Protein AF-0000000086941688 (afdb_homodimer)

InterPro domains:
  IPR002656 Acyltransferase 3 domain [PF01757] (211-601)
  IPR052728 Oxygen and lipid transport regulator [PTHR11161] (36-627)

pLDDT: mean 87.02, std 14.08, range [29.78, 98.44]

Solvent-accessible surface area (backbone atoms only — not comparable to full-atom values): 67234 Å² total; per-residue (Å²): 121,67,66,62,53,50,50,50,48,48,50,53,60,68,56,49,85,74,69,61,73,40,86,77,72,55,70,72,64,54,65,69,45,75,73,50,48,47,67,46,66,52,68,64,29,50,69,36,84,73,15,34,41,32,31,34,33,30,34,63,42,85,86,55,97,45,70,67,57,54,48,37,54,17,35,24,63,38,47,63,43,26,50,52,61,49,52,30,44,38,33,46,61,46,55,82,66,73,81,59,92,78,72,48,69,66,56,50,50,52,52,51,45,51,51,49,29,51,52,34,34,74,74,70,64,35,40,63,44,77,76,45,76,49,72,49,53,80,78,70,77,89,76,85,51,70,66,36,50,52,52,51,49,50,52,48,48,49,52,49,48,26,51,51,14,32,52,45,39,69,73,67,50,48,95,79,58,79,72,83,47,79,39,56,44,30,9,49,67,54,37,48,49,58,50,67,46,63,73,65,69,83,44,74,86,56,39,43,56,45,35,52,28,23,50,53,30,53,50,48,54,52,53,52,50,52,58,57,62,41,61,54,57,64,42,32,69,45,62,67,63,58,36,50,41,59,76,36,70,72,47,36,44,50,55,39,50,69,59,57,57,36,52,54,37,19,50,51,23,19,51,51,41,35,53,48,53,58,46,36,73,80,52,73,83,53,84,84,44,48,65,57,53,51,48,50,53,50,58,60,58,38,55,51,48,49,51,54,51,49,38,41,37,36,54,55,70,72,71,66,71,46,75,38,23,61,68,54,37,37,45,28,29,56,31,24,52,74,49,46,68,37,58,80,68,41,52,47,34,81,52,68,91,58,57,37,66,64,78,51,22,55,59,22,24,49,53,52,47,49,52,53,50,50,51,48,52,68,71,36,76,47,73,69,49,40,67,48,50,48,56,49,48,30,51,48,16,31,48,48,38,28,46,52,22,50,78,65,66,39,58,36,56,68,75,74,18,46,49,39,50,52,53,70,45,61,79,38,62,36,44,54,66,45,65,35,24,44,70,49,46,34,28,23,27,41,53,11,30,50,50,13,53,48,50,51,49,40,57,72,70,60,67,69,60,70,79,49,53,81,44,30,64,55,27,59,66,47,57,56,40,41,58,53,51,43,49,47,56,32,49,57,55,44,64,77,56,48,97,60,78,82,74,56,60,65,58,23,20,52,43,41,32,42,50,59,45,50,43,24,47,35,50,50,50,49,51,49,38,41,46,61,59,49,33,69,65,66,33,54,63,19,46,41,59,72,26,44,42,45,34,68,32,39,64,47,21,64,68,44,37,62,59,51,51,36,45,58,57,14,62,37,68,63,65,39,69,84,45,72,65,53,48,51,36,51,35,50,28,50,54,51,51,26,54,58,57,11,46,59,44,37,41,62,38,37,54,21,49,43,48,53,48,47,61,71,65,54,63,94,67,84,77,63,69,72,64,62,74,65,79,80,128,121,67,66,62,52,50,51,50,50,49,48,53,61,68,56,48,85,73,69,58,73,42,86,76,71,55,69,72,64,54,63,69,47,75,72,50,48,48,66,46,65,52,70,65,28,48,68,36,83,72,15,34,40,30,30,34,36,30,35,62,42,83,88,57,98,46,71,67,59,54,48,37,54,17,35,25,63,39,46,63,46,26,51,52,63,47,53,30,43,36,35,46,60,46,56,82,65,73,80,59,93,78,71,49,71,66,54,50,49,52,52,51,46,50,52,49,28,51,53,34,36,74,73,68,64,35,40,63,45,77,77,45,75,50,72,48,52,79,77,69,75,88,76,82,53,70,67,36,51,53,53,51,49,52,52,47,49,48,52,47,49,26,51,51,13,32,52,45,39,70,72,67,50,49,95,78,57,78,72,85,49,78,41,57,43,31,10,48,66,54,37,48,51,57,51,68,46,63,73,67,68,83,44,74,84,54,39,45,55,44,33,54,29,21,50,52,29,54,49,47,53,50,52,50,51,51,58,59,62,42,60,53,57,63,42,33,69,45,64,66,65,58,37,52,40,60,77,36,69,72,49,36,43,50,56,40,48,68,61,57,58,37,52,54,37,20,52,50,23,19,51,50,41,34,52,48,52,59,47,35,74,81,51,73,82,52,82,83,45,49,66,55,53,52,48,51,53,50,59,61,58,38,56,51,48,49,52,53,49,49,38,41,37,36,55,55,70,73,71,66,68,47,76,37,22,61,69,55,37,37,45,29,28,55,32,24,52,74,47,46,68,38,57,78,67,41,51,46,35,80,49,69,90,56,54,37,66,65,78,50,22,56,59,23,24,49,56,51,46,48,52,52,50,51,51,49,54,68,72,36,78,46,73,70,48,41,68,49,51,49,57,49,48,29,52,48,17,31,48,48,37,27,45,52,22,52,77,64,68,39,58,37,54,68,76,74,17,47,50,39,50,51,53,69,45,60,80,38,61,36,44,52,66,45,64,35,25,46,70,49,47,36,28,23,27,40,53,11,31,52,50,14,51,49,50,53,49,40,57,75,68,59,68,69,61,69,77,50,52,79,44,30,64,57,27,58,66,47,56,57,38,40,58,52,51,41,48,44,56,32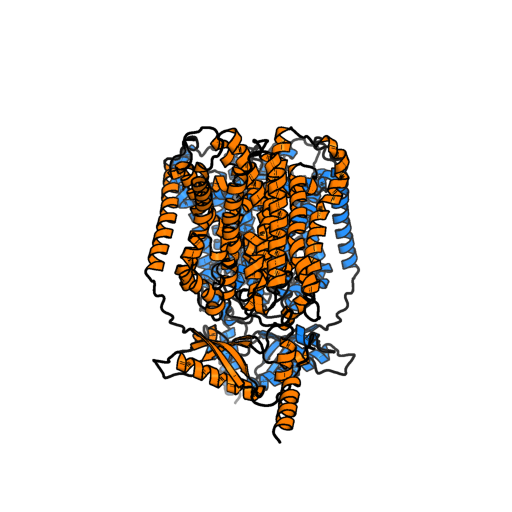,48,58,54,46,64,78,57,48,95,60,77,84,74,57,60,65,60,24,20,52,44,41,31,42,49,60,44,53,42,25,47,36,49,48,52,50,51,50,37,41,45,60,61,48,32,66,64,66,33,54,62,18,47,39,58,72,25,43,42,46,33,69,32,37,64,46,21,64,67,42,37,62,58,51,51,36,45,58,56,14,62,39,68,61,65,37,67,85,45,74,65,51,50,52,34,52,35,49,27,50,53,51,50,25,52,57,58,12,46,60,44,36,41,63,37,38,53,21,47,43,48,53,48,46,63,71,65,53,62,94,66,84,78,63,68,71,64,60,73,65,77,77,125

Organism: Bombyx mandarina (NCBI:txid7092)

Foldseek 3Di:
DPVVVVVVVVVVVVPPVPQAADADDDPVLVVLADDQEEEDFDVVQQVADPKKKKKFKKFWDDPDDFPNVSVLVRHCVLQLQAHNSRIHIYIDIDRPPPDDPDQDPVNVLVVVQVVVQVVCCVRRNIHMGTDDMDMDHPCPDDDADPLQVVLVVVVVVLVVLLVVLQVCCVVVNDVPDPPDDLSCLSHLVNLVCLLQDFFDCPDVLCNLVLLVLLVLLVLLLLVLLLLLVQLQLQFFDCSVVRSCLLVDLVVLLSQLSLLSLLQVLLLLLQCLQQVLVVVCVPPNDAPVCLVVVLVLLLLQQVWLLVSLLSCLQGVVVPVDDANCCCQQSVQQNVQSVVCVVCVSVLNCLQPQQHLHLLLCLSVSLSSVLSSVSVVQCNVQPDPVSLVPVLVVLLVVLLVVQLCCLQVVVAFLADRDGSVCSNNVVSPHCCCSPQSSHNSNSSNLSSLSNVLNVVSSVCVVVVPQCVVVVVCQVVCVVCLCVLVVVLSVLSSVCSVCSDPDPGDDSVVSSVSNSVNSNVNSNSVSVNSSCSSSPSYDPSNVVSSDRVSSSSSLLSSSLSSCLSVVSSVVSRNDHHRHYDDPVVSVVSSVVSSVVSSVVSSCSSSSINSSSSVVSCVVSPDPDDPCPVVPSPPSD/DPVVVVVVVVVVVVPPVPQAADADDDPVLVVLADDQEEEDFPVVQQPADPKKKKKFKKFKDDPDDFPNVSVLVRHCVLQLQAHNSRIHIYIDIDRPPPDDPDQDPVNVQVVVQVVVQVVCCVRGNIHMGTDDMDMDHPCPDDDADPLQVVLVVVVVVLVVLLVVLQVCCVVVNDVPDPPDDLSCLSHLVNLVCLLQDFFDCPDVLCNLVLLVLLVLLVLLLLVLLLLLVQLQLQFFDCSVVRSCLLVDLVVLLSQLSLLSLLQVLLLLLQCLQQVLVVVCVVPNDAPVCLVVVLVLLLLQQVWLLVSLLSCLQGVVVPVDDANCCCQQSVQQNVQSVVCVVCVSVLNCLQPQQHLHLLLCLSVSLSSVVSSVSVVQCNVQPDPVSLVPVLVVLLVVLLVVQLCCLQVVVAFLADRDGSVCSNNVVSPHCCCSPQSSHNSNSSNLSSLSNVLNVVSSVCVVVVPQCVVVVVCQVVCVVCLCVLVVVLSVLSSVCSVCSDPDPGDDSVVSSVSNSVSSNVNSNSVSVNSSCSSSVSYDPSNVVSSDRVSSSSSLLSSSLSSCLSVVSSVVSRNDHHRHYDDPVVSVVSSVVSSVVSSVVSSCSCSSINSSSSVVVCVVSDDPDPPCPVVPSPPSD

Sequence (1266 aa):
MSSKMLNIFLLLFIFGESYGVIYKLNETDYQRMPALFKFDNYEECLSKPEGIYCTTKFEIIKTTPNPVYDMIVEFSKHTVKHYNHSKLFYGVCLSDNRNQTNISTWDLKQSVEARLNESFWSEHRLRTKITDISCSNEKEDFKLDIGDAIVGIACLILILLNVVASFCDLYFGDENNKNTEWYHYFSIRCNWRRLMEPFDETNPRLRPLKCLNGLRSVLMCLVILMHTSFPVFVCNDNPRYLEQWFDNIYYHLLFNATFIMQIFIVISGFLFIYNQQISDESNEITWKNLPKRTLERWLRLTPPYAVILALTSTWFRHVASGPFWPEVAGSEIRDCRKYWWQHLLYIHNYINNSDCLIQSWYIAADIQLFIFGLIIYLACRTPRSRKIVLPTFFFIGIAIVAAHTYLENLDGTVIVTPEHIRNQFMGDPTFLKVYRRSHTNIPSYILGMGAGYLFYYWQKINLNLDKSKKYKMLCWMLGPLPVVLGSGIMVMASYFYMDAPRSSVMLRTMYAATAKPVFGLLFTVLICAMIMKLEN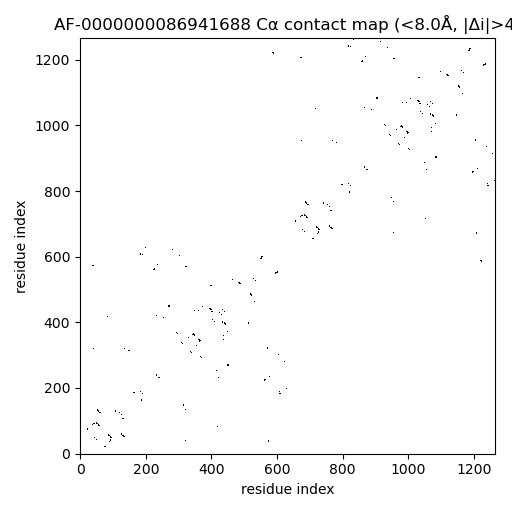VFRTIFEWDCWSIVARLSYCAYNIHVTIIRYTASLSTVPFQQSIMAMVQYYIFILVVSLLLSIPLWLLVEEPMNRVWKLYLRSSSKTTQVQEKIKLKMSSKMLNIFLLLFIFGESYGVIYKLNETDYQRMPALFKFDNYEECLSKPEGIYCTTKFEIIKTTPNPVYDMIVEFSKHTVKHYNHSKLFYGVCLSDNRNQTNISTWDLKQSVEARLNESFWSEHRLRTKITDISCSNEKEDFKLDIGDAIVGIACLILILLNVVASFCDLYFGDENNKNTEWYHYFSIRCNWRRLMEPFDETNPRLRPLKCLNGLRSVLMCLVILMHTSFPVFVCNDNPRYLEQWFDNIYYHLLFNATFIMQIFIVISGFLFIYNQQISDESNEITWKNLPKRTLERWLRLTPPYAVILALTSTWFRHVASGPFWPEVAGSEIRDCRKYWWQHLLYIHNYINNSDCLIQSWYIAADIQLFIFGLIIYLACRTPRSRKIVLPTFFFIGIAIVAAHTYLENLDGTVIVTPEHIRNQFMGDPTFLKVYRRSHTNIPSYILGMGAGYLFYYWQKINLNLDKSKKYKMLCWMLGPLPVVLGSGIMVMASYFYMDAPRSSVMLRTMYAATAKPVFGLLFTVLICAMIMKLENVFRTIFEWDCWSIVARLSYCAYNIHVTIIRYTASLSTVPFQQSIMAMVQYYIFILVVSLLLSIPLWLLVEEPMNRVWKLYLRSSSKTTQVQEKIKLK

Structure (mmCIF, N/CA/C/O backbone):
data_AF-0000000086941688-model_v1
#
loop_
_entity.id
_entity.type
_entity.pdbx_description
1 polymer 'Nose resistant to fluoxetine protein 6-like'
#
loop_
_atom_site.group_PDB
_atom_site.id
_atom_site.type_symbol
_atom_site.label_atom_id
_atom_site.label_alt_id
_atom_site.label_comp_id
_atom_site.label_asym_id
_atom_site.label_entity_id
_atom_site.label_seq_id
_atom_site.pdbx_PDB_ins_code
_atom_site.Cartn_x
_atom_site.Cartn_y
_atom_site.Cartn_z
_atom_site.occupancy
_atom_site.B_iso_or_equiv
_atom_site.auth_seq_id
_atom_site.auth_comp_id
_atom_site.auth_asym_id
_atom_site.auth_atom_id
_atom_site.pdbx_PDB_model_num
ATOM 1 N N . MET A 1 1 ? -61.969 -45.375 8.18 1 30.95 1 MET A N 1
ATOM 2 C CA . MET A 1 1 ? -60.719 -45.344 7.418 1 30.95 1 MET A CA 1
ATOM 3 C C . MET A 1 1 ? -60.125 -43.938 7.398 1 30.95 1 MET A C 1
ATOM 5 O O . MET A 1 1 ? -58.969 -43.75 7.051 1 30.95 1 MET A O 1
ATOM 9 N N . SER A 1 2 ? -61.031 -42.875 7.535 1 38.69 2 SER A N 1
ATOM 10 C CA . SER A 1 2 ? -60.656 -41.5 7.266 1 38.69 2 SER A CA 1
ATOM 11 C C . SER A 1 2 ? -59.844 -40.906 8.406 1 38.69 2 SER A C 1
ATOM 13 O O . SER A 1 2 ? -58.969 -40.062 8.18 1 38.69 2 SER A O 1
ATOM 15 N N . SER A 1 3 ? -60.062 -41.219 9.672 1 45.38 3 SER A N 1
ATOM 16 C CA . SER A 1 3 ? -59.375 -40.562 10.773 1 45.38 3 SER A CA 1
ATOM 17 C C . SER A 1 3 ? -57.906 -41.062 10.867 1 45.38 3 SER A C 1
ATOM 19 O O . SER A 1 3 ? -57.031 -40.312 11.344 1 45.38 3 SER A O 1
ATOM 21 N N . LYS A 1 4 ? -57.594 -42.375 10.57 1 48.59 4 LYS A N 1
ATOM 22 C CA . LYS A 1 4 ? -56.219 -42.844 10.641 1 48.59 4 LYS A CA 1
ATOM 23 C C . LYS A 1 4 ? -55.344 -42.219 9.562 1 48.59 4 LYS A C 1
ATOM 25 O O . LYS A 1 4 ? -54.156 -42.031 9.758 1 48.59 4 LYS A O 1
ATOM 30 N N . MET A 1 5 ? -55.938 -41.906 8.375 1 46.06 5 MET A N 1
ATOM 31 C CA . MET A 1 5 ? -55.125 -41.25 7.371 1 46.06 5 MET A CA 1
ATOM 32 C C . MET A 1 5 ? -54.812 -39.812 7.797 1 46.06 5 MET A C 1
ATOM 34 O O . MET A 1 5 ? -53.719 -39.312 7.492 1 46.06 5 MET A O 1
ATOM 38 N N . LEU A 1 6 ? -55.781 -39.219 8.609 1 45.88 6 LEU A N 1
ATOM 39 C CA . LEU A 1 6 ? -55.469 -37.844 9.062 1 45.88 6 LEU A CA 1
ATOM 40 C C . LEU A 1 6 ? -54.344 -37.875 10.109 1 45.88 6 LEU A C 1
ATOM 42 O O . LEU A 1 6 ? -53.469 -37.031 10.078 1 45.88 6 LEU A O 1
ATOM 46 N N . ASN A 1 7 ? -54.375 -38.938 11.023 1 45.97 7 ASN A N 1
ATOM 47 C CA . ASN A 1 7 ? -53.281 -39 12.008 1 45.97 7 ASN A CA 1
ATOM 48 C C . ASN A 1 7 ? -51.969 -39.344 11.352 1 45.97 7 ASN A C 1
ATOM 50 O O . ASN A 1 7 ? -50.906 -38.844 11.797 1 45.97 7 ASN A O 1
ATOM 54 N N . ILE A 1 8 ? -51.969 -40.25 10.289 1 44.31 8 ILE A N 1
ATOM 55 C CA . ILE A 1 8 ? -50.688 -40.5 9.617 1 44.31 8 ILE A CA 1
ATOM 56 C C . ILE A 1 8 ? -50.25 -39.25 8.852 1 44.31 8 ILE A C 1
ATOM 58 O O . ILE A 1 8 ? -49.062 -38.938 8.844 1 44.31 8 ILE A O 1
ATOM 62 N N . PHE A 1 9 ? -51.219 -38.469 8.25 1 42.62 9 PHE A N 1
ATOM 63 C CA . PHE A 1 9 ? -50.812 -37.219 7.59 1 42.62 9 PHE A CA 1
ATOM 64 C C . PHE A 1 9 ? -50.312 -36.219 8.609 1 42.62 9 PHE A C 1
ATOM 66 O O . PHE A 1 9 ? -49.344 -35.5 8.344 1 42.62 9 PHE A O 1
ATOM 73 N N . LEU A 1 10 ? -50.969 -36.125 9.805 1 40.28 10 LEU A N 1
ATOM 74 C CA . LEU A 1 10 ? -50.469 -35.219 10.812 1 40.28 10 LEU A CA 1
ATOM 75 C C . LEU A 1 10 ? -49.125 -35.688 11.352 1 40.28 10 LEU A C 1
ATOM 77 O O . LEU A 1 10 ? -48.219 -34.906 11.602 1 40.28 10 LEU A O 1
ATOM 81 N N . LEU A 1 11 ? -48.938 -37.062 11.57 1 41.12 11 LEU A N 1
ATOM 82 C CA . LEU A 1 11 ? -47.625 -37.531 12 1 41.12 11 LEU A CA 1
ATOM 83 C C . LEU A 1 11 ? -46.594 -37.312 10.891 1 41.12 11 LEU A C 1
ATOM 85 O O . LEU A 1 11 ? -45.438 -36.969 11.164 1 41.12 11 LEU A O 1
ATOM 89 N N . LEU A 1 12 ? -46.875 -37.594 9.625 1 40.09 12 LEU A N 1
ATOM 90 C CA . LEU A 1 12 ? -45.906 -37.281 8.562 1 40.09 12 LEU A CA 1
ATOM 91 C C . LEU A 1 12 ? -45.656 -35.781 8.477 1 40.09 12 LEU A C 1
ATOM 93 O O . LEU A 1 12 ? -44.562 -35.344 8.109 1 40.09 12 LEU A O 1
ATOM 97 N N . PHE A 1 13 ? -46.688 -34.875 8.617 1 39.88 13 PHE A N 1
ATOM 98 C CA . PHE A 1 13 ? -46.406 -33.438 8.648 1 39.88 13 PHE A CA 1
ATOM 99 C C . PHE A 1 13 ? -45.594 -33.062 9.867 1 39.88 13 PHE A C 1
ATOM 101 O O . PHE A 1 13 ? -44.938 -32.031 9.883 1 39.88 13 PHE A O 1
ATOM 108 N N . ILE A 1 14 ? -45.812 -33.656 11.031 1 40.22 14 ILE A N 1
ATOM 109 C CA . ILE A 1 14 ? -45 -33.344 12.188 1 40.22 14 ILE A CA 1
ATOM 110 C C . ILE A 1 14 ? -43.562 -33.812 11.945 1 40.22 14 ILE A C 1
ATOM 112 O O . ILE A 1 14 ? -42.594 -33.219 12.461 1 40.22 14 ILE A O 1
ATOM 116 N N . PHE A 1 15 ? -43.344 -34.969 11.312 1 38.62 15 PHE A N 1
ATOM 117 C CA . PHE A 1 15 ? -41.938 -35.344 11.07 1 38.62 15 PHE A CA 1
ATOM 118 C C . PHE A 1 15 ? -41.406 -34.594 9.859 1 38.62 15 PHE A C 1
ATOM 120 O O . PHE A 1 15 ? -41.375 -35.125 8.75 1 38.62 15 PHE A O 1
ATOM 127 N N . GLY A 1 16 ? -41.812 -33.406 9.523 1 38.22 16 GLY A N 1
ATOM 128 C CA . GLY A 1 16 ? -40.938 -32.688 8.633 1 38.22 16 GLY A CA 1
ATOM 129 C C . GLY A 1 16 ? -39.438 -32.938 8.898 1 38.22 16 GLY A C 1
ATOM 130 O O . GLY A 1 16 ? -39.062 -33.344 10.008 1 38.22 16 GLY A O 1
ATOM 131 N N . GLU A 1 17 ? -38.688 -33.438 7.938 1 44.06 17 GLU A N 1
ATOM 132 C CA . GLU A 1 17 ? -37.25 -33.656 8.055 1 44.06 17 GLU A CA 1
ATOM 133 C C . GLU A 1 17 ? -36.625 -32.656 8.977 1 44.06 17 GLU A C 1
ATOM 135 O O . GLU A 1 17 ? -36.594 -31.453 8.672 1 44.06 17 GLU A O 1
ATOM 140 N N . SER A 1 18 ? -36.781 -32.688 10.211 1 51.25 18 SER A N 1
ATOM 141 C CA . SER A 1 18 ? -36.062 -31.859 11.172 1 51.25 18 SER A CA 1
ATOM 142 C C . SER A 1 18 ? -34.562 -31.875 10.906 1 51.25 18 SER A C 1
ATOM 144 O O . SER A 1 18 ? -33.906 -32.875 11.148 1 51.25 18 SER A O 1
ATOM 146 N N . TYR A 1 19 ? -34.188 -31.281 9.93 1 61.12 19 TYR A N 1
ATOM 147 C CA . TYR A 1 19 ? -32.75 -31.156 9.703 1 61.12 19 TYR A CA 1
ATOM 148 C C . TYR A 1 19 ? -32.031 -30.594 10.93 1 61.12 19 TYR A C 1
ATOM 150 O O . TYR A 1 19 ? -32.531 -29.641 11.547 1 61.12 19 TYR A O 1
ATOM 158 N N . GLY A 1 20 ? -31.156 -31.406 11.531 1 77.94 20 GLY A N 1
ATOM 159 C CA . GLY A 1 20 ? -30.266 -30.875 12.555 1 77.94 20 GLY A CA 1
ATOM 160 C C . GLY A 1 20 ? -29.297 -29.828 12.031 1 77.94 20 GLY A C 1
ATOM 161 O O . GLY A 1 20 ? -29.25 -29.562 10.828 1 77.94 20 GLY A O 1
ATOM 162 N N . VAL A 1 21 ? -28.859 -29.016 12.883 1 87.38 21 VAL A N 1
ATOM 163 C CA . VAL A 1 21 ? -27.875 -28 12.508 1 87.38 21 VAL A CA 1
ATOM 164 C C . VAL A 1 21 ? -26.469 -28.531 12.758 1 87.38 21 VAL A C 1
ATOM 166 O O . VAL A 1 21 ? -26.172 -29.031 13.852 1 87.38 21 VAL A O 1
ATOM 169 N N . ILE A 1 22 ? -25.672 -28.625 11.734 1 91.06 22 ILE A N 1
ATOM 170 C CA . ILE A 1 22 ? -24.266 -28.984 11.859 1 91.06 22 ILE A CA 1
ATOM 171 C C . ILE A 1 22 ? -23.422 -27.719 12.023 1 91.06 22 ILE A C 1
ATOM 173 O O . ILE A 1 22 ? -23.375 -26.875 11.125 1 91.06 22 ILE A O 1
ATOM 177 N N . TYR A 1 23 ? -22.75 -27.594 13.062 1 92.19 23 TYR A N 1
ATOM 178 C CA . TYR A 1 23 ? -21.984 -26.391 13.352 1 92.19 23 TYR A CA 1
ATOM 179 C C . TYR A 1 23 ? -20.562 -26.5 12.797 1 92.19 23 TYR A C 1
ATOM 181 O O . TYR A 1 23 ? -19.953 -25.484 12.453 1 92.19 23 TYR A O 1
ATOM 189 N N . LYS A 1 24 ? -20.047 -27.734 12.75 1 91.12 24 LYS A N 1
ATOM 190 C CA . LYS A 1 24 ? -18.672 -27.922 12.273 1 91.12 24 LYS A CA 1
ATOM 191 C C . LYS A 1 24 ? -18.547 -29.219 11.477 1 91.12 24 LYS A C 1
ATOM 193 O O . LYS A 1 24 ? -19.188 -30.234 11.812 1 91.12 24 LYS A O 1
ATOM 198 N N . LEU A 1 25 ? -17.859 -29.078 10.438 1 91.69 25 LEU A N 1
ATOM 199 C CA . LEU A 1 25 ? -17.531 -30.25 9.625 1 91.69 25 LEU A CA 1
ATOM 200 C C . LEU A 1 25 ? -16.016 -30.484 9.594 1 91.69 25 LEU A C 1
ATOM 202 O O . LEU A 1 25 ? -15.242 -29.531 9.57 1 91.69 25 LEU A O 1
ATOM 206 N N . ASN A 1 26 ? -15.688 -31.719 9.633 1 86.75 26 ASN A N 1
ATOM 207 C CA . ASN A 1 26 ? -14.281 -32.031 9.414 1 86.75 26 ASN A CA 1
ATOM 208 C C . ASN A 1 26 ? -13.867 -31.797 7.965 1 86.75 26 ASN A C 1
ATOM 210 O O . ASN A 1 26 ? -14.719 -31.562 7.102 1 86.75 26 ASN A O 1
ATOM 214 N N . GLU A 1 27 ? -12.672 -31.781 7.734 1 85.06 27 GLU A N 1
ATOM 215 C CA . GLU A 1 27 ? -12.148 -31.422 6.418 1 85.06 27 GLU A CA 1
ATOM 216 C C . GLU A 1 27 ? -12.602 -32.406 5.355 1 85.06 27 GLU A C 1
ATOM 218 O O . GLU A 1 27 ? -12.953 -32.031 4.238 1 85.06 27 GLU A O 1
ATOM 223 N N . THR A 1 28 ? -12.602 -33.688 5.664 1 83.06 28 THR A N 1
ATOM 224 C CA . THR A 1 28 ? -12.984 -34.719 4.699 1 83.06 28 THR A CA 1
ATOM 225 C C . THR A 1 28 ? -14.453 -34.562 4.305 1 83.06 28 THR A C 1
ATOM 227 O O . THR A 1 28 ? -14.789 -34.625 3.121 1 83.06 28 THR A O 1
ATOM 230 N N . ASP A 1 29 ? -15.266 -34.312 5.285 1 89.44 29 ASP A N 1
ATOM 231 C CA . ASP A 1 29 ? -16.688 -34.156 5.004 1 89.44 29 ASP A CA 1
ATOM 232 C C . ASP A 1 29 ? -16.938 -32.844 4.238 1 89.44 29 ASP A C 1
ATOM 234 O O . ASP A 1 29 ? -17.812 -32.781 3.373 1 89.44 29 ASP A O 1
ATOM 238 N N . TYR A 1 30 ? -16.188 -31.859 4.559 1 92.56 30 TYR A N 1
ATOM 239 C CA . TYR A 1 30 ? -16.328 -30.594 3.869 1 92.56 30 TYR A CA 1
ATOM 240 C C . TYR A 1 30 ? -16 -30.734 2.387 1 92.56 30 TYR A C 1
ATOM 242 O O . TYR A 1 30 ? -16.672 -30.141 1.539 1 92.56 30 TYR A O 1
ATOM 250 N N . GLN A 1 31 ? -15.055 -31.578 2.057 1 87.69 31 GLN A N 1
ATOM 251 C CA . GLN A 1 31 ? -14.594 -31.719 0.677 1 87.69 31 GLN A CA 1
ATOM 252 C C . GLN A 1 31 ? -15.562 -32.594 -0.134 1 87.69 31 GLN A C 1
ATOM 254 O O . GLN A 1 31 ? -15.508 -32.594 -1.365 1 87.69 31 GLN A O 1
ATOM 259 N N . ARG A 1 32 ? -16.438 -33.25 0.584 1 90.38 32 ARG A N 1
ATOM 260 C CA . ARG A 1 32 ? -17.438 -34.031 -0.116 1 90.38 32 ARG A CA 1
ATOM 261 C C . ARG A 1 32 ? -18.5 -33.156 -0.75 1 90.38 32 ARG A C 1
ATOM 263 O O . ARG A 1 32 ? -19.203 -33.562 -1.667 1 90.38 32 ARG A O 1
ATOM 270 N N . MET A 1 33 ? -18.641 -32 -0.221 1 94.38 33 MET A N 1
ATOM 271 C CA . MET A 1 33 ? -19.578 -31.062 -0.803 1 94.38 33 MET A CA 1
ATOM 272 C C . MET A 1 33 ? -19.031 -30.453 -2.096 1 94.38 33 MET A C 1
ATOM 274 O O . MET A 1 33 ? -17.828 -30.312 -2.252 1 94.38 33 MET A O 1
ATOM 278 N N . PRO A 1 34 ? -19.953 -30.156 -2.982 1 94.19 34 PRO A N 1
ATOM 279 C CA . PRO A 1 34 ? -19.469 -29.469 -4.18 1 94.19 34 PRO A CA 1
ATOM 280 C C . PRO A 1 34 ? -18.812 -28.125 -3.855 1 94.19 34 PRO A C 1
ATOM 282 O O . PRO A 1 34 ? -19.172 -27.469 -2.875 1 94.19 34 PRO A O 1
ATOM 285 N N . ALA A 1 35 ? -17.922 -27.766 -4.742 1 92.75 35 ALA A N 1
ATOM 286 C CA . ALA A 1 35 ? -17.234 -26.5 -4.527 1 92.75 35 ALA A CA 1
ATOM 287 C C . ALA A 1 35 ? -18.188 -25.312 -4.648 1 92.75 35 ALA A C 1
ATOM 289 O O . ALA A 1 35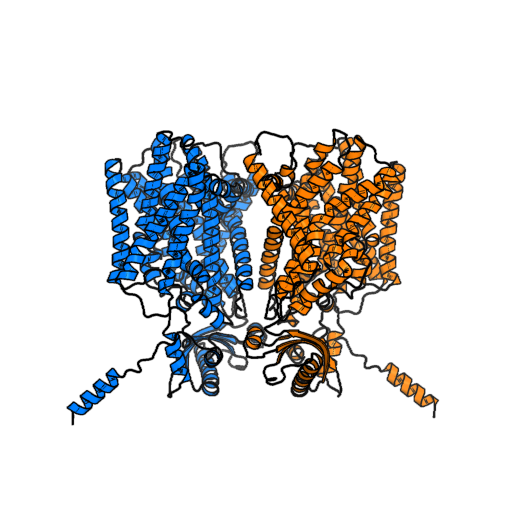 ? -19 -25.25 -5.582 1 92.75 35 ALA A O 1
ATOM 290 N N . LEU A 1 36 ? -18.109 -24.422 -3.725 1 94 36 LEU A N 1
ATOM 291 C CA . LEU A 1 36 ? -18.969 -23.25 -3.717 1 94 36 LEU A CA 1
ATOM 292 C C . LEU A 1 36 ? -18.672 -22.359 -4.914 1 94 36 LEU A C 1
ATOM 294 O O . LEU A 1 36 ? -19.594 -21.781 -5.508 1 94 36 LEU A O 1
ATOM 298 N N . PHE A 1 37 ? -17.359 -22.234 -5.18 1 92.31 37 PHE A N 1
ATOM 299 C CA . PHE A 1 37 ? -16.875 -21.391 -6.262 1 92.31 37 PHE A CA 1
ATOM 300 C C . PHE A 1 37 ? -15.953 -22.188 -7.188 1 92.31 37 PHE A C 1
ATOM 302 O O . PHE A 1 37 ? -15.039 -22.875 -6.723 1 92.31 37 PHE A O 1
ATOM 309 N N . LYS A 1 38 ? -16.219 -22.156 -8.414 1 92.06 38 LYS A N 1
ATOM 310 C CA . LYS A 1 38 ? -15.391 -22.812 -9.422 1 92.06 38 LYS A CA 1
ATOM 311 C C . LYS A 1 38 ? -15.406 -22.031 -10.734 1 92.06 38 LYS A C 1
ATOM 313 O O . LYS A 1 38 ? -16.469 -21.734 -11.281 1 92.06 38 LYS A O 1
ATOM 318 N N . PHE A 1 39 ? -14.273 -21.688 -11.141 1 90.75 39 PHE A N 1
ATOM 319 C CA . PHE A 1 39 ? -14.195 -20.859 -12.344 1 90.75 39 PHE A CA 1
ATOM 320 C C . PHE A 1 39 ? -13.195 -21.438 -13.336 1 90.75 39 PHE A C 1
ATOM 322 O O . PHE A 1 39 ? -12.062 -21.75 -12.969 1 90.75 39 PHE A O 1
ATOM 329 N N . ASP A 1 40 ? -13.688 -21.562 -14.547 1 89.88 40 ASP A N 1
ATOM 330 C CA . ASP A 1 40 ? -12.773 -21.938 -15.625 1 89.88 40 ASP A CA 1
ATOM 331 C C . ASP A 1 40 ? -11.836 -20.766 -15.969 1 89.88 40 ASP A C 1
ATOM 333 O O . ASP A 1 40 ? -12.055 -19.641 -15.531 1 89.88 40 ASP A O 1
ATOM 337 N N . ASN A 1 41 ? -10.789 -21.156 -16.672 1 83.69 41 ASN A N 1
ATOM 338 C CA . ASN A 1 41 ? -9.836 -20.125 -17.031 1 83.69 41 ASN A CA 1
ATOM 339 C C . ASN A 1 41 ? -10.445 -19.109 -18 1 83.69 41 ASN A C 1
ATOM 341 O O . ASN A 1 41 ? -10.727 -19.438 -19.156 1 83.69 41 ASN A O 1
ATOM 345 N N . TYR A 1 42 ? -10.531 -17.922 -17.562 1 86.62 42 TYR A N 1
ATOM 346 C CA . TYR A 1 42 ? -11.211 -16.875 -18.297 1 86.62 42 TYR A CA 1
ATOM 347 C C . TYR A 1 42 ? -10.414 -16.469 -19.531 1 86.62 42 TYR A C 1
ATOM 349 O O . TYR A 1 42 ? -10.961 -16.391 -20.641 1 86.62 42 TYR A O 1
ATOM 357 N N . GLU A 1 43 ? -9.148 -16.219 -19.391 1 78.19 43 GLU A N 1
ATOM 358 C CA . GLU A 1 43 ? -8.305 -15.75 -20.484 1 78.19 43 GLU A CA 1
ATOM 359 C C . GLU A 1 43 ? -8.164 -16.812 -21.578 1 78.19 43 GLU A C 1
ATOM 361 O O . GLU A 1 43 ? -8.18 -16.5 -22.766 1 78.19 43 GLU A O 1
ATOM 366 N N . GLU A 1 44 ? -8.055 -18.031 -21.172 1 78.75 44 GLU A N 1
ATOM 367 C CA . GLU A 1 44 ? -7.965 -19.125 -22.125 1 78.75 44 GLU A CA 1
ATOM 368 C C . GLU A 1 44 ? -9.266 -19.281 -22.922 1 78.75 44 GLU A C 1
ATOM 370 O O . GLU A 1 44 ? -9.242 -19.578 -24.109 1 78.75 44 GLU A O 1
ATOM 375 N N . CYS A 1 45 ? -10.297 -19.031 -22.219 1 84.88 45 CYS A N 1
ATOM 376 C CA . CYS A 1 45 ? -11.602 -19.172 -22.859 1 84.88 45 CYS A CA 1
ATOM 377 C C . CYS A 1 45 ? -11.797 -18.109 -23.938 1 84.88 45 CYS A C 1
ATOM 379 O O . CYS A 1 45 ? -12.25 -18.422 -25.031 1 84.88 45 CYS A O 1
ATOM 381 N N . LEU A 1 46 ? -11.383 -16.953 -23.625 1 82.94 46 LEU A N 1
ATOM 382 C CA . LEU A 1 46 ? -11.633 -15.859 -24.547 1 82.94 46 LEU A CA 1
ATOM 383 C C . LEU A 1 46 ? -10.625 -15.875 -25.688 1 82.94 46 LEU A C 1
ATOM 385 O O . LEU A 1 46 ? -10.859 -15.266 -26.734 1 82.94 46 LEU A O 1
ATOM 389 N N . SER A 1 47 ? -9.484 -16.516 -25.469 1 76.69 47 SER A N 1
ATOM 390 C CA . SER A 1 47 ? -8.484 -16.609 -26.531 1 76.69 47 SER A CA 1
ATOM 391 C C . SER A 1 47 ? -8.914 -17.594 -27.609 1 76.69 47 SER A C 1
ATOM 393 O O . SER A 1 47 ? -8.43 -17.547 -28.734 1 76.69 47 SER A O 1
ATOM 395 N N . LYS A 1 48 ? -9.812 -18.484 -27.297 1 76.06 48 LYS A N 1
ATOM 396 C CA . LYS A 1 48 ? -10.344 -19.422 -28.281 1 76.06 48 LYS A CA 1
ATOM 397 C C . LYS A 1 48 ? -11.328 -18.734 -29.219 1 76.06 48 LYS A C 1
ATOM 399 O O . LYS A 1 48 ? -12.086 -17.859 -28.797 1 76.06 48 LYS A O 1
ATOM 404 N N . PRO A 1 49 ? -11.078 -19.156 -30.484 1 75.94 49 PRO A N 1
ATOM 405 C CA . PRO A 1 49 ? -12.039 -18.562 -31.406 1 75.94 49 PRO A CA 1
ATOM 406 C C . PRO A 1 49 ? -13.484 -18.844 -31.031 1 75.94 49 PRO A C 1
ATOM 408 O O . PRO A 1 49 ? -13.836 -20 -30.734 1 75.94 49 PRO A O 1
ATOM 411 N N . GLU A 1 50 ? -14.344 -17.969 -30.766 1 76.19 50 GLU A N 1
ATOM 412 C CA . GLU A 1 50 ? -15.773 -18.016 -30.484 1 76.19 50 GLU A CA 1
ATOM 413 C C . GLU A 1 50 ? -16.031 -18.453 -29.047 1 76.19 50 GLU A C 1
ATOM 415 O O . GLU A 1 50 ? -17.062 -19.062 -28.75 1 76.19 50 GLU A O 1
ATOM 420 N N . GLY A 1 51 ? -15.031 -18.406 -28.25 1 83.19 51 GLY A N 1
ATOM 421 C CA . GLY A 1 51 ? -15.219 -18.734 -26.844 1 83.19 51 GLY A CA 1
ATOM 422 C C . GLY A 1 51 ? -16.125 -17.766 -26.125 1 83.19 51 GLY A C 1
ATOM 423 O O . GLY A 1 51 ? -16.031 -16.547 -26.312 1 83.19 51 GLY A O 1
ATOM 424 N N . ILE A 1 52 ? -17.188 -18.359 -25.406 1 87.69 52 ILE A N 1
ATOM 425 C CA . ILE A 1 52 ? -18.094 -17.562 -24.578 1 87.69 52 ILE A CA 1
ATOM 426 C C . ILE A 1 52 ? -17.922 -17.953 -23.109 1 87.69 52 ILE A C 1
ATOM 428 O O . ILE A 1 52 ? -17.953 -19.141 -22.766 1 87.69 52 ILE A O 1
ATOM 432 N N . TYR A 1 53 ? -17.625 -17 -22.375 1 90.38 53 TYR A N 1
ATOM 433 C CA . TYR A 1 53 ? -17.484 -17.234 -20.953 1 90.38 53 TYR A CA 1
ATOM 434 C C . TYR A 1 53 ? -18.75 -16.797 -20.203 1 90.38 53 TYR A C 1
ATOM 436 O O . TYR A 1 53 ? -19.172 -15.648 -20.297 1 90.38 53 TYR A O 1
ATOM 444 N N . CYS A 1 54 ? -19.344 -17.719 -19.469 1 91.88 54 CYS A N 1
ATOM 445 C CA . CYS A 1 54 ? -20.578 -17.422 -18.75 1 91.88 54 CYS A CA 1
ATOM 446 C C . CYS A 1 54 ? -20.391 -17.609 -17.25 1 91.88 54 CYS A C 1
ATOM 448 O O . CYS A 1 54 ? -19.875 -18.641 -16.812 1 91.88 54 CYS A O 1
ATOM 450 N N . THR A 1 55 ? -20.719 -16.641 -16.5 1 91.94 55 THR A N 1
ATOM 451 C CA . THR A 1 55 ? -20.812 -16.766 -15.047 1 91.94 55 THR A CA 1
ATOM 452 C C . THR A 1 55 ? -22.25 -17.016 -14.609 1 91.94 55 THR A C 1
ATOM 454 O O . THR A 1 55 ? -23.172 -16.375 -15.109 1 91.94 55 THR A O 1
ATOM 457 N N . THR A 1 56 ? -22.422 -18.016 -13.711 1 92.88 56 THR A N 1
ATOM 458 C CA . THR A 1 56 ? -23.797 -18.406 -13.375 1 92.88 56 THR A CA 1
ATOM 459 C C . THR A 1 56 ? -23.922 -18.672 -11.883 1 92.88 56 THR A C 1
ATOM 461 O O . THR A 1 56 ? -23 -19.203 -11.258 1 92.88 56 THR A O 1
ATOM 464 N N . LYS A 1 57 ? -24.969 -18.234 -11.336 1 93.19 57 LYS A N 1
ATOM 465 C CA . LYS A 1 57 ? -25.438 -18.641 -10.016 1 93.19 57 LYS A CA 1
ATOM 466 C C . LYS A 1 57 ? -26.531 -19.688 -10.117 1 93.19 57 LYS A C 1
ATOM 468 O O . LYS A 1 57 ? -27.453 -19.562 -10.938 1 93.19 57 LYS A O 1
ATOM 473 N N . PHE A 1 58 ? -26.344 -20.734 -9.375 1 94.75 58 PHE A N 1
ATOM 474 C CA . PHE A 1 58 ? -27.344 -21.797 -9.469 1 94.75 58 PHE A CA 1
ATOM 475 C C . PHE A 1 58 ? -27.516 -22.5 -8.125 1 94.75 58 PHE A C 1
ATOM 477 O O . PHE A 1 58 ? -26.703 -22.297 -7.207 1 94.75 58 PHE A O 1
ATOM 484 N N . GLU A 1 59 ? -28.578 -23.188 -7.973 1 96.06 59 GLU A N 1
ATOM 485 C CA . GLU A 1 59 ? -28.922 -23.938 -6.766 1 96.06 59 GLU A CA 1
ATOM 486 C C . GLU A 1 59 ? -28.953 -25.438 -7.035 1 96.06 59 GLU A C 1
ATOM 488 O O . GLU A 1 59 ? -29.266 -25.859 -8.148 1 96.06 59 GLU A O 1
ATOM 493 N N . ILE A 1 60 ? -28.531 -26.109 -5.969 1 95.38 60 ILE A N 1
ATOM 494 C CA . ILE A 1 60 ? -28.594 -27.562 -6.059 1 95.38 60 ILE A CA 1
ATOM 495 C C . ILE A 1 60 ? -29.953 -28.062 -5.578 1 95.38 60 ILE A C 1
ATOM 497 O O . ILE A 1 60 ? -30.484 -27.578 -4.578 1 95.38 60 ILE A O 1
ATOM 501 N N . ILE A 1 61 ? -30.5 -28.984 -6.348 1 91.19 61 ILE A N 1
ATOM 502 C CA . ILE A 1 61 ? -31.812 -29.531 -6.023 1 91.19 61 ILE A CA 1
ATOM 503 C C . ILE A 1 61 ? -31.688 -31.031 -5.793 1 91.19 61 ILE A C 1
ATOM 505 O O . ILE A 1 61 ? -30.906 -31.719 -6.469 1 91.19 61 ILE A O 1
ATOM 509 N N . LYS A 1 62 ? -32.469 -31.406 -4.762 1 85.94 62 LYS A N 1
ATOM 510 C CA . LYS A 1 62 ? -32.5 -32.844 -4.434 1 85.94 62 LYS A CA 1
ATOM 511 C C . LYS A 1 62 ? -33.656 -33.531 -5.168 1 85.94 62 LYS A C 1
ATOM 513 O O . LYS A 1 62 ? -34.812 -33.125 -5.086 1 85.94 62 LYS A O 1
ATOM 518 N N . THR A 1 63 ? -33.312 -34.594 -6.023 1 84.12 63 THR A N 1
ATOM 519 C CA . THR A 1 63 ? -34.344 -35.406 -6.688 1 84.12 63 THR A CA 1
ATOM 520 C C . THR A 1 63 ? -34.438 -36.781 -6.059 1 84.12 63 THR A C 1
ATOM 522 O O . THR A 1 63 ? -35.5 -37.406 -6.086 1 84.12 63 THR A O 1
ATOM 525 N N . THR A 1 64 ? -33.344 -37.344 -5.531 1 86.5 64 THR A N 1
ATOM 526 C CA . THR A 1 64 ? -33.25 -38.625 -4.836 1 86.5 64 THR A CA 1
ATOM 527 C C . THR A 1 64 ? -32.625 -38.469 -3.455 1 86.5 64 THR A C 1
ATOM 529 O O . THR A 1 64 ? -31.953 -37.469 -3.193 1 86.5 64 THR A O 1
ATOM 532 N N . PRO A 1 65 ? -33.062 -39.375 -2.604 1 88.31 65 PRO A N 1
ATOM 533 C CA . PRO A 1 65 ? -32.406 -39.281 -1.304 1 88.31 65 PRO A CA 1
ATOM 534 C C . PRO A 1 65 ? -30.875 -39.312 -1.424 1 88.31 65 PRO A C 1
ATOM 536 O O . PRO A 1 65 ? -30.312 -40.156 -2.102 1 88.31 65 PRO A O 1
ATOM 539 N N . ASN A 1 66 ? -30.266 -38.281 -0.932 1 91.88 66 ASN A N 1
ATOM 540 C CA . ASN A 1 66 ? -28.828 -38.094 -1.029 1 91.88 66 ASN A CA 1
ATOM 541 C C . ASN A 1 66 ? -28.25 -37.562 0.286 1 91.88 66 ASN A C 1
ATOM 543 O O . ASN A 1 66 ? -28.531 -36.469 0.71 1 91.88 66 ASN A O 1
ATOM 547 N N . PRO A 1 67 ? -27.422 -38.312 0.868 1 91.94 67 PRO A N 1
ATOM 548 C CA . PRO A 1 67 ? -26.844 -37.906 2.156 1 91.94 67 PRO A CA 1
ATOM 549 C C . PRO A 1 67 ? -26 -36.656 2.057 1 91.94 67 PRO A C 1
ATOM 551 O O . PRO A 1 67 ? -25.922 -35.875 3.018 1 91.94 67 PRO A O 1
ATOM 554 N N . VAL A 1 68 ? -25.391 -36.5 0.966 1 92.81 68 VAL A N 1
ATOM 555 C CA . VAL A 1 68 ? -24.562 -35.312 0.791 1 92.81 68 VAL A CA 1
ATOM 556 C C . VAL A 1 68 ? -25.438 -34.062 0.776 1 92.81 68 VAL A C 1
ATOM 558 O O . VAL A 1 68 ? -25.078 -33.031 1.368 1 92.81 68 VAL A O 1
ATOM 561 N N . TYR A 1 69 ? -26.531 -34.156 0.12 1 94.38 69 TYR A N 1
ATOM 562 C CA . TYR A 1 69 ? -27.438 -33 0.08 1 94.38 69 TYR A CA 1
ATOM 563 C C . TYR A 1 69 ? -27.969 -32.688 1.474 1 94.38 69 TYR A C 1
ATOM 565 O O . TYR A 1 69 ? -28.078 -31.516 1.84 1 94.38 69 TYR A O 1
ATOM 573 N N . ASP A 1 70 ? -28.297 -33.656 2.242 1 93.69 70 ASP A N 1
ATOM 574 C CA . ASP A 1 70 ? -28.781 -33.438 3.605 1 93.69 70 ASP A CA 1
ATOM 575 C C . ASP A 1 70 ? -27.703 -32.781 4.461 1 93.69 70 ASP A C 1
ATOM 577 O O . ASP A 1 70 ? -28.016 -31.891 5.266 1 93.69 70 ASP A O 1
ATOM 581 N N . MET A 1 71 ? -26.531 -33.219 4.246 1 94.19 71 MET A N 1
ATOM 582 C CA . MET A 1 71 ? -25.422 -32.594 4.961 1 94.19 71 MET A CA 1
ATOM 583 C C . MET A 1 71 ? -25.281 -31.125 4.566 1 94.19 71 MET A C 1
ATOM 585 O O . MET A 1 71 ? -25.047 -30.266 5.422 1 94.19 71 MET A O 1
ATOM 589 N N . ILE A 1 72 ? -25.422 -30.891 3.301 1 95.38 72 ILE A N 1
ATOM 590 C CA . ILE A 1 72 ? -25.312 -29.531 2.785 1 95.38 72 ILE A CA 1
ATOM 591 C C . ILE A 1 72 ? -26.375 -28.641 3.434 1 95.38 72 ILE A C 1
ATOM 593 O O . ILE A 1 72 ? -26.078 -27.547 3.906 1 95.38 72 ILE A O 1
ATOM 597 N N . VAL A 1 73 ? -27.547 -29.109 3.51 1 94.25 73 VAL A N 1
ATOM 598 C CA . VAL A 1 73 ? -28.672 -28.344 4.047 1 94.25 73 VAL A CA 1
ATOM 599 C C . VAL A 1 73 ? -28.469 -28.109 5.547 1 94.25 73 VAL A C 1
ATOM 601 O O . VAL A 1 73 ? -28.656 -27 6.047 1 94.25 73 VAL A O 1
ATOM 604 N N . GLU A 1 74 ? -28.047 -29.109 6.23 1 94.88 74 GLU A N 1
ATOM 605 C CA . GLU A 1 74 ? -27.844 -29.016 7.676 1 94.88 74 GLU A CA 1
ATOM 606 C C . GLU A 1 74 ? -26.672 -28.109 8.016 1 94.88 74 GLU A C 1
ATOM 608 O O . GLU A 1 74 ? -26.719 -27.359 9 1 94.88 74 GLU A O 1
ATOM 613 N N . PHE A 1 75 ? -25.688 -28.219 7.242 1 95.5 75 PHE A N 1
ATOM 614 C CA . PHE A 1 75 ? -24.516 -27.359 7.457 1 95.5 75 PHE A CA 1
ATOM 615 C C . PHE A 1 75 ? -24.828 -25.906 7.121 1 95.5 75 PHE A C 1
ATOM 617 O O . PHE A 1 75 ? -24.422 -25 7.844 1 95.5 75 PHE A O 1
ATOM 624 N N . SER A 1 76 ? -25.641 -25.672 6.07 1 95.25 76 SER A N 1
ATOM 625 C CA . SER A 1 76 ? -25.969 -24.344 5.594 1 95.25 76 SER A CA 1
ATOM 626 C C . SER A 1 76 ? -27 -23.672 6.492 1 95.25 76 SER A C 1
ATOM 628 O O . SER A 1 76 ? -27.219 -22.453 6.402 1 95.25 76 SER A O 1
ATOM 630 N N . LYS A 1 77 ? -27.609 -24.422 7.332 1 93.06 77 LYS A N 1
ATOM 631 C CA . LYS A 1 77 ? -28.609 -23.875 8.234 1 93.06 77 LYS A CA 1
ATOM 632 C C . LYS A 1 77 ? -27.984 -22.938 9.266 1 93.06 77 LYS A C 1
ATOM 634 O O . LYS A 1 77 ? -28.656 -22.062 9.805 1 93.06 77 LYS A O 1
ATOM 639 N N . HIS A 1 78 ? -26.75 -23.188 9.531 1 93.75 78 HIS A N 1
ATOM 640 C CA . HIS A 1 78 ? -26.016 -22.234 10.375 1 93.75 78 HIS A CA 1
ATOM 641 C C . HIS A 1 78 ? -25.562 -21.016 9.586 1 93.75 78 HIS A C 1
ATOM 643 O O . HIS A 1 78 ? -24.375 -20.875 9.305 1 93.75 78 HIS A O 1
ATOM 649 N N . THR A 1 79 ? -26.422 -20.109 9.406 1 92 79 THR A N 1
ATOM 650 C CA . THR A 1 79 ? -26.25 -19 8.469 1 92 79 THR A CA 1
ATOM 651 C C . THR A 1 79 ? -25.266 -17.969 9.023 1 92 79 THR A C 1
ATOM 653 O O . THR A 1 79 ? -24.734 -17.156 8.281 1 92 79 THR A O 1
ATOM 656 N N . VAL A 1 80 ? -25.031 -18.016 10.266 1 92.81 80 VAL A N 1
ATOM 657 C CA . VAL A 1 80 ? -24.219 -16.984 10.898 1 92.81 80 VAL A CA 1
ATOM 658 C C . VAL A 1 80 ? -22.75 -17.172 10.492 1 92.81 80 VAL A C 1
ATOM 660 O O . VAL A 1 80 ? -22.016 -16.203 10.297 1 92.81 80 VAL A O 1
ATOM 663 N N . LYS A 1 81 ? -22.344 -18.469 10.297 1 93.88 81 LYS A N 1
ATOM 664 C CA . LYS A 1 81 ? -20.922 -18.719 10.094 1 93.88 81 LYS A CA 1
ATOM 665 C C . LYS A 1 81 ? -20.656 -19.344 8.727 1 93.88 81 LYS A C 1
ATOM 667 O O . LYS A 1 81 ? -19.531 -19.297 8.219 1 93.88 81 LYS A O 1
ATOM 672 N N . HIS A 1 82 ? -21.703 -19.938 8.164 1 95.5 82 HIS A N 1
ATOM 673 C CA . HIS A 1 82 ? -21.469 -20.719 6.957 1 95.5 82 HIS A CA 1
ATOM 674 C C . HIS A 1 82 ? -22.125 -20.078 5.742 1 95.5 82 HIS A C 1
ATOM 676 O O . HIS A 1 82 ? -23.156 -19.406 5.867 1 95.5 82 HIS A O 1
ATOM 682 N N . TYR A 1 83 ? -21.469 -20.359 4.629 1 95.62 83 TYR A N 1
ATOM 683 C CA . TYR A 1 83 ? -22.125 -20.078 3.355 1 95.62 83 TYR A CA 1
ATOM 684 C C . TYR A 1 83 ? -23.328 -20.984 3.143 1 95.62 83 TYR A C 1
ATOM 686 O O . TYR A 1 83 ? -23.469 -22 3.816 1 95.62 83 TYR A O 1
ATOM 694 N N . ASN A 1 84 ? -24.172 -20.469 2.348 1 95.38 84 ASN A N 1
ATOM 695 C CA . ASN A 1 84 ? -25.156 -21.406 1.819 1 95.38 84 ASN A CA 1
ATOM 696 C C . ASN A 1 84 ? -24.562 -22.297 0.727 1 95.38 84 ASN A C 1
ATOM 698 O O . ASN A 1 84 ? -24.469 -21.875 -0.429 1 95.38 84 ASN A O 1
ATOM 702 N N . HIS A 1 85 ? -24.25 -23.516 1.074 1 96.06 85 HIS A N 1
ATOM 703 C CA . HIS A 1 85 ? -23.547 -24.422 0.176 1 96.06 85 HIS A CA 1
ATOM 704 C C . HIS A 1 85 ? -24.484 -25.031 -0.853 1 96.06 85 HIS A C 1
ATOM 706 O O . HIS A 1 85 ? -24.062 -25.781 -1.735 1 96.06 85 HIS A O 1
ATOM 712 N N . SER A 1 86 ? -25.766 -24.688 -0.764 1 95 86 SER A N 1
ATOM 713 C CA . SER A 1 86 ? -26.703 -25.109 -1.796 1 95 86 SER A CA 1
ATOM 714 C C . SER A 1 86 ? -26.75 -24.109 -2.945 1 95 86 SER A C 1
ATOM 716 O O . SER A 1 86 ? -27.266 -24.406 -4.02 1 95 86 SER A O 1
ATOM 718 N N . LYS A 1 87 ? -26.281 -22.938 -2.711 1 94.75 87 LYS A N 1
ATOM 719 C CA . LYS A 1 87 ? -26.203 -21.906 -3.734 1 94.75 87 LYS A CA 1
ATOM 720 C C . LYS A 1 87 ? -24.766 -21.719 -4.219 1 94.75 87 LYS A C 1
ATOM 722 O O . LYS A 1 87 ? -23.922 -21.188 -3.488 1 94.75 87 LYS A O 1
ATOM 727 N N . LEU A 1 88 ? -24.531 -22.016 -5.406 1 95.12 88 LEU A N 1
ATOM 728 C CA . LEU A 1 88 ? -23.172 -22.047 -5.93 1 95.12 88 LEU A CA 1
ATOM 729 C C . LEU A 1 88 ? -22.969 -20.969 -6.992 1 95.12 88 LEU A C 1
ATOM 731 O O . LEU A 1 88 ? -23.938 -20.422 -7.52 1 95.12 88 LEU A O 1
ATOM 735 N N . PHE A 1 89 ? -21.766 -20.562 -7.211 1 93.31 89 PHE A N 1
ATOM 736 C CA . PHE A 1 89 ? -21.359 -19.547 -8.188 1 93.31 89 PHE A CA 1
ATOM 737 C C . PHE A 1 89 ? -20.188 -20.062 -9.031 1 93.31 89 PHE A C 1
ATOM 739 O O . PHE A 1 89 ? -19.078 -20.219 -8.523 1 93.31 89 PHE A O 1
ATOM 746 N N . TYR A 1 90 ? -20.406 -20.328 -10.336 1 94.06 90 TYR A N 1
ATOM 747 C CA . TYR A 1 90 ? -19.406 -20.922 -11.211 1 94.06 90 TYR A CA 1
ATOM 748 C C . TYR A 1 90 ? -19.172 -20.062 -12.445 1 94.06 90 TYR A C 1
ATOM 750 O O . TYR A 1 90 ? -20 -19.219 -12.797 1 94.06 90 TYR A O 1
ATOM 758 N N . GLY A 1 91 ? -17.984 -20.078 -12.961 1 92.75 91 GLY A N 1
ATOM 759 C CA . GLY A 1 91 ? -17.641 -19.578 -14.281 1 92.75 91 GLY A CA 1
ATOM 760 C C . GLY A 1 91 ? -17.312 -20.672 -15.281 1 92.75 91 GLY A C 1
ATOM 761 O O . GLY A 1 91 ? -16.391 -21.469 -15.062 1 92.75 91 GLY A O 1
ATOM 762 N N . VAL A 1 92 ? -18.078 -20.703 -16.422 1 92.62 92 VAL A N 1
ATOM 763 C CA . VAL A 1 92 ? -17.969 -21.812 -17.375 1 92.62 92 VAL A CA 1
ATOM 764 C C . VAL A 1 92 ? -17.594 -21.281 -18.75 1 92.62 92 VAL A C 1
ATOM 766 O O . VAL A 1 92 ? -18.172 -20.297 -19.219 1 92.62 92 VAL A O 1
ATOM 769 N N . CYS A 1 93 ? -16.594 -21.938 -19.312 1 91.19 93 CYS A N 1
ATOM 770 C CA . CYS A 1 93 ? -16.203 -21.625 -20.688 1 91.19 93 CYS A CA 1
ATOM 771 C C . CYS A 1 93 ? -16.969 -22.5 -21.672 1 91.19 93 CYS A C 1
ATOM 773 O O . CYS A 1 93 ? -16.938 -23.719 -21.594 1 91.19 93 CYS A O 1
ATOM 775 N N . LEU A 1 94 ? -17.672 -21.875 -22.594 1 86.81 94 LEU A N 1
ATOM 776 C CA . LEU A 1 94 ? -18.406 -22.594 -23.641 1 86.81 94 LEU A CA 1
ATOM 777 C C . LEU A 1 94 ? -17.656 -22.531 -24.969 1 86.81 94 LEU A C 1
ATOM 779 O O . LEU A 1 94 ? -17.469 -21.453 -25.516 1 86.81 94 LEU A O 1
ATOM 783 N N . SER A 1 95 ? -16.625 -23.359 -25.297 1 73.31 95 SER A N 1
ATOM 784 C CA . SER A 1 95 ? -15.867 -23.328 -26.547 1 73.31 95 SER A CA 1
ATOM 785 C C . SER A 1 95 ? -16.609 -24.047 -27.672 1 73.31 95 SER A C 1
ATOM 787 O O . SER A 1 95 ? -16.359 -23.797 -28.844 1 73.31 95 SER A O 1
ATOM 789 N N . ASP A 1 96 ? -17.281 -25.078 -27.562 1 58.84 96 ASP A N 1
ATOM 790 C CA . ASP A 1 96 ? -17.672 -25.984 -28.625 1 58.84 96 ASP A CA 1
ATOM 791 C C . ASP A 1 96 ? -18.875 -25.422 -29.406 1 58.84 96 ASP A C 1
ATOM 793 O O . ASP A 1 96 ? -19.453 -26.125 -30.25 1 58.84 96 ASP A O 1
ATOM 797 N N . ASN A 1 97 ? -19.297 -24.281 -28.969 1 54.47 97 ASN A N 1
ATOM 798 C CA . ASN A 1 97 ? -20.531 -24.062 -29.719 1 54.47 97 ASN A CA 1
ATOM 799 C C . ASN A 1 97 ? -20.281 -23.297 -31.016 1 54.47 97 ASN A C 1
ATOM 801 O O . ASN A 1 97 ? -20.375 -22.078 -31.047 1 54.47 97 ASN A O 1
ATOM 805 N N . ARG A 1 98 ? -19.469 -23.875 -31.891 1 51.28 98 ARG A N 1
ATOM 806 C CA . ARG A 1 98 ? -19 -23.469 -33.219 1 51.28 98 ARG A CA 1
ATOM 807 C C . ARG A 1 98 ? -20.047 -22.625 -33.938 1 51.28 98 ARG A C 1
ATOM 809 O O . ARG A 1 98 ? -19.719 -21.656 -34.594 1 51.28 98 ARG A O 1
ATOM 816 N N . ASN A 1 99 ? -21.031 -23.234 -34.375 1 44.47 99 ASN A N 1
ATOM 817 C CA . ASN A 1 99 ? -21.688 -22.766 -35.594 1 44.47 99 ASN A CA 1
ATOM 818 C C . ASN A 1 99 ? -22.672 -21.656 -35.312 1 44.47 99 ASN A C 1
ATOM 820 O O . ASN A 1 99 ? -23.484 -21.297 -36.156 1 44.47 99 ASN A O 1
ATOM 824 N N . GLN A 1 100 ? -23.125 -21.266 -34 1 47.81 100 GLN A N 1
ATOM 825 C CA . GLN A 1 100 ? -24.391 -20.547 -34.219 1 47.81 100 GLN A CA 1
ATOM 826 C C . GLN A 1 100 ? -24.203 -19.047 -34 1 47.81 100 GLN A C 1
ATOM 828 O O . GLN A 1 100 ? -23.812 -18.609 -32.906 1 47.81 100 GLN A O 1
ATOM 833 N N . THR A 1 101 ? -23.891 -18.266 -34.906 1 51.16 101 THR A N 1
ATOM 834 C CA . THR A 1 101 ? -23.828 -16.828 -35.125 1 51.16 101 THR A CA 1
ATOM 835 C C . THR A 1 101 ? -24.766 -16.094 -34.156 1 51.16 101 THR A C 1
ATOM 837 O O . THR A 1 101 ? -24.531 -14.945 -33.812 1 51.16 101 THR A O 1
ATOM 840 N N . ASN A 1 102 ? -26.016 -16.75 -33.875 1 57.22 102 ASN A N 1
ATOM 841 C CA . ASN A 1 102 ? -27.078 -16.062 -33.156 1 57.22 102 ASN A CA 1
ATOM 842 C C . ASN A 1 102 ? -27.516 -16.828 -31.906 1 57.22 102 ASN A C 1
ATOM 844 O O . ASN A 1 102 ? -28.609 -17.391 -31.859 1 57.22 102 ASN A O 1
ATOM 848 N N . ILE A 1 103 ? -26.438 -17 -31.016 1 67.19 103 ILE A N 1
ATOM 849 C CA . ILE A 1 103 ? -26.859 -17.797 -29.875 1 67.19 103 ILE A CA 1
ATOM 850 C C . ILE A 1 103 ? -27.547 -16.906 -28.844 1 67.19 103 ILE A C 1
ATOM 852 O O . ILE A 1 103 ? -26.984 -15.898 -28.406 1 67.19 103 ILE A O 1
ATOM 856 N N . SER A 1 104 ? -28.875 -17.078 -28.641 1 75.81 104 SER A N 1
ATOM 857 C CA . SER A 1 104 ? -29.656 -16.375 -27.641 1 75.81 104 SER A CA 1
ATOM 858 C C . SER A 1 104 ? -29.188 -16.703 -26.234 1 75.81 104 SER A C 1
ATOM 860 O O . SER A 1 104 ? -28.531 -17.719 -26.016 1 75.81 104 SER A O 1
ATOM 862 N N . THR A 1 105 ? -29.375 -15.805 -25.312 1 78.06 105 THR A N 1
ATOM 863 C CA . THR A 1 105 ? -29.078 -16.016 -23.906 1 78.06 105 THR A CA 1
ATOM 864 C C . THR A 1 105 ? -29.766 -17.281 -23.375 1 78.06 105 THR A C 1
ATOM 866 O O . THR A 1 105 ? -29.234 -17.953 -22.5 1 78.06 105 THR A O 1
ATOM 869 N N . TRP A 1 106 ? -30.922 -17.516 -23.938 1 79.5 106 TRP A N 1
ATOM 870 C CA . TRP A 1 106 ? -31.672 -18.703 -23.516 1 79.5 106 TRP A CA 1
ATOM 871 C C . TRP A 1 106 ? -30.953 -19.984 -23.922 1 79.5 106 TRP A C 1
ATOM 873 O O . TRP A 1 106 ? -30.875 -20.922 -23.141 1 79.5 106 TRP A O 1
ATOM 883 N N . ASP A 1 107 ? -30.406 -19.938 -25.016 1 83.19 107 ASP A N 1
ATOM 884 C CA . ASP A 1 107 ? -29.656 -21.109 -25.484 1 83.19 107 ASP A CA 1
ATOM 885 C C . ASP A 1 107 ? -28.391 -21.328 -24.656 1 83.19 107 ASP A C 1
ATOM 887 O O . ASP A 1 107 ? -28.031 -22.469 -24.359 1 83.19 107 ASP A O 1
ATOM 891 N N . LEU A 1 108 ? -27.891 -20.234 -24.328 1 87.31 108 LEU A N 1
ATOM 892 C CA . LEU A 1 108 ? -26.688 -20.328 -23.516 1 87.31 108 LEU A CA 1
ATOM 893 C C . LEU A 1 108 ? -27 -20.859 -22.125 1 87.31 108 LEU A C 1
ATOM 895 O O . LEU A 1 108 ? -26.25 -21.672 -21.578 1 87.31 108 LEU A O 1
ATOM 899 N N . LYS A 1 109 ? -28.109 -20.422 -21.594 1 90.94 109 LYS A N 1
ATOM 900 C CA . LYS A 1 109 ? -28.547 -20.891 -20.281 1 90.94 109 LYS A CA 1
ATOM 901 C C . LYS A 1 109 ? -28.797 -22.406 -20.281 1 90.94 109 LYS A C 1
ATOM 903 O O . LYS A 1 109 ? -28.375 -23.109 -19.375 1 90.94 109 LYS A O 1
ATOM 908 N N . GLN A 1 110 ? -29.391 -22.844 -21.312 1 89.38 110 GLN A N 1
ATOM 909 C CA . GLN A 1 110 ? -29.719 -24.266 -21.422 1 89.38 110 GLN A CA 1
ATOM 910 C C . GLN A 1 110 ? -28.453 -25.109 -21.594 1 89.38 110 GLN A C 1
ATOM 912 O O . GLN A 1 110 ? -28.328 -26.188 -21.016 1 89.38 110 GLN A O 1
ATOM 917 N N . SER A 1 111 ? -27.609 -24.562 -22.344 1 90.06 111 SER A N 1
ATOM 918 C CA . SER A 1 111 ? -26.359 -25.281 -22.578 1 90.06 111 SER A CA 1
ATOM 919 C C . SER A 1 111 ? -25.531 -25.391 -21.297 1 90.06 111 SER A C 1
ATOM 921 O O . SER A 1 111 ? -24.984 -26.453 -21 1 90.06 111 SER A O 1
ATOM 923 N N . VAL A 1 112 ? -25.5 -24.281 -20.562 1 93.06 112 VAL A N 1
ATOM 924 C CA . VAL A 1 112 ? -24.719 -24.281 -19.328 1 93.06 112 VAL A CA 1
ATOM 925 C C . VAL A 1 112 ? -25.406 -25.172 -18.297 1 93.06 112 VAL A C 1
ATOM 927 O O . VAL A 1 112 ? -24.734 -25.922 -17.578 1 93.06 112 VAL A O 1
ATOM 930 N N . GLU A 1 113 ? -26.688 -25.078 -18.234 1 93.44 113 GLU A N 1
ATOM 931 C CA . GLU A 1 113 ? -27.438 -25.906 -17.297 1 93.44 113 GLU A CA 1
ATOM 932 C C . GLU A 1 113 ? -27.25 -27.391 -17.594 1 93.44 113 GLU A C 1
ATOM 934 O O . GLU A 1 113 ? -27.125 -28.203 -16.672 1 93.44 113 GLU A O 1
ATOM 939 N N . ALA A 1 114 ? -27.266 -27.734 -18.812 1 91.88 114 ALA A N 1
ATOM 940 C CA . ALA A 1 114 ? -27.078 -29.125 -19.219 1 91.88 114 ALA A CA 1
ATOM 941 C C . ALA A 1 114 ? -25.688 -29.625 -18.812 1 91.88 114 ALA A C 1
ATOM 943 O O . ALA A 1 114 ? -25.531 -30.734 -18.328 1 91.88 114 ALA A O 1
ATOM 944 N N . ARG A 1 115 ? -24.766 -28.844 -19.047 1 91.75 115 ARG A N 1
ATOM 945 C CA . ARG A 1 115 ? -23.391 -29.219 -18.719 1 91.75 115 ARG A CA 1
ATOM 946 C C . ARG A 1 115 ? -23.219 -29.375 -17.203 1 91.75 115 ARG A C 1
ATOM 948 O O . ARG A 1 115 ? -22.547 -30.312 -16.75 1 91.75 115 ARG A O 1
ATOM 955 N N . LEU A 1 116 ? -23.781 -28.453 -16.516 1 94.69 116 LEU A N 1
ATOM 956 C CA . LEU A 1 116 ? -23.672 -28.516 -15.055 1 94.69 116 LEU A CA 1
ATOM 957 C C . LEU A 1 116 ? -24.422 -29.719 -14.508 1 94.69 116 LEU A C 1
ATOM 959 O O . LEU A 1 116 ? -23.938 -30.406 -13.602 1 94.69 116 LEU A O 1
ATOM 963 N N . ASN A 1 117 ? -25.562 -29.953 -15.062 1 94 117 ASN A N 1
ATOM 964 C CA . ASN A 1 117 ? -26.344 -31.094 -14.617 1 94 117 ASN A CA 1
ATOM 965 C C . ASN A 1 117 ? -25.609 -32.406 -14.883 1 94 117 ASN A C 1
ATOM 967 O O . ASN A 1 117 ? -25.672 -33.344 -14.07 1 94 117 ASN A O 1
ATOM 971 N N . GLU A 1 118 ? -24.953 -32.5 -15.984 1 93.56 118 GLU A N 1
ATOM 972 C CA . GLU A 1 118 ? -24.172 -33.688 -16.297 1 93.56 118 GLU A CA 1
ATOM 973 C C . GLU A 1 118 ? -23.047 -33.875 -15.305 1 93.56 118 GLU A C 1
ATOM 975 O O . GLU A 1 118 ? -22.844 -35 -14.797 1 93.56 118 GLU A O 1
ATOM 980 N N . SER A 1 119 ? -22.359 -32.844 -15.078 1 92.94 119 SER A N 1
ATOM 981 C CA . SER A 1 119 ? -21.219 -32.938 -14.164 1 92.94 119 SER A CA 1
ATOM 982 C C . SER A 1 119 ? -21.688 -33.219 -12.742 1 92.94 119 SER A C 1
ATOM 984 O O . SER A 1 119 ? -21.094 -34.062 -12.062 1 92.94 119 SER A O 1
ATOM 986 N N . PHE A 1 120 ? -22.75 -32.625 -12.258 1 94.25 120 PHE A N 1
ATOM 987 C CA . PHE A 1 120 ? -23.219 -32.781 -10.883 1 94.25 120 PHE A CA 1
ATOM 988 C C . PHE A 1 120 ? -23.891 -34.125 -10.695 1 94.25 120 PHE A C 1
ATOM 990 O O . PHE A 1 120 ? -23.812 -34.719 -9.617 1 94.25 120 PHE A O 1
ATOM 997 N N . TRP A 1 121 ? -24.5 -34.562 -11.719 1 91.94 121 TRP A N 1
ATOM 998 C CA . TRP A 1 121 ? -25.109 -35.906 -11.625 1 91.94 121 TRP A CA 1
ATOM 999 C C . TRP A 1 121 ? -24.062 -37 -11.547 1 91.94 121 TRP A C 1
ATOM 1001 O O . TRP A 1 121 ? -24.172 -37.906 -10.75 1 91.94 121 TRP A O 1
ATOM 1011 N N . SER A 1 122 ? -23.047 -36.844 -12.375 1 92 122 SER A N 1
ATOM 1012 C CA . SER A 1 122 ? -21.984 -37.844 -12.43 1 92 122 SER A CA 1
ATOM 1013 C C . SER A 1 122 ? -21.172 -37.844 -11.133 1 92 122 SER A C 1
ATOM 1015 O O . SER A 1 122 ? -20.797 -38.906 -10.641 1 92 122 SER A O 1
ATOM 1017 N N . GLU A 1 123 ? -20.984 -36.719 -10.594 1 90.88 123 GLU A N 1
ATOM 1018 C CA . GLU A 1 123 ? -20.078 -36.625 -9.445 1 90.88 123 GLU A CA 1
ATOM 1019 C C . GLU A 1 123 ? -20.828 -36.75 -8.133 1 90.88 123 GLU A C 1
ATOM 1021 O O . GLU A 1 123 ? -20.344 -37.375 -7.188 1 90.88 123 GLU A O 1
ATOM 1026 N N . HIS A 1 124 ? -22.062 -36.188 -8.008 1 91.31 124 HIS A N 1
ATOM 1027 C CA . HIS A 1 124 ? -22.719 -36.094 -6.707 1 91.31 124 HIS A CA 1
ATOM 1028 C C . HIS A 1 124 ? -24.141 -36.656 -6.773 1 91.31 124 HIS A C 1
ATOM 1030 O O . HIS A 1 124 ? -24.828 -36.75 -5.75 1 91.31 124 HIS A O 1
ATOM 1036 N N . ARG A 1 125 ? -24.672 -36.969 -7.922 1 91.31 125 ARG A N 1
ATOM 1037 C CA . ARG A 1 125 ? -26.047 -37.438 -8.125 1 91.31 125 ARG A CA 1
ATOM 1038 C C . ARG A 1 125 ? -27.031 -36.375 -7.699 1 91.31 125 ARG A C 1
ATOM 1040 O O . ARG A 1 125 ? -28 -36.656 -6.98 1 91.31 125 ARG A O 1
ATOM 1047 N N . LEU A 1 126 ? -26.703 -35.188 -8.07 1 94.25 126 LEU A N 1
ATOM 1048 C CA . LEU A 1 126 ? -27.547 -34.031 -7.793 1 94.25 126 LEU A CA 1
ATOM 1049 C C . LEU A 1 126 ? -27.922 -33.312 -9.086 1 94.25 126 LEU A C 1
ATOM 1051 O O . LEU A 1 126 ? -27.297 -33.5 -10.125 1 94.25 126 LEU A O 1
ATOM 1055 N N . ARG A 1 127 ? -28.969 -32.5 -9.039 1 93.88 127 ARG A N 1
ATOM 1056 C CA . ARG A 1 127 ? -29.391 -31.656 -10.164 1 93.88 127 ARG A CA 1
ATOM 1057 C C . ARG A 1 127 ? -29.188 -30.188 -9.852 1 93.88 127 ARG A C 1
ATOM 1059 O O . ARG A 1 127 ? -29.031 -29.797 -8.695 1 93.88 127 ARG A O 1
ATOM 1066 N N . THR A 1 128 ? -29.125 -29.422 -10.93 1 94.88 128 THR A N 1
ATOM 1067 C CA . THR A 1 128 ? -28.859 -28 -10.758 1 94.88 128 THR A CA 1
ATOM 1068 C C . THR A 1 128 ? -29.938 -27.156 -11.438 1 94.88 128 THR A C 1
ATOM 1070 O O . THR A 1 128 ? -30.578 -27.609 -12.398 1 94.88 128 THR A O 1
ATOM 1073 N N . LYS A 1 129 ? -30.25 -26.047 -10.859 1 94.25 129 LYS A N 1
ATOM 1074 C CA . LYS A 1 129 ? -31.141 -25.062 -11.43 1 94.25 129 LYS A CA 1
ATOM 1075 C C . LYS A 1 129 ? -30.5 -23.672 -11.469 1 94.25 129 LYS A C 1
ATOM 1077 O O . LYS A 1 129 ? -30.141 -23.125 -10.422 1 94.25 129 LYS A O 1
ATOM 1082 N N . ILE A 1 130 ? -30.391 -23.172 -12.656 1 95.25 130 ILE A N 1
ATOM 1083 C CA . ILE A 1 130 ? -29.719 -21.891 -12.82 1 95.25 130 ILE A CA 1
ATOM 1084 C C . ILE A 1 130 ? -30.656 -20.766 -12.414 1 95.25 130 ILE A C 1
ATOM 1086 O O . ILE A 1 130 ? -31.812 -20.734 -12.836 1 95.25 130 ILE A O 1
ATOM 1090 N N . THR A 1 131 ? -30.203 -19.859 -11.578 1 91.94 131 THR A N 1
ATOM 1091 C CA . THR A 1 131 ? -30.984 -18.703 -11.125 1 91.94 131 THR A CA 1
ATOM 1092 C C . THR A 1 131 ? -30.594 -17.453 -11.898 1 91.94 131 THR A C 1
ATOM 1094 O O . THR A 1 131 ? -31.453 -16.609 -12.195 1 91.94 131 THR A O 1
ATOM 1097 N N . ASP A 1 132 ? -29.344 -17.297 -12.133 1 90.62 132 ASP A N 1
ATOM 1098 C CA . ASP A 1 132 ? -28.844 -16.125 -12.844 1 90.62 132 ASP A CA 1
ATOM 1099 C C . ASP A 1 132 ? -27.641 -16.484 -13.711 1 90.62 132 ASP A C 1
ATOM 1101 O O . ASP A 1 132 ? -26.828 -17.328 -13.336 1 90.62 132 ASP A O 1
ATOM 1105 N N . ILE A 1 133 ? -27.562 -15.875 -14.914 1 91.56 133 ILE A N 1
ATOM 1106 C CA . ILE A 1 133 ? -26.453 -16.156 -15.82 1 91.56 133 ILE A CA 1
ATOM 1107 C C . ILE A 1 133 ? -26.047 -14.883 -16.547 1 91.56 133 ILE A C 1
ATOM 1109 O O . ILE A 1 133 ? -26.891 -14.062 -16.891 1 91.56 133 ILE A O 1
ATOM 1113 N N . SER A 1 134 ? -24.812 -14.609 -16.562 1 89.31 134 SER A N 1
ATOM 1114 C CA . SER A 1 134 ? -24.234 -13.523 -17.328 1 89.31 134 SER A CA 1
ATOM 1115 C C . SER A 1 134 ? -23.094 -14.016 -18.219 1 89.31 134 SER A C 1
ATOM 1117 O O . SER A 1 134 ? -22.141 -14.625 -17.734 1 89.31 134 SER A O 1
ATOM 1119 N N . CYS A 1 135 ? -23.234 -13.781 -19.469 1 87.88 135 CYS A N 1
ATOM 1120 C CA . CYS A 1 135 ? -22.234 -14.281 -20.406 1 87.88 135 CYS A CA 1
ATOM 1121 C C . CYS A 1 135 ? -21.531 -13.133 -21.125 1 87.88 135 CYS A C 1
ATOM 1123 O O . CYS A 1 135 ? -22.141 -12.094 -21.375 1 87.88 135 CYS A O 1
ATOM 1125 N N . SER A 1 136 ? -20.281 -13.234 -21.203 1 80.75 136 SER A N 1
ATOM 1126 C CA . SER A 1 136 ? -19.453 -12.234 -21.875 1 80.75 136 SER A CA 1
ATOM 1127 C C . SER A 1 136 ? -18.703 -12.844 -23.047 1 80.75 136 SER A C 1
ATOM 1129 O O . SER A 1 136 ? -18.344 -14.023 -23.016 1 80.75 136 SER A O 1
ATOM 1131 N N . ASN A 1 137 ? -18.656 -12.164 -24.125 1 75.44 137 ASN A N 1
ATOM 1132 C CA . ASN A 1 137 ? -17.844 -12.523 -25.281 1 75.44 137 ASN A CA 1
ATOM 1133 C C . ASN A 1 137 ? -16.75 -11.492 -25.531 1 75.44 137 ASN A C 1
ATOM 1135 O O . ASN A 1 137 ? -16.734 -10.422 -24.922 1 75.44 137 ASN A O 1
ATOM 1139 N N . GLU A 1 138 ? -15.648 -11.945 -26.266 1 64.44 138 GLU A N 1
ATOM 1140 C CA . GLU A 1 138 ? -14.516 -11.07 -26.547 1 64.44 138 GLU A CA 1
ATOM 1141 C C . GLU A 1 138 ? -14.977 -9.734 -27.125 1 64.44 138 GLU A C 1
ATOM 1143 O O . GLU A 1 138 ? -14.375 -8.695 -26.844 1 64.44 138 GLU A O 1
ATOM 1148 N N . LYS A 1 139 ? -16.016 -9.633 -27.984 1 61.88 139 LYS A N 1
ATOM 1149 C CA . LYS A 1 139 ? -16.344 -8.461 -28.812 1 61.88 139 LYS A CA 1
ATOM 1150 C C . LYS A 1 139 ? -17.359 -7.566 -28.109 1 61.88 139 LYS A C 1
ATOM 1152 O O . LYS A 1 139 ? -18.406 -7.246 -28.688 1 61.88 139 LYS A O 1
ATOM 1157 N N . GLU A 1 140 ? -17.375 -7.574 -26.75 1 61.81 140 GLU A N 1
ATOM 1158 C CA . GLU A 1 140 ? -18.391 -6.688 -26.203 1 61.81 140 GLU A CA 1
ATOM 1159 C C . GLU A 1 140 ? -18.125 -5.238 -26.594 1 61.81 140 GLU A C 1
ATOM 1161 O O . GLU A 1 140 ? -17.031 -4.723 -26.422 1 61.81 140 GLU A O 1
ATOM 1166 N N . ASP A 1 141 ? -19.078 -4.707 -27.516 1 63.84 141 ASP A N 1
ATOM 1167 C CA . ASP A 1 141 ? -19 -3.387 -28.125 1 63.84 141 ASP A CA 1
ATOM 1168 C C . ASP A 1 141 ? -19.141 -2.285 -27.078 1 63.84 141 ASP A C 1
ATOM 1170 O O . ASP A 1 141 ? -20 -2.367 -26.188 1 63.84 141 ASP A O 1
ATOM 1174 N N . PHE A 1 142 ? -18.141 -1.506 -27 1 72.06 142 PHE A N 1
ATOM 1175 C CA . PHE A 1 142 ? -18.109 -0.244 -26.266 1 72.06 142 PHE A CA 1
ATOM 1176 C C . PHE A 1 142 ? -19.109 0.743 -26.844 1 72.06 142 PHE A C 1
ATOM 1178 O O . PHE A 1 142 ? -18.906 1.287 -27.938 1 72.06 142 PHE A O 1
ATOM 1185 N N . LYS A 1 143 ? -20.438 0.805 -26.391 1 84.06 143 LYS A N 1
ATOM 1186 C CA . LYS A 1 143 ? -21.375 1.794 -26.906 1 84.06 143 LYS A CA 1
ATOM 1187 C C . LYS A 1 143 ? -21.578 2.93 -25.906 1 84.06 143 LYS A C 1
ATOM 1189 O O . LYS A 1 143 ? -21.953 2.693 -24.75 1 84.06 143 LYS A O 1
ATOM 1194 N N . LEU A 1 144 ? -21.281 4.074 -26.266 1 89.56 144 LEU A N 1
ATOM 1195 C CA . LEU A 1 144 ? -21.453 5.266 -25.453 1 89.56 144 LEU A CA 1
ATOM 1196 C C . LEU A 1 144 ? -22.891 5.789 -25.547 1 89.56 144 LEU A C 1
ATOM 1198 O O . LEU A 1 144 ? -23.453 5.855 -26.656 1 89.56 144 LEU A O 1
ATOM 1202 N N . ASP A 1 145 ? -23.578 6 -24.453 1 91.94 145 ASP A N 1
ATOM 1203 C CA . ASP A 1 145 ? -24.922 6.57 -24.453 1 91.94 145 ASP A CA 1
ATOM 1204 C C . ASP A 1 145 ? -24.891 8.055 -24.078 1 91.94 145 ASP A C 1
ATOM 1206 O O . ASP A 1 145 ? -23.828 8.609 -23.812 1 91.94 145 ASP A O 1
ATOM 1210 N N . ILE A 1 146 ? -26.078 8.703 -24.062 1 93.88 146 ILE A N 1
ATOM 1211 C CA . ILE A 1 146 ? -26.203 10.133 -23.828 1 93.88 146 ILE A CA 1
ATOM 1212 C C . ILE A 1 146 ? -25.766 10.469 -22.406 1 93.88 146 ILE A C 1
ATOM 1214 O O . ILE A 1 146 ? -25.141 11.508 -22.172 1 93.88 146 ILE A O 1
ATOM 1218 N N . GLY A 1 147 ? -26.125 9.609 -21.5 1 94.25 147 GLY A N 1
ATOM 1219 C CA . GLY A 1 147 ? -25.703 9.82 -20.125 1 94.25 147 GLY A CA 1
ATOM 1220 C C . GLY A 1 147 ? -24.188 9.828 -19.969 1 94.25 147 GLY A C 1
ATOM 1221 O O . GLY A 1 147 ? -23.641 10.641 -19.219 1 94.25 147 GLY A O 1
ATOM 1222 N N . ASP A 1 148 ? -23.516 8.977 -20.656 1 95.44 148 ASP A N 1
ATOM 1223 C CA . ASP A 1 148 ? -22.047 8.922 -20.641 1 95.44 148 ASP A CA 1
ATOM 1224 C C . ASP A 1 148 ? -21.453 10.227 -21.188 1 95.44 148 ASP A C 1
ATOM 1226 O O . ASP A 1 148 ? -20.5 10.758 -20.609 1 95.44 148 ASP A O 1
ATOM 1230 N N . ALA A 1 149 ? -22.031 10.734 -22.25 1 96.19 149 ALA A N 1
ATOM 1231 C CA . ALA A 1 149 ? -21.531 11.945 -22.891 1 96.19 149 ALA A CA 1
ATOM 1232 C C . ALA A 1 149 ? -21.703 13.156 -21.969 1 96.19 149 ALA A C 1
ATOM 1234 O O . ALA A 1 149 ? -20.797 13.984 -21.844 1 96.19 149 ALA A O 1
ATOM 1235 N N . ILE A 1 150 ? -22.859 13.227 -21.359 1 96.75 150 ILE A N 1
ATOM 1236 C CA . ILE A 1 150 ? -23.141 14.359 -20.5 1 96.75 150 ILE A CA 1
ATOM 1237 C C . ILE A 1 150 ? -22.141 14.391 -19.344 1 96.75 150 ILE A C 1
ATOM 1239 O O . ILE A 1 150 ? -21.547 15.438 -19.062 1 96.75 150 ILE A O 1
ATOM 1243 N N . VAL A 1 151 ? -21.969 13.25 -18.719 1 96.75 151 VAL A N 1
ATOM 1244 C CA . VAL A 1 151 ? -21.062 13.18 -17.578 1 96.75 151 VAL A CA 1
ATOM 1245 C C . VAL A 1 151 ? -19.625 13.398 -18.047 1 96.75 151 VAL A C 1
ATOM 1247 O O . VAL A 1 151 ? -18.844 14.07 -17.391 1 96.75 151 VAL A O 1
ATOM 1250 N N . GLY A 1 152 ? -19.297 12.797 -19.203 1 96.56 152 GLY A N 1
ATOM 1251 C CA . GLY A 1 152 ? -17.969 13.016 -19.781 1 96.56 152 GLY A CA 1
ATOM 1252 C C . GLY A 1 152 ? -17.672 14.477 -20.047 1 96.56 152 GLY A C 1
ATOM 1253 O O . GLY A 1 152 ? -16.594 14.977 -19.703 1 96.56 152 GLY A O 1
ATOM 1254 N N . ILE A 1 153 ? -18.625 15.203 -20.594 1 96.88 153 ILE A N 1
ATOM 1255 C CA . ILE A 1 153 ? -18.469 16.625 -20.922 1 96.88 153 ILE A CA 1
ATOM 1256 C C . ILE A 1 153 ? -18.375 17.438 -19.625 1 96.88 153 ILE A C 1
ATOM 1258 O O . ILE A 1 153 ? -17.547 18.344 -19.516 1 96.88 153 ILE A O 1
ATOM 1262 N N . ALA A 1 154 ? -19.219 17.078 -18.703 1 96.62 154 ALA A N 1
ATOM 1263 C CA . ALA A 1 154 ? -19.172 17.781 -17.422 1 96.62 154 ALA A CA 1
ATOM 1264 C C . ALA A 1 154 ? -17.812 17.641 -16.75 1 96.62 154 ALA A C 1
ATOM 1266 O O . ALA A 1 154 ? -17.266 18.609 -16.219 1 96.62 154 ALA A O 1
ATOM 1267 N N . CYS A 1 155 ? -17.281 16.453 -16.734 1 96.38 155 CYS A N 1
ATOM 1268 C CA . CYS A 1 155 ? -15.977 16.203 -16.156 1 96.38 155 CYS A CA 1
ATOM 1269 C C . CYS A 1 155 ? -14.883 16.953 -16.922 1 96.38 155 CYS A C 1
ATOM 1271 O O . CYS A 1 155 ? -13.969 17.516 -16.312 1 96.38 155 CYS A O 1
ATOM 1273 N N . LEU A 1 156 ? -15.047 17.016 -18.219 1 96.44 156 LEU A N 1
ATOM 1274 C CA . LEU A 1 156 ? -14.07 17.719 -19.047 1 96.44 156 LEU A CA 1
ATOM 1275 C C . LEU A 1 156 ? -14.109 19.219 -18.766 1 96.44 156 LEU A C 1
ATOM 1277 O O . LEU A 1 156 ? -13.07 19.875 -18.75 1 96.44 156 LEU A O 1
ATOM 1281 N N . ILE A 1 157 ? -15.281 19.719 -18.578 1 96 157 ILE A N 1
ATOM 1282 C CA . ILE A 1 157 ? -15.438 21.141 -18.266 1 96 157 ILE A CA 1
ATOM 1283 C C . ILE A 1 157 ? -14.773 21.438 -16.922 1 96 157 ILE A C 1
ATOM 1285 O O . ILE A 1 157 ? -14.07 22.438 -16.781 1 96 157 ILE A O 1
ATOM 1289 N N . LEU A 1 158 ? -15 20.594 -15.961 1 95.38 158 LEU A N 1
ATOM 1290 C CA . LEU A 1 158 ? -14.398 20.766 -14.641 1 95.38 158 LEU A CA 1
ATOM 1291 C C . LEU A 1 158 ? -12.875 20.75 -14.734 1 95.38 158 LEU A C 1
ATOM 1293 O O . LEU A 1 158 ? -12.203 21.578 -14.125 1 95.38 158 LEU A O 1
ATOM 1297 N N . ILE A 1 159 ? -12.32 19.797 -15.492 1 96.25 159 ILE A N 1
ATOM 1298 C CA . ILE A 1 159 ? -10.875 19.688 -15.656 1 96.25 159 ILE A CA 1
ATOM 1299 C C . ILE A 1 159 ? -10.344 20.922 -16.375 1 96.25 159 ILE A C 1
ATOM 1301 O O . ILE A 1 159 ? -9.328 21.484 -15.977 1 96.25 159 ILE A O 1
ATOM 1305 N N . LEU A 1 160 ? -11.07 21.391 -17.406 1 95.81 160 LEU A N 1
ATOM 1306 C CA . LEU A 1 160 ? -10.648 22.547 -18.188 1 95.81 160 LEU A CA 1
ATOM 1307 C C . LEU A 1 160 ? -10.672 23.812 -17.328 1 95.81 160 LEU A C 1
ATOM 1309 O O . LEU A 1 160 ? -9.797 24.672 -17.453 1 95.81 160 LEU A O 1
ATOM 1313 N N . LEU A 1 161 ? -11.68 23.922 -16.5 1 95.25 161 LEU A N 1
ATOM 1314 C CA . LEU A 1 161 ? -11.766 25.062 -15.594 1 95.25 161 LEU A CA 1
ATOM 1315 C C . LEU A 1 161 ? -10.562 25.109 -14.664 1 95.25 161 LEU A C 1
ATOM 1317 O O . LEU A 1 161 ? -9.992 26.188 -14.43 1 95.25 161 LEU A O 1
ATOM 1321 N N . ASN A 1 162 ? -10.172 24 -14.125 1 96 162 ASN A N 1
ATOM 1322 C CA . ASN A 1 162 ? -9.023 23.938 -13.227 1 96 162 ASN A CA 1
ATOM 1323 C C . ASN A 1 162 ? -7.719 24.219 -13.961 1 96 162 ASN A C 1
ATOM 1325 O O . ASN A 1 162 ? -6.832 24.891 -13.422 1 96 162 ASN A O 1
ATOM 1329 N N . VAL A 1 163 ? -7.621 23.766 -15.211 1 94 163 VAL A N 1
ATOM 1330 C CA . VAL A 1 163 ? -6.41 23.969 -16 1 94 163 VAL A CA 1
ATOM 1331 C C . VAL A 1 163 ? -6.285 25.438 -16.391 1 94 163 VAL A C 1
ATOM 1333 O O . VAL A 1 163 ? -5.219 26.047 -16.25 1 94 163 VAL A O 1
ATOM 1336 N N . VAL A 1 164 ? -7.367 26.031 -16.875 1 93.69 164 VAL A N 1
ATOM 1337 C CA . VAL A 1 164 ? -7.371 27.438 -17.266 1 93.69 164 VAL A CA 1
ATOM 1338 C C . VAL A 1 164 ? -7.074 28.312 -16.047 1 93.69 164 VAL A C 1
ATOM 1340 O O . VAL A 1 164 ? -6.285 29.266 -16.141 1 93.69 164 VAL A O 1
ATOM 1343 N N . ALA A 1 165 ? -7.734 27.984 -14.945 1 93.69 165 ALA A N 1
ATOM 1344 C CA . ALA A 1 165 ? -7.492 28.75 -13.719 1 93.69 165 ALA A CA 1
ATOM 1345 C C . ALA A 1 165 ? -6.035 28.641 -13.281 1 93.69 165 ALA A C 1
ATOM 1347 O O . ALA A 1 165 ? -5.457 29.609 -12.781 1 93.69 165 ALA A O 1
ATOM 1348 N N . SER A 1 166 ? -5.449 27.516 -13.453 1 90.69 166 SER A N 1
ATOM 1349 C CA . SER A 1 166 ? -4.051 27.312 -13.094 1 90.69 166 SER A CA 1
ATOM 1350 C C . SER A 1 166 ? -3.125 28.141 -13.984 1 90.69 166 SER A C 1
ATOM 1352 O O . SER A 1 166 ? -2.135 28.703 -13.508 1 90.69 166 SER A O 1
ATOM 1354 N N . PHE A 1 167 ? -3.49 28.266 -15.25 1 86.81 167 PHE A N 1
ATOM 1355 C CA . PHE A 1 167 ? -2.699 29.078 -16.172 1 86.81 167 PHE A CA 1
ATOM 1356 C C . PHE A 1 167 ? -2.85 30.562 -15.844 1 86.81 167 PHE A C 1
ATOM 1358 O O . PHE A 1 167 ? -1.874 31.312 -15.891 1 86.81 167 PHE A O 1
ATOM 1365 N N . CYS A 1 168 ? -4.031 30.922 -15.508 1 86.75 168 CYS A N 1
ATOM 1366 C CA . CYS A 1 168 ? -4.27 32.312 -15.117 1 86.75 168 CYS A CA 1
ATOM 1367 C C . CYS A 1 168 ? -3.506 32.656 -13.844 1 86.75 168 CYS A C 1
ATOM 1369 O O . CYS A 1 168 ? -2.963 33.75 -13.719 1 86.75 168 CYS A O 1
ATOM 1371 N N . ASP A 1 169 ? -3.539 31.75 -12.922 1 86.38 169 ASP A N 1
ATOM 1372 C CA . ASP A 1 169 ? -2.814 31.953 -11.672 1 86.38 169 ASP A CA 1
ATOM 1373 C C . ASP A 1 169 ? -1.317 32.125 -11.922 1 86.38 169 ASP A C 1
ATOM 1375 O O . ASP A 1 169 ? -0.657 32.938 -11.281 1 86.38 169 ASP A O 1
ATOM 1379 N N . LEU A 1 170 ? -0.748 31.328 -12.797 1 76.5 170 LEU A N 1
ATOM 1380 C CA . LEU A 1 170 ? 0.676 31.391 -13.109 1 76.5 170 LEU A CA 1
ATOM 1381 C C . LEU A 1 170 ? 1.028 32.688 -13.82 1 76.5 170 LEU A C 1
ATOM 1383 O O . LEU A 1 170 ? 2.104 33.25 -13.602 1 76.5 170 LEU A O 1
ATOM 1387 N N . TYR A 1 171 ? 0.094 33.156 -14.656 1 78 171 TYR A N 1
ATOM 1388 C CA . TYR A 1 171 ? 0.389 34.312 -15.469 1 78 171 TYR A CA 1
ATOM 1389 C C . TYR A 1 171 ? 0.044 35.594 -14.727 1 78 171 TYR A C 1
ATOM 1391 O O . TYR A 1 171 ? 0.799 36.562 -14.773 1 78 171 TYR A O 1
ATOM 1399 N N . PHE A 1 172 ? -1.136 35.562 -14.086 1 75.31 172 PHE A N 1
ATOM 1400 C CA . PHE A 1 172 ? -1.61 36.781 -13.461 1 75.31 172 PHE A CA 1
ATOM 1401 C C . PHE A 1 172 ? -1.348 36.781 -11.961 1 75.31 172 PHE A C 1
ATOM 1403 O O . PHE A 1 172 ? -1.455 37.812 -11.297 1 75.31 172 PHE A O 1
ATOM 1410 N N . GLY A 1 173 ? -1.158 35.594 -11.406 1 66.44 173 GLY A N 1
ATOM 1411 C CA . GLY A 1 173 ? -1.118 35.406 -9.961 1 66.44 173 GLY A CA 1
ATOM 1412 C C . GLY A 1 173 ? 0.087 36.094 -9.32 1 66.44 173 GLY A C 1
ATOM 1413 O O . GLY A 1 173 ? 1.223 35.875 -9.742 1 66.44 173 GLY A O 1
ATOM 1414 N N . ASP A 1 174 ? -0.059 37.344 -8.828 1 59.91 174 ASP A N 1
ATOM 1415 C CA . ASP A 1 174 ? 0.959 37.969 -8.008 1 59.91 174 ASP A CA 1
ATOM 1416 C C . ASP A 1 174 ? 1.031 37.344 -6.621 1 59.91 174 ASP A C 1
ATOM 1418 O O . ASP A 1 174 ? 0.005 37.125 -5.973 1 59.91 174 ASP A O 1
ATOM 1422 N N . GLU A 1 175 ? 2.137 36.562 -6.434 1 55.69 175 GLU A N 1
ATOM 1423 C CA . GLU A 1 175 ? 2.338 35.906 -5.148 1 55.69 175 GLU A CA 1
ATOM 1424 C C . GLU A 1 175 ? 1.827 36.75 -3.998 1 55.69 175 GLU A C 1
ATOM 1426 O O . GLU A 1 175 ? 1.396 36.25 -2.967 1 55.69 175 GLU A O 1
ATOM 1431 N N . ASN A 1 176 ? 1.89 38.094 -4.219 1 50.81 176 ASN A N 1
ATOM 1432 C CA . ASN A 1 176 ? 1.599 39.062 -3.164 1 50.81 176 ASN A CA 1
ATOM 1433 C C . ASN A 1 176 ? 0.133 39.5 -3.184 1 50.81 176 ASN A C 1
ATOM 1435 O O . ASN A 1 176 ? -0.319 40.219 -2.295 1 50.81 176 ASN A O 1
ATOM 1439 N N . ASN A 1 177 ? -0.516 39.344 -4.215 1 55.09 177 ASN A N 1
ATOM 1440 C CA . ASN A 1 177 ? -1.865 39.875 -4.293 1 55.09 177 ASN A CA 1
ATOM 1441 C C . ASN A 1 177 ? -2.883 38.969 -3.615 1 55.09 177 ASN A C 1
ATOM 1443 O O . ASN A 1 177 ? -3.059 37.812 -4.02 1 55.09 177 ASN A O 1
ATOM 1447 N N . LYS A 1 178 ? -3.23 39.312 -2.512 1 52.5 178 LYS A N 1
ATOM 1448 C CA . LYS A 1 178 ? -4.176 38.719 -1.579 1 52.5 178 LYS A CA 1
ATOM 1449 C C . LYS A 1 178 ? -5.594 38.719 -2.148 1 52.5 178 LYS A C 1
ATOM 1451 O O . LYS A 1 178 ? -6.508 38.156 -1.555 1 52.5 178 LYS A O 1
ATOM 1456 N N . ASN A 1 179 ? -5.832 39.531 -3.26 1 55.94 179 ASN A N 1
ATOM 1457 C CA . ASN A 1 179 ? -7.223 39.656 -3.68 1 55.94 179 ASN A CA 1
ATOM 1458 C C . ASN A 1 179 ? -7.703 38.375 -4.367 1 55.94 179 ASN A C 1
ATOM 1460 O O . ASN A 1 179 ? -7.051 37.875 -5.293 1 55.94 179 ASN A O 1
ATOM 1464 N N . THR A 1 180 ? -8.625 37.688 -3.752 1 62.62 180 THR A N 1
ATOM 1465 C CA . THR A 1 180 ? -9.172 36.406 -4.133 1 62.62 180 THR A CA 1
ATOM 1466 C C . THR A 1 180 ? -9.867 36.469 -5.488 1 62.62 180 THR A C 1
ATOM 1468 O O . THR A 1 180 ? -10.938 37.094 -5.613 1 62.62 180 THR A O 1
ATOM 1471 N N . GLU A 1 181 ? -9.133 36.531 -6.586 1 79.06 181 GLU A N 1
ATOM 1472 C CA . GLU A 1 181 ? -9.703 36.375 -7.922 1 79.06 181 GLU A CA 1
ATOM 1473 C C . GLU A 1 181 ? -10.289 34.969 -8.117 1 79.06 181 GLU A C 1
ATOM 1475 O O . GLU A 1 181 ? -9.961 34.031 -7.375 1 79.06 181 GLU A O 1
ATOM 1480 N N . TRP A 1 182 ? -11.344 34.938 -9.062 1 80.88 182 TRP A N 1
ATOM 1481 C CA . TRP A 1 182 ? -12.102 33.719 -9.281 1 80.88 182 TRP A CA 1
ATOM 1482 C C . TRP A 1 182 ? -11.164 32.562 -9.586 1 80.88 182 TRP A C 1
ATOM 1484 O O . TRP A 1 182 ? -11.445 31.406 -9.211 1 80.88 182 TRP A O 1
ATOM 1494 N N . TYR A 1 183 ? -10.062 32.812 -10.305 1 87.19 183 TYR A N 1
ATOM 1495 C CA . TYR A 1 183 ? -9.203 31.734 -10.758 1 87.19 183 TYR A CA 1
ATOM 1496 C C . TYR A 1 183 ? -8.422 31.141 -9.594 1 87.19 183 TYR A C 1
ATOM 1498 O O . TYR A 1 183 ? -7.91 30.016 -9.695 1 87.19 183 TYR A O 1
ATOM 1506 N N . HIS A 1 184 ? -8.406 31.828 -8.398 1 88.38 184 HIS A N 1
ATOM 1507 C CA . HIS A 1 184 ? -7.723 31.266 -7.23 1 88.38 184 HIS A CA 1
ATOM 1508 C C . HIS A 1 184 ? -8.508 30.109 -6.633 1 88.38 184 HIS A C 1
ATOM 1510 O O . HIS A 1 184 ? -7.945 29.266 -5.938 1 88.38 184 HIS A O 1
ATOM 1516 N N . TYR A 1 185 ? -9.766 30.125 -6.992 1 90.75 185 TYR A N 1
ATOM 1517 C CA . TYR A 1 185 ? -10.609 29.078 -6.426 1 90.75 185 TYR A CA 1
ATOM 1518 C C . TYR A 1 185 ? -10.398 27.75 -7.148 1 90.75 185 TYR A C 1
ATOM 1520 O O . TYR A 1 185 ? -10.5 26.688 -6.539 1 90.75 185 TYR A O 1
ATOM 1528 N N . PHE A 1 186 ? -10.023 27.859 -8.438 1 94.12 186 PHE A N 1
ATOM 1529 C CA . PHE A 1 186 ? -9.922 26.641 -9.242 1 94.12 186 PHE A CA 1
ATOM 1530 C C . PHE A 1 186 ? -8.469 26.328 -9.562 1 94.12 186 PHE A C 1
ATOM 1532 O O . PHE A 1 186 ? -8.172 25.281 -10.141 1 94.12 186 PHE A O 1
ATOM 1539 N N . SER A 1 187 ? -7.57 27.188 -9.125 1 93.12 187 SER A N 1
ATOM 1540 C CA . SER A 1 187 ? -6.156 26.953 -9.406 1 93.12 187 SER A CA 1
ATOM 1541 C C . SER A 1 187 ? -5.633 25.75 -8.625 1 93.12 187 SER A C 1
ATOM 1543 O O . SER A 1 187 ? -5.727 25.719 -7.395 1 93.12 187 SER A O 1
ATOM 1545 N N . ILE A 1 188 ? -5.02 24.828 -9.297 1 92.56 188 ILE A N 1
ATOM 1546 C CA . ILE A 1 188 ? -4.504 23.594 -8.695 1 92.56 188 ILE A CA 1
ATOM 1547 C C . ILE A 1 188 ? -3.355 23.938 -7.746 1 92.56 188 ILE A C 1
ATOM 1549 O O . ILE A 1 188 ? -3.238 23.344 -6.668 1 92.56 188 ILE A O 1
ATOM 1553 N N . ARG A 1 189 ? -2.57 24.906 -8.055 1 86.44 189 ARG A N 1
ATOM 1554 C CA . ARG A 1 189 ? -1.452 25.328 -7.219 1 86.44 189 ARG A CA 1
ATOM 1555 C C . ARG A 1 189 ? -1.945 25.906 -5.898 1 86.44 189 ARG A C 1
ATOM 1557 O O . ARG A 1 189 ? -1.434 25.562 -4.832 1 86.44 189 ARG A O 1
ATOM 1564 N N . CYS A 1 190 ? -2.92 26.719 -6.008 1 89.5 190 CYS A N 1
ATOM 1565 C CA . CYS A 1 190 ? -3.475 27.328 -4.809 1 89.5 190 CYS A CA 1
ATOM 1566 C C . CYS A 1 190 ? -4.137 26.297 -3.912 1 89.5 190 CYS A C 1
ATOM 1568 O O . CYS A 1 190 ? -3.936 26.297 -2.697 1 89.5 190 CYS A O 1
ATOM 1570 N N . ASN A 1 191 ? -4.855 25.422 -4.566 1 93.44 191 ASN A N 1
ATOM 1571 C CA . ASN A 1 191 ? -5.547 24.391 -3.793 1 93.44 191 ASN A CA 1
ATOM 1572 C C . ASN A 1 191 ? -4.566 23.375 -3.199 1 93.44 191 ASN A C 1
ATOM 1574 O O . ASN A 1 191 ? -4.812 22.828 -2.123 1 93.44 191 ASN A O 1
ATOM 1578 N N . TRP A 1 192 ? -3.494 23.125 -3.875 1 90.19 192 TRP A N 1
ATOM 1579 C CA . TRP A 1 192 ? -2.457 22.266 -3.322 1 90.19 192 TRP A CA 1
ATOM 1580 C C . TRP A 1 192 ? -1.856 22.875 -2.059 1 90.19 192 TRP A C 1
ATOM 1582 O O . TRP A 1 192 ? -1.619 22.156 -1.076 1 90.19 192 TRP A O 1
ATOM 1592 N N . ARG A 1 193 ? -1.624 24.156 -2.072 1 87.06 193 ARG A N 1
ATOM 1593 C CA . ARG A 1 193 ? -1.1 24.844 -0.903 1 87.06 193 ARG A CA 1
ATOM 1594 C C . ARG A 1 193 ? -2.072 24.766 0.268 1 87.06 193 ARG A C 1
ATOM 1596 O O . ARG A 1 193 ? -1.659 24.578 1.414 1 87.06 193 ARG A O 1
ATOM 1603 N N . ARG A 1 194 ? -3.262 24.828 -0.129 1 90.94 194 ARG A N 1
ATOM 1604 C CA . ARG A 1 194 ? -4.285 24.734 0.907 1 90.94 194 ARG A CA 1
ATOM 1605 C C . ARG A 1 194 ? -4.348 23.344 1.499 1 90.94 194 ARG A C 1
ATOM 1607 O O . ARG A 1 194 ? -4.574 23.172 2.699 1 90.94 194 ARG A O 1
ATOM 1614 N N . LEU A 1 195 ? -4.223 22.375 0.651 1 92.81 195 LEU A N 1
ATOM 1615 C CA . LEU A 1 195 ? -4.234 21 1.103 1 92.81 195 LEU A CA 1
ATOM 1616 C C . LEU A 1 195 ? -3.074 20.719 2.055 1 92.81 195 LEU A C 1
ATOM 1618 O O . LEU A 1 195 ? -3.238 20.016 3.055 1 92.81 195 LEU A O 1
ATOM 1622 N N . MET A 1 196 ? -1.907 21.375 1.772 1 87.5 196 MET A N 1
ATOM 1623 C CA . MET A 1 196 ? -0.69 21.094 2.527 1 87.5 196 MET A CA 1
ATOM 1624 C C . MET A 1 196 ? -0.554 22.031 3.715 1 87.5 196 MET A C 1
ATOM 1626 O O . MET A 1 196 ? 0.362 21.891 4.527 1 87.5 196 MET A O 1
ATOM 1630 N N . GLU A 1 197 ? -1.417 22.922 3.822 1 85.88 197 GLU A N 1
ATOM 1631 C CA . GLU A 1 197 ? -1.34 23.922 4.895 1 85.88 197 GLU A CA 1
ATOM 1632 C C . GLU A 1 197 ? -1.5 23.266 6.262 1 85.88 197 GLU A C 1
ATOM 1634 O O . GLU A 1 197 ? -2.406 22.453 6.465 1 85.88 197 GLU A O 1
ATOM 1639 N N . PRO A 1 198 ? -0.571 23.516 7.137 1 82.94 198 PRO A N 1
ATOM 1640 C CA . PRO A 1 198 ? -0.728 22.984 8.492 1 82.94 198 PRO A CA 1
ATOM 1641 C C . PRO A 1 198 ? -1.919 23.594 9.227 1 82.94 198 PRO A C 1
ATOM 1643 O O . PRO A 1 198 ? -2.482 24.594 8.781 1 82.94 198 PRO A O 1
ATOM 1646 N N . PHE A 1 199 ? -2.318 22.922 10.242 1 85.88 199 PHE A N 1
ATOM 1647 C CA . PHE A 1 199 ? -3.414 23.406 11.078 1 85.88 199 PHE A CA 1
ATOM 1648 C C . PHE A 1 199 ? -3.102 24.781 11.641 1 85.88 199 PHE A C 1
ATOM 1650 O O . PHE A 1 199 ? -1.967 25.062 12.039 1 85.88 199 PHE A O 1
ATOM 1657 N N . ASP A 1 200 ? -4.059 25.688 11.508 1 79.62 200 ASP A N 1
ATOM 1658 C CA . ASP A 1 200 ? -3.879 27.047 12.016 1 79.62 200 ASP A CA 1
ATOM 1659 C C . ASP A 1 200 ? -3.871 27.062 13.547 1 79.62 200 ASP A C 1
ATOM 1661 O O . ASP A 1 200 ? -4.922 26.953 14.18 1 79.62 200 ASP A O 1
ATOM 1665 N N . GLU A 1 201 ? -2.791 27.266 14.094 1 79.88 201 GLU A N 1
ATOM 1666 C CA . GLU A 1 201 ? -2.66 27.25 15.547 1 79.88 201 GLU A CA 1
ATOM 1667 C C . GLU A 1 201 ? -2.826 28.641 16.141 1 79.88 201 GLU A C 1
ATOM 1669 O O . GLU A 1 201 ? -2.793 28.812 17.359 1 79.88 201 GLU A O 1
ATOM 1674 N N . THR A 1 202 ? -3.139 29.625 15.312 1 80.44 202 THR A N 1
ATOM 1675 C CA . THR A 1 202 ? -3.176 31 15.781 1 80.44 202 THR A CA 1
ATOM 1676 C C . THR A 1 202 ? -4.496 31.297 16.484 1 80.44 202 THR A C 1
ATOM 1678 O O . THR A 1 202 ? -4.555 32.156 17.359 1 80.44 202 THR A O 1
ATOM 1681 N N . ASN A 1 203 ? -5.535 30.5 16.156 1 83.56 203 ASN A N 1
ATOM 1682 C CA . ASN A 1 203 ? -6.824 30.703 16.812 1 83.56 203 ASN A CA 1
ATOM 1683 C C . ASN A 1 203 ? -6.941 29.859 18.078 1 83.56 203 ASN A C 1
ATOM 1685 O O . ASN A 1 203 ? -7.078 28.641 18 1 83.56 203 ASN A O 1
ATOM 1689 N N . PRO A 1 204 ? -6.879 30.516 19.109 1 84.5 204 PRO A N 1
ATOM 1690 C CA . PRO A 1 204 ? -6.891 29.781 20.375 1 84.5 204 PRO A CA 1
ATOM 1691 C C . PRO A 1 204 ? -8.188 29 20.594 1 84.5 204 PRO A C 1
ATOM 1693 O O . PRO A 1 204 ? -8.195 28 21.312 1 84.5 204 PRO A O 1
ATOM 1696 N N . ARG A 1 205 ? -9.25 29.469 20.094 1 85.31 205 ARG A N 1
ATOM 1697 C CA . ARG A 1 205 ? -10.531 28.781 20.266 1 85.31 205 ARG A CA 1
ATOM 1698 C C . ARG A 1 205 ? -10.578 27.484 19.469 1 85.31 205 ARG A C 1
ATOM 1700 O O . ARG A 1 205 ? -11.188 26.5 19.906 1 85.31 205 ARG A O 1
ATOM 1707 N N . LEU A 1 206 ? -9.891 27.406 18.359 1 87.94 206 LEU A N 1
ATOM 1708 C CA . LEU A 1 206 ? -9.984 26.266 17.469 1 87.94 206 LEU A CA 1
ATOM 1709 C C . LEU A 1 206 ? -8.805 25.328 17.656 1 87.94 206 LEU A C 1
ATOM 1711 O O . LEU A 1 206 ? -8.844 24.172 17.234 1 87.94 206 LEU A O 1
ATOM 1715 N N . ARG A 1 207 ? -7.816 25.719 18.297 1 87.5 207 ARG A N 1
ATOM 1716 C CA . ARG A 1 207 ? -6.59 24.953 18.484 1 87.5 207 ARG A CA 1
ATOM 1717 C C . ARG A 1 207 ? -6.883 23.609 19.156 1 87.5 207 ARG A C 1
ATOM 1719 O O . ARG A 1 207 ? -6.34 22.578 18.766 1 87.5 207 ARG A O 1
ATOM 1726 N N . PRO A 1 208 ? -7.797 23.641 20.109 1 88.12 208 PRO A N 1
ATOM 1727 C CA . PRO A 1 208 ? -8.07 22.359 20.781 1 88.12 208 PRO A CA 1
ATOM 1728 C C . PRO A 1 208 ? -8.734 21.344 19.859 1 88.12 208 PRO A C 1
ATOM 1730 O O . PRO A 1 208 ? -8.727 20.141 20.156 1 88.12 208 PRO A O 1
ATOM 1733 N N . LEU A 1 209 ? -9.305 21.781 18.844 1 91.88 209 LEU A N 1
ATOM 1734 C CA . LEU A 1 209 ? -10.031 20.891 17.953 1 91.88 209 LEU A CA 1
ATOM 1735 C C . LEU A 1 209 ? -9.086 20.203 16.984 1 91.88 209 LEU A C 1
ATOM 1737 O O . LEU A 1 209 ? -9.5 19.344 16.203 1 91.88 209 LEU A O 1
ATOM 1741 N N . LYS A 1 210 ? -7.812 20.484 17.047 1 92.31 210 LYS A N 1
ATOM 1742 C CA . LYS A 1 210 ? -6.812 19.906 16.156 1 92.31 210 LYS A CA 1
ATOM 1743 C C . LYS A 1 210 ? -6.77 18.391 16.297 1 92.31 210 LYS A C 1
ATOM 1745 O O . LYS A 1 210 ? -6.527 17.672 15.32 1 92.31 210 LYS A O 1
ATOM 1750 N N . CYS A 1 211 ? -7.043 17.891 17.484 1 91.88 211 CYS A N 1
ATOM 1751 C CA . CYS A 1 211 ? -6.984 16.453 17.75 1 91.88 211 CYS A CA 1
ATOM 1752 C C . CYS A 1 211 ? -8.055 15.711 16.953 1 91.88 211 CYS A C 1
ATOM 1754 O O . CYS A 1 211 ? -7.91 14.516 16.688 1 91.88 211 CYS A O 1
ATOM 1756 N N . LEU A 1 212 ? -9.086 16.375 16.547 1 94.06 212 LEU A N 1
ATOM 1757 C CA . LEU A 1 212 ? -10.156 15.734 15.789 1 94.06 212 LEU A CA 1
ATOM 1758 C C . LEU A 1 212 ? -9.68 15.336 14.398 1 94.06 212 LEU A C 1
ATOM 1760 O O . LEU A 1 212 ? -10.195 14.383 13.805 1 94.06 212 LEU A O 1
ATOM 1764 N N . ASN A 1 213 ? -8.68 16.047 13.898 1 94 213 ASN A N 1
ATOM 1765 C CA . ASN A 1 213 ? -8.109 15.672 12.602 1 94 213 ASN A CA 1
ATOM 1766 C C . ASN A 1 213 ? -7.445 14.297 12.656 1 94 213 ASN A C 1
ATOM 1768 O O . ASN A 1 213 ? -7.637 13.469 11.766 1 94 213 ASN A O 1
ATOM 1772 N N . GLY A 1 214 ? -6.723 14.156 13.727 1 94.31 214 GLY A N 1
ATOM 1773 C CA . GLY A 1 214 ? -6.102 12.852 13.898 1 94.31 214 GLY A CA 1
ATOM 1774 C C . GLY A 1 214 ? -7.109 11.734 14.109 1 94.31 214 GLY A C 1
ATOM 1775 O O . GLY A 1 214 ? -6.984 10.656 13.523 1 94.31 214 GLY A O 1
ATOM 1776 N N . LEU A 1 215 ? -8.094 11.984 14.883 1 93.62 215 LEU A N 1
ATOM 1777 C CA . LEU A 1 215 ? -9.117 10.992 15.18 1 93.62 215 LEU A CA 1
ATOM 1778 C C . LEU A 1 215 ? -9.891 10.609 13.914 1 93.62 215 LEU A C 1
ATOM 1780 O O . LEU A 1 215 ? -10.039 9.422 13.617 1 93.62 215 LEU A O 1
ATOM 1784 N N . ARG A 1 216 ? -10.312 11.547 13.18 1 95.06 216 ARG A N 1
ATOM 1785 C CA . ARG A 1 216 ? -11.055 11.305 11.945 1 95.06 216 ARG A CA 1
ATOM 1786 C C . ARG A 1 216 ? -10.219 10.523 10.945 1 95.06 216 ARG A C 1
ATOM 1788 O O . ARG A 1 216 ? -10.727 9.648 10.242 1 95.06 216 ARG A O 1
ATOM 1795 N N . SER A 1 217 ? -8.953 10.898 10.883 1 96.06 217 SER A N 1
ATOM 1796 C CA . SER A 1 217 ? -8.047 10.227 9.961 1 96.06 217 SER A CA 1
ATOM 1797 C C . SER A 1 217 ? -7.883 8.75 10.312 1 96.06 217 SER A C 1
ATOM 1799 O O . SER A 1 217 ? -8 7.883 9.453 1 96.06 217 SER A O 1
ATOM 1801 N N . VAL A 1 218 ? -7.672 8.461 11.57 1 94.88 218 VAL A N 1
ATOM 1802 C CA . VAL A 1 218 ? -7.477 7.09 12.023 1 94.88 218 VAL A CA 1
ATOM 1803 C C . VAL A 1 218 ? -8.766 6.293 11.828 1 94.88 218 VAL A C 1
ATOM 1805 O O . VAL A 1 218 ? -8.734 5.145 11.383 1 94.88 218 VAL A O 1
ATOM 1808 N N . LEU A 1 219 ? -9.836 6.926 12.117 1 95.38 219 LEU A N 1
ATOM 1809 C CA . LEU A 1 219 ? -11.125 6.262 11.961 1 95.38 219 LEU A CA 1
ATOM 1810 C C . LEU A 1 219 ? -11.398 5.941 10.492 1 95.38 219 LEU A C 1
ATOM 1812 O O . LEU A 1 219 ? -11.922 4.867 10.18 1 95.38 219 LEU A O 1
ATOM 1816 N N . MET A 1 220 ? -11.031 6.824 9.609 1 96.5 220 MET A N 1
ATOM 1817 C CA . MET A 1 220 ? -11.211 6.57 8.18 1 96.5 220 MET A CA 1
ATOM 1818 C C . MET A 1 220 ? -10.367 5.387 7.727 1 96.5 220 MET A C 1
ATOM 1820 O O . MET A 1 220 ? -10.82 4.566 6.922 1 96.5 220 MET A O 1
ATOM 1824 N N . CYS A 1 221 ? -9.18 5.281 8.219 1 95.81 221 CYS A N 1
ATOM 1825 C CA . CYS A 1 221 ? -8.328 4.137 7.91 1 95.81 221 CYS A CA 1
ATOM 1826 C C . CYS A 1 221 ? -8.969 2.838 8.383 1 95.81 221 CYS A C 1
ATOM 1828 O O . CYS A 1 221 ? -8.914 1.824 7.688 1 95.81 221 CYS A O 1
ATOM 1830 N N . LEU A 1 222 ? -9.594 2.926 9.531 1 95.38 222 LEU A N 1
ATOM 1831 C CA . LEU A 1 222 ? -10.234 1.737 10.078 1 95.38 222 LEU A CA 1
ATOM 1832 C C . LEU A 1 222 ? -11.477 1.373 9.281 1 95.38 222 LEU A C 1
ATOM 1834 O O . LEU A 1 222 ? -11.781 0.191 9.102 1 95.38 222 LEU A O 1
ATOM 1838 N N . VAL A 1 223 ? -12.188 2.363 8.805 1 96.12 223 VAL A N 1
ATOM 1839 C CA . VAL A 1 223 ? -13.359 2.119 7.961 1 96.12 223 VAL A CA 1
ATOM 1840 C C . VAL A 1 223 ? -12.93 1.404 6.68 1 96.12 223 VAL A C 1
ATOM 1842 O O . VAL A 1 223 ? -13.555 0.422 6.273 1 96.12 223 VAL A O 1
ATOM 1845 N N . ILE A 1 224 ? -11.867 1.834 6.102 1 96.56 224 ILE A N 1
ATOM 1846 C CA . ILE A 1 224 ? -11.359 1.206 4.887 1 96.56 224 ILE A CA 1
ATOM 1847 C C . ILE A 1 224 ? -10.93 -0.227 5.188 1 96.56 224 ILE A C 1
ATOM 1849 O O . ILE A 1 224 ? -11.188 -1.14 4.398 1 96.56 224 ILE A O 1
ATOM 1853 N N . LEU A 1 225 ? -10.352 -0.434 6.34 1 94.75 225 LEU A N 1
ATOM 1854 C CA . LEU A 1 225 ? -9.898 -1.76 6.742 1 94.75 225 LEU A CA 1
ATOM 1855 C C . LEU A 1 225 ? -11.07 -2.738 6.809 1 94.75 225 LEU A C 1
ATOM 1857 O O . LEU A 1 225 ? -10.984 -3.852 6.285 1 94.75 225 LEU A O 1
ATOM 1861 N N . MET A 1 226 ? -12.102 -2.303 7.359 1 91.56 226 MET A N 1
ATOM 1862 C CA . MET A 1 226 ? -13.258 -3.178 7.512 1 91.56 226 MET A CA 1
ATOM 1863 C C . MET A 1 226 ? -13.828 -3.566 6.152 1 91.56 226 MET A C 1
ATOM 1865 O O . MET A 1 226 ? -14.141 -4.734 5.914 1 91.56 226 MET A O 1
ATOM 1869 N N . HIS A 1 227 ? -13.867 -2.697 5.238 1 93.38 227 HIS A N 1
ATOM 1870 C CA . HIS A 1 227 ? -14.5 -2.938 3.947 1 93.38 227 HIS A CA 1
ATOM 1871 C C . HIS A 1 227 ? -13.594 -3.754 3.035 1 93.38 227 HIS A C 1
ATOM 1873 O O . HIS A 1 227 ? -14.07 -4.422 2.113 1 93.38 227 HIS A O 1
ATOM 1879 N N . THR A 1 228 ? -12.359 -3.766 3.234 1 91.12 228 THR A N 1
ATOM 1880 C CA . THR A 1 228 ? -11.422 -4.488 2.381 1 91.12 228 THR A CA 1
ATOM 1881 C C . THR A 1 228 ? -11.555 -5.996 2.586 1 91.12 228 THR A C 1
ATOM 1883 O O . THR A 1 228 ? -11.094 -6.781 1.755 1 91.12 228 THR A O 1
ATOM 1886 N N . SER A 1 229 ? -12.211 -6.422 3.57 1 82.12 229 SER A N 1
ATOM 1887 C CA . SER A 1 229 ? -12.336 -7.848 3.852 1 82.12 229 SER A CA 1
ATOM 1888 C C . SER A 1 229 ? -13.547 -8.445 3.137 1 82.12 229 SER A C 1
ATOM 1890 O O . SER A 1 229 ? -13.711 -9.664 3.09 1 82.12 229 SER A O 1
ATOM 1892 N N . PHE A 1 230 ? -14.312 -7.672 2.393 1 80.19 230 PHE A N 1
ATOM 1893 C CA . PHE A 1 230 ? -15.609 -8.148 1.936 1 80.19 230 PHE A CA 1
ATOM 1894 C C . PHE A 1 230 ? -15.492 -8.812 0.567 1 80.19 230 PHE A C 1
ATOM 1896 O O . PHE A 1 230 ? -16.078 -9.875 0.334 1 80.19 230 PHE A O 1
ATOM 1903 N N . PRO A 1 231 ? -14.68 -8.305 -0.318 1 75.19 231 PRO A N 1
ATOM 1904 C CA . PRO A 1 231 ? -14.688 -8.891 -1.662 1 75.19 231 PRO A CA 1
ATOM 1905 C C . PRO A 1 231 ? -14.219 -10.344 -1.677 1 75.19 231 PRO A C 1
ATOM 1907 O O . PRO A 1 231 ? -14.664 -11.125 -2.52 1 75.19 231 PRO A O 1
ATOM 1910 N N . VAL A 1 232 ? -13.531 -10.672 -0.718 1 75.38 232 VAL A N 1
ATOM 1911 C CA . VAL A 1 232 ? -12.977 -12.023 -0.677 1 75.38 232 VAL A CA 1
ATOM 1912 C C . VAL A 1 232 ? -14.094 -13.031 -0.406 1 75.38 232 VAL A C 1
ATOM 1914 O O . VAL A 1 232 ? -13.961 -14.219 -0.731 1 75.38 232 VAL A O 1
ATOM 1917 N N . PHE A 1 233 ? -15.219 -12.539 0.071 1 76.12 233 PHE A N 1
ATOM 1918 C CA . PHE A 1 233 ? -16.312 -13.445 0.393 1 76.12 233 PHE A CA 1
ATOM 1919 C C . PHE A 1 233 ? -17.172 -13.711 -0.835 1 76.12 233 PHE A C 1
ATOM 1921 O O . PHE A 1 233 ? -17.969 -14.656 -0.855 1 76.12 233 PHE A O 1
ATOM 1928 N N . VAL A 1 234 ? -17 -12.914 -1.87 1 78.62 234 VAL A N 1
ATOM 1929 C CA . VAL A 1 234 ? -17.828 -13.047 -3.055 1 78.62 234 VAL A CA 1
ATOM 1930 C C . VAL A 1 234 ? -17.234 -14.094 -3.996 1 78.62 234 VAL A C 1
ATOM 1932 O O . VAL A 1 234 ? -17.969 -14.859 -4.629 1 78.62 234 VAL A O 1
ATOM 1935 N N . CYS A 1 235 ? -15.953 -14.109 -4.031 1 81.56 235 CYS A N 1
ATOM 1936 C CA . CYS A 1 235 ? -15.273 -15.086 -4.875 1 81.56 235 CYS A CA 1
ATOM 1937 C C . CYS A 1 235 ? -13.938 -15.5 -4.262 1 81.56 235 CYS A C 1
ATOM 1939 O O . CYS A 1 235 ? -13.031 -14.672 -4.125 1 81.56 235 CYS A O 1
ATOM 1941 N N . ASN A 1 236 ? -13.977 -16.75 -3.857 1 87.06 236 ASN A N 1
ATOM 1942 C CA . ASN A 1 236 ? -12.758 -17.234 -3.223 1 87.06 236 ASN A CA 1
ATOM 1943 C C . ASN A 1 236 ? -12.516 -18.703 -3.535 1 87.06 236 ASN A C 1
ATOM 1945 O O . ASN A 1 236 ? -13.422 -19.406 -3.975 1 87.06 236 ASN A O 1
ATOM 1949 N N . ASP A 1 237 ? -11.312 -19.109 -3.287 1 85.06 237 ASP A N 1
ATOM 1950 C CA . ASP A 1 237 ? -10.898 -20.484 -3.559 1 85.06 237 ASP A CA 1
ATOM 1951 C C . ASP A 1 237 ? -10.844 -21.312 -2.273 1 85.06 237 ASP A C 1
ATOM 1953 O O . ASP A 1 237 ? -10.688 -22.531 -2.316 1 85.06 237 ASP A O 1
ATOM 1957 N N . ASN A 1 238 ? -10.992 -20.703 -1.149 1 88 238 ASN A N 1
ATOM 1958 C CA . ASN A 1 238 ? -10.922 -21.438 0.113 1 88 238 ASN A CA 1
ATOM 1959 C C . ASN A 1 238 ? -12 -20.969 1.088 1 88 238 ASN A C 1
ATOM 1961 O O . ASN A 1 238 ? -11.695 -20.5 2.186 1 88 238 ASN A O 1
ATOM 1965 N N . PRO A 1 239 ? -13.227 -21.266 0.729 1 92.06 239 PRO A N 1
ATOM 1966 C CA . PRO A 1 239 ? -14.344 -20.812 1.563 1 92.06 239 PRO A CA 1
ATOM 1967 C C . PRO A 1 239 ? -14.281 -21.375 2.982 1 92.06 239 PRO A C 1
ATOM 1969 O O . PRO A 1 239 ? -14.734 -20.719 3.928 1 92.06 239 PRO A O 1
ATOM 1972 N N . ARG A 1 240 ? -13.719 -22.531 3.158 1 91.12 240 ARG A N 1
ATOM 1973 C CA . ARG A 1 240 ? -13.609 -23.109 4.492 1 91.12 240 ARG A CA 1
ATOM 1974 C C . ARG A 1 240 ? -12.781 -22.234 5.41 1 91.12 240 ARG A C 1
ATOM 1976 O O . ARG A 1 240 ? -13.125 -22.031 6.574 1 91.12 240 ARG A O 1
ATOM 1983 N N . TYR A 1 241 ? -11.727 -21.766 4.863 1 88.75 241 TYR A N 1
ATOM 1984 C CA . TYR A 1 241 ? -10.859 -20.859 5.613 1 88.75 241 TYR A CA 1
ATOM 1985 C C . TYR A 1 241 ? -11.625 -19.625 6.074 1 88.75 241 TYR A C 1
ATOM 1987 O O . TYR A 1 241 ? -11.469 -19.188 7.215 1 88.75 241 TYR A O 1
ATOM 1995 N N . LEU A 1 242 ? -12.453 -19.109 5.254 1 91.56 242 LEU A N 1
ATOM 1996 C CA . LEU A 1 242 ? -13.227 -17.922 5.578 1 91.56 242 LEU A CA 1
ATOM 1997 C C . LEU A 1 242 ? -14.297 -18.234 6.621 1 91.56 242 LEU A C 1
ATOM 1999 O O . LEU A 1 242 ? -14.547 -17.438 7.52 1 91.56 242 LEU A O 1
ATOM 2003 N N . GLU A 1 243 ? -14.883 -19.375 6.48 1 93.94 243 GLU A N 1
ATOM 2004 C CA . GLU A 1 243 ? -15.891 -19.781 7.461 1 93.94 243 GLU A CA 1
ATOM 2005 C C . GLU A 1 243 ? -15.273 -19.938 8.852 1 93.94 243 GLU A C 1
ATOM 2007 O O . GLU A 1 243 ? -15.93 -19.672 9.859 1 93.94 243 GLU A O 1
ATOM 2012 N N . GLN A 1 244 ? -14.047 -20.25 8.906 1 91.56 244 GLN A N 1
ATOM 2013 C CA . GLN A 1 244 ? -13.352 -20.422 10.18 1 91.56 244 GLN A CA 1
ATOM 2014 C C . GLN A 1 244 ? -13.031 -19.062 10.82 1 91.56 244 GLN A C 1
ATOM 2016 O O . GLN A 1 244 ? -12.711 -19 12.008 1 91.56 244 GLN A O 1
ATOM 2021 N N . TRP A 1 245 ? -13.094 -18.031 10.039 1 90 245 TRP A N 1
ATOM 2022 C CA . TRP A 1 245 ? -12.914 -16.688 10.594 1 90 245 TRP A CA 1
ATOM 2023 C C . TRP A 1 245 ? -13.93 -16.406 11.688 1 90 245 TRP A C 1
ATOM 2025 O O . TRP A 1 245 ? -13.617 -15.727 12.672 1 90 245 TRP A O 1
ATOM 2035 N N . PHE A 1 246 ? -15.039 -16.969 11.547 1 93 246 PHE A N 1
ATOM 2036 C CA . PHE A 1 246 ? -16.156 -16.656 12.422 1 93 246 PHE A CA 1
ATOM 2037 C C . PHE A 1 246 ? -16.031 -17.359 13.758 1 93 246 PHE A C 1
ATOM 2039 O O . PHE A 1 246 ? -16.797 -17.094 14.688 1 93 246 PHE A O 1
ATOM 2046 N N . ASP A 1 247 ? -14.992 -18.203 13.891 1 91.31 247 ASP A N 1
ATOM 2047 C CA . ASP A 1 247 ? -14.703 -18.859 15.156 1 91.31 247 ASP A CA 1
ATOM 2048 C C . ASP A 1 247 ? -13.656 -18.078 15.953 1 91.31 247 ASP A C 1
ATOM 2050 O O . ASP A 1 247 ? -13.406 -18.391 17.125 1 91.31 247 ASP A O 1
ATOM 2054 N N . ASN A 1 248 ? -13.117 -17.109 15.352 1 90.56 248 ASN A N 1
ATOM 2055 C CA . ASN A 1 248 ? -12.016 -16.375 15.953 1 90.56 248 ASN A CA 1
ATOM 2056 C C . ASN A 1 248 ? -12.461 -15 16.438 1 90.56 248 ASN A C 1
ATOM 2058 O O . ASN A 1 248 ? -13.016 -14.211 15.672 1 90.56 248 ASN A O 1
ATOM 2062 N N . ILE A 1 249 ? -12.141 -14.664 17.672 1 89.25 249 ILE A N 1
ATOM 2063 C CA . ILE A 1 249 ? -12.586 -13.453 18.344 1 89.25 249 ILE A CA 1
ATOM 2064 C C . ILE A 1 249 ? -11.969 -12.227 17.672 1 89.25 249 ILE A C 1
ATOM 2066 O O . ILE A 1 249 ? -12.57 -11.156 17.641 1 89.25 249 ILE A O 1
ATOM 2070 N N . TYR A 1 250 ? -10.805 -12.352 17.141 1 87.12 250 TYR A N 1
ATOM 2071 C CA . TYR A 1 250 ? -10.133 -11.234 16.484 1 87.12 250 TYR A CA 1
ATOM 2072 C C . TYR A 1 250 ? -10.914 -10.773 15.258 1 87.12 250 TYR A C 1
ATOM 2074 O O . TYR A 1 250 ? -11.023 -9.578 15 1 87.12 250 TYR A O 1
ATOM 2082 N N . TYR A 1 251 ? -11.477 -11.727 14.594 1 89.69 251 TYR A N 1
ATOM 2083 C CA . TYR A 1 251 ? -12.25 -11.367 13.406 1 89.69 251 TYR A CA 1
ATOM 2084 C C . TYR A 1 251 ? -13.617 -10.828 13.789 1 89.69 251 TYR A C 1
ATOM 2086 O O . TYR A 1 251 ? -14.227 -10.062 13.039 1 89.69 251 TYR A O 1
ATOM 2094 N N . HIS A 1 252 ? -14.031 -11.203 14.969 1 91.69 252 HIS A N 1
ATOM 2095 C CA . HIS A 1 252 ? -15.273 -10.609 15.453 1 91.69 252 HIS A CA 1
ATOM 2096 C C . HIS A 1 252 ? -15.117 -9.102 15.672 1 91.69 252 HIS A C 1
ATOM 2098 O O . HIS A 1 252 ? -16.062 -8.336 15.438 1 91.69 252 HIS A O 1
ATOM 2104 N N . LEU A 1 253 ? -13.969 -8.727 16.125 1 91.06 253 LEU A N 1
ATOM 2105 C CA . LEU A 1 253 ? -13.688 -7.309 16.281 1 91.06 253 LEU A CA 1
ATOM 2106 C C . LEU A 1 253 ? -13.781 -6.582 14.945 1 91.06 253 LEU A C 1
ATOM 2108 O O . LEU A 1 253 ? -14.32 -5.477 14.867 1 91.06 253 LEU A O 1
ATOM 2112 N N . LEU A 1 254 ? -13.336 -7.25 13.969 1 89.94 254 LEU A N 1
ATOM 2113 C CA . LEU A 1 254 ? -13.398 -6.68 12.625 1 89.94 254 LEU A CA 1
ATOM 2114 C C . LEU A 1 254 ? -14.836 -6.598 12.133 1 89.94 254 LEU A C 1
ATOM 2116 O O . LEU A 1 254 ? -15.25 -5.574 11.586 1 89.94 254 LEU A O 1
ATOM 2120 N N . PHE A 1 255 ? -15.594 -7.609 12.391 1 90.62 255 PHE A N 1
ATOM 2121 C CA . PHE A 1 255 ? -16.969 -7.688 11.906 1 90.62 255 PHE A CA 1
ATOM 2122 C C . PHE A 1 255 ? -17.859 -6.699 12.641 1 90.62 255 PHE A C 1
ATOM 2124 O O . PHE A 1 255 ? -18.844 -6.211 12.086 1 90.62 255 PHE A O 1
ATOM 2131 N N . ASN A 1 256 ? -17.453 -6.395 13.812 1 90.94 256 ASN A N 1
ATOM 2132 C CA . ASN A 1 256 ? -18.266 -5.496 14.625 1 90.94 256 ASN A CA 1
ATOM 2133 C C . ASN A 1 256 ? -17.719 -4.07 14.602 1 90.94 256 ASN A C 1
ATOM 2135 O O . ASN A 1 256 ? -18.078 -3.25 15.445 1 90.94 256 ASN A O 1
ATOM 2139 N N . ALA A 1 257 ? -16.922 -3.787 13.656 1 89.38 257 ALA A N 1
ATOM 2140 C CA . ALA A 1 257 ? -16.312 -2.459 13.555 1 89.38 257 ALA A CA 1
ATOM 2141 C C . ALA A 1 257 ? -17.312 -1.443 13.008 1 89.38 257 ALA A C 1
ATOM 2143 O O . ALA A 1 257 ? -16.969 -0.281 12.789 1 89.38 257 ALA A O 1
ATOM 2144 N N . THR A 1 258 ? -18.547 -1.793 12.859 1 90.38 258 THR A N 1
ATOM 2145 C CA . THR A 1 258 ? -19.609 -0.889 12.422 1 90.38 258 THR A CA 1
ATOM 2146 C C . THR A 1 258 ? -19.828 0.219 13.445 1 90.38 258 THR A C 1
ATOM 2148 O O . THR A 1 258 ? -20.328 1.293 13.109 1 90.38 258 THR A O 1
ATOM 2151 N N . PHE A 1 259 ? -19.375 0.019 14.641 1 93.81 259 PHE A N 1
ATOM 2152 C CA . PHE A 1 259 ? -19.547 0.977 15.727 1 93.81 259 PHE A CA 1
ATOM 2153 C C . PHE A 1 259 ? -18.719 2.234 15.477 1 93.81 259 PHE A C 1
ATOM 2155 O O . PHE A 1 259 ? -19.016 3.295 16.031 1 93.81 259 PHE A O 1
ATOM 2162 N N . ILE A 1 260 ? -17.766 2.121 14.617 1 93.81 260 ILE A N 1
ATOM 2163 C CA . ILE A 1 260 ? -16.859 3.234 14.352 1 93.81 260 ILE A CA 1
ATOM 2164 C C . ILE A 1 260 ? -17.641 4.414 13.789 1 93.81 260 ILE A C 1
ATOM 2166 O O . ILE A 1 260 ? -17.328 5.574 14.07 1 93.81 260 ILE A O 1
ATOM 2170 N N . MET A 1 261 ? -18.703 4.152 13.07 1 95.38 261 MET A N 1
ATOM 2171 C CA . MET A 1 261 ? -19.516 5.207 12.453 1 95.38 261 MET A CA 1
ATOM 2172 C C . MET A 1 261 ? -20.188 6.07 13.516 1 95.38 261 MET A C 1
ATOM 2174 O O . MET A 1 261 ? -20.469 7.242 13.273 1 95.38 261 MET A O 1
ATOM 2178 N N . GLN A 1 262 ? -20.375 5.492 14.711 1 96.5 262 GLN A N 1
ATOM 2179 C CA . GLN A 1 262 ? -20.984 6.25 15.797 1 96.5 262 GLN A CA 1
ATOM 2180 C C . GLN A 1 262 ? -20.078 7.383 16.25 1 96.5 262 GLN A C 1
ATOM 2182 O O . GLN A 1 262 ? -20.562 8.438 16.688 1 96.5 262 GLN A O 1
ATOM 2187 N N . ILE A 1 263 ? -18.812 7.16 16.141 1 96.62 263 ILE A N 1
ATOM 2188 C CA . ILE A 1 263 ? -17.875 8.203 16.516 1 96.62 263 ILE A CA 1
ATOM 2189 C C . ILE A 1 263 ? -17.984 9.375 15.547 1 96.62 263 ILE A C 1
ATOM 2191 O O . ILE A 1 263 ? -17.984 10.539 15.969 1 96.62 263 ILE A O 1
ATOM 2195 N N . PHE A 1 264 ? -18.156 9.094 14.305 1 97.06 264 PHE A N 1
ATOM 2196 C CA . PHE A 1 264 ? -18.328 10.141 13.305 1 97.06 264 PHE A CA 1
ATOM 2197 C C . PHE A 1 264 ? -19.609 10.93 13.555 1 97.06 264 PHE A C 1
ATOM 2199 O O . PHE A 1 264 ? -19.625 12.156 13.391 1 97.06 264 PHE A O 1
ATOM 2206 N N . ILE A 1 265 ? -20.609 10.242 13.984 1 97.88 265 ILE A N 1
ATOM 2207 C CA . ILE A 1 265 ? -21.891 10.898 14.258 1 97.88 265 ILE A CA 1
ATOM 2208 C C . ILE A 1 265 ? -21.75 11.82 15.461 1 97.88 265 ILE A C 1
ATOM 2210 O O . ILE A 1 265 ? -22.266 12.945 15.453 1 97.88 265 ILE A O 1
ATOM 2214 N N . VAL A 1 266 ? -21.031 11.367 16.422 1 97.75 266 VAL A N 1
ATOM 2215 C CA . VAL A 1 266 ? -20.766 12.188 17.609 1 97.75 266 VAL A CA 1
ATOM 2216 C C . VAL A 1 266 ? -19.984 13.438 17.203 1 97.75 266 VAL A C 1
ATOM 2218 O O . VAL A 1 266 ? -20.344 14.547 17.594 1 97.75 266 VAL A O 1
ATOM 2221 N N . ILE A 1 267 ? -18.984 13.242 16.391 1 96.94 267 ILE A N 1
ATOM 2222 C CA . ILE A 1 267 ? -18.156 14.359 15.945 1 96.94 267 ILE A CA 1
ATOM 2223 C C . ILE A 1 267 ? -19 15.344 15.141 1 96.94 267 ILE A C 1
ATOM 2225 O O . ILE A 1 267 ? -18.875 16.562 15.305 1 96.94 267 ILE A O 1
ATOM 2229 N N . SER A 1 268 ? -19.891 14.875 14.32 1 97.06 268 SER A N 1
ATOM 2230 C CA . SER A 1 268 ? -20.766 15.711 13.5 1 97.06 268 SER A CA 1
ATOM 2231 C C . SER A 1 268 ? -21.672 16.578 14.359 1 97.06 268 SER A C 1
ATOM 2233 O O . SER A 1 268 ? -21.781 17.781 14.148 1 97.06 268 SER A O 1
ATOM 2235 N N . GLY A 1 269 ? -22.266 15.961 15.383 1 97.5 269 GLY A N 1
ATOM 2236 C CA . GLY A 1 269 ? -23.109 16.719 16.297 1 97.5 269 GLY A CA 1
ATOM 2237 C C . GLY A 1 269 ? -22.344 17.766 17.078 1 97.5 269 GLY A C 1
ATOM 2238 O O . GLY A 1 269 ? -22.797 18.891 17.25 1 97.5 269 GLY A O 1
ATOM 2239 N N . PHE A 1 270 ? -21.188 17.359 17.484 1 97.44 270 PHE A N 1
ATOM 2240 C CA . PHE A 1 270 ? -20.328 18.25 18.266 1 97.44 270 PHE A CA 1
ATOM 2241 C C . PHE A 1 270 ? -19.938 19.469 17.453 1 97.44 270 PHE A C 1
ATOM 2243 O O . PHE A 1 270 ? -20.094 20.609 17.922 1 97.44 270 PHE A O 1
ATOM 2250 N N . LEU A 1 271 ? -19.469 19.25 16.266 1 95.38 271 LEU A N 1
ATOM 2251 C CA . LEU A 1 271 ? -18.969 20.328 15.422 1 95.38 271 LEU A CA 1
ATOM 2252 C C . LEU A 1 271 ? -20.109 21.25 14.977 1 95.38 271 LEU A C 1
ATOM 2254 O O . LEU A 1 271 ? -19.938 22.469 14.867 1 95.38 271 LEU A O 1
ATOM 2258 N N . PHE A 1 272 ? -21.266 20.703 14.75 1 95.5 272 PHE A N 1
ATOM 2259 C CA . PHE A 1 272 ? -22.438 21.5 14.359 1 95.5 272 PHE A CA 1
ATOM 2260 C C . PHE A 1 272 ? -22.781 22.516 15.438 1 95.5 272 PHE A C 1
ATOM 2262 O O . PHE A 1 272 ? -22.844 23.719 15.172 1 95.5 272 PHE A O 1
ATOM 2269 N N . ILE A 1 273 ? -22.922 22.031 16.656 1 96.31 273 ILE A N 1
ATOM 2270 C CA . ILE A 1 273 ? -23.344 22.891 17.75 1 96.31 273 ILE A CA 1
ATOM 2271 C C . ILE A 1 273 ? -22.266 23.906 18.062 1 96.31 273 ILE A C 1
ATOM 2273 O O . ILE A 1 273 ? -22.547 25.094 18.234 1 96.31 273 ILE A O 1
ATOM 2277 N N . TYR A 1 274 ? -21.078 23.422 18.125 1 94.62 274 TYR A N 1
ATOM 2278 C CA . TYR A 1 274 ? -19.969 24.297 18.469 1 94.62 274 TYR A CA 1
ATOM 2279 C C . TYR A 1 274 ? -19.828 25.422 17.453 1 94.62 274 TYR A C 1
ATOM 2281 O O . TYR A 1 274 ? -19.781 26.594 17.812 1 94.62 274 TYR A O 1
ATOM 2289 N N . ASN A 1 275 ? -19.828 25.094 16.203 1 92 275 ASN A N 1
ATOM 2290 C CA . ASN A 1 275 ? -19.688 26.078 15.133 1 92 275 ASN A CA 1
ATOM 2291 C C . ASN A 1 275 ? -20.891 27.031 15.086 1 92 275 ASN A C 1
ATOM 2293 O O . ASN A 1 275 ? -20.719 28.219 14.82 1 92 275 ASN A O 1
ATOM 2297 N N . GLN A 1 276 ? -22.016 26.484 15.312 1 92.5 276 GLN A N 1
ATOM 2298 C CA . GLN A 1 276 ? -23.203 27.312 15.281 1 92.5 276 GLN A CA 1
ATOM 2299 C C . GLN A 1 276 ? -23.203 28.312 16.422 1 92.5 276 GLN A C 1
ATOM 2301 O O . GLN A 1 276 ? -23.594 29.469 16.234 1 92.5 276 GLN A O 1
ATOM 2306 N N . GLN A 1 277 ? -22.766 27.922 17.547 1 92.81 277 GLN A N 1
ATOM 2307 C CA . GLN A 1 277 ? -22.703 28.828 18.688 1 92.81 277 GLN A CA 1
ATOM 2308 C C . GLN A 1 277 ? -21.703 29.938 18.438 1 92.81 277 GLN A C 1
ATOM 2310 O O . GLN A 1 277 ? -21.953 31.094 18.766 1 92.81 277 GLN A O 1
ATOM 2315 N N . ILE A 1 278 ? -20.641 29.562 17.891 1 90.38 278 ILE A N 1
ATOM 2316 C CA . ILE A 1 278 ? -19.641 30.562 17.562 1 90.38 278 ILE A CA 1
ATOM 2317 C C . ILE A 1 278 ? -20.203 31.547 16.547 1 90.38 278 ILE A C 1
ATOM 2319 O O . ILE A 1 278 ? -20.047 32.781 16.688 1 90.38 278 ILE A O 1
ATOM 2323 N N . SER A 1 279 ? -20.859 31.031 15.586 1 88.06 279 SER A N 1
ATOM 2324 C CA . SER A 1 279 ? -21.453 31.859 14.547 1 88.06 279 SER A CA 1
ATOM 2325 C C . SER A 1 279 ? -22.531 32.781 15.125 1 88.06 279 SER A C 1
ATOM 2327 O O . SER A 1 279 ? -22.703 33.906 14.672 1 88.06 279 SER A O 1
ATOM 2329 N N . ASP A 1 280 ? -23.234 32.375 16.078 1 90.94 280 ASP A N 1
ATOM 2330 C CA . ASP A 1 280 ? -24.344 33.094 16.672 1 90.94 280 ASP A CA 1
ATOM 2331 C C . ASP A 1 280 ? -23.828 34.281 17.484 1 90.94 280 ASP A C 1
ATOM 2333 O O . ASP A 1 280 ? -24.594 35.219 17.812 1 90.94 280 ASP A O 1
ATOM 2337 N N . GLU A 1 281 ? -22.625 34.219 17.844 1 89.81 281 GLU A N 1
ATOM 2338 C CA . GLU A 1 281 ? -22.031 35.344 18.547 1 89.81 281 GLU A CA 1
ATOM 2339 C C . GLU A 1 281 ? -22.078 36.594 17.688 1 89.81 281 GLU A C 1
ATOM 2341 O O . GLU A 1 281 ? -22.219 37.719 18.219 1 89.81 281 GLU A O 1
ATOM 2346 N N . SER A 1 282 ? -21.953 36.438 16.438 1 87.06 282 SER A N 1
ATOM 2347 C CA . SER A 1 282 ? -21.969 37.562 15.523 1 87.06 282 SER A CA 1
ATOM 2348 C C . SER A 1 282 ? -23.359 37.781 14.914 1 87.06 282 SER A C 1
ATOM 2350 O O . SER A 1 282 ? -23.812 38.906 14.773 1 87.06 282 SER A O 1
ATOM 2352 N N . ASN A 1 283 ? -23.969 36.688 14.445 1 86.12 283 ASN A N 1
ATOM 2353 C CA . ASN A 1 283 ? -25.281 36.719 13.797 1 86.12 283 ASN A CA 1
ATOM 2354 C C . ASN A 1 283 ? -26.188 35.594 14.32 1 86.12 283 ASN A C 1
ATOM 2356 O O . ASN A 1 283 ? -26.078 34.438 13.891 1 86.12 283 ASN A O 1
ATOM 2360 N N . GLU A 1 284 ? -27.141 36.094 15.023 1 87.44 284 GLU A N 1
ATOM 2361 C CA . GLU A 1 284 ? -28.047 35.094 15.586 1 87.44 284 GLU A CA 1
ATOM 2362 C C . GLU A 1 284 ? -28.891 34.438 14.5 1 87.44 284 GLU A C 1
ATOM 2364 O O . GLU A 1 284 ? -29.453 35.125 13.648 1 87.44 284 GLU A O 1
ATOM 2369 N N . ILE A 1 285 ? -28.984 33.125 14.547 1 89.62 285 ILE A N 1
ATOM 2370 C CA . ILE A 1 285 ? -29.719 32.375 13.555 1 89.62 285 ILE A CA 1
ATOM 2371 C C . ILE A 1 285 ? -31.203 32.344 13.914 1 89.62 285 ILE A C 1
ATOM 2373 O O . ILE A 1 285 ? -31.562 32.312 15.094 1 89.62 285 ILE A O 1
ATOM 2377 N N . THR A 1 286 ? -32.062 32.469 12.852 1 92.12 286 THR A N 1
ATOM 2378 C CA . THR A 1 286 ? -33.531 32.406 13 1 92.12 286 THR A CA 1
ATOM 2379 C C . THR A 1 286 ? -34.094 31.312 12.125 1 92.12 286 THR A C 1
ATOM 2381 O O . THR A 1 286 ? -33.375 30.672 11.359 1 92.12 286 THR A O 1
ATOM 2384 N N . TRP A 1 287 ? -35.406 31.031 12.297 1 94.19 287 TRP A N 1
ATOM 2385 C CA . TRP A 1 287 ? -36.094 30 11.531 1 94.19 287 TRP A CA 1
ATOM 2386 C C . TRP A 1 287 ? -36.031 30.281 10.039 1 94.19 287 TRP A C 1
ATOM 2388 O O . TRP A 1 287 ? -36.062 29.359 9.219 1 94.19 287 TRP A O 1
ATOM 2398 N N . LYS A 1 288 ? -35.844 31.516 9.672 1 92.19 288 LYS A N 1
ATOM 2399 C CA . LYS A 1 288 ? -35.75 31.922 8.266 1 92.19 288 LYS A CA 1
ATOM 2400 C C . LYS A 1 288 ? -34.469 31.422 7.641 1 92.19 288 LYS A C 1
ATOM 2402 O O . LYS A 1 288 ? -34.375 31.266 6.418 1 92.19 288 LYS A O 1
ATOM 2407 N N . ASN A 1 289 ? -33.5 31.125 8.461 1 92.19 289 ASN A N 1
ATOM 2408 C CA . ASN A 1 289 ? -32.188 30.688 7.984 1 92.19 289 ASN A CA 1
ATOM 2409 C C . ASN A 1 289 ? -32.125 29.188 7.777 1 92.19 289 ASN A C 1
ATOM 2411 O O . ASN A 1 289 ? -31.156 28.656 7.215 1 92.19 289 ASN A O 1
ATOM 2415 N N . LEU A 1 290 ? -33.125 28.469 8.18 1 94.25 290 LEU A N 1
ATOM 2416 C CA . LEU A 1 290 ? -33.125 27 8.156 1 94.25 290 LEU A CA 1
ATOM 2417 C C . LEU A 1 290 ? -32.906 26.484 6.746 1 94.25 290 LEU A C 1
ATOM 2419 O O . LEU A 1 290 ? -32 25.672 6.523 1 94.25 290 LEU A O 1
ATOM 2423 N N . PRO A 1 291 ? -33.656 26.953 5.734 1 94.62 291 PRO A N 1
ATOM 2424 C CA . PRO A 1 291 ? -33.438 26.438 4.379 1 94.62 291 PRO A CA 1
ATOM 2425 C C . PRO A 1 291 ? -32.031 26.797 3.85 1 94.62 291 PRO A C 1
ATOM 2427 O O . PRO A 1 291 ? -31.406 25.984 3.164 1 94.62 291 PRO A O 1
ATOM 2430 N N . LYS A 1 292 ? -31.594 27.938 4.16 1 92.12 292 LYS A N 1
ATOM 2431 C CA . LYS A 1 292 ? -30.281 28.375 3.697 1 92.12 292 LYS A CA 1
ATOM 2432 C C . LYS A 1 292 ? -29.172 27.516 4.297 1 92.12 292 LYS A C 1
ATOM 2434 O O . LYS A 1 292 ? -28.25 27.094 3.586 1 92.12 292 LYS A O 1
ATOM 2439 N N . ARG A 1 293 ? -29.281 27.266 5.566 1 92.5 293 ARG A N 1
ATOM 2440 C CA . ARG A 1 293 ? -28.25 26.453 6.242 1 92.5 293 ARG A CA 1
ATOM 2441 C C . ARG A 1 293 ? -28.266 25.016 5.734 1 92.5 293 ARG A C 1
ATOM 2443 O O . ARG A 1 293 ? -27.203 24.391 5.633 1 92.5 293 ARG A O 1
ATOM 2450 N N . THR A 1 294 ? -29.438 24.562 5.516 1 94.75 294 THR A N 1
ATOM 2451 C CA . THR A 1 294 ? -29.562 23.219 4.953 1 94.75 294 THR A CA 1
ATOM 2452 C C . THR A 1 294 ? -28.938 23.156 3.564 1 94.75 294 THR A C 1
ATOM 2454 O O . THR A 1 294 ? -28.219 22.203 3.244 1 94.75 294 THR A O 1
ATOM 2457 N N . LEU A 1 295 ? -29.141 24.141 2.789 1 94.25 295 LEU A N 1
ATOM 2458 C CA . LEU A 1 295 ? -28.594 24.203 1.442 1 94.25 295 LEU A CA 1
ATOM 2459 C C . LEU A 1 295 ? -27.062 24.312 1.485 1 94.25 295 LEU A C 1
ATOM 2461 O O . LEU A 1 295 ? -26.375 23.719 0.653 1 94.25 295 LEU A O 1
ATOM 2465 N N . GLU A 1 296 ? -26.594 25.062 2.42 1 92.25 296 GLU A N 1
ATOM 2466 C CA . GLU A 1 296 ? -25.141 25.188 2.578 1 92.25 296 GLU A CA 1
ATOM 2467 C C . GLU A 1 296 ? -24.484 23.844 2.852 1 92.25 296 GLU A C 1
ATOM 2469 O O . GLU A 1 296 ? -23.453 23.516 2.266 1 92.25 296 GLU A O 1
ATOM 2474 N N . ARG A 1 297 ? -25.062 23.125 3.734 1 93.25 297 ARG A N 1
ATOM 2475 C CA . ARG A 1 297 ? -24.531 21.812 4.039 1 93.25 297 ARG A CA 1
ATOM 2476 C C . ARG A 1 297 ? -24.594 20.891 2.82 1 93.25 297 ARG A C 1
ATOM 2478 O O . ARG A 1 297 ? -23.656 20.156 2.535 1 93.25 297 ARG A O 1
ATOM 2485 N N . TRP A 1 298 ? -25.75 20.953 2.088 1 95.69 298 TRP A N 1
ATOM 2486 C CA . TRP A 1 298 ? -25.922 20.156 0.874 1 95.69 298 TRP A CA 1
ATOM 2487 C C . TRP A 1 298 ? -24.859 20.5 -0.162 1 95.69 298 TRP A C 1
ATOM 2489 O O . TRP A 1 298 ? -24.266 19.609 -0.773 1 95.69 298 TRP A O 1
ATOM 2499 N N . LEU A 1 299 ? -24.594 21.766 -0.289 1 95 299 LEU A N 1
ATOM 2500 C CA . LEU A 1 299 ? -23.641 22.234 -1.294 1 95 299 LEU A CA 1
ATOM 2501 C C . LEU A 1 299 ? -22.219 21.875 -0.907 1 95 299 LEU A C 1
ATOM 2503 O O . LEU A 1 299 ? -21.359 21.688 -1.776 1 95 299 LEU A O 1
ATOM 2507 N N . ARG A 1 300 ? -22.016 21.703 0.316 1 93 300 ARG A N 1
ATOM 2508 C CA . ARG A 1 300 ? -20.688 21.375 0.808 1 93 300 ARG A CA 1
ATOM 2509 C C . ARG A 1 300 ? -20.375 19.891 0.594 1 93 300 ARG A C 1
ATOM 2511 O O . ARG A 1 300 ? -19.25 19.531 0.242 1 93 300 ARG A O 1
ATOM 2518 N N . LEU A 1 301 ? -21.312 19.078 0.697 1 95.12 301 LEU A N 1
ATOM 2519 C CA . LEU A 1 301 ? -21.109 17.625 0.692 1 95.12 301 LEU A CA 1
ATOM 2520 C C . LEU A 1 301 ? -21.281 17.062 -0.711 1 95.12 301 LEU A C 1
ATOM 2522 O O . LEU A 1 301 ? -20.656 16.062 -1.066 1 95.12 301 LEU A O 1
ATOM 2526 N N . THR A 1 302 ? -22.016 17.656 -1.563 1 97.31 302 THR A N 1
ATOM 2527 C CA . THR A 1 302 ? -22.594 17.016 -2.744 1 97.31 302 THR A CA 1
ATOM 2528 C C . THR A 1 302 ? -21.578 16.984 -3.883 1 97.31 302 THR A C 1
ATOM 2530 O O . THR A 1 302 ? -21.469 15.977 -4.594 1 97.31 302 THR A O 1
ATOM 2533 N N . PRO A 1 303 ? -20.797 17.953 -4.059 1 96.5 303 PRO A N 1
ATOM 2534 C CA . PRO A 1 303 ? -20 18 -5.293 1 96.5 303 PRO A CA 1
ATOM 2535 C C . PRO A 1 303 ? -19.109 16.766 -5.461 1 96.5 303 PRO A C 1
ATOM 2537 O O . PRO A 1 303 ? -19.219 16.062 -6.461 1 96.5 303 PRO A O 1
ATOM 2540 N N . PRO A 1 304 ? -18.203 16.438 -4.52 1 97.31 304 PRO A N 1
ATOM 2541 C CA . PRO A 1 304 ? -17.391 15.242 -4.73 1 97.31 304 PRO A CA 1
ATOM 2542 C C . PRO A 1 304 ? -18.234 13.961 -4.793 1 97.31 304 PRO A C 1
ATOM 2544 O O . PRO A 1 304 ? -17.922 13.055 -5.559 1 97.31 304 PRO A O 1
ATOM 2547 N N . TYR A 1 305 ? -19.297 13.914 -4.035 1 97.94 305 TYR A N 1
ATOM 2548 C CA . TYR A 1 305 ? -20.188 12.766 -4.035 1 97.94 305 TYR A CA 1
ATOM 2549 C C . TYR A 1 305 ? -20.891 12.617 -5.383 1 97.94 305 TYR A C 1
ATOM 2551 O O . TYR A 1 305 ? -21 11.508 -5.91 1 97.94 305 TYR A O 1
ATOM 2559 N N . ALA A 1 306 ? -21.297 13.734 -5.941 1 97.81 306 ALA A N 1
ATOM 2560 C CA . ALA A 1 306 ? -21.984 13.734 -7.223 1 97.81 306 ALA A CA 1
ATOM 2561 C C . ALA A 1 306 ? -21.062 13.258 -8.344 1 97.81 306 ALA A C 1
ATOM 2563 O O . ALA A 1 306 ? -21.516 12.57 -9.266 1 97.81 306 ALA A O 1
ATOM 2564 N N . VAL A 1 307 ? -19.859 13.602 -8.281 1 97.62 307 VAL A N 1
ATOM 2565 C CA . VAL A 1 307 ? -18.906 13.195 -9.312 1 97.62 307 VAL A CA 1
ATOM 2566 C C . VAL A 1 307 ? -18.734 11.672 -9.281 1 97.62 307 VAL A C 1
ATOM 2568 O O . VAL A 1 307 ? -18.797 11.016 -10.32 1 97.62 307 VAL A O 1
ATOM 2571 N N . ILE A 1 308 ? -18.562 11.125 -8.102 1 97.5 308 ILE A N 1
ATOM 2572 C CA . ILE A 1 308 ? -18.375 9.68 -7.98 1 97.5 308 ILE A CA 1
ATOM 2573 C C . ILE A 1 308 ? -19.656 8.953 -8.367 1 97.5 308 ILE A C 1
ATOM 2575 O O . ILE A 1 308 ? -19.609 7.926 -9.055 1 97.5 308 ILE A O 1
ATOM 2579 N N . LEU A 1 309 ? -20.766 9.516 -7.949 1 98 309 LEU A N 1
ATOM 2580 C CA . LEU A 1 309 ? -22.062 8.953 -8.305 1 98 309 LEU A CA 1
ATOM 2581 C C . LEU A 1 309 ? -22.266 8.969 -9.812 1 98 309 LEU A C 1
ATOM 2583 O O . LEU A 1 309 ? -22.703 7.977 -10.398 1 98 309 LEU A O 1
ATOM 2587 N N . ALA A 1 310 ? -21.922 10.047 -10.453 1 97.88 310 ALA A N 1
ATOM 2588 C CA . ALA A 1 310 ? -22.094 10.195 -11.898 1 97.88 310 ALA A CA 1
ATOM 2589 C C . ALA A 1 310 ? -21.172 9.242 -12.664 1 97.88 310 ALA A C 1
ATOM 2591 O O . ALA A 1 310 ? -21.609 8.594 -13.617 1 97.88 310 ALA A O 1
ATOM 2592 N N . LEU A 1 311 ? -19.969 9.148 -12.25 1 96.94 311 LEU A N 1
ATOM 2593 C CA . LEU A 1 311 ? -19.031 8.258 -12.914 1 96.94 311 LEU A CA 1
ATOM 2594 C C . LEU A 1 311 ? -19.438 6.805 -12.742 1 96.94 311 LEU A C 1
ATOM 2596 O O . LEU A 1 311 ? -19.344 6.008 -13.68 1 96.94 311 LEU A O 1
ATOM 2600 N N . THR A 1 312 ? -19.938 6.488 -11.555 1 96.5 312 THR A N 1
ATOM 2601 C CA . THR A 1 312 ? -20.406 5.129 -11.289 1 96.5 312 THR A CA 1
ATOM 2602 C C . THR A 1 312 ? -21.625 4.797 -12.133 1 96.5 312 THR A C 1
ATOM 2604 O O . THR A 1 312 ? -21.75 3.682 -12.641 1 96.5 312 THR A O 1
ATOM 2607 N N . SER A 1 313 ? -22.438 5.766 -12.367 1 96.25 313 SER A N 1
ATOM 2608 C CA . SER A 1 313 ? -23.688 5.574 -13.094 1 96.25 313 SER A CA 1
ATOM 2609 C C . SER A 1 313 ? -23.453 5.52 -14.594 1 96.25 313 SER A C 1
ATOM 2611 O O . SER A 1 313 ? -24.328 5.074 -15.352 1 96.25 313 SER A O 1
ATOM 2613 N N . THR A 1 314 ? -22.234 5.906 -15.078 1 95.38 314 THR A N 1
ATOM 2614 C CA . THR A 1 314 ? -22.094 6.051 -16.516 1 95.38 314 THR A CA 1
ATOM 2615 C C . THR A 1 314 ? -20.797 5.434 -17 1 95.38 314 THR A C 1
ATOM 2617 O O . THR A 1 314 ? -20.78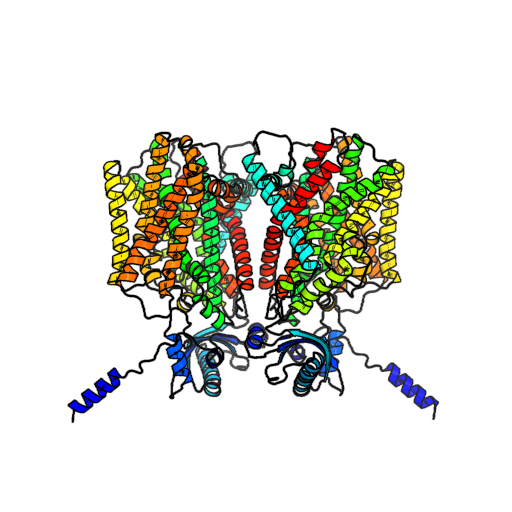1 4.332 -17.562 1 95.38 314 THR A O 1
ATOM 2620 N N . TRP A 1 315 ? -19.672 5.941 -16.562 1 94.19 315 TRP A N 1
ATOM 2621 C CA . TRP A 1 315 ? -18.391 5.652 -17.203 1 94.19 315 TRP A CA 1
ATOM 2622 C C . TRP A 1 315 ? -17.781 4.367 -16.656 1 94.19 315 TRP A C 1
ATOM 2624 O O . TRP A 1 315 ? -17.062 3.654 -17.359 1 94.19 315 TRP A O 1
ATOM 2634 N N . PHE A 1 316 ? -18.062 3.977 -15.5 1 92.88 316 PHE A N 1
ATOM 2635 C CA . PHE A 1 316 ? -17.375 2.84 -14.898 1 92.88 316 PHE A CA 1
ATOM 2636 C C . PHE A 1 316 ? -17.844 1.53 -15.516 1 92.88 316 PHE A C 1
ATOM 2638 O O . PHE A 1 316 ? -17.188 0.499 -15.375 1 92.88 316 PHE A O 1
ATOM 2645 N N . ARG A 1 317 ? -18.922 1.496 -16.219 1 89.19 317 ARG A N 1
ATOM 2646 C CA . ARG A 1 317 ? -19.375 0.296 -16.922 1 89.19 317 ARG A CA 1
ATOM 2647 C C . ARG A 1 317 ? -18.453 -0.052 -18.078 1 89.19 317 ARG A C 1
ATOM 2649 O O . ARG A 1 317 ? -18.453 -1.184 -18.562 1 89.19 317 ARG A O 1
ATOM 2656 N N . HIS A 1 318 ? -17.609 0.913 -18.469 1 88.19 318 HIS A N 1
ATOM 2657 C CA . HIS A 1 318 ? -16.75 0.715 -19.641 1 88.19 318 HIS A CA 1
ATOM 2658 C C . HIS A 1 318 ? -15.305 0.441 -19.219 1 88.19 318 HIS A C 1
ATOM 2660 O O . HIS A 1 318 ? -14.422 0.288 -20.062 1 88.19 318 HIS A O 1
ATOM 2666 N N . VAL A 1 319 ? -15.039 0.371 -18.016 1 84.31 319 VAL A N 1
ATOM 2667 C CA . VAL A 1 319 ? -13.664 0.331 -17.516 1 84.31 319 VAL A CA 1
ATOM 2668 C C . VAL A 1 319 ? -13.094 -1.075 -17.688 1 84.31 319 VAL A C 1
ATOM 2670 O O . VAL A 1 319 ? -11.914 -1.238 -18.016 1 84.31 319 VAL A O 1
ATOM 2673 N N . ALA A 1 320 ? -13.883 -2.055 -17.391 1 82.12 320 ALA A N 1
ATOM 2674 C CA . ALA A 1 320 ? -13.305 -3.395 -17.453 1 82.12 320 ALA A CA 1
ATOM 2675 C C . ALA A 1 320 ? -14.383 -4.449 -17.688 1 82.12 320 ALA A C 1
ATOM 2677 O O . ALA A 1 320 ? -15.57 -4.125 -17.781 1 82.12 320 ALA A O 1
ATOM 2678 N N . SER A 1 321 ? -13.867 -5.562 -18.016 1 81.12 321 SER A N 1
ATOM 2679 C CA . SER A 1 321 ? -14.672 -6.773 -18.125 1 81.12 321 SER A CA 1
ATOM 2680 C C . SER A 1 321 ? -14.016 -7.938 -17.391 1 81.12 321 SER A C 1
ATOM 2682 O O . SER A 1 321 ? -12.859 -7.84 -16.953 1 81.12 321 SER A O 1
ATOM 2684 N N . GLY A 1 322 ? -14.766 -8.883 -17.047 1 82.62 322 GLY A N 1
ATOM 2685 C CA . GLY A 1 322 ? -14.25 -10.039 -16.344 1 82.62 322 GLY A CA 1
ATOM 2686 C C . GLY A 1 322 ? -15.336 -10.93 -15.781 1 82.62 322 GLY A C 1
ATOM 2687 O O . GLY A 1 322 ? -16.516 -10.586 -15.836 1 82.62 322 GLY A O 1
ATOM 2688 N N . PRO A 1 323 ? -14.875 -12.039 -15.359 1 86 323 PRO A N 1
ATOM 2689 C CA . PRO A 1 323 ? -15.859 -12.992 -14.836 1 86 323 PRO A CA 1
ATOM 2690 C C . PRO A 1 323 ? -16.625 -12.453 -13.625 1 86 323 PRO A C 1
ATOM 2692 O O . PRO A 1 323 ? -17.797 -12.773 -13.445 1 86 323 PRO A O 1
ATOM 2695 N N . PHE A 1 324 ? -16.047 -11.617 -12.859 1 87.06 324 PHE A N 1
ATOM 2696 C CA . PHE A 1 324 ? -16.656 -11.156 -11.625 1 87.06 324 PHE A CA 1
ATOM 2697 C C . PHE A 1 324 ? -17.281 -9.773 -11.805 1 87.06 324 PHE A C 1
ATOM 2699 O O . PHE A 1 324 ? -17.969 -9.273 -10.914 1 87.06 324 PHE A O 1
ATOM 2706 N N . TRP A 1 325 ? -17.109 -9.125 -12.938 1 87 325 TRP A N 1
ATOM 2707 C CA . TRP A 1 325 ? -17.5 -7.738 -13.172 1 87 325 TRP A CA 1
ATOM 2708 C C . TRP A 1 325 ? -19.016 -7.586 -13.125 1 87 325 TRP A C 1
ATOM 2710 O O . TRP A 1 325 ? -19.547 -6.688 -12.453 1 87 325 TRP A O 1
ATOM 2720 N N . PRO A 1 326 ? -19.75 -8.516 -13.695 1 82.88 326 PRO A N 1
ATOM 2721 C CA . PRO A 1 326 ? -21.203 -8.328 -13.688 1 82.88 326 PRO A CA 1
ATOM 2722 C C . PRO A 1 326 ? -21.797 -8.453 -12.297 1 82.88 326 PRO A C 1
ATOM 2724 O O . PRO A 1 326 ? -22.766 -7.762 -11.977 1 82.88 326 PRO A O 1
ATOM 2727 N N . GLU A 1 327 ? -21.203 -9.234 -11.492 1 82.06 327 GLU A N 1
ATOM 2728 C CA . GLU A 1 327 ? -21.781 -9.5 -10.18 1 82.06 327 GLU A CA 1
ATOM 2729 C C . GLU A 1 327 ? -21.328 -8.461 -9.156 1 82.06 327 GLU A C 1
ATOM 2731 O O . GLU A 1 327 ? -22.125 -8 -8.336 1 82.06 327 GLU A O 1
ATOM 2736 N N . VAL A 1 328 ? -20.156 -8.094 -9.195 1 84.25 328 VAL A N 1
ATOM 2737 C CA . VAL A 1 328 ? -19.625 -7.273 -8.117 1 84.25 328 VAL A CA 1
ATOM 2738 C C . VAL A 1 328 ? -19.688 -5.797 -8.508 1 84.25 328 VAL A C 1
ATOM 2740 O O . VAL A 1 328 ? -20.359 -5.004 -7.828 1 84.25 328 VAL A O 1
ATOM 2743 N N . ALA A 1 329 ? -19.156 -5.43 -9.625 1 87.38 329 ALA A N 1
ATOM 2744 C CA . ALA A 1 329 ? -19.188 -4.043 -10.086 1 87.38 329 ALA A CA 1
ATOM 2745 C C . ALA A 1 329 ? -20.484 -3.736 -10.82 1 87.38 329 ALA A C 1
ATOM 2747 O O . ALA A 1 329 ? -21.062 -2.662 -10.648 1 87.38 329 ALA A O 1
ATOM 2748 N N . GLY A 1 330 ? -20.984 -4.699 -11.57 1 88.12 330 GLY A N 1
ATOM 2749 C CA . GLY A 1 330 ? -22.156 -4.488 -12.414 1 88.12 330 GLY A CA 1
ATOM 2750 C C . GLY A 1 330 ? -23.422 -4.203 -11.625 1 88.12 330 GLY A C 1
ATOM 2751 O O . GLY A 1 330 ? -24.234 -3.375 -12.031 1 88.12 330 GLY A O 1
ATOM 2752 N N . SER A 1 331 ? -23.562 -4.836 -10.516 1 88.25 331 SER A N 1
ATOM 2753 C CA . SER A 1 331 ? -24.75 -4.613 -9.688 1 88.25 331 SER A CA 1
ATOM 2754 C C . SER A 1 331 ? -24.797 -3.178 -9.172 1 88.25 331 SER A C 1
ATOM 2756 O O . SER A 1 331 ? -25.844 -2.543 -9.188 1 88.25 331 SER A O 1
ATOM 2758 N N . GLU A 1 332 ? -23.719 -2.658 -8.719 1 92.12 332 GLU A N 1
ATOM 2759 C CA . GLU A 1 332 ? -23.656 -1.28 -8.242 1 92.12 332 GLU A CA 1
ATOM 2760 C C . GLU A 1 332 ? -23.922 -0.291 -9.367 1 92.12 332 GLU A C 1
ATOM 2762 O O . GLU A 1 332 ? -24.703 0.654 -9.203 1 92.12 332 GLU A O 1
ATOM 2767 N N . ILE A 1 333 ? -23.328 -0.582 -10.523 1 93.62 333 ILE A N 1
ATOM 2768 C CA . ILE A 1 333 ? -23.453 0.31 -11.672 1 93.62 333 ILE A CA 1
ATOM 2769 C C . ILE A 1 333 ? -24.891 0.368 -12.141 1 93.62 333 ILE A C 1
ATOM 2771 O O . ILE A 1 333 ? -25.453 1.453 -12.344 1 93.62 333 ILE A O 1
ATOM 2775 N N . ARG A 1 334 ? -25.547 -0.742 -12.234 1 92.75 334 ARG A N 1
ATOM 2776 C CA . ARG A 1 334 ? -26.938 -0.808 -12.688 1 92.75 334 ARG A CA 1
ATOM 2777 C C . ARG A 1 334 ? -27.859 -0.083 -11.711 1 92.75 334 ARG A C 1
ATOM 2779 O O . ARG A 1 334 ? -28.734 0.688 -12.133 1 92.75 334 ARG A O 1
ATOM 2786 N N . ASP A 1 335 ? -27.641 -0.294 -10.461 1 94.56 335 ASP A N 1
ATOM 2787 C CA . ASP A 1 335 ? -28.5 0.327 -9.453 1 94.56 335 ASP A CA 1
ATOM 2788 C C . ASP A 1 335 ? -28.25 1.83 -9.367 1 94.56 335 ASP A C 1
ATOM 2790 O O . ASP A 1 335 ? -29.172 2.611 -9.164 1 94.56 335 ASP A O 1
ATOM 2794 N N . CYS A 1 336 ? -27.031 2.24 -9.469 1 96.25 336 CYS A N 1
ATOM 2795 C CA . CYS A 1 336 ? -26.734 3.668 -9.422 1 96.25 336 CYS A CA 1
ATOM 2796 C C . CYS A 1 336 ? -27.344 4.391 -10.617 1 96.25 336 CYS A C 1
ATOM 2798 O O . CYS A 1 336 ? -27.766 5.543 -10.5 1 96.25 336 CYS A O 1
ATOM 2800 N N . ARG A 1 337 ? -27.359 3.736 -11.734 1 94.94 337 ARG A N 1
ATOM 2801 C CA . ARG A 1 337 ? -27.953 4.328 -12.93 1 94.94 337 ARG A CA 1
ATOM 2802 C C . ARG A 1 337 ? -29.469 4.477 -12.766 1 94.94 337 ARG A C 1
ATOM 2804 O O . ARG A 1 337 ? -30.062 5.457 -13.234 1 94.94 337 ARG A O 1
ATOM 2811 N N . LYS A 1 338 ? -30.062 3.57 -12.07 1 94.81 338 LYS A N 1
ATOM 2812 C CA . LYS A 1 338 ? -31.516 3.568 -11.891 1 94.81 338 LYS A CA 1
ATOM 2813 C C . LYS A 1 338 ? -31.922 4.523 -10.773 1 94.81 338 LYS A C 1
ATOM 2815 O O . LYS A 1 338 ? -32.938 5.227 -10.891 1 94.81 338 LYS A O 1
ATOM 2820 N N . TYR A 1 339 ? -31.109 4.617 -9.656 1 95.62 339 TYR A N 1
ATOM 2821 C CA . TYR A 1 339 ? -31.578 5.285 -8.445 1 95.62 339 TYR A CA 1
ATOM 2822 C C . TYR A 1 339 ? -30.703 6.477 -8.102 1 95.62 339 TYR A C 1
ATOM 2824 O O . TYR A 1 339 ? -30.672 6.93 -6.957 1 95.62 339 TYR A O 1
ATOM 2832 N N . TRP A 1 340 ? -29.969 7.043 -9.047 1 96 340 TRP A N 1
ATOM 2833 C CA . TRP A 1 340 ? -29.016 8.117 -8.789 1 96 340 TRP A CA 1
ATOM 2834 C C . TRP A 1 340 ? -29.703 9.32 -8.156 1 96 340 TRP A C 1
ATOM 2836 O O . TRP A 1 340 ? -29.125 10.016 -7.316 1 96 340 TRP A O 1
ATOM 2846 N N . TRP A 1 341 ? -30.984 9.602 -8.469 1 96 341 TRP A N 1
ATOM 2847 C CA . TRP A 1 341 ? -31.703 10.789 -8.008 1 96 341 TRP A CA 1
ATOM 2848 C C . TRP A 1 341 ? -31.953 10.734 -6.508 1 96 341 TRP A C 1
ATOM 2850 O O . TRP A 1 341 ? -31.969 11.766 -5.836 1 96 341 TRP A O 1
ATOM 2860 N N . GLN A 1 342 ? -32.125 9.539 -5.879 1 97 342 GLN A N 1
ATOM 2861 C CA . GLN A 1 342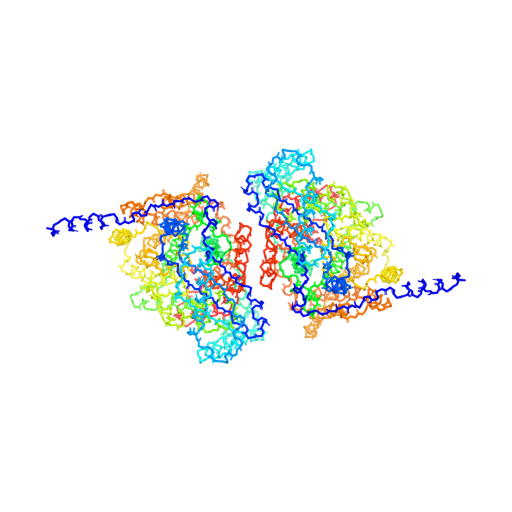 ? -32.312 9.391 -4.441 1 97 342 GLN A CA 1
ATOM 2862 C C . GLN A 1 342 ? -31.062 9.82 -3.674 1 97 342 GLN A C 1
ATOM 2864 O O . GLN A 1 342 ? -31.156 10.297 -2.539 1 97 342 GLN A O 1
ATOM 2869 N N . HIS A 1 343 ? -29.953 9.617 -4.324 1 97.75 343 HIS A N 1
ATOM 2870 C CA . HIS A 1 343 ? -28.672 9.93 -3.688 1 97.75 343 HIS A CA 1
ATOM 2871 C C . HIS A 1 343 ? -28.422 11.438 -3.666 1 97.75 343 HIS A C 1
ATOM 2873 O O . HIS A 1 343 ? -27.875 11.969 -2.695 1 97.75 343 HIS A O 1
ATOM 2879 N N . LEU A 1 344 ? -28.875 12.164 -4.676 1 97.31 344 LEU A N 1
ATOM 2880 C CA . LEU A 1 344 ? -28.719 13.609 -4.715 1 97.31 344 LEU A CA 1
ATOM 2881 C C . LEU A 1 344 ? -29.656 14.289 -3.732 1 97.31 344 LEU A C 1
ATOM 2883 O O . LEU A 1 344 ? -29.359 15.375 -3.225 1 97.31 344 LEU A O 1
ATOM 2887 N N . LEU A 1 345 ? -30.719 13.562 -3.42 1 97.12 345 LEU A N 1
ATOM 2888 C CA . LEU A 1 345 ? -31.672 14.086 -2.453 1 97.12 345 LEU A CA 1
ATOM 2889 C C . LEU A 1 345 ? -31.359 13.586 -1.048 1 97.12 345 LEU A C 1
ATOM 2891 O O . LEU A 1 345 ? -31.984 14.008 -0.076 1 97.12 345 LEU A O 1
ATOM 2895 N N . TYR A 1 346 ? -30.484 12.719 -0.906 1 97.62 346 TYR A N 1
ATOM 2896 C CA . TYR A 1 346 ? -30.031 12.148 0.357 1 97.62 346 TYR A CA 1
ATOM 2897 C C . TYR A 1 346 ? -31.172 11.469 1.094 1 97.62 346 TYR A C 1
ATOM 2899 O O . TYR A 1 346 ? -31.359 11.68 2.295 1 97.62 346 TYR A O 1
ATOM 2907 N N . ILE A 1 347 ? -31.953 10.609 0.369 1 97.12 347 ILE A N 1
ATOM 2908 C CA . ILE A 1 347 ? -33.062 9.859 0.976 1 97.12 347 ILE A CA 1
ATOM 2909 C C . ILE A 1 347 ? -32.844 8.367 0.769 1 97.12 347 ILE A C 1
ATOM 2911 O O . ILE A 1 347 ? -33.688 7.551 1.169 1 97.12 347 ILE A O 1
ATOM 2915 N N . HIS A 1 348 ? -31.703 7.984 0.216 1 96.19 348 HIS A N 1
ATOM 2916 C CA . HIS A 1 348 ? -31.453 6.605 -0.19 1 96.19 348 HIS A CA 1
ATOM 2917 C C . HIS A 1 348 ? -31.281 5.695 1.022 1 96.19 348 HIS A C 1
ATOM 2919 O O . HIS A 1 348 ? -31.391 4.473 0.905 1 96.19 348 HIS A O 1
ATOM 2925 N N . ASN A 1 349 ? -31 6.227 2.252 1 96.12 349 ASN A N 1
ATOM 2926 C CA . ASN A 1 349 ? -30.859 5.391 3.438 1 96.12 349 ASN A CA 1
ATOM 2927 C C . ASN A 1 349 ? -32.219 4.891 3.941 1 96.12 349 ASN A C 1
ATOM 2929 O O . ASN A 1 349 ? -32.281 4.02 4.812 1 96.12 349 ASN A O 1
ATOM 2933 N N . TYR A 1 350 ? -33.312 5.391 3.367 1 95.94 350 TYR A N 1
ATOM 2934 C CA . TYR A 1 350 ? -34.656 4.941 3.734 1 95.94 350 TYR A CA 1
ATOM 2935 C C . TYR A 1 350 ? -35.25 4.082 2.633 1 95.94 350 TYR A C 1
ATOM 2937 O O . TYR A 1 350 ? -36.375 3.578 2.775 1 95.94 350 TYR A O 1
ATOM 2945 N N . ILE A 1 351 ? -34.469 3.877 1.606 1 91.38 351 ILE A N 1
ATOM 2946 C CA . ILE A 1 351 ? -34.938 3.039 0.5 1 91.38 351 ILE A CA 1
ATOM 2947 C C . ILE A 1 351 ? -34.125 1.748 0.466 1 91.38 351 ILE A C 1
ATOM 2949 O O . ILE A 1 351 ? -32.875 1.785 0.405 1 91.38 351 ILE A O 1
ATOM 2953 N N . ASN A 1 352 ? -34.688 0.543 0.415 1 85 352 ASN A N 1
ATOM 2954 C CA . ASN A 1 352 ? -34 -0.721 0.712 1 85 352 ASN A CA 1
ATOM 2955 C C . ASN A 1 352 ? -33.656 -1.485 -0.563 1 85 352 ASN A C 1
ATOM 2957 O O . ASN A 1 352 ? -32.906 -2.449 -0.525 1 85 352 ASN A O 1
ATOM 2961 N N . ASN A 1 353 ? -33.938 -1.13 -1.712 1 83.81 353 ASN A N 1
ATOM 2962 C CA . ASN A 1 353 ? -33.781 -2.014 -2.865 1 83.81 353 ASN A CA 1
ATOM 2963 C C . ASN A 1 353 ? -32.656 -1.543 -3.793 1 83.81 353 ASN A C 1
ATOM 2965 O O . ASN A 1 353 ? -32.781 -1.619 -5.016 1 83.81 353 ASN A O 1
ATOM 2969 N N . SER A 1 354 ? -31.578 -1.048 -3.129 1 89.88 354 SER A N 1
ATOM 2970 C CA . SER A 1 354 ? -30.531 -0.568 -4.023 1 89.88 354 SER A CA 1
ATOM 2971 C C . SER A 1 354 ? -29.141 -0.875 -3.465 1 89.88 354 SER A C 1
ATOM 2973 O O . SER A 1 354 ? -28.906 -0.747 -2.262 1 89.88 354 SER A O 1
ATOM 2975 N N . ASP A 1 355 ? -28.297 -1.297 -4.355 1 89.81 355 ASP A N 1
ATOM 2976 C CA . ASP A 1 355 ? -26.906 -1.581 -4.039 1 89.81 355 ASP A CA 1
ATOM 2977 C C . ASP A 1 355 ? -26 -0.42 -4.453 1 89.81 355 ASP A C 1
ATOM 2979 O O . ASP A 1 355 ? -24.781 -0.577 -4.539 1 89.81 355 ASP A O 1
ATOM 2983 N N . CYS A 1 356 ? -26.625 0.686 -4.734 1 94.38 356 CYS A N 1
ATOM 2984 C CA . CYS A 1 356 ? -25.859 1.837 -5.203 1 94.38 356 CYS A CA 1
ATOM 2985 C C . CYS A 1 356 ? -25.109 2.498 -4.055 1 94.38 356 CYS A C 1
ATOM 2987 O O . CYS A 1 356 ? -25.719 3.02 -3.125 1 94.38 356 CYS A O 1
ATOM 2989 N N . LEU A 1 357 ? -23.75 2.52 -4.152 1 95.31 357 LEU A N 1
ATOM 2990 C CA . LEU A 1 357 ? -22.922 3.18 -3.156 1 95.31 357 LEU A CA 1
ATOM 2991 C C . LEU A 1 357 ? -23.453 2.949 -1.75 1 95.31 357 LEU A C 1
ATOM 2993 O O . LEU A 1 357 ? -23.766 3.906 -1.031 1 95.31 357 LEU A O 1
ATOM 2997 N N . ILE A 1 358 ? -23.453 1.783 -1.327 1 92.25 358 ILE A N 1
ATOM 2998 C CA . ILE A 1 358 ? -24.094 1.329 -0.103 1 92.25 358 ILE A CA 1
ATOM 2999 C C . ILE A 1 358 ? -23.484 2.041 1.102 1 92.25 358 ILE A C 1
ATOM 3001 O O . ILE A 1 358 ? -24.188 2.334 2.078 1 92.25 358 ILE A O 1
ATOM 3005 N N . GLN A 1 359 ? -22.234 2.408 1.067 1 92.69 359 GLN A N 1
ATOM 3006 C CA . GLN A 1 359 ? -21.562 3.055 2.189 1 92.69 359 GLN A CA 1
ATOM 3007 C C . GLN A 1 359 ? -22.078 4.473 2.402 1 92.69 359 GLN A C 1
ATOM 3009 O O . GLN A 1 359 ? -21.891 5.055 3.475 1 92.69 359 GLN A O 1
ATOM 3014 N N . SER A 1 360 ? -22.734 5 1.391 1 96.06 360 SER A N 1
ATOM 3015 C CA . SER A 1 360 ? -23.125 6.406 1.417 1 96.06 360 SER A CA 1
ATOM 3016 C C . SER A 1 360 ? -24.344 6.617 2.297 1 96.06 360 SER A C 1
ATOM 3018 O O . SER A 1 360 ? -24.844 7.738 2.418 1 96.06 360 SER A O 1
ATOM 3020 N N . TRP A 1 361 ? -24.828 5.559 2.967 1 95.75 361 TRP A N 1
ATOM 3021 C CA . TRP A 1 361 ? -25.938 5.754 3.906 1 95.75 361 TRP A CA 1
ATOM 3022 C C . TRP A 1 361 ? -25.578 6.805 4.953 1 95.75 361 TRP A C 1
ATOM 3024 O O . TRP A 1 361 ? -26.438 7.551 5.414 1 95.75 361 TRP A O 1
ATOM 3034 N N . TYR A 1 362 ? -24.344 6.816 5.32 1 96.69 362 TYR A N 1
ATOM 3035 C CA . TYR A 1 362 ? -23.875 7.719 6.367 1 96.69 362 TYR A CA 1
ATOM 3036 C C . TYR A 1 362 ? -24.062 9.172 5.957 1 96.69 362 TYR A C 1
ATOM 3038 O O . TYR A 1 362 ? -24.422 10.016 6.781 1 96.69 362 TYR A O 1
ATOM 3046 N N . ILE A 1 363 ? -23.781 9.516 4.695 1 97 363 ILE A N 1
ATOM 3047 C CA . ILE A 1 363 ? -23.891 10.898 4.25 1 97 363 ILE A CA 1
ATOM 3048 C C . ILE A 1 363 ? -25.359 11.336 4.297 1 97 363 ILE A C 1
ATOM 3050 O O . ILE A 1 363 ? -25.656 12.477 4.672 1 97 363 ILE A O 1
ATOM 3054 N N . ALA A 1 364 ? -26.219 10.445 3.91 1 97.69 364 ALA A N 1
ATOM 3055 C CA . ALA A 1 364 ? -27.656 10.734 4.008 1 97.69 364 ALA A CA 1
ATOM 3056 C C . ALA A 1 364 ? -28.078 10.922 5.457 1 97.69 364 ALA A C 1
ATOM 3058 O O . ALA A 1 364 ? -28.781 11.883 5.785 1 97.69 364 ALA A O 1
ATOM 3059 N N . ALA A 1 365 ? -27.609 10.094 6.285 1 97.62 365 ALA A N 1
ATOM 3060 C CA . ALA A 1 365 ? -27.922 10.203 7.707 1 97.62 365 ALA A CA 1
ATOM 3061 C C . ALA A 1 365 ? -27.359 11.492 8.297 1 97.62 365 ALA A C 1
ATOM 3063 O O . ALA A 1 365 ? -28 12.141 9.125 1 97.62 365 ALA A O 1
ATOM 3064 N N . ASP A 1 366 ? -26.203 11.828 7.883 1 96.44 366 ASP A N 1
ATOM 3065 C CA . ASP A 1 366 ? -25.531 13.016 8.398 1 96.44 366 ASP A CA 1
ATOM 3066 C C . ASP A 1 366 ? -26.312 14.289 8.062 1 96.44 366 ASP A C 1
ATOM 3068 O O . ASP A 1 366 ? -26.516 15.148 8.922 1 96.44 366 ASP A O 1
ATOM 3072 N N . ILE A 1 367 ? -26.766 14.43 6.836 1 97.06 367 ILE A N 1
ATOM 3073 C CA . ILE A 1 367 ? -27.516 15.617 6.43 1 97.06 367 ILE A CA 1
ATOM 3074 C C . ILE A 1 367 ? -28.859 15.656 7.152 1 97.06 367 ILE A C 1
ATOM 3076 O O . ILE A 1 367 ? -29.297 16.719 7.586 1 97.06 367 ILE A O 1
ATOM 3080 N N . GLN A 1 368 ? -29.484 14.547 7.27 1 98 368 GLN A N 1
ATOM 3081 C CA . GLN A 1 368 ? -30.781 14.484 7.938 1 98 368 GLN A CA 1
ATOM 3082 C C . GLN A 1 368 ? -30.641 14.805 9.422 1 98 368 GLN A C 1
ATOM 3084 O O . GLN A 1 368 ? -31.453 15.547 9.977 1 98 368 GLN A O 1
ATOM 3089 N N . LEU A 1 369 ? -29.656 14.281 10.047 1 98.19 369 LEU A N 1
ATOM 3090 C CA . LEU A 1 369 ? -29.406 14.578 11.453 1 98.19 369 LEU A CA 1
ATOM 3091 C C . LEU A 1 369 ? -28.984 16.031 11.641 1 98.19 369 LEU A C 1
ATOM 3093 O O . LEU A 1 369 ? -29.312 16.641 12.664 1 98.19 369 LEU A O 1
ATOM 3097 N N . PHE A 1 370 ? -28.281 16.531 10.688 1 97.69 370 PHE A N 1
ATOM 3098 C CA . PHE A 1 370 ? -27.938 17.953 10.719 1 97.69 370 PHE A CA 1
ATOM 3099 C C . PHE A 1 370 ? -29.188 18.828 10.727 1 97.69 370 PHE A C 1
ATOM 3101 O O . PHE A 1 370 ? -29.281 19.766 11.523 1 97.69 370 PHE A O 1
ATOM 3108 N N . ILE A 1 371 ? -30.109 18.484 9.867 1 97.5 371 ILE A N 1
ATOM 3109 C CA . ILE A 1 371 ? -31.375 19.219 9.805 1 97.5 371 ILE A CA 1
ATOM 3110 C C . ILE A 1 371 ? -32.125 19.047 11.125 1 97.5 371 ILE A C 1
ATOM 3112 O O . ILE A 1 371 ? -32.656 20.031 11.672 1 97.5 371 ILE A O 1
ATOM 3116 N N . PHE A 1 372 ? -32.125 17.859 11.586 1 97.62 372 PHE A N 1
ATOM 3117 C CA . PHE A 1 372 ? -32.75 17.562 12.867 1 97.62 372 PHE A CA 1
ATOM 3118 C C . PHE A 1 372 ? -32.125 18.391 13.977 1 97.62 372 PHE A C 1
ATOM 3120 O O . PHE A 1 372 ? -32.812 19 14.789 1 97.62 372 PHE A O 1
ATOM 3127 N N . GLY A 1 373 ? -30.828 18.422 14.039 1 97.38 373 GLY A N 1
ATOM 3128 C CA . GLY A 1 373 ? -30.109 19.203 15.023 1 97.38 373 GLY A CA 1
ATOM 3129 C C . GLY A 1 373 ? -30.375 20.688 14.914 1 97.38 373 GLY A C 1
ATOM 3130 O O . GLY A 1 373 ? -30.5 21.391 15.922 1 97.38 373 GLY A O 1
ATOM 3131 N N . LEU A 1 374 ? -30.453 21.156 13.672 1 96.56 374 LEU A N 1
ATOM 3132 C CA . LEU A 1 374 ? -30.734 22.562 13.43 1 96.56 374 LEU A CA 1
ATOM 3133 C C . LEU A 1 374 ? -32.125 22.938 13.953 1 96.56 374 LEU A C 1
ATOM 3135 O O . LEU A 1 374 ? -32.281 24.016 14.539 1 96.56 374 LEU A O 1
ATOM 3139 N N . ILE A 1 375 ? -33.062 22.094 13.805 1 97.19 375 ILE A N 1
ATOM 3140 C CA . ILE A 1 375 ? -34.406 22.328 14.297 1 97.19 375 ILE A CA 1
ATOM 3141 C C . ILE A 1 375 ? -34.406 22.375 15.828 1 97.19 375 ILE A C 1
ATOM 3143 O O . ILE A 1 375 ? -35 23.266 16.422 1 97.19 375 ILE A O 1
ATOM 3147 N N . ILE A 1 376 ? -33.719 21.484 16.438 1 96.94 376 ILE A N 1
ATOM 3148 C CA . ILE A 1 376 ? -33.594 21.453 17.891 1 96.94 376 ILE A CA 1
ATOM 3149 C C . ILE A 1 376 ? -32.906 22.719 18.391 1 96.94 376 ILE A C 1
ATOM 3151 O O . ILE A 1 376 ? -33.312 23.328 19.375 1 96.94 376 ILE A O 1
ATOM 3155 N N . TYR A 1 377 ? -31.844 23.078 17.703 1 95.94 377 TYR A N 1
ATOM 3156 C CA . TYR A 1 377 ? -31.078 24.266 18.078 1 95.94 377 TYR A CA 1
ATOM 3157 C C . TYR A 1 377 ? -31.953 25.516 18.047 1 95.94 377 TYR A C 1
ATOM 3159 O O . TYR A 1 377 ? -31.875 26.359 18.938 1 95.94 377 TYR A O 1
ATOM 3167 N N . LEU A 1 378 ? -32.844 25.641 17.062 1 94.75 378 LEU A N 1
ATOM 3168 C CA . LEU A 1 378 ? -33.719 26.797 16.891 1 94.75 378 LEU A CA 1
ATOM 3169 C C . LEU A 1 378 ? -34.875 26.781 17.859 1 94.75 378 LEU A C 1
ATOM 3171 O O . LEU A 1 378 ? -35.312 27.812 18.344 1 94.75 378 LEU A O 1
ATOM 3175 N N . ALA A 1 379 ? -35.281 25.594 18.141 1 94.31 379 ALA A N 1
ATOM 3176 C CA . ALA A 1 379 ? -36.438 25.453 19.016 1 94.31 379 ALA A CA 1
ATOM 3177 C C . ALA A 1 379 ? -36.031 25.609 20.484 1 94.31 379 ALA A C 1
ATOM 3179 O O . ALA A 1 379 ? -36.844 26.062 21.297 1 94.31 379 ALA A O 1
ATOM 3180 N N . CYS A 1 380 ? -34.844 25.172 20.766 1 92.5 380 CYS A N 1
ATOM 3181 C CA . CYS A 1 380 ? -34.375 25.203 22.156 1 92.5 380 CYS A CA 1
ATOM 3182 C C . CYS A 1 380 ? -33.281 26.234 22.359 1 92.5 380 CYS A C 1
ATOM 3184 O O . CYS A 1 380 ? -32.094 25.906 22.453 1 92.5 380 CYS A O 1
ATOM 3186 N N . ARG A 1 381 ? -33.688 27.484 22.656 1 87.38 381 ARG A N 1
ATOM 3187 C CA . ARG A 1 381 ? -32.75 28.578 22.75 1 87.38 381 ARG A CA 1
ATOM 3188 C C . ARG A 1 381 ? -32.312 28.797 24.203 1 87.38 381 ARG A C 1
ATOM 3190 O O . ARG A 1 381 ? -31.234 29.344 24.453 1 87.38 381 ARG A O 1
ATOM 3197 N N . THR A 1 382 ? -33.125 28.344 25.125 1 90.12 382 THR A N 1
ATOM 3198 C CA . THR A 1 382 ? -32.812 28.562 26.516 1 90.12 382 THR A CA 1
ATOM 3199 C C . THR A 1 382 ? -32.062 27.375 27.109 1 90.12 382 THR A C 1
ATOM 3201 O O . THR A 1 382 ? -32.281 26.234 26.703 1 90.12 382 THR A O 1
ATOM 3204 N N . PRO A 1 383 ? -31.188 27.594 28.047 1 90.81 383 PRO A N 1
ATOM 3205 C CA . PRO A 1 383 ? -30.469 26.484 28.703 1 90.81 383 PRO A CA 1
ATOM 3206 C C . PRO A 1 383 ? -31.406 25.484 29.359 1 90.81 383 PRO A C 1
ATOM 3208 O O . PRO A 1 383 ? -31.125 24.281 29.359 1 90.81 383 PRO A O 1
ATOM 3211 N N . ARG A 1 384 ? -32.5 25.938 29.922 1 93.5 384 ARG A N 1
ATOM 3212 C CA . ARG A 1 384 ? -33.469 25.047 30.547 1 93.5 384 ARG A CA 1
ATOM 3213 C C . ARG A 1 384 ? -34.125 24.109 29.531 1 93.5 384 ARG A C 1
ATOM 3215 O O . ARG A 1 384 ? -34.25 22.906 29.781 1 93.5 384 ARG A O 1
ATOM 3222 N N . SER A 1 385 ? -34.531 24.609 28.406 1 94.38 385 SER A N 1
ATOM 3223 C CA . SER A 1 385 ? -35.125 23.781 27.359 1 94.38 385 SER A CA 1
ATOM 3224 C C . SER A 1 385 ? -34.125 22.75 26.828 1 94.38 385 SER A C 1
ATOM 3226 O O . SER A 1 385 ? -34.469 21.609 26.547 1 94.38 385 SER A O 1
ATOM 3228 N N . ARG A 1 386 ? -32.906 23.109 26.719 1 94.5 386 ARG A N 1
ATOM 3229 C CA . ARG A 1 386 ? -31.859 22.219 26.203 1 94.5 386 ARG A CA 1
ATOM 3230 C C . ARG A 1 386 ? -31.625 21.047 27.172 1 94.5 386 ARG A C 1
ATOM 3232 O O . ARG A 1 386 ? -31.422 19.922 26.734 1 94.5 386 ARG A O 1
ATOM 3239 N N . LYS A 1 387 ? -31.641 21.312 28.453 1 94.5 387 LYS A N 1
ATOM 3240 C CA . LYS A 1 387 ? -31.406 20.297 29.469 1 94.5 387 LYS A CA 1
ATOM 3241 C C . LYS A 1 387 ? -32.531 19.266 29.5 1 94.5 387 LYS A C 1
ATOM 3243 O O . LYS A 1 387 ? -32.312 18.125 29.938 1 94.5 387 LYS A O 1
ATOM 3248 N N . ILE A 1 388 ? -33.656 19.641 28.953 1 96 388 ILE A N 1
ATOM 3249 C CA . ILE A 1 388 ? -34.781 18.734 28.953 1 96 388 ILE A CA 1
ATOM 3250 C C . ILE A 1 388 ? -34.906 18.031 27.594 1 96 388 ILE A C 1
ATOM 3252 O O . ILE A 1 388 ? -35.031 16.797 27.531 1 96 388 ILE A O 1
ATOM 3256 N N . VAL A 1 389 ? -34.781 18.766 26.547 1 96.69 389 VAL A N 1
ATOM 3257 C CA . VAL A 1 389 ? -35.062 18.266 25.203 1 96.69 389 VAL A CA 1
ATOM 3258 C C . VAL A 1 389 ? -33.969 17.281 24.781 1 96.69 389 VAL A C 1
ATOM 3260 O O . VAL A 1 389 ? -34.25 16.234 24.203 1 96.69 389 VAL A O 1
ATOM 3263 N N . LEU A 1 390 ? -32.688 17.578 25.031 1 97.44 390 LEU A N 1
ATOM 3264 C CA . LEU A 1 390 ? -31.594 16.75 24.578 1 97.44 390 LEU A CA 1
ATOM 3265 C C . LEU A 1 390 ? -31.672 15.359 25.219 1 97.44 390 LEU A C 1
ATOM 3267 O O . LEU A 1 390 ? -31.672 14.344 24.516 1 97.44 390 LEU A O 1
ATOM 3271 N N . PRO A 1 391 ? -31.781 15.258 26.578 1 97.06 391 PRO A N 1
ATOM 3272 C CA . PRO A 1 391 ? -31.906 13.922 27.141 1 97.06 391 PRO A CA 1
ATOM 3273 C C . PRO A 1 391 ? -33.188 13.211 26.703 1 97.06 391 PRO A C 1
ATOM 3275 O O . PRO A 1 391 ? -33.188 11.992 26.547 1 97.06 391 PRO A O 1
ATOM 3278 N N . THR A 1 392 ? -34.25 13.945 26.531 1 97.44 392 THR A N 1
ATOM 3279 C CA . THR A 1 392 ? -35.5 13.336 26.078 1 97.44 392 THR A CA 1
ATOM 3280 C C . THR A 1 392 ? -35.312 12.68 24.719 1 97.44 392 THR A C 1
ATOM 3282 O O . THR A 1 392 ? -35.719 11.523 24.531 1 97.44 392 THR A O 1
ATOM 3285 N N . PHE A 1 393 ? -34.719 13.375 23.812 1 97.62 393 PHE A N 1
ATOM 3286 C CA . PHE A 1 393 ? -34.5 12.812 22.484 1 97.62 393 PHE A CA 1
ATOM 3287 C C . PHE A 1 393 ? -33.469 11.695 22.547 1 97.62 393 PHE A C 1
ATOM 3289 O O . PHE A 1 393 ? -33.5 10.75 21.75 1 97.62 393 PHE A O 1
ATOM 3296 N N . PHE A 1 394 ? -32.5 11.766 23.484 1 98.12 394 PHE A N 1
ATOM 3297 C CA . PHE A 1 394 ? -31.531 10.68 23.703 1 98.12 394 PHE A CA 1
ATOM 3298 C C . PHE A 1 394 ? -32.25 9.391 24.062 1 98.12 394 PHE A C 1
ATOM 3300 O O . PHE A 1 394 ? -32.031 8.344 23.453 1 98.12 394 PHE A O 1
ATOM 3307 N N . PHE A 1 395 ? -33.219 9.492 24.969 1 97.88 395 PHE A N 1
ATOM 3308 C CA . PHE A 1 395 ? -33.938 8.305 25.422 1 97.88 395 PHE A CA 1
ATOM 3309 C C . PHE A 1 395 ? -35 7.879 24.406 1 97.88 395 PHE A C 1
ATOM 3311 O O . PHE A 1 395 ? -35.25 6.688 24.25 1 97.88 395 PHE A O 1
ATOM 3318 N N . ILE A 1 396 ? -35.594 8.797 23.703 1 97.88 396 ILE A N 1
ATOM 3319 C CA . ILE A 1 396 ? -36.5 8.445 22.625 1 97.88 396 ILE A CA 1
ATOM 3320 C C . ILE A 1 396 ? -35.75 7.672 21.547 1 97.88 396 ILE A C 1
ATOM 3322 O O . ILE A 1 396 ? -36.25 6.691 21 1 97.88 396 ILE A O 1
ATOM 3326 N N . GLY A 1 397 ? -34.562 8.164 21.188 1 97.94 397 GLY A N 1
ATOM 3327 C CA . GLY A 1 397 ? -33.719 7.449 20.234 1 97.94 397 GLY A CA 1
ATOM 3328 C C . GLY A 1 397 ? -33.438 6.02 20.641 1 97.94 397 GLY A C 1
ATOM 3329 O O . GLY A 1 397 ? -33.5 5.105 19.812 1 97.94 397 GLY A O 1
ATOM 3330 N N . ILE A 1 398 ? -33.094 5.844 21.906 1 98.06 398 ILE A N 1
ATOM 3331 C CA . ILE A 1 398 ? -32.844 4.508 22.438 1 98.06 398 ILE A CA 1
ATOM 3332 C C . ILE A 1 398 ? -34.125 3.66 22.328 1 98.06 398 ILE A C 1
ATOM 3334 O O . ILE A 1 398 ? -34.062 2.496 21.922 1 98.06 398 ILE A O 1
ATOM 3338 N N . ALA A 1 399 ? -35.25 4.266 22.625 1 98.06 399 ALA A N 1
ATOM 3339 C CA . ALA A 1 399 ? -36.531 3.57 22.578 1 98.06 399 ALA A CA 1
ATOM 3340 C C . ALA A 1 399 ? -36.875 3.172 21.156 1 98.06 399 ALA A C 1
ATOM 3342 O O . ALA A 1 399 ? -37.469 2.109 20.922 1 98.06 399 ALA A O 1
ATOM 3343 N N . ILE A 1 400 ? -36.594 3.963 20.234 1 98.12 400 ILE A N 1
ATOM 3344 C CA . ILE A 1 400 ? -36.875 3.676 18.828 1 98.12 400 ILE A CA 1
ATOM 3345 C C . ILE A 1 400 ? -36.094 2.441 18.391 1 98.12 400 ILE A C 1
ATOM 3347 O O . ILE A 1 400 ? -36.625 1.548 17.734 1 98.12 400 ILE A O 1
ATOM 3351 N N . VAL A 1 401 ? -34.812 2.402 18.734 1 98.06 401 VAL A N 1
ATOM 3352 C CA . VAL A 1 401 ? -33.969 1.263 18.391 1 98.06 401 VAL A CA 1
ATOM 3353 C C . VAL A 1 401 ? -34.531 -0.003 19.047 1 98.06 401 VAL A C 1
ATOM 3355 O O . VAL A 1 401 ? -34.594 -1.058 18.406 1 98.06 401 VAL A O 1
ATOM 3358 N N . ALA A 1 402 ? -34.906 0.15 20.312 1 98.19 402 ALA A N 1
ATOM 3359 C CA . ALA A 1 402 ? -35.5 -0.981 21.031 1 98.19 402 ALA A CA 1
ATOM 3360 C C . ALA A 1 402 ? -36.781 -1.447 20.375 1 98.19 402 ALA A C 1
ATOM 3362 O O . ALA A 1 402 ? -37.031 -2.65 20.234 1 98.19 402 ALA A O 1
ATOM 3363 N N . ALA A 1 403 ? -37.562 -0.555 19.984 1 98.12 403 ALA A N 1
ATOM 3364 C CA . ALA A 1 403 ? -38.844 -0.875 19.375 1 98.12 403 ALA A CA 1
ATOM 3365 C C . ALA A 1 403 ? -38.625 -1.598 18.031 1 98.12 403 ALA A C 1
ATOM 3367 O O . ALA A 1 403 ? -39.281 -2.615 17.781 1 98.12 403 ALA A O 1
ATOM 3368 N N . HIS A 1 404 ? -37.781 -1.081 17.188 1 97.75 404 HIS A N 1
ATOM 3369 C CA . HIS A 1 404 ? -37.5 -1.741 15.922 1 97.75 404 HIS A CA 1
ATOM 3370 C C . HIS A 1 404 ? -37 -3.17 16.141 1 97.75 404 HIS A C 1
ATOM 3372 O O . HIS A 1 404 ? -37.469 -4.094 15.461 1 97.75 404 HIS A O 1
ATOM 3378 N N . THR A 1 405 ? -36.062 -3.34 17.062 1 97.88 405 THR A N 1
ATOM 3379 C CA . THR A 1 405 ? -35.438 -4.637 17.281 1 97.88 405 THR A CA 1
ATOM 3380 C C . THR A 1 405 ? -36.438 -5.629 17.859 1 97.88 405 THR A C 1
ATOM 3382 O O . THR A 1 405 ? -36.531 -6.773 17.406 1 97.88 405 THR A O 1
ATOM 3385 N N . TYR A 1 406 ? -37.281 -5.164 18.812 1 97.38 406 TYR A N 1
ATOM 3386 C CA . TYR A 1 406 ? -38.25 -6.043 19.484 1 97.38 406 TYR A CA 1
ATOM 3387 C C . TYR A 1 406 ? -39.438 -6.355 18.594 1 97.38 406 TYR A C 1
ATOM 3389 O O . TYR A 1 406 ? -39.781 -7.523 18.422 1 97.38 406 TYR A O 1
ATOM 3397 N N . LEU A 1 407 ? -40.031 -5.402 17.969 1 97.56 407 LEU A N 1
ATOM 3398 C CA . LEU A 1 407 ? -41.25 -5.566 17.203 1 97.56 407 LEU A CA 1
ATOM 3399 C C . LEU A 1 407 ? -41 -6.258 15.875 1 97.56 407 LEU A C 1
ATOM 3401 O O . LEU A 1 407 ? -41.844 -6.996 15.375 1 97.56 407 LEU A O 1
ATOM 3405 N N . GLU A 1 408 ? -39.875 -6.074 15.328 1 96.88 408 GLU A N 1
ATOM 3406 C CA . GLU A 1 408 ? -39.562 -6.652 14.031 1 96.88 408 GLU A CA 1
ATOM 3407 C C . GLU A 1 408 ? -38.656 -7.863 14.172 1 96.88 408 GLU A C 1
ATOM 3409 O O . GLU A 1 408 ? -38.188 -8.422 13.172 1 96.88 408 GLU A O 1
ATOM 3414 N N . ASN A 1 409 ? -38.312 -8.258 15.281 1 96.69 409 ASN A N 1
ATOM 3415 C CA . ASN A 1 409 ? -37.5 -9.438 15.578 1 96.69 409 ASN A CA 1
ATOM 3416 C C . ASN A 1 409 ? -36.156 -9.375 14.875 1 96.69 409 ASN A C 1
ATOM 3418 O O . ASN A 1 409 ? -35.781 -10.312 14.18 1 96.69 409 ASN A O 1
ATOM 3422 N N . LEU A 1 410 ? -35.5 -8.266 15.039 1 97.25 410 LEU A N 1
ATOM 3423 C CA . LEU A 1 410 ? -34.219 -8.047 14.383 1 97.25 410 LEU A CA 1
ATOM 3424 C C . LEU A 1 410 ? -33.094 -8.547 15.266 1 97.25 410 LEU A C 1
ATOM 3426 O O . LEU A 1 410 ? -33.312 -9 16.391 1 97.25 410 LEU A O 1
ATOM 3430 N N . ASP A 1 411 ? -31.859 -8.562 14.742 1 95.75 411 ASP A N 1
ATOM 3431 C CA . ASP A 1 411 ? -30.672 -8.945 15.5 1 95.75 411 ASP A CA 1
ATOM 3432 C C . ASP A 1 411 ? -30.203 -7.805 16.391 1 95.75 411 ASP A C 1
ATOM 3434 O O . ASP A 1 411 ? -30.641 -6.664 16.25 1 95.75 411 ASP A O 1
ATOM 3438 N N . GLY A 1 412 ? -29.359 -8.133 17.328 1 94.56 412 GLY A N 1
ATOM 3439 C CA . GLY A 1 412 ? -28.859 -7.141 18.266 1 94.56 412 GLY A CA 1
ATOM 3440 C C . GLY A 1 412 ? -27.906 -6.152 17.625 1 94.56 412 GLY A C 1
ATOM 3441 O O . GLY A 1 412 ? -27.734 -5.035 18.125 1 94.56 412 GLY A O 1
ATOM 3442 N N . THR A 1 413 ? -27.219 -6.57 16.672 1 94.44 413 THR A N 1
ATOM 3443 C CA . THR A 1 413 ? -26.312 -5.777 15.852 1 94.44 413 THR A CA 1
ATOM 3444 C C . THR A 1 413 ? -26.266 -6.32 14.43 1 94.44 413 THR A C 1
ATOM 3446 O O . THR A 1 413 ? -26.891 -7.328 14.117 1 94.44 413 THR A O 1
ATOM 3449 N N . VAL A 1 414 ? -25.688 -5.582 13.586 1 94 414 VAL A N 1
ATOM 3450 C CA . VAL A 1 414 ? -25.5 -6.109 12.234 1 94 414 VAL A CA 1
ATOM 3451 C C . VAL A 1 414 ? -24.562 -7.316 12.281 1 94 414 VAL A C 1
ATOM 3453 O O . VAL A 1 414 ? -23.375 -7.184 12.586 1 94 414 VAL A O 1
ATOM 3456 N N . ILE A 1 415 ? -25.094 -8.438 12.047 1 93.38 415 ILE A N 1
ATOM 3457 C CA . ILE A 1 415 ? -24.297 -9.656 12.008 1 93.38 415 ILE A CA 1
ATOM 3458 C C . ILE A 1 415 ? -23.734 -9.867 10.602 1 93.38 415 ILE A C 1
ATOM 3460 O O . ILE A 1 415 ? -24.484 -10.078 9.648 1 93.38 415 ILE A O 1
ATOM 3464 N N . VAL A 1 416 ? -22.469 -9.812 10.5 1 92.88 416 VAL A N 1
ATOM 3465 C CA . VAL A 1 416 ? -21.812 -10.023 9.219 1 92.88 416 VAL A CA 1
ATOM 3466 C C . VAL A 1 416 ? -21.703 -11.523 8.945 1 92.88 416 VAL A C 1
ATOM 3468 O O . VAL A 1 416 ? -20.969 -12.234 9.633 1 92.88 416 VAL A O 1
ATOM 3471 N N . THR A 1 417 ? -22.5 -11.992 8.086 1 93.19 417 THR A N 1
ATOM 3472 C CA . THR A 1 417 ? -22.453 -13.391 7.672 1 93.19 417 THR A CA 1
ATOM 3473 C C . THR A 1 417 ? -21.875 -13.516 6.266 1 93.19 417 THR A C 1
ATOM 3475 O O . THR A 1 417 ? -21.844 -12.547 5.508 1 93.19 417 THR A O 1
ATOM 3478 N N . PRO A 1 418 ? -21.359 -14.688 5.922 1 92.62 418 PRO A N 1
ATOM 3479 C CA . PRO A 1 418 ? -20.844 -14.867 4.562 1 92.62 418 PRO A CA 1
ATOM 3480 C C . PRO A 1 418 ? -21.891 -14.555 3.494 1 92.62 418 PRO A C 1
ATOM 3482 O O . PRO A 1 418 ? -21.578 -13.922 2.482 1 92.62 418 PRO A O 1
ATOM 3485 N N . GLU A 1 419 ? -23.125 -14.891 3.787 1 91.31 419 GLU A N 1
ATOM 3486 C CA . GLU A 1 419 ? -24.188 -14.664 2.809 1 91.31 419 GLU A CA 1
ATOM 3487 C C . GLU A 1 419 ? -24.547 -13.188 2.707 1 91.31 419 GLU A C 1
ATOM 3489 O O . GLU A 1 419 ? -24.844 -12.688 1.619 1 91.31 419 GLU A O 1
ATOM 3494 N N . HIS A 1 420 ? -24.531 -12.531 3.85 1 90.12 420 HIS A N 1
ATOM 3495 C CA . HIS A 1 420 ? -24.812 -11.102 3.824 1 90.12 420 HIS A CA 1
ATOM 3496 C C . HIS A 1 420 ? -23.75 -10.336 3.055 1 90.12 420 HIS A C 1
ATOM 3498 O O . HIS A 1 420 ? -24.047 -9.367 2.363 1 90.12 420 HIS A O 1
ATOM 3504 N N . ILE A 1 421 ? -22.562 -10.797 3.16 1 88.88 421 ILE A N 1
ATOM 3505 C CA . ILE A 1 421 ? -21.469 -10.156 2.426 1 88.88 421 ILE A CA 1
ATOM 3506 C C . ILE A 1 421 ? -21.609 -10.453 0.934 1 88.88 421 ILE A C 1
ATOM 3508 O O . ILE A 1 421 ? -21.5 -9.547 0.103 1 88.88 421 ILE A O 1
ATOM 3512 N N . ARG A 1 422 ? -21.891 -11.695 0.637 1 87.31 422 ARG A N 1
ATOM 3513 C CA . ARG A 1 422 ? -22.016 -12.133 -0.749 1 87.31 422 ARG A CA 1
ATOM 3514 C C . ARG A 1 422 ? -23.125 -11.344 -1.46 1 87.31 422 ARG A C 1
ATOM 3516 O O . ARG A 1 422 ? -23.016 -11.055 -2.654 1 87.31 422 ARG A O 1
ATOM 3523 N N . ASN A 1 423 ? -24.125 -11 -0.687 1 84.38 423 ASN A N 1
ATOM 3524 C CA . ASN A 1 423 ? -25.25 -10.273 -1.269 1 84.38 423 ASN A CA 1
ATOM 3525 C C . ASN A 1 423 ? -25.156 -8.781 -0.974 1 84.38 423 ASN A C 1
ATOM 3527 O O . ASN A 1 423 ? -26.172 -8.078 -1.023 1 84.38 423 ASN A O 1
ATOM 3531 N N . GLN A 1 424 ? -24.062 -8.281 -0.58 1 82.5 424 GLN A N 1
ATOM 3532 C CA . GLN A 1 424 ? -23.781 -6.867 -0.333 1 82.5 424 GLN A CA 1
ATOM 3533 C C . GLN A 1 424 ? -24.766 -6.281 0.677 1 82.5 424 GLN A C 1
ATOM 3535 O O . GLN A 1 424 ? -25.234 -5.156 0.509 1 82.5 424 GLN A O 1
ATOM 3540 N N . PHE A 1 425 ? -25.297 -7.094 1.59 1 82.5 425 PHE A N 1
ATOM 3541 C CA . PHE A 1 425 ? -26.156 -6.719 2.717 1 82.5 425 PHE A CA 1
ATOM 3542 C C . PHE A 1 425 ? -27.516 -6.266 2.234 1 82.5 425 PHE A C 1
ATOM 3544 O O . PHE A 1 425 ? -28.281 -5.66 2.992 1 82.5 425 PHE A O 1
ATOM 3551 N N . MET A 1 426 ? -27.906 -6.418 1.011 1 82.25 426 MET A N 1
ATOM 3552 C CA . MET A 1 426 ? -29.203 -6 0.462 1 82.25 426 MET A CA 1
ATOM 3553 C C . MET A 1 426 ? -30.344 -6.727 1.15 1 82.25 426 MET A C 1
ATOM 3555 O O . MET A 1 426 ? -31.438 -6.184 1.278 1 82.25 426 MET A O 1
ATOM 3559 N N . GLY A 1 427 ? -30.125 -7.781 1.78 1 83.06 427 GLY A N 1
ATOM 3560 C CA . GLY A 1 427 ? -31.203 -8.539 2.371 1 83.06 427 GLY A CA 1
ATOM 3561 C C . GLY A 1 427 ? -31.125 -8.617 3.885 1 83.06 427 GLY A C 1
ATOM 3562 O O . GLY A 1 427 ? -31.969 -9.266 4.52 1 83.06 427 GLY A O 1
ATOM 3563 N N . ASP A 1 428 ? -30.359 -7.816 4.434 1 91.81 428 ASP A N 1
ATOM 3564 C CA . ASP A 1 428 ? -30.234 -7.863 5.887 1 91.81 428 ASP A CA 1
ATOM 3565 C C . ASP A 1 428 ? -31.125 -6.828 6.551 1 91.81 428 ASP A C 1
ATOM 3567 O O . ASP A 1 428 ? -30.844 -5.629 6.508 1 91.81 428 ASP A O 1
ATOM 3571 N N . PRO A 1 429 ? -32.156 -7.219 7.246 1 94.06 429 PRO A N 1
ATOM 3572 C CA . PRO A 1 429 ? -33.094 -6.273 7.82 1 94.06 429 PRO A CA 1
ATOM 3573 C C . PRO A 1 429 ? -32.5 -5.402 8.914 1 94.06 429 PRO A C 1
ATOM 3575 O O . PRO A 1 429 ? -32.844 -4.23 9.047 1 94.06 429 PRO A O 1
ATOM 3578 N N . THR A 1 430 ? -31.625 -5.949 9.711 1 95.56 430 THR A N 1
ATOM 3579 C CA . THR A 1 430 ? -31 -5.164 10.766 1 95.56 430 THR A CA 1
ATOM 3580 C C . THR A 1 430 ? -30.172 -4.027 10.18 1 95.56 430 THR A C 1
ATOM 3582 O O . THR A 1 430 ? -30.219 -2.9 10.68 1 95.56 430 THR A O 1
ATOM 3585 N N . PHE A 1 431 ? -29.5 -4.297 9.117 1 95.19 431 PHE A N 1
ATOM 3586 C CA . PHE A 1 431 ? -28.719 -3.273 8.438 1 95.19 431 PHE A CA 1
ATOM 3587 C C . PHE A 1 431 ? -29.625 -2.215 7.824 1 95.19 431 PHE A C 1
ATOM 3589 O O . PHE A 1 431 ? -29.375 -1.016 7.965 1 95.19 431 PHE A O 1
ATOM 3596 N N . LEU A 1 432 ? -30.703 -2.596 7.281 1 95.12 432 LEU A N 1
ATOM 3597 C CA . LEU A 1 432 ? -31.578 -1.717 6.52 1 95.12 432 LEU A CA 1
ATOM 3598 C C . LEU A 1 432 ? -32.469 -0.88 7.449 1 95.12 432 LEU A C 1
ATOM 3600 O O . LEU A 1 432 ? -32.688 0.308 7.203 1 95.12 432 LEU A O 1
ATOM 3604 N N . LYS A 1 433 ? -32.844 -1.432 8.586 1 94.94 433 LYS A N 1
ATOM 3605 C CA . LYS A 1 433 ? -33.875 -0.766 9.375 1 94.94 433 LYS A CA 1
ATOM 3606 C C . LYS A 1 433 ? -33.281 -0.102 10.617 1 94.94 433 LYS A C 1
ATOM 3608 O O . LYS A 1 433 ? -33.844 0.86 11.141 1 94.94 433 LYS A O 1
ATOM 3613 N N . VAL A 1 434 ? -32.219 -0.6 11.039 1 95.62 434 VAL A N 1
ATOM 3614 C CA . VAL A 1 434 ? -31.703 -0.077 12.305 1 95.62 434 VAL A CA 1
ATOM 3615 C C . VAL A 1 434 ? -30.344 0.571 12.086 1 95.62 434 VAL A C 1
ATOM 3617 O O . VAL A 1 434 ? -30.062 1.644 12.633 1 95.62 434 VAL A O 1
ATOM 3620 N N . TYR A 1 435 ? -29.516 0.047 11.305 1 95.38 435 TYR A N 1
ATOM 3621 C CA . TYR A 1 435 ? -28.141 0.51 11.195 1 95.38 435 TYR A CA 1
ATOM 3622 C C . TYR A 1 435 ? -28.062 1.787 10.367 1 95.38 435 TYR A C 1
ATOM 3624 O O . TYR A 1 435 ? -27.406 2.758 10.773 1 95.38 435 TYR A O 1
ATOM 3632 N N . ARG A 1 436 ? -28.688 1.841 9.211 1 94.88 436 ARG A N 1
ATOM 3633 C CA . ARG A 1 436 ? -28.422 2.908 8.25 1 94.88 436 ARG A CA 1
ATOM 3634 C C . ARG A 1 436 ? -29.422 4.051 8.406 1 94.88 436 ARG A C 1
ATOM 3636 O O . ARG A 1 436 ? -29.219 5.133 7.852 1 94.88 436 ARG A O 1
ATOM 3643 N N . ARG A 1 437 ? -30.484 3.896 9.188 1 96.69 437 ARG A N 1
ATOM 3644 C CA . ARG A 1 437 ? -31.516 4.918 9.297 1 96.69 437 ARG A CA 1
ATOM 3645 C C . ARG A 1 437 ? -31.078 6.039 10.242 1 96.69 437 ARG A C 1
ATOM 3647 O O . ARG A 1 437 ? -30.438 5.781 11.266 1 96.69 437 ARG A O 1
ATOM 3654 N N . SER A 1 438 ? -31.484 7.254 9.938 1 97.69 438 SER A N 1
ATOM 3655 C CA . SER A 1 438 ? -31.078 8.438 10.688 1 97.69 438 SER A CA 1
ATOM 3656 C C . SER A 1 438 ? -31.688 8.438 12.086 1 97.69 438 SER A C 1
ATOM 3658 O O . SER A 1 438 ? -31.016 8.781 13.062 1 97.69 438 SER A O 1
ATOM 3660 N N . HIS A 1 439 ? -33 8.055 12.148 1 97.19 439 HIS A N 1
ATOM 3661 C CA . HIS A 1 439 ? -33.719 8.156 13.422 1 97.19 439 HIS A CA 1
ATOM 3662 C C . HIS A 1 439 ? -33.188 7.152 14.438 1 97.19 439 HIS A C 1
ATOM 3664 O O . HIS A 1 439 ? -33.375 7.32 15.641 1 97.19 439 HIS A O 1
ATOM 3670 N N . THR A 1 440 ? -32.469 6.113 14 1 97.25 440 THR A N 1
ATOM 3671 C CA . THR A 1 440 ? -31.891 5.125 14.914 1 97.25 440 THR A CA 1
ATOM 3672 C C . THR A 1 440 ? -30.5 5.547 15.367 1 97.25 440 THR A C 1
ATOM 3674 O O . THR A 1 440 ? -29.875 4.875 16.188 1 97.25 440 THR A O 1
ATOM 3677 N N . ASN A 1 441 ? -29.953 6.594 14.844 1 97.88 441 ASN A N 1
ATOM 3678 C CA . ASN A 1 441 ? -28.625 7.082 15.195 1 97.88 441 ASN A CA 1
ATOM 3679 C C . ASN A 1 441 ? -28.688 8.406 15.945 1 97.88 441 ASN A C 1
ATOM 3681 O O . ASN A 1 441 ? -27.672 9.078 16.141 1 97.88 441 ASN A O 1
ATOM 3685 N N . ILE A 1 442 ? -29.891 8.773 16.391 1 98.12 442 ILE A N 1
ATOM 3686 C CA . ILE A 1 442 ? -30.172 10.031 17.078 1 98.12 442 ILE A CA 1
ATOM 3687 C C . ILE A 1 442 ? -29.391 10.07 18.406 1 98.12 442 ILE A C 1
ATOM 3689 O O . ILE A 1 442 ? -28.812 11.102 18.75 1 98.12 442 ILE A O 1
ATOM 3693 N N . PRO A 1 443 ? -29.297 8.969 19.156 1 98.06 443 PRO A N 1
ATOM 3694 C CA . PRO A 1 443 ? -28.641 9.039 20.469 1 98.06 443 PRO A CA 1
ATOM 3695 C C . PRO A 1 443 ? -27.188 9.523 20.375 1 98.06 443 PRO A C 1
ATOM 3697 O O . PRO A 1 443 ? -26.781 10.422 21.109 1 98.06 443 PRO A O 1
ATOM 3700 N N . SER A 1 444 ? -26.438 8.961 19.469 1 97.88 444 SER A N 1
ATOM 3701 C CA . SER A 1 444 ? -25.047 9.367 19.328 1 97.88 444 SER A CA 1
ATOM 3702 C C . SER A 1 444 ? -24.938 10.812 18.859 1 97.88 444 SER A C 1
ATOM 3704 O O . SER A 1 444 ? -24.031 11.539 19.281 1 97.88 444 SER A O 1
ATOM 3706 N N . TYR A 1 445 ? -25.812 11.258 17.984 1 98.44 445 TYR A N 1
ATOM 3707 C CA . TYR A 1 445 ? -25.812 12.633 17.516 1 98.44 445 TYR A CA 1
ATOM 3708 C C . TYR A 1 445 ? -26.094 13.602 18.641 1 98.44 445 TYR A C 1
ATOM 3710 O O . TYR A 1 445 ? -25.453 14.648 18.766 1 98.44 445 TYR A O 1
ATOM 3718 N N . ILE A 1 446 ? -27.047 13.219 19.516 1 98.38 446 ILE A N 1
ATOM 3719 C CA . ILE A 1 446 ? -27.422 14.047 20.656 1 98.38 446 ILE A CA 1
ATOM 3720 C C . ILE A 1 446 ? -26.266 14.148 21.641 1 98.38 446 ILE A C 1
ATOM 3722 O O . ILE A 1 446 ? -26.016 15.203 22.234 1 98.38 446 ILE A O 1
ATOM 3726 N N . LEU A 1 447 ? -25.578 13.055 21.812 1 98.12 447 LEU A N 1
ATOM 3727 C CA . LEU A 1 447 ? -24.391 13.094 22.641 1 98.12 447 LEU A CA 1
ATOM 3728 C C . LEU A 1 447 ? -23.375 14.102 22.109 1 98.12 447 LEU A C 1
ATOM 3730 O O . LEU A 1 447 ? -22.797 14.875 22.875 1 98.12 447 LEU A O 1
ATOM 3734 N N . GLY A 1 448 ? -23.203 14.102 20.812 1 98.12 448 GLY A N 1
ATOM 3735 C CA . GLY A 1 448 ? -22.328 15.078 20.188 1 98.12 448 GLY A CA 1
ATOM 3736 C C . GLY A 1 448 ? -22.797 16.516 20.375 1 98.12 448 GLY A C 1
ATOM 3737 O O . GLY A 1 448 ? -21.984 17.391 20.719 1 98.12 448 GLY A O 1
ATOM 3738 N N . MET A 1 449 ? -24.078 16.734 20.234 1 97.88 449 MET A N 1
ATOM 3739 C CA . MET A 1 449 ? -24.641 18.062 20.438 1 97.88 449 MET A CA 1
ATOM 3740 C C . MET A 1 449 ? -24.391 18.547 21.859 1 97.88 449 MET A C 1
ATOM 3742 O O . MET A 1 449 ? -23.938 19.672 22.062 1 97.88 449 MET A O 1
ATOM 3746 N N . GLY A 1 450 ? -24.672 17.625 22.766 1 97.06 450 GLY A N 1
ATOM 3747 C CA . GLY A 1 450 ? -24.438 17.984 24.156 1 97.06 450 GLY A CA 1
ATOM 3748 C C . GLY A 1 450 ? -23 18.344 24.453 1 97.06 450 GLY A C 1
ATOM 3749 O O . GLY A 1 450 ? -22.734 19.328 25.141 1 97.06 450 GLY A O 1
ATOM 3750 N N . ALA A 1 451 ? -22.141 17.594 23.922 1 96.75 451 ALA A N 1
ATOM 3751 C CA . ALA A 1 451 ? -20.719 17.875 24.109 1 96.75 451 ALA A CA 1
ATOM 3752 C C . ALA A 1 451 ? -20.328 19.219 23.484 1 96.75 451 ALA A C 1
ATOM 3754 O O . ALA A 1 451 ? -19.484 19.938 24.016 1 96.75 451 ALA A O 1
ATOM 3755 N N . GLY A 1 452 ? -20.922 19.531 22.344 1 96.25 452 GLY A N 1
ATOM 3756 C CA . GLY A 1 452 ? -20.688 20.812 21.703 1 96.25 452 GLY A CA 1
ATOM 3757 C C . GLY A 1 452 ? -21.109 22 22.562 1 96.25 452 GLY A C 1
ATOM 3758 O O . GLY A 1 452 ? -20.375 22.984 22.688 1 96.25 452 GLY A O 1
ATOM 3759 N N . TYR A 1 453 ? -22.281 21.875 23.203 1 96 453 TYR A N 1
ATOM 3760 C CA . TYR A 1 453 ? -22.781 22.906 24.109 1 96 453 TYR A CA 1
ATOM 3761 C C . TYR A 1 453 ? -21.844 23.062 25.312 1 96 453 TYR A C 1
ATOM 3763 O O . TYR A 1 453 ? -21.516 24.172 25.703 1 96 453 TYR A O 1
ATOM 3771 N N . LEU A 1 454 ? -21.453 21.953 25.812 1 93.94 454 LEU A N 1
ATOM 3772 C CA . LEU A 1 454 ? -20.625 21.953 27 1 93.94 454 LEU A CA 1
ATOM 3773 C C . LEU A 1 454 ? -19.266 22.562 26.719 1 93.94 454 LEU A C 1
ATOM 3775 O O . LEU A 1 454 ? -18.75 23.359 27.5 1 93.94 454 LEU A O 1
ATOM 3779 N N . PHE A 1 455 ? -18.688 22.203 25.656 1 93 455 PHE A N 1
ATOM 3780 C CA . PHE A 1 455 ? -17.375 22.703 25.312 1 93 455 PHE A CA 1
ATOM 3781 C C . PHE A 1 455 ? -17.406 24.219 25.078 1 93 455 PHE A C 1
ATOM 3783 O O . PHE A 1 455 ? -16.516 24.938 25.531 1 93 455 PHE A O 1
ATOM 3790 N N . TYR A 1 456 ? -18.375 24.656 24.359 1 93.62 456 TYR A N 1
ATOM 3791 C CA . TYR A 1 456 ? -18.547 26.078 24.156 1 93.62 456 TYR A CA 1
ATOM 3792 C C . TYR A 1 456 ? -18.688 26.812 25.484 1 93.62 456 TYR A C 1
ATOM 3794 O O . TYR A 1 456 ? -18.047 27.859 25.688 1 93.62 456 TYR A O 1
ATOM 3802 N N . TYR A 1 457 ? -19.422 26.266 26.375 1 92.12 457 TYR A N 1
ATOM 3803 C CA . TYR A 1 457 ? -19.625 26.844 27.688 1 92.12 457 TYR A CA 1
ATOM 3804 C C . TYR A 1 457 ? -18.312 26.875 28.469 1 92.12 457 TYR A C 1
ATOM 3806 O O . TYR A 1 457 ? -17.984 27.875 29.125 1 92.12 457 TYR A O 1
ATOM 3814 N N . TRP A 1 458 ? -17.625 25.797 28.391 1 90.56 458 TRP A N 1
ATOM 3815 C CA . TRP A 1 458 ? -16.375 25.703 29.125 1 90.56 458 TRP A CA 1
ATOM 3816 C C . TRP A 1 458 ? -15.367 26.734 28.609 1 90.56 458 TRP A C 1
ATOM 3818 O O . TRP A 1 458 ? -14.562 27.266 29.375 1 90.56 458 TRP A O 1
ATOM 3828 N N . GLN A 1 459 ? -15.367 27.031 27.375 1 89.38 459 GLN A N 1
ATOM 3829 C CA . GLN A 1 459 ? -14.484 28.031 26.797 1 89.38 459 GLN A CA 1
ATOM 3830 C C . GLN A 1 459 ? -14.898 29.438 27.219 1 89.38 459 GLN A C 1
ATOM 3832 O O . GLN A 1 459 ? -14.055 30.297 27.484 1 89.38 459 GLN A O 1
ATOM 3837 N N . LYS A 1 460 ? -16.172 29.641 27.281 1 89.38 460 LYS A N 1
ATOM 3838 C CA . LYS A 1 460 ? -16.703 30.953 27.656 1 89.38 460 LYS A CA 1
ATOM 3839 C C . LYS A 1 460 ? -16.328 31.297 29.094 1 89.38 460 LYS A C 1
ATOM 3841 O O . LYS A 1 460 ? -16 32.438 29.391 1 89.38 460 LYS A O 1
ATOM 3846 N N . ILE A 1 461 ? -16.344 30.266 29.906 1 89.75 461 ILE A N 1
ATOM 3847 C CA . ILE A 1 461 ? -16.031 30.516 31.312 1 89.75 461 ILE A CA 1
ATOM 3848 C C . ILE A 1 461 ? -14.523 30.375 31.531 1 89.75 461 ILE A C 1
ATOM 3850 O O . ILE A 1 461 ? -14.039 30.469 32.656 1 89.75 461 ILE A O 1
ATOM 3854 N N . ASN A 1 462 ? -13.688 30.141 30.594 1 83.56 462 ASN A N 1
ATOM 3855 C CA . ASN A 1 462 ? -12.242 29.984 30.625 1 83.56 462 ASN A CA 1
ATOM 3856 C C . ASN A 1 462 ? -11.812 28.922 31.625 1 83.56 462 ASN A C 1
ATOM 3858 O O . ASN A 1 462 ? -10.953 29.156 32.469 1 83.56 462 ASN A O 1
ATOM 3862 N N . LEU A 1 463 ? -12.516 27.828 31.5 1 81.31 463 LEU A N 1
ATOM 3863 C CA . LEU A 1 463 ? -12.18 26.719 32.375 1 81.31 463 LEU A CA 1
ATOM 3864 C C . LEU A 1 463 ? -10.773 26.188 32.062 1 81.31 463 LEU A C 1
ATOM 3866 O O . LEU A 1 463 ? -10.492 25.812 30.938 1 81.31 463 LEU A O 1
ATOM 3870 N N . ASN A 1 464 ? -9.758 26.5 32.844 1 70.94 464 ASN A N 1
ATOM 3871 C CA . ASN A 1 464 ? -8.391 26.016 32.719 1 70.94 464 ASN A CA 1
ATOM 3872 C C . ASN A 1 464 ? -8.141 24.781 33.594 1 70.94 464 ASN A C 1
ATOM 3874 O O . ASN A 1 464 ? -8.18 24.875 34.812 1 70.94 464 ASN A O 1
ATOM 3878 N N . LEU A 1 465 ? -8.219 23.703 32.969 1 69.62 465 LEU A N 1
ATOM 3879 C CA . LEU A 1 465 ? -8.008 22.484 33.719 1 69.62 465 LEU A CA 1
ATOM 3880 C C . LEU A 1 465 ? -6.523 22.203 33.906 1 69.62 465 LEU A C 1
ATOM 3882 O O . LEU A 1 465 ? -6.125 21.047 34.125 1 69.62 465 LEU A O 1
ATOM 3886 N N . ASP A 1 466 ? -5.668 23.172 33.656 1 61.03 466 ASP A N 1
ATOM 3887 C CA . ASP A 1 466 ? -4.227 23 33.812 1 61.03 466 ASP A CA 1
ATOM 3888 C C . ASP A 1 466 ? -3.885 22.516 35.219 1 61.03 466 ASP A C 1
ATOM 3890 O O . ASP A 1 466 ? -2.938 21.75 35.406 1 61.03 466 ASP A O 1
ATOM 3894 N N . LYS A 1 467 ? -4.676 23.031 36.219 1 58.84 467 LYS A N 1
ATOM 3895 C CA . LYS A 1 467 ? -4.426 22.641 37.594 1 58.84 467 LYS A CA 1
ATOM 3896 C C . LYS A 1 467 ? -4.707 21.156 37.812 1 58.84 467 LYS A C 1
ATOM 3898 O O . LYS A 1 467 ? -4.234 20.562 38.781 1 58.84 467 LYS A O 1
ATOM 3903 N N . SER A 1 468 ? -5.43 20.625 37 1 60.12 468 SER A N 1
ATOM 3904 C CA . SER A 1 468 ? -5.801 19.219 37.156 1 60.12 468 SER A CA 1
ATOM 3905 C C . SER A 1 468 ? -4.715 18.297 36.594 1 60.12 468 SER A C 1
ATOM 3907 O O . SER A 1 468 ? -4.93 17.094 36.469 1 60.12 468 SER A O 1
ATOM 3909 N N . LYS A 1 469 ? -3.615 18.906 36.281 1 59.66 469 LYS A N 1
ATOM 3910 C CA . LYS A 1 469 ? -2.42 18.156 35.906 1 59.66 469 LYS A CA 1
ATOM 3911 C C . LYS A 1 469 ? -2.104 17.062 36.906 1 59.66 469 LYS A C 1
ATOM 3913 O O . LYS A 1 469 ? -1.489 16.047 36.562 1 59.66 469 LYS A O 1
ATOM 3918 N N . LYS A 1 470 ? -2.59 17.391 38.156 1 59.62 470 LYS A N 1
ATOM 3919 C CA . LYS A 1 470 ? -2.383 16.328 39.156 1 59.62 470 LYS A CA 1
ATOM 3920 C C . LYS A 1 470 ? -3.059 15.031 38.688 1 59.62 470 LYS A C 1
ATOM 3922 O O . LYS A 1 470 ? -2.619 13.938 39.062 1 59.62 470 LYS A O 1
ATOM 3927 N N . TYR A 1 471 ? -4.008 15.164 37.812 1 61.09 471 TYR A N 1
ATOM 3928 C CA . TYR A 1 471 ? -4.766 13.992 37.375 1 61.09 471 TYR A CA 1
ATOM 3929 C C . TYR A 1 471 ? -4.254 13.461 36.031 1 61.09 471 TYR A C 1
ATOM 3931 O O . TYR A 1 471 ? -4.949 12.711 35.375 1 61.09 471 TYR A O 1
ATOM 3939 N N . LYS A 1 472 ? -3.117 13.945 35.75 1 62.25 472 LYS A N 1
ATOM 3940 C CA . LYS A 1 472 ? -2.52 13.508 34.5 1 62.25 472 LYS A CA 1
ATOM 3941 C C . LYS A 1 472 ? -2.326 12 34.469 1 62.25 472 LYS A C 1
ATOM 3943 O O . LYS A 1 472 ? -2.594 11.344 33.469 1 62.25 472 LYS A O 1
ATOM 3948 N N . MET A 1 473 ? -1.901 11.539 35.625 1 62.44 473 MET A N 1
ATOM 3949 C CA . MET A 1 473 ? -1.651 10.109 35.688 1 62.44 473 MET A CA 1
ATOM 3950 C C . MET A 1 473 ? -2.949 9.32 35.562 1 62.44 473 MET A C 1
ATOM 3952 O O . MET A 1 473 ? -2.977 8.266 34.906 1 62.44 473 MET A O 1
ATOM 3956 N N . LEU A 1 474 ? -3.926 9.828 36.125 1 63.5 474 LEU A N 1
ATOM 3957 C CA . LEU A 1 474 ? -5.227 9.18 36 1 63.5 474 LEU A CA 1
ATOM 3958 C C . LEU A 1 474 ? -5.734 9.234 34.562 1 63.5 474 LEU A C 1
ATOM 3960 O O . LEU A 1 474 ? -6.297 8.258 34.062 1 63.5 474 LEU A O 1
ATOM 3964 N N . CYS A 1 475 ? -5.391 10.25 33.938 1 63.94 475 CYS A N 1
ATOM 3965 C CA . CYS A 1 475 ? -5.832 10.398 32.562 1 63.94 475 CYS A CA 1
ATOM 3966 C C . CYS A 1 475 ? -5.047 9.469 31.625 1 63.94 475 CYS A C 1
ATOM 3968 O O . CYS A 1 475 ? -5.605 8.922 30.672 1 63.94 475 CYS A O 1
ATOM 3970 N N . TRP A 1 476 ? -3.838 9.305 32.031 1 64.5 476 TRP A N 1
ATOM 3971 C CA . TRP A 1 476 ? -3.027 8.383 31.25 1 64.5 476 TRP A CA 1
ATOM 3972 C C . TRP A 1 476 ? -3.529 6.953 31.391 1 64.5 476 TRP A C 1
ATOM 3974 O O . TRP A 1 476 ? -3.541 6.191 30.422 1 64.5 476 TRP A O 1
ATOM 3984 N N . MET A 1 477 ? -3.975 6.68 32.562 1 62.38 477 MET A N 1
ATOM 3985 C CA . MET A 1 477 ? -4.473 5.328 32.812 1 62.38 477 MET A CA 1
ATOM 3986 C C . MET A 1 477 ? -5.875 5.156 32.219 1 62.38 477 MET A C 1
ATOM 3988 O O . MET A 1 477 ? -6.215 4.086 31.719 1 62.38 477 MET A O 1
ATOM 3992 N N . LEU A 1 478 ? -6.52 6.262 32.188 1 64.25 478 LEU A N 1
ATOM 3993 C CA . LEU A 1 478 ? -7.914 6.168 31.766 1 64.25 478 LEU A CA 1
ATOM 3994 C C . LEU A 1 478 ? -8.055 6.488 30.281 1 64.25 478 LEU A C 1
ATOM 3996 O O . LEU A 1 478 ? -9.094 6.203 29.688 1 64.25 478 LEU A O 1
ATOM 4000 N N . GLY A 1 479 ? -6.957 7.004 29.781 1 66.81 479 GLY A N 1
ATOM 4001 C CA . GLY A 1 479 ? -6.996 7.414 28.391 1 66.81 479 GLY A CA 1
ATOM 4002 C C . GLY A 1 479 ? -7.367 6.285 27.438 1 66.81 479 GLY A C 1
ATOM 4003 O O . GLY A 1 479 ? -8.32 6.398 26.672 1 66.81 479 GLY A O 1
ATOM 4004 N N . PRO A 1 480 ? -6.746 5.191 27.656 1 75.62 480 PRO A N 1
ATOM 4005 C CA . PRO A 1 480 ? -7.062 4.082 26.75 1 75.62 480 PRO A CA 1
ATOM 4006 C C . PRO A 1 480 ? -8.352 3.363 27.141 1 75.62 480 PRO A C 1
ATOM 4008 O O . PRO A 1 480 ? -8.805 2.477 26.406 1 75.62 480 PRO A O 1
ATOM 4011 N N . LEU A 1 481 ? -8.945 3.783 28.219 1 78.38 481 LEU A N 1
ATOM 4012 C CA . LEU A 1 481 ? -10.078 3.053 28.766 1 78.38 481 LEU A CA 1
ATOM 4013 C C . LEU A 1 481 ? -11.266 3.08 27.797 1 78.38 481 LEU A C 1
ATOM 4015 O O . LEU A 1 481 ? -11.891 2.049 27.547 1 78.38 481 LEU A O 1
ATOM 4019 N N . PRO A 1 482 ? -11.578 4.258 27.219 1 82.06 482 PRO A N 1
ATOM 4020 C CA . PRO A 1 482 ? -12.695 4.242 26.266 1 82.06 482 PRO A CA 1
ATOM 4021 C C . PRO A 1 482 ? -12.453 3.301 25.094 1 82.06 482 PRO A C 1
ATOM 4023 O O . PRO A 1 482 ? -13.383 2.648 24.609 1 82.06 482 PRO A O 1
ATOM 4026 N N . VAL A 1 483 ? -11.281 3.229 24.656 1 85.62 483 VAL A N 1
ATOM 4027 C CA . VAL A 1 483 ? -10.961 2.344 23.547 1 85.62 483 VAL A CA 1
ATOM 4028 C C . VAL A 1 483 ? -11.086 0.888 23.984 1 85.62 483 VAL A C 1
ATOM 4030 O O . VAL A 1 483 ? -11.648 0.061 23.266 1 85.62 483 VAL A O 1
ATOM 4033 N N . VAL A 1 484 ? -10.656 0.604 25.203 1 88.5 484 VAL A N 1
ATOM 4034 C CA . VAL A 1 484 ? -10.719 -0.757 25.734 1 88.5 484 VAL A CA 1
ATOM 4035 C C . VAL A 1 484 ? -12.18 -1.145 25.969 1 88.5 484 VAL A C 1
ATOM 4037 O O . VAL A 1 484 ? -12.625 -2.215 25.547 1 88.5 484 VAL A O 1
ATOM 4040 N N . LEU A 1 485 ? -12.852 -0.24 26.578 1 89.44 485 LEU A N 1
ATOM 4041 C CA . LEU A 1 485 ? -14.258 -0.517 26.875 1 89.44 485 LEU A CA 1
ATOM 4042 C C . LEU A 1 485 ? -15.07 -0.575 25.578 1 89.44 485 LEU A C 1
ATOM 4044 O O . LEU A 1 485 ? -15.969 -1.406 25.453 1 89.44 485 LEU A O 1
ATOM 4048 N N . GLY A 1 486 ? -14.789 0.366 24.672 1 91.44 486 GLY A N 1
ATOM 4049 C CA . GLY A 1 486 ? -15.438 0.307 23.375 1 91.44 486 GLY A CA 1
ATOM 4050 C C . GLY A 1 486 ? -15.188 -0.997 22.641 1 91.44 486 GLY A C 1
ATOM 4051 O O . GLY A 1 486 ? -16.109 -1.585 22.078 1 91.44 486 GLY A O 1
ATOM 4052 N N . SER A 1 487 ? -13.953 -1.465 22.672 1 91.25 487 SER A N 1
ATOM 4053 C CA . SER A 1 487 ? -13.617 -2.758 22.094 1 91.25 487 SER A CA 1
ATOM 4054 C C . SER A 1 487 ? -14.328 -3.895 22.812 1 91.25 487 SER A C 1
ATOM 4056 O O . SER A 1 487 ? -14.719 -4.891 22.203 1 91.25 487 SER A O 1
ATOM 4058 N N . GLY A 1 488 ? -14.414 -3.691 24.125 1 91.81 488 GLY A N 1
ATOM 4059 C CA . GLY A 1 488 ? -15.156 -4.672 24.906 1 91.81 488 GLY A CA 1
ATOM 4060 C C . GLY A 1 488 ? -16.609 -4.805 24.469 1 91.81 488 GLY A C 1
ATOM 4061 O O . GLY A 1 488 ? -17.141 -5.914 24.375 1 91.81 488 GLY A O 1
ATOM 4062 N N . ILE A 1 489 ? -17.25 -3.717 24.141 1 93.5 489 ILE A N 1
ATOM 4063 C CA . ILE A 1 489 ? -18.625 -3.723 23.656 1 93.5 489 ILE A CA 1
ATOM 4064 C C . ILE A 1 489 ? -18.703 -4.473 22.328 1 93.5 489 ILE A C 1
ATOM 4066 O O . ILE A 1 489 ? -19.609 -5.27 22.109 1 93.5 489 ILE A O 1
ATOM 4070 N N . MET A 1 490 ? -17.766 -4.262 21.516 1 93.12 490 MET A N 1
ATOM 4071 C CA . MET A 1 490 ? -17.703 -4.941 20.219 1 93.12 490 MET A CA 1
ATOM 4072 C C . MET A 1 490 ? -17.5 -6.441 20.406 1 93.12 490 MET A C 1
ATOM 4074 O O . MET A 1 490 ? -18.109 -7.246 19.703 1 93.12 490 MET A O 1
ATOM 4078 N N . VAL A 1 491 ? -16.672 -6.781 21.375 1 91.5 491 VAL A N 1
ATOM 4079 C CA . VAL A 1 491 ? -16.375 -8.188 21.641 1 91.5 491 VAL A CA 1
ATOM 4080 C C . VAL A 1 491 ? -17.594 -8.859 22.25 1 91.5 491 VAL A C 1
ATOM 4082 O O . VAL A 1 491 ? -17.844 -10.047 22.016 1 91.5 491 VAL A O 1
ATOM 4085 N N . MET A 1 492 ? -18.344 -8.133 22.984 1 92.62 492 MET A N 1
ATOM 4086 C CA . MET A 1 492 ? -19.562 -8.688 23.562 1 92.62 492 MET A CA 1
ATOM 4087 C C . MET A 1 492 ? -20.516 -9.164 22.469 1 92.62 492 MET A C 1
ATOM 4089 O O . MET A 1 492 ? -21.266 -10.125 22.656 1 92.62 492 MET A O 1
ATOM 4093 N N . ALA A 1 493 ? -20.469 -8.555 21.375 1 93.44 493 ALA A N 1
ATOM 4094 C CA . ALA A 1 493 ? -21.312 -8.945 20.25 1 93.44 493 ALA A CA 1
ATOM 4095 C C . ALA A 1 493 ? -20.891 -10.305 19.688 1 93.44 493 ALA A C 1
ATOM 4097 O O . ALA A 1 493 ? -21.625 -10.922 18.922 1 93.44 493 ALA A O 1
ATOM 4098 N N . SER A 1 494 ? -19.734 -10.82 20.094 1 91.56 494 SER A N 1
ATOM 4099 C CA . SER A 1 494 ? -19.297 -12.148 19.688 1 91.56 494 SER A CA 1
ATOM 4100 C C . SER A 1 494 ? -20.266 -13.219 20.156 1 91.56 494 SER A C 1
ATOM 4102 O O . SER A 1 494 ? -20.328 -14.312 19.594 1 91.56 494 SER A O 1
ATOM 4104 N N . TYR A 1 495 ? -20.984 -12.828 21.125 1 92.06 495 TYR A N 1
ATOM 4105 C CA . TYR A 1 495 ? -22 -13.734 21.656 1 92.06 495 TYR A CA 1
ATOM 4106 C C . TYR A 1 495 ? -23 -14.141 20.578 1 92.06 495 TYR A C 1
ATOM 4108 O O . TYR A 1 495 ? -23.484 -15.266 20.562 1 92.06 495 TYR A O 1
ATOM 4116 N N . PHE A 1 496 ? -23.234 -13.352 19.672 1 93.31 496 PHE A N 1
ATOM 4117 C CA . PHE A 1 496 ? -24.234 -13.602 18.625 1 93.31 496 PHE A CA 1
ATOM 4118 C C . PHE A 1 496 ? -23.656 -14.492 17.531 1 93.31 496 PHE A C 1
ATOM 4120 O O . PHE A 1 496 ? -24.391 -14.938 16.641 1 93.31 496 PHE A O 1
ATOM 4127 N N . TYR A 1 497 ? -22.359 -14.75 17.547 1 91.75 497 TYR A N 1
ATOM 4128 C CA . TYR A 1 497 ? -21.703 -15.625 16.578 1 91.75 497 TYR A CA 1
ATOM 4129 C C . TYR A 1 497 ? -21.484 -17.016 17.156 1 91.75 497 TYR A C 1
ATOM 4131 O O . TYR A 1 497 ? -20.906 -17.891 16.5 1 91.75 497 TYR A O 1
ATOM 4139 N N . MET A 1 498 ? -21.906 -17.266 18.281 1 90 498 MET A N 1
ATOM 4140 C CA . MET A 1 498 ? -21.672 -18.562 18.938 1 90 498 MET A CA 1
ATOM 4141 C C . MET A 1 498 ? -22.5 -19.656 18.281 1 90 498 MET A C 1
ATOM 4143 O O . MET A 1 498 ? -23.516 -19.391 17.641 1 90 498 MET A O 1
ATOM 4147 N N . ASP A 1 499 ? -21.938 -20.891 18.422 1 90.56 499 ASP A N 1
ATOM 4148 C CA . ASP A 1 499 ? -22.625 -22.062 17.875 1 90.56 499 ASP A CA 1
ATOM 4149 C C . ASP A 1 499 ? -23.828 -22.438 18.734 1 90.56 499 ASP A C 1
ATOM 4151 O O . ASP A 1 499 ? -23.781 -23.406 19.5 1 90.56 499 ASP A O 1
ATOM 4155 N N . ALA A 1 500 ? -24.844 -21.625 18.641 1 87.81 500 ALA A N 1
ATOM 4156 C CA . ALA A 1 500 ? -26.078 -21.812 19.406 1 87.81 500 ALA A CA 1
ATOM 4157 C C . ALA A 1 500 ? -27.281 -21.266 18.656 1 87.81 500 ALA A C 1
ATOM 4159 O O . ALA A 1 500 ? -27.125 -20.562 17.656 1 87.81 500 ALA A O 1
ATOM 4160 N N . PRO A 1 501 ? -28.422 -21.781 19.062 1 87.5 501 PRO A N 1
ATOM 4161 C CA . PRO A 1 501 ? -29.609 -21.172 18.453 1 87.5 501 PRO A CA 1
ATOM 4162 C C . PRO A 1 501 ? -29.703 -19.672 18.688 1 87.5 501 PRO A C 1
ATOM 4164 O O . PRO A 1 501 ? -29.016 -19.125 19.562 1 87.5 501 PRO A O 1
ATOM 4167 N N . ARG A 1 502 ? -30.5 -19.078 17.891 1 90.62 502 ARG A N 1
ATOM 4168 C CA . ARG A 1 502 ? -30.641 -17.625 17.938 1 90.62 502 ARG A CA 1
ATOM 4169 C C . ARG A 1 502 ? -31 -17.156 19.344 1 90.62 502 ARG A C 1
ATOM 4171 O O . ARG A 1 502 ? -31.812 -17.766 20.016 1 90.62 502 ARG A O 1
ATOM 4178 N N . SER A 1 503 ? -30.328 -16.109 19.781 1 91.69 503 SER A N 1
ATOM 4179 C CA . SER A 1 503 ? -30.531 -15.57 21.125 1 91.69 503 SER A CA 1
ATOM 4180 C C . SER A 1 503 ? -31.938 -15.023 21.312 1 91.69 503 SER A C 1
ATOM 4182 O O . SER A 1 503 ? -32.656 -14.789 20.328 1 91.69 503 SER A O 1
ATOM 4184 N N . SER A 1 504 ? -32.312 -14.82 22.547 1 94.38 504 SER A N 1
ATOM 4185 C CA . SER A 1 504 ? -33.656 -14.305 22.875 1 94.38 504 SER A CA 1
ATOM 4186 C C . SER A 1 504 ? -33.812 -12.875 22.375 1 94.38 504 SER A C 1
ATOM 4188 O O . SER A 1 504 ? -32.844 -12.117 22.297 1 94.38 504 SER A O 1
ATOM 4190 N N . VAL A 1 505 ? -35 -12.539 22.031 1 96 505 VAL A N 1
ATOM 4191 C CA . VAL A 1 505 ? -35.344 -11.219 21.484 1 96 505 VAL A CA 1
ATOM 4192 C C . VAL A 1 505 ? -35.031 -10.148 22.531 1 96 505 VAL A C 1
ATOM 4194 O O . VAL A 1 505 ? -34.562 -9.055 22.203 1 96 505 VAL A O 1
ATOM 4197 N N . MET A 1 506 ? -35.188 -10.477 23.812 1 96.06 506 MET A N 1
ATOM 4198 C CA . MET A 1 506 ? -34.938 -9.523 24.891 1 96.06 506 MET A CA 1
ATOM 4199 C C . MET A 1 506 ? -33.469 -9.18 24.969 1 96.06 506 MET A C 1
ATOM 4201 O O . MET A 1 506 ? -33.094 -8.008 25.109 1 96.06 506 MET A O 1
ATOM 4205 N N . LEU A 1 507 ? -32.688 -10.203 24.891 1 95.88 507 LEU A N 1
ATOM 4206 C CA . LEU A 1 507 ? -31.25 -9.977 24.938 1 95.88 507 LEU A CA 1
ATOM 4207 C C . LEU A 1 507 ? -30.766 -9.164 23.75 1 95.88 507 LEU A C 1
ATOM 4209 O O . LEU A 1 507 ? -29.953 -8.25 23.891 1 95.88 507 LEU A O 1
ATOM 4213 N N . ARG A 1 508 ? -31.234 -9.492 22.594 1 97.44 508 ARG A N 1
ATOM 4214 C CA . ARG A 1 508 ? -30.875 -8.758 21.375 1 97.44 508 ARG A CA 1
ATOM 4215 C C . ARG A 1 508 ? -31.328 -7.305 21.469 1 97.44 508 ARG A C 1
ATOM 4217 O O . ARG A 1 508 ? -30.594 -6.395 21.094 1 97.44 508 ARG A O 1
ATOM 4224 N N . THR A 1 509 ? -32.5 -7.129 22 1 97.94 509 THR A N 1
ATOM 4225 C CA . THR A 1 509 ? -33.062 -5.785 22.141 1 97.94 509 THR A CA 1
ATOM 4226 C C . THR A 1 509 ? -32.25 -4.969 23.141 1 97.94 509 THR A C 1
ATOM 4228 O O . THR A 1 509 ? -31.938 -3.797 22.891 1 97.94 509 THR A O 1
ATOM 4231 N N . MET A 1 510 ? -31.875 -5.531 24.203 1 97.06 510 MET A N 1
ATOM 4232 C CA . MET A 1 510 ? -31.078 -4.84 25.203 1 97.06 510 MET A CA 1
ATOM 4233 C C . MET A 1 510 ? -29.734 -4.414 24.625 1 97.06 510 MET A C 1
ATOM 4235 O O . MET A 1 510 ? -29.297 -3.279 24.828 1 97.06 510 MET A O 1
ATOM 4239 N N . TYR A 1 511 ? -29.125 -5.348 23.969 1 96.94 511 TYR A N 1
ATOM 4240 C CA . TYR A 1 511 ? -27.844 -5.023 23.359 1 96.94 511 TYR A CA 1
ATOM 4241 C C . TYR A 1 511 ? -27.984 -3.947 22.297 1 96.94 511 TYR A C 1
ATOM 4243 O O . TYR A 1 511 ? -27.219 -2.986 22.266 1 96.94 511 TYR A O 1
ATOM 4251 N N . ALA A 1 512 ? -28.953 -4.047 21.438 1 97.31 512 ALA A N 1
ATOM 4252 C CA . ALA A 1 512 ? -29.172 -3.102 20.344 1 97.31 512 ALA A CA 1
ATOM 4253 C C . ALA A 1 512 ? -29.438 -1.696 20.875 1 97.31 512 ALA A C 1
ATOM 4255 O O . ALA A 1 512 ? -28.953 -0.71 20.312 1 97.31 512 ALA A O 1
ATOM 4256 N N . ALA A 1 513 ? -30.141 -1.589 21.953 1 97.38 513 ALA A N 1
ATOM 4257 C CA . ALA A 1 513 ? -30.578 -0.306 22.5 1 97.38 513 ALA A CA 1
ATOM 4258 C C . ALA A 1 513 ? -29.453 0.373 23.266 1 97.38 513 ALA A C 1
ATOM 4260 O O . ALA A 1 513 ? -29.406 1.603 23.359 1 97.38 513 ALA A O 1
ATOM 4261 N N . THR A 1 514 ? -28.531 -0.415 23.766 1 96.5 514 THR A N 1
ATOM 4262 C CA . THR A 1 514 ? -27.578 0.188 24.703 1 96.5 514 THR A CA 1
ATOM 4263 C C . THR A 1 514 ? -26.188 0.232 24.109 1 96.5 514 THR A C 1
ATOM 4265 O O . THR A 1 514 ? -25.375 1.092 24.469 1 96.5 514 THR A O 1
ATOM 4268 N N . ALA A 1 515 ? -25.859 -0.66 23.25 1 96.12 515 ALA A N 1
ATOM 4269 C CA . ALA A 1 515 ? -24.484 -0.797 22.781 1 96.12 515 ALA A CA 1
ATOM 4270 C C . ALA A 1 515 ? -24.031 0.47 22.078 1 96.12 515 ALA A C 1
ATOM 4272 O O . ALA A 1 515 ? -22.984 1.044 22.422 1 96.12 515 ALA A O 1
ATOM 4273 N N . LYS A 1 516 ? -24.797 0.985 21.094 1 96 516 LYS A N 1
ATOM 4274 C CA . LYS A 1 516 ? -24.406 2.154 20.312 1 96 516 LYS A CA 1
ATOM 4275 C C . LYS A 1 516 ? -24.328 3.402 21.188 1 96 516 LYS A C 1
ATOM 4277 O O . LYS A 1 516 ? -23.328 4.129 21.156 1 96 516 LYS A O 1
ATOM 4282 N N . PRO A 1 517 ? -25.328 3.652 22.047 1 96.69 517 PRO A N 1
ATOM 4283 C CA . PRO A 1 517 ? -25.281 4.844 22.906 1 96.69 517 PRO A CA 1
ATOM 4284 C C . PRO A 1 517 ? -24.125 4.801 23.891 1 96.69 517 PRO A C 1
ATOM 4286 O O . PRO A 1 517 ? -23.469 5.824 24.125 1 96.69 517 PRO A O 1
ATOM 4289 N N . VAL A 1 518 ? -23.906 3.645 24.438 1 96.31 518 VAL A N 1
ATOM 4290 C CA . VAL A 1 518 ? -22.812 3.529 25.391 1 96.31 518 VAL A CA 1
ATOM 4291 C C . VAL A 1 518 ? -21.469 3.715 24.688 1 96.31 518 VAL A C 1
ATOM 4293 O O . VAL A 1 518 ? -20.578 4.395 25.188 1 96.31 518 VAL A O 1
ATOM 4296 N N . PHE A 1 519 ? -21.344 3.092 23.578 1 96.38 519 PHE A N 1
ATOM 4297 C CA . PHE A 1 519 ? -20.156 3.271 22.766 1 96.38 519 PHE A CA 1
ATOM 4298 C C . PHE A 1 519 ? -19.953 4.738 22.406 1 96.38 519 PHE A C 1
ATOM 4300 O O . PHE A 1 519 ? -18.844 5.277 22.562 1 96.38 519 PHE A O 1
ATOM 4307 N N . GLY A 1 520 ? -21 5.43 21.969 1 96.12 520 GLY A N 1
ATOM 4308 C CA . GLY A 1 520 ? -20.953 6.848 21.656 1 96.12 520 GLY A CA 1
ATOM 4309 C C . GLY A 1 520 ? -20.562 7.699 22.859 1 96.12 520 GLY A C 1
ATOM 4310 O O . GLY A 1 520 ? -19.781 8.648 22.719 1 96.12 520 GLY A O 1
ATOM 4311 N N . LEU A 1 521 ? -21.047 7.328 23.969 1 95.94 521 LEU A N 1
ATOM 4312 C CA . LEU A 1 521 ? -20.75 8.062 25.188 1 95.94 521 LEU A CA 1
ATOM 4313 C C . LEU A 1 521 ? -19.266 7.941 25.547 1 95.94 521 LEU A C 1
ATOM 4315 O O . LEU A 1 521 ? -18.641 8.922 25.922 1 95.94 521 LEU A O 1
ATOM 4319 N N . LEU A 1 522 ? -18.781 6.77 25.422 1 94 522 LEU A N 1
ATOM 4320 C CA . LEU A 1 522 ? -17.375 6.535 25.734 1 94 522 LEU A CA 1
ATOM 4321 C C . LEU A 1 522 ? -16.484 7.395 24.844 1 94 522 LEU A C 1
ATOM 4323 O O . LEU A 1 522 ? -15.531 8.016 25.328 1 94 522 LEU A O 1
ATOM 4327 N N . PHE A 1 523 ? -16.828 7.52 23.656 1 93.12 523 PHE A N 1
ATOM 4328 C CA . PHE A 1 523 ? -15.961 8.258 22.734 1 93.12 523 PHE A CA 1
ATOM 4329 C C . PHE A 1 523 ? -16.234 9.758 22.828 1 93.12 523 PHE A C 1
ATOM 4331 O O . PHE A 1 523 ? -15.383 10.57 22.484 1 93.12 523 PHE A O 1
ATOM 4338 N N . THR A 1 524 ? -17.453 10.109 23.25 1 95.06 524 THR A N 1
ATOM 4339 C CA . THR A 1 524 ? -17.688 11.508 23.578 1 95.06 524 THR A CA 1
ATOM 4340 C C . THR A 1 524 ? -16.797 11.961 24.719 1 95.06 524 THR A C 1
ATOM 4342 O O . THR A 1 524 ? -16.203 13.047 24.656 1 95.06 524 THR A O 1
ATOM 4345 N N . VAL A 1 525 ? -16.672 11.086 25.672 1 90 525 VAL A N 1
ATOM 4346 C CA . VAL A 1 525 ? -15.812 11.383 26.828 1 90 525 VAL A CA 1
ATOM 4347 C C . VAL A 1 525 ? -14.359 11.469 26.375 1 90 525 VAL A C 1
ATOM 4349 O O . VAL A 1 525 ? -13.617 12.352 26.828 1 90 525 VAL A O 1
ATOM 4352 N N . LEU A 1 526 ? -13.977 10.594 25.516 1 88.44 526 LEU A N 1
ATOM 4353 C CA . LEU A 1 526 ? -12.609 10.617 25 1 88.44 526 LEU A CA 1
ATOM 4354 C C . LEU A 1 526 ? -12.336 11.906 24.25 1 88.44 526 LEU A C 1
ATOM 4356 O O . LEU A 1 526 ? -11.281 12.523 24.422 1 88.44 526 LEU A O 1
ATOM 4360 N N . ILE A 1 527 ? -13.258 12.344 23.438 1 90.44 527 ILE A N 1
ATOM 4361 C CA . ILE A 1 527 ? -13.109 13.562 22.641 1 90.44 527 ILE A CA 1
ATOM 4362 C C . ILE A 1 527 ? -13.016 14.766 23.562 1 90.44 527 ILE A C 1
ATOM 4364 O O . ILE A 1 527 ? -12.148 15.625 23.391 1 90.44 527 ILE A O 1
ATOM 4368 N N . CYS A 1 528 ? -13.828 14.758 24.578 1 87.88 528 CYS A N 1
ATOM 4369 C CA . CYS A 1 528 ? -13.805 15.859 25.531 1 87.88 528 CYS A CA 1
ATOM 4370 C C . CYS A 1 528 ? -12.492 15.891 26.297 1 87.88 528 CYS A C 1
ATOM 4372 O O . CYS A 1 528 ? -11.93 16.953 26.531 1 87.88 528 CYS A O 1
ATOM 4374 N N . ALA A 1 529 ? -12.039 14.719 26.625 1 83.94 529 ALA A N 1
ATOM 4375 C CA . ALA A 1 529 ? -10.781 14.625 27.359 1 83.94 529 ALA A CA 1
ATOM 4376 C C . ALA A 1 529 ? -9.617 15.141 26.516 1 83.94 529 ALA A C 1
ATOM 4378 O O . ALA A 1 529 ? -8.703 15.789 27.031 1 83.94 529 ALA A O 1
ATOM 4379 N N . MET A 1 530 ? -9.648 14.922 25.25 1 85 530 MET A N 1
ATOM 4380 C CA . MET A 1 530 ? -8.586 15.367 24.359 1 85 530 MET A CA 1
ATOM 4381 C C . MET A 1 530 ? -8.672 16.875 24.125 1 85 530 MET A C 1
ATOM 4383 O O . MET A 1 530 ? -7.664 17.578 24.188 1 85 530 MET A O 1
ATOM 4387 N N . ILE A 1 531 ? -9.852 17.344 23.953 1 86.5 531 ILE A N 1
ATOM 4388 C CA . ILE A 1 531 ? -10.047 18.75 23.625 1 86.5 531 ILE A CA 1
ATOM 4389 C C . ILE A 1 531 ? -9.719 19.625 24.844 1 86.5 531 ILE A C 1
ATOM 4391 O O . ILE A 1 531 ? -9.18 20.719 24.703 1 86.5 531 ILE A O 1
ATOM 4395 N N . MET A 1 532 ? -9.969 19.047 26.016 1 83.5 532 MET A N 1
ATOM 4396 C CA . MET A 1 532 ? -9.719 19.797 27.25 1 83.5 532 MET A CA 1
ATOM 4397 C C . MET A 1 532 ? -8.281 19.609 27.719 1 83.5 532 MET A C 1
ATOM 4399 O O . MET A 1 532 ? -7.902 20.078 28.797 1 83.5 532 MET A O 1
ATOM 4403 N N . LYS A 1 533 ? -7.418 18.875 26.953 1 80.69 533 LYS A N 1
ATOM 4404 C CA . LYS A 1 533 ? -5.996 18.656 27.219 1 80.69 533 LYS A CA 1
ATOM 4405 C C . LYS A 1 533 ? -5.781 17.969 28.562 1 80.69 533 LYS A C 1
ATOM 4407 O O . LYS A 1 533 ? -4.898 18.359 29.328 1 80.69 533 LYS A O 1
ATOM 4412 N N . LEU A 1 534 ? -6.684 17.109 28.875 1 75.5 534 LEU A N 1
ATOM 4413 C CA . LEU A 1 534 ? -6.562 16.375 30.109 1 75.5 534 LEU A CA 1
ATOM 4414 C C . LEU A 1 534 ? -5.488 15.289 30 1 75.5 534 LEU A C 1
ATOM 4416 O O . LEU A 1 534 ? -4.93 14.859 31.016 1 75.5 534 LEU A O 1
ATOM 4420 N N . GLU A 1 535 ? -5.203 14.828 28.828 1 70.44 535 GLU A N 1
ATOM 4421 C CA . GLU A 1 535 ? -4.191 13.805 28.578 1 70.44 535 GLU A CA 1
ATOM 4422 C C . GLU A 1 535 ? -3.238 14.242 27.469 1 70.44 535 GLU A C 1
ATOM 4424 O O . GLU A 1 535 ? -3.619 15 26.578 1 70.44 535 GLU A O 1
ATOM 4429 N N . ASN A 1 536 ? -1.971 13.859 27.641 1 69.69 536 ASN A N 1
ATOM 4430 C CA . ASN A 1 536 ? -0.992 14.359 26.672 1 69.69 536 ASN A CA 1
ATOM 4431 C C . ASN A 1 536 ? -0.488 13.25 25.766 1 69.69 536 ASN A C 1
ATOM 4433 O O . ASN A 1 536 ? 0.222 13.508 24.781 1 69.69 536 ASN A O 1
ATOM 4437 N N . VAL A 1 537 ? -0.837 12.094 26.047 1 70.81 537 VAL A N 1
ATOM 4438 C CA . VAL A 1 537 ? -0.286 11.016 25.234 1 70.81 537 VAL A CA 1
ATOM 4439 C C . VAL A 1 537 ? -1.068 10.906 23.922 1 70.81 537 VAL A C 1
ATOM 4441 O O . VAL A 1 537 ? -0.522 11.148 22.844 1 70.81 537 VAL A O 1
ATOM 4444 N N . PHE A 1 538 ? -2.357 10.648 24 1 73.5 538 PHE A N 1
ATOM 4445 C CA . PHE A 1 538 ? -3.172 10.5 22.797 1 73.5 538 PHE A CA 1
ATOM 4446 C C . PHE A 1 538 ? -3.295 11.828 22.062 1 73.5 538 PHE A C 1
ATOM 4448 O O . PHE A 1 538 ? -3.275 11.867 20.828 1 73.5 538 PHE A O 1
ATOM 4455 N N . ARG A 1 539 ? -3.408 12.805 22.844 1 81 539 ARG A N 1
ATOM 4456 C CA . ARG A 1 539 ? -3.559 14.125 22.25 1 81 539 ARG A CA 1
ATOM 4457 C C . ARG A 1 539 ? -2.373 14.469 21.359 1 81 539 ARG A C 1
ATOM 4459 O O . ARG A 1 539 ? -2.555 14.93 20.234 1 81 539 ARG A O 1
ATOM 4466 N N . THR A 1 540 ? -1.237 14.133 21.875 1 78.12 540 THR A N 1
ATOM 4467 C CA . THR A 1 540 ? -0.04 14.469 21.109 1 78.12 540 THR A CA 1
ATOM 4468 C C . THR A 1 540 ? 0.029 13.664 19.828 1 78.12 540 THR A C 1
ATOM 4470 O O . THR A 1 540 ? 0.466 14.172 18.797 1 78.12 540 THR A O 1
ATOM 4473 N N . ILE A 1 541 ? -0.456 12.531 19.859 1 82.12 541 ILE A N 1
ATOM 4474 C CA . ILE A 1 541 ? -0.451 11.672 18.688 1 82.12 541 ILE A CA 1
ATOM 4475 C C . ILE A 1 541 ? -1.465 12.188 17.672 1 82.12 541 ILE A C 1
ATOM 4477 O O . ILE A 1 541 ? -1.16 12.297 16.469 1 82.12 541 ILE A O 1
ATOM 4481 N N . PHE A 1 542 ? -2.598 12.594 18.109 1 89 542 PHE A N 1
ATOM 4482 C CA . PHE A 1 542 ? -3.686 12.969 17.219 1 89 542 PHE A CA 1
ATOM 4483 C C . PHE A 1 542 ? -3.539 14.414 16.75 1 89 542 PHE A C 1
ATOM 4485 O O . PHE A 1 542 ? -4.207 14.844 15.812 1 89 542 PHE A O 1
ATOM 4492 N N . GLU A 1 543 ? -2.658 15.125 17.359 1 89.5 543 GLU A N 1
ATOM 4493 C CA . GLU A 1 543 ? -2.459 16.516 16.984 1 89.5 543 GLU A CA 1
ATOM 4494 C C . GLU A 1 543 ? -1.283 16.672 16.016 1 89.5 543 GLU A C 1
ATOM 4496 O O . GLU A 1 543 ? -0.867 17.781 15.703 1 89.5 543 GLU A O 1
ATOM 4501 N N . TRP A 1 544 ? -0.829 15.57 15.562 1 85.06 544 TRP A N 1
ATOM 4502 C CA . TRP A 1 544 ? 0.263 15.625 14.602 1 85.06 544 TRP A CA 1
ATOM 4503 C C . TRP A 1 544 ? -0.162 16.375 13.336 1 85.06 544 TRP A C 1
ATOM 4505 O O . TRP A 1 544 ? -1.279 16.188 12.852 1 85.06 544 TRP A O 1
ATOM 4515 N N . ASP A 1 545 ? 0.658 17.141 12.781 1 83.69 545 ASP A N 1
ATOM 4516 C CA . ASP A 1 545 ? 0.335 18.031 11.672 1 83.69 545 ASP A CA 1
ATOM 4517 C C . ASP A 1 545 ? 0.015 17.25 10.406 1 83.69 545 ASP A C 1
ATOM 4519 O O . ASP A 1 545 ? -0.784 17.688 9.578 1 83.69 545 ASP A O 1
ATOM 4523 N N . CYS A 1 546 ? 0.556 16.141 10.266 1 83.62 546 CYS A N 1
ATOM 4524 C CA . CYS A 1 546 ? 0.369 15.375 9.039 1 83.62 546 CYS A CA 1
ATOM 4525 C C . CYS A 1 546 ? -1.06 14.852 8.938 1 83.62 546 CYS A C 1
ATOM 4527 O O . CYS A 1 546 ? -1.532 14.539 7.844 1 83.62 546 CYS A O 1
ATOM 4529 N N . TRP A 1 547 ? -1.748 14.859 10.078 1 91.25 547 TRP A N 1
ATOM 4530 C CA . TRP A 1 547 ? -3.115 14.352 10.062 1 91.25 547 TRP A CA 1
ATOM 4531 C C . TRP A 1 547 ? -4.051 15.32 9.352 1 91.25 547 TRP A C 1
ATOM 4533 O O . TRP A 1 547 ? -5.121 14.938 8.875 1 91.25 547 TRP A O 1
ATOM 4543 N N . SER A 1 548 ? -3.617 16.562 9.273 1 91.94 548 SER A N 1
ATOM 4544 C CA . SER A 1 548 ? -4.477 17.562 8.664 1 91.94 548 SER A CA 1
ATOM 4545 C C . SER A 1 548 ? -4.691 17.281 7.18 1 91.94 548 SER A C 1
ATOM 4547 O O . SER A 1 548 ? -5.789 17.484 6.652 1 91.94 548 SER A O 1
ATOM 4549 N N . ILE A 1 549 ? -3.689 16.766 6.562 1 92.81 549 ILE A N 1
ATOM 4550 C CA . ILE A 1 549 ? -3.791 16.438 5.148 1 92.81 549 ILE A CA 1
ATOM 4551 C C . ILE A 1 549 ? -4.758 15.273 4.957 1 92.81 549 ILE A C 1
ATOM 4553 O O . ILE A 1 549 ? -5.672 15.344 4.133 1 92.81 549 ILE A O 1
ATOM 4557 N N . VAL A 1 550 ? -4.633 14.258 5.77 1 94.81 550 VAL A N 1
ATOM 4558 C CA . VAL A 1 550 ? -5.465 13.062 5.656 1 94.81 550 VAL A CA 1
ATOM 4559 C C . VAL A 1 550 ? -6.906 13.398 6.035 1 94.81 550 VAL A C 1
ATOM 4561 O O . VAL A 1 550 ? -7.848 12.891 5.43 1 94.81 550 VAL A O 1
ATOM 4564 N N . ALA A 1 551 ? -7 14.227 6.98 1 95.81 551 ALA A N 1
ATOM 4565 C CA . ALA A 1 551 ? -8.336 14.625 7.422 1 95.81 551 ALA A CA 1
ATOM 4566 C C . ALA A 1 551 ? -9.086 15.359 6.309 1 95.81 551 ALA A C 1
ATOM 4568 O O . ALA A 1 551 ? -10.273 15.125 6.094 1 95.81 551 ALA A O 1
ATOM 4569 N N . ARG A 1 552 ? -8.375 16.172 5.582 1 95.75 552 ARG A N 1
ATOM 4570 C CA . ARG A 1 552 ? -8.992 16.906 4.48 1 95.75 552 ARG A CA 1
ATOM 4571 C C . ARG A 1 552 ? -9.391 15.961 3.352 1 95.75 552 ARG A C 1
ATOM 4573 O O . ARG A 1 552 ? -10.383 16.203 2.662 1 95.75 552 ARG A O 1
ATOM 4580 N N . LEU A 1 553 ? -8.672 14.906 3.25 1 97.06 553 LEU A N 1
ATOM 4581 C CA . LEU A 1 553 ? -8.922 13.953 2.176 1 97.06 553 LEU A CA 1
ATOM 4582 C C . LEU A 1 553 ? -9.914 12.883 2.619 1 97.06 553 LEU A C 1
ATOM 4584 O O . LEU A 1 553 ? -10.383 12.086 1.802 1 97.06 553 LEU A O 1
ATOM 4588 N N . SER A 1 554 ? -10.234 12.859 3.869 1 96.5 554 SER A N 1
ATOM 4589 C CA . SER A 1 554 ? -11 11.766 4.453 1 96.5 554 SER A CA 1
ATOM 4590 C C . SER A 1 554 ? -12.375 11.641 3.807 1 96.5 554 SER A C 1
ATOM 4592 O O . SER A 1 554 ? -12.844 10.531 3.533 1 96.5 554 SER A O 1
ATOM 4594 N N . TYR A 1 555 ? -13.039 12.758 3.531 1 96.75 555 TYR A N 1
ATOM 4595 C CA . TYR A 1 555 ? -14.375 12.711 2.945 1 96.75 555 TYR A CA 1
ATOM 4596 C C . TYR A 1 555 ? -14.328 12.156 1.524 1 96.75 555 TYR A C 1
ATOM 4598 O O . TYR A 1 555 ? -15.148 11.312 1.15 1 96.75 555 TYR A O 1
ATOM 4606 N N . CYS A 1 556 ? -13.383 12.609 0.749 1 98.06 556 CYS A N 1
ATOM 4607 C CA . CYS A 1 556 ? -13.227 12.086 -0.604 1 98.06 556 CYS A CA 1
ATOM 4608 C C . CYS A 1 556 ? -12.852 10.609 -0.579 1 98.06 556 CYS A C 1
ATOM 4610 O O . CYS A 1 556 ? -13.352 9.82 -1.389 1 98.06 556 CYS A O 1
ATOM 4612 N N . ALA A 1 557 ? -12 10.266 0.321 1 97.81 557 ALA A N 1
ATOM 4613 C CA . ALA A 1 557 ? -11.617 8.867 0.463 1 97.81 557 ALA A CA 1
ATOM 4614 C C . ALA A 1 557 ? -12.828 8.008 0.844 1 97.81 557 ALA A C 1
ATOM 4616 O O . ALA A 1 557 ? -12.977 6.887 0.351 1 97.81 557 ALA A O 1
ATOM 4617 N N . TYR A 1 558 ? -13.625 8.508 1.712 1 97.12 558 TYR A N 1
ATOM 4618 C CA . TYR A 1 558 ? -14.844 7.812 2.115 1 97.12 558 TYR A CA 1
ATOM 4619 C C . TYR A 1 558 ? -15.758 7.57 0.918 1 97.12 558 TYR A C 1
ATOM 4621 O O . TYR A 1 558 ? -16.312 6.484 0.769 1 97.12 558 TYR A O 1
ATOM 4629 N N . ASN A 1 559 ? -15.805 8.508 0.072 1 97.19 559 ASN A N 1
ATOM 4630 C CA . ASN A 1 559 ? -16.719 8.43 -1.068 1 97.19 559 ASN A CA 1
ATOM 4631 C C . ASN A 1 559 ? -16.219 7.43 -2.109 1 97.19 559 ASN A C 1
ATOM 4633 O O . ASN A 1 559 ? -17.031 6.812 -2.812 1 97.19 559 ASN A O 1
ATOM 4637 N N . ILE A 1 560 ? -14.977 7.211 -2.152 1 96.62 560 ILE A N 1
ATOM 4638 C CA . ILE A 1 560 ? -14.5 6.473 -3.316 1 96.62 560 ILE A CA 1
ATOM 4639 C C . ILE A 1 560 ? -14.023 5.086 -2.889 1 96.62 560 ILE A C 1
ATOM 4641 O O . ILE A 1 560 ? -13.883 4.188 -3.719 1 96.62 560 ILE A O 1
ATOM 4645 N N . HIS A 1 561 ? -13.734 4.777 -1.621 1 97 561 HIS A N 1
ATOM 4646 C CA . HIS A 1 561 ? -12.969 3.609 -1.21 1 97 561 HIS A CA 1
ATOM 4647 C C . HIS A 1 561 ? -13.719 2.318 -1.525 1 97 561 HIS A C 1
ATOM 4649 O O . HIS A 1 561 ? -13.125 1.346 -1.99 1 97 561 HIS A O 1
ATOM 4655 N N . VAL A 1 562 ? -15.031 2.301 -1.363 1 95.38 562 VAL A N 1
ATOM 4656 C CA . VAL A 1 562 ? -15.766 1.066 -1.604 1 95.38 562 VAL A CA 1
ATOM 4657 C C . VAL A 1 562 ? -15.805 0.771 -3.102 1 95.38 562 VAL A C 1
ATOM 4659 O O . VAL A 1 562 ? -15.711 -0.388 -3.514 1 95.38 562 VAL A O 1
ATOM 4662 N N . THR A 1 563 ? -15.922 1.812 -3.885 1 93.88 563 THR A N 1
ATOM 4663 C CA . THR A 1 563 ? -15.891 1.646 -5.332 1 93.88 563 THR A CA 1
ATOM 4664 C C . THR A 1 563 ? -14.555 1.062 -5.781 1 93.88 563 THR A C 1
ATOM 4666 O O . THR A 1 563 ? -14.516 0.155 -6.613 1 93.88 563 THR A O 1
ATOM 4669 N N . ILE A 1 564 ? -13.516 1.514 -5.191 1 93.69 564 ILE A N 1
ATOM 4670 C CA . ILE A 1 564 ? -12.195 1.01 -5.539 1 93.69 564 ILE A CA 1
ATOM 4671 C C . ILE A 1 564 ? -12.07 -0.455 -5.125 1 93.69 564 ILE A C 1
ATOM 4673 O O . ILE A 1 564 ? -11.539 -1.277 -5.871 1 93.69 564 ILE A O 1
ATOM 4677 N N . ILE A 1 565 ? -12.586 -0.763 -3.957 1 93.94 565 ILE A N 1
ATOM 4678 C CA . ILE A 1 565 ? -12.539 -2.131 -3.455 1 93.94 565 ILE A CA 1
ATOM 4679 C C . ILE A 1 565 ? -13.289 -3.059 -4.41 1 93.94 565 ILE A C 1
ATOM 4681 O O . ILE A 1 565 ? -12.75 -4.082 -4.836 1 93.94 565 ILE A O 1
ATOM 4685 N N . ARG A 1 566 ? -14.469 -2.705 -4.84 1 91.06 566 ARG A N 1
ATOM 4686 C CA . ARG A 1 566 ? -15.312 -3.525 -5.703 1 91.06 566 ARG A CA 1
ATOM 4687 C C . ARG A 1 566 ? -14.695 -3.664 -7.094 1 91.06 566 ARG A C 1
ATOM 4689 O O . ARG A 1 566 ? -14.672 -4.758 -7.66 1 91.06 566 ARG A O 1
ATOM 4696 N N . TYR A 1 567 ? -14.18 -2.648 -7.574 1 90.69 567 TYR A N 1
ATOM 4697 C CA . TYR A 1 567 ? -13.68 -2.656 -8.945 1 90.69 567 TYR A CA 1
ATOM 4698 C C . TYR A 1 567 ? -12.352 -3.396 -9.031 1 90.69 567 TYR A C 1
ATOM 4700 O O . TYR A 1 567 ? -12.102 -4.121 -10 1 90.69 567 TYR A O 1
ATOM 4708 N N . THR A 1 568 ? -11.539 -3.205 -8.047 1 89.56 568 THR A N 1
ATOM 4709 C CA . THR A 1 568 ? -10.281 -3.947 -8.047 1 89.56 568 THR A CA 1
ATOM 4710 C C . THR A 1 568 ? -10.539 -5.445 -7.906 1 89.56 568 THR A C 1
ATOM 4712 O O . THR A 1 568 ? -9.875 -6.258 -8.547 1 89.56 568 THR A O 1
ATOM 4715 N N . ALA A 1 569 ? -11.469 -5.773 -7.109 1 88.25 569 ALA A N 1
ATOM 4716 C CA . ALA A 1 569 ? -11.828 -7.184 -6.957 1 88.25 569 ALA A CA 1
ATOM 4717 C C . ALA A 1 569 ? -12.414 -7.738 -8.25 1 88.25 569 ALA A C 1
ATOM 4719 O O . ALA A 1 569 ? -12.164 -8.898 -8.609 1 88.25 569 ALA A O 1
ATOM 4720 N N . SER A 1 570 ? -13.133 -6.926 -8.984 1 89.31 570 SER A N 1
ATOM 4721 C CA . SER A 1 570 ? -13.805 -7.363 -10.203 1 89.31 570 SER A CA 1
ATOM 4722 C C . SER A 1 570 ? -12.82 -7.488 -11.359 1 89.31 570 SER A C 1
ATOM 4724 O O . SER A 1 570 ? -13.117 -8.141 -12.367 1 89.31 570 SER A O 1
ATOM 4726 N N . LEU A 1 571 ? -11.695 -6.922 -11.211 1 87.19 571 LEU A N 1
ATOM 4727 C CA . LEU A 1 571 ? -10.688 -6.977 -12.258 1 87.19 571 LEU A CA 1
ATOM 4728 C C . LEU A 1 571 ? -9.938 -8.305 -12.227 1 87.19 571 LEU A C 1
ATOM 4730 O O . LEU A 1 571 ? -9.266 -8.672 -13.188 1 87.19 571 LEU A O 1
ATOM 4734 N N . SER A 1 572 ? -10.102 -9.047 -11.148 1 83.75 572 SER A N 1
ATOM 4735 C CA . SER A 1 572 ? -9.445 -10.344 -11.047 1 83.75 572 SER A CA 1
ATOM 4736 C C . SER A 1 572 ? -10.117 -11.375 -11.938 1 83.75 572 SER A C 1
ATOM 4738 O O . SER A 1 572 ? -11.344 -11.375 -12.086 1 83.75 572 SER A O 1
ATOM 4740 N N . THR A 1 573 ? -9.312 -12.266 -12.508 1 83.81 573 THR A N 1
ATOM 4741 C CA . THR A 1 573 ? -9.859 -13.312 -13.367 1 83.81 573 THR A CA 1
ATOM 4742 C C . THR A 1 573 ? -9.797 -14.672 -12.672 1 83.81 573 THR A C 1
ATOM 4744 O O . THR A 1 573 ? -10.281 -15.664 -13.211 1 83.81 573 THR A O 1
ATOM 4747 N N . VAL A 1 574 ? -9.18 -14.672 -11.539 1 81.5 574 VAL A N 1
ATOM 4748 C CA . VAL A 1 574 ? -9.094 -15.891 -10.75 1 81.5 574 VAL A CA 1
ATOM 4749 C C . VAL A 1 574 ? -9.664 -15.648 -9.352 1 81.5 574 VAL A C 1
ATOM 4751 O O . VAL A 1 574 ? -9.633 -14.523 -8.852 1 81.5 574 VAL A O 1
ATOM 4754 N N . PRO A 1 575 ? -10.195 -16.703 -8.797 1 86 575 PRO A N 1
ATOM 4755 C CA . PRO A 1 575 ? -10.711 -16.516 -7.434 1 86 575 PRO A CA 1
ATOM 4756 C C . PRO A 1 575 ? -9.609 -16.156 -6.434 1 86 575 PRO A C 1
ATOM 4758 O O . PRO A 1 575 ? -8.453 -16.531 -6.621 1 86 575 PRO A O 1
ATOM 4761 N N . PHE A 1 576 ? -10.031 -15.516 -5.418 1 82.25 576 PHE A N 1
ATOM 4762 C CA . PHE A 1 576 ? -9.094 -15.047 -4.402 1 82.25 576 PHE A CA 1
ATOM 4763 C C . PHE A 1 576 ? -8.75 -16.172 -3.428 1 82.25 576 PHE A C 1
ATOM 4765 O O . PHE A 1 576 ? -9.625 -16.922 -2.998 1 82.25 576 PHE A O 1
ATOM 4772 N N . GLN A 1 577 ? -7.512 -16.359 -3.252 1 81.38 577 GLN A N 1
ATOM 4773 C CA . GLN A 1 577 ? -7.094 -17.203 -2.137 1 81.38 577 GLN A CA 1
ATOM 4774 C C . GLN A 1 577 ? -6.816 -16.359 -0.89 1 81.38 577 GLN A C 1
ATOM 4776 O O . GLN A 1 577 ? -5.902 -15.539 -0.881 1 81.38 577 GLN A O 1
ATOM 4781 N N . GLN A 1 578 ? -7.59 -16.625 0.099 1 84.06 578 GLN A N 1
ATOM 4782 C CA . GLN A 1 578 ? -7.516 -15.758 1.275 1 84.06 578 GLN A CA 1
ATOM 4783 C C . GLN A 1 578 ? -6.445 -16.25 2.248 1 84.06 578 GLN A C 1
ATOM 4785 O O . GLN A 1 578 ? -6.293 -17.453 2.455 1 84.06 578 GLN A O 1
ATOM 4790 N N . SER A 1 579 ? -5.637 -15.352 2.67 1 84.56 579 SER A N 1
ATOM 4791 C CA . SER A 1 579 ? -4.648 -15.492 3.738 1 84.56 579 SER A CA 1
ATOM 4792 C C . SER A 1 579 ? -4.465 -14.18 4.492 1 84.56 579 SER A C 1
ATOM 4794 O O . SER A 1 579 ? -4.934 -13.125 4.047 1 84.56 579 SER A O 1
ATOM 4796 N N . ILE A 1 580 ? -3.924 -14.227 5.625 1 85.31 580 ILE A N 1
ATOM 4797 C CA . ILE A 1 580 ? -3.693 -13.008 6.398 1 85.31 580 ILE A CA 1
ATOM 4798 C C . ILE A 1 580 ? -2.803 -12.055 5.605 1 85.31 580 ILE A C 1
ATOM 4800 O O . ILE A 1 580 ? -3.057 -10.852 5.562 1 85.31 580 ILE A O 1
ATOM 4804 N N . MET A 1 581 ? -1.835 -12.617 4.91 1 85.06 581 MET A N 1
ATOM 4805 C CA . MET A 1 581 ? -0.918 -11.797 4.125 1 85.06 581 MET A CA 1
ATOM 4806 C C . MET A 1 581 ? -1.635 -11.164 2.936 1 85.06 581 MET A C 1
ATOM 4808 O O . MET A 1 581 ? -1.421 -9.984 2.627 1 85.06 581 MET A O 1
ATOM 4812 N N . ALA A 1 582 ? -2.453 -11.969 2.322 1 86.62 582 ALA A N 1
ATOM 4813 C CA . ALA A 1 582 ? -3.209 -11.438 1.191 1 86.62 582 ALA A CA 1
ATOM 4814 C C . ALA A 1 582 ? -4.129 -10.305 1.631 1 86.62 582 ALA A C 1
ATOM 4816 O O . ALA A 1 582 ? -4.277 -9.305 0.922 1 86.62 582 ALA A O 1
ATOM 4817 N N . MET A 1 583 ? -4.672 -10.438 2.82 1 89.12 583 MET A N 1
ATOM 4818 C CA . MET A 1 583 ? -5.574 -9.422 3.35 1 89.12 583 MET A CA 1
ATOM 4819 C C . MET A 1 583 ? -4.824 -8.133 3.658 1 89.12 583 MET A C 1
ATOM 4821 O O . MET A 1 583 ? -5.289 -7.043 3.328 1 89.12 583 MET A O 1
ATOM 4825 N N . VAL A 1 584 ? -3.705 -8.258 4.266 1 91.62 584 VAL A N 1
ATOM 4826 C CA . VAL A 1 584 ? -2.91 -7.09 4.625 1 91.62 584 VAL A CA 1
ATOM 4827 C C . VAL A 1 584 ? -2.434 -6.379 3.361 1 91.62 584 VAL A C 1
ATOM 4829 O O . VAL A 1 584 ? -2.469 -5.148 3.285 1 91.62 584 VAL A O 1
ATOM 4832 N N . GLN A 1 585 ? -2.014 -7.137 2.4 1 90.94 585 GLN A N 1
ATOM 4833 C CA . GLN A 1 585 ? -1.575 -6.562 1.133 1 90.94 585 GLN A CA 1
ATOM 4834 C C . GLN A 1 585 ? -2.705 -5.785 0.46 1 90.94 585 GLN A C 1
ATOM 4836 O O . GLN A 1 585 ? -2.504 -4.66 -0.002 1 90.94 585 GLN A O 1
ATOM 4841 N N . TYR A 1 586 ? -3.826 -6.375 0.419 1 92.38 586 TYR A N 1
ATOM 4842 C CA . TYR A 1 586 ? -4.977 -5.738 -0.212 1 92.38 586 TYR A CA 1
ATOM 4843 C C . TYR A 1 586 ? -5.383 -4.48 0.541 1 92.38 586 TYR A C 1
ATOM 4845 O O . TYR A 1 586 ? -5.719 -3.463 -0.073 1 92.38 586 TYR A O 1
ATOM 4853 N N . TYR A 1 587 ? -5.285 -4.523 1.857 1 94.88 587 TYR A N 1
ATOM 4854 C CA . TYR A 1 587 ? -5.641 -3.373 2.682 1 94.88 587 TYR A CA 1
ATOM 4855 C C . TYR A 1 587 ? -4.719 -2.193 2.4 1 94.88 587 TYR A C 1
ATOM 4857 O O . TYR A 1 587 ? -5.184 -1.075 2.164 1 94.88 587 TYR A O 1
ATOM 4865 N N . ILE A 1 588 ? -3.469 -2.463 2.438 1 96.75 588 ILE A N 1
ATOM 4866 C CA . ILE A 1 588 ? -2.5 -1.395 2.229 1 96.75 588 ILE A CA 1
ATOM 4867 C C . ILE A 1 588 ? -2.668 -0.811 0.828 1 96.75 588 ILE A C 1
ATOM 4869 O O . ILE A 1 588 ? -2.613 0.407 0.645 1 96.75 588 ILE A O 1
ATOM 4873 N N . PHE A 1 589 ? -2.906 -1.647 -0.09 1 95.19 589 PHE A N 1
ATOM 4874 C CA . PHE A 1 589 ? -3.115 -1.2 -1.462 1 95.19 589 PHE A CA 1
ATOM 4875 C C . PHE A 1 589 ? -4.332 -0.288 -1.554 1 95.19 589 PHE A C 1
ATOM 4877 O O . PHE A 1 589 ? -4.25 0.812 -2.105 1 95.19 589 PHE A O 1
ATOM 4884 N N . ILE A 1 590 ? -5.477 -0.692 -0.986 1 97.06 590 ILE A N 1
ATOM 4885 C CA . ILE A 1 590 ? -6.723 0.068 -1.055 1 97.06 590 ILE A CA 1
ATOM 4886 C C . ILE A 1 590 ? -6.562 1.386 -0.301 1 97.06 590 ILE A C 1
ATOM 4888 O O . ILE A 1 590 ? -7.039 2.43 -0.754 1 97.06 590 ILE A O 1
ATOM 4892 N N . LEU A 1 591 ? -5.926 1.292 0.822 1 97.44 591 LEU A N 1
ATOM 4893 C CA . LEU A 1 591 ? -5.723 2.49 1.63 1 97.44 591 LEU A CA 1
ATOM 4894 C C . LEU A 1 591 ? -4.945 3.545 0.851 1 97.44 591 LEU A C 1
ATOM 4896 O O . LEU A 1 591 ? -5.379 4.695 0.75 1 97.44 591 LEU A O 1
ATOM 4900 N N . VAL A 1 592 ? -3.877 3.148 0.175 1 96.75 592 VAL A N 1
ATOM 4901 C CA . VAL A 1 592 ? -3.006 4.078 -0.535 1 96.75 592 VAL A CA 1
ATOM 4902 C C . VAL A 1 592 ? -3.711 4.598 -1.784 1 96.75 592 VAL A C 1
ATOM 4904 O O . VAL A 1 592 ? -3.723 5.805 -2.043 1 96.75 592 VAL A O 1
ATOM 4907 N N . VAL A 1 593 ? -4.352 3.744 -2.465 1 96.69 593 VAL A N 1
ATOM 4908 C CA . VAL A 1 593 ? -4.992 4.145 -3.715 1 96.69 593 VAL A CA 1
ATOM 4909 C C . VAL A 1 593 ? -6.184 5.051 -3.42 1 96.69 593 VAL A C 1
ATOM 4911 O O . VAL A 1 593 ? -6.43 6.016 -4.148 1 96.69 593 VAL A O 1
ATOM 4914 N N . SER A 1 594 ? -6.895 4.711 -2.344 1 97.56 594 SER A N 1
ATOM 4915 C CA . SER A 1 594 ? -8.016 5.562 -1.964 1 97.56 594 SER A CA 1
ATOM 4916 C C . SER A 1 594 ? -7.551 6.965 -1.591 1 97.56 594 SER A C 1
ATOM 4918 O O . SER A 1 594 ? -8.156 7.957 -1.997 1 97.56 594 SER A O 1
ATOM 4920 N N . LEU A 1 595 ? -6.48 7.066 -0.909 1 96.94 595 LEU A N 1
ATOM 4921 C CA . LEU A 1 595 ? -5.957 8.375 -0.521 1 96.94 595 LEU A CA 1
ATOM 4922 C C . LEU A 1 595 ? -5.387 9.109 -1.729 1 96.94 595 LEU A C 1
ATOM 4924 O O . LEU A 1 595 ? -5.602 10.312 -1.88 1 96.94 595 LEU A O 1
ATOM 4928 N N . LEU A 1 596 ? -4.738 8.391 -2.633 1 96.06 596 LEU A N 1
ATOM 4929 C CA . LEU A 1 596 ? -4.148 9.016 -3.814 1 96.06 596 LEU A CA 1
ATOM 4930 C C . LEU A 1 596 ? -5.227 9.547 -4.75 1 96.06 596 LEU A C 1
ATOM 4932 O O . LEU A 1 596 ? -5.105 10.648 -5.281 1 96.06 596 LEU A O 1
ATOM 4936 N N . LEU A 1 597 ? -6.246 8.789 -4.906 1 96.88 597 LEU A N 1
ATOM 4937 C CA . LEU A 1 597 ? -7.312 9.211 -5.812 1 96.88 597 LEU A CA 1
ATOM 4938 C C . LEU A 1 597 ? -8.172 10.297 -5.172 1 96.88 597 LEU A C 1
ATOM 4940 O O . LEU A 1 597 ? -8.898 11.008 -5.867 1 96.88 597 LEU A O 1
ATOM 4944 N N . SER A 1 598 ? -8.094 10.391 -3.887 1 98 598 SER A N 1
ATOM 4945 C CA . SER A 1 598 ? -8.836 11.445 -3.195 1 98 598 SER A CA 1
ATOM 4946 C C . SER A 1 598 ? -8.188 12.812 -3.416 1 98 598 SER A C 1
ATOM 4948 O O . SER A 1 598 ? -8.852 13.844 -3.287 1 98 598 SER A O 1
ATOM 4950 N N . ILE A 1 599 ? -6.949 12.852 -3.807 1 97 599 ILE A N 1
ATOM 4951 C CA . ILE A 1 599 ? -6.23 14.109 -3.994 1 97 599 ILE A CA 1
ATOM 4952 C C . ILE A 1 599 ? -6.82 14.867 -5.18 1 97 599 ILE A C 1
ATOM 4954 O O . ILE A 1 599 ? -7.285 16 -5.031 1 97 599 ILE A O 1
ATOM 4958 N N . PRO A 1 600 ? -6.867 14.273 -6.363 1 96.5 600 PRO A N 1
ATOM 4959 C CA . PRO A 1 600 ? -7.469 15.031 -7.465 1 96.5 600 PRO A CA 1
ATOM 4960 C C . PRO A 1 600 ? -8.938 15.375 -7.215 1 96.5 600 PRO A C 1
ATOM 4962 O O . PRO A 1 600 ? -9.406 16.438 -7.625 1 96.5 600 PRO A O 1
ATOM 4965 N N . LEU A 1 601 ? -9.656 14.508 -6.555 1 97.62 601 LEU A N 1
ATOM 4966 C CA . LEU A 1 601 ? -11.055 14.773 -6.25 1 97.62 601 LEU A CA 1
ATOM 4967 C C . LEU A 1 601 ? -11.188 15.977 -5.32 1 97.62 601 LEU A C 1
ATOM 4969 O O . LEU A 1 601 ? -12.078 16.812 -5.492 1 97.62 601 LEU A O 1
ATOM 4973 N N . TRP A 1 602 ? -10.336 16.047 -4.363 1 97.81 602 TRP A N 1
ATOM 4974 C CA . TRP A 1 602 ? -10.352 17.156 -3.43 1 97.81 602 TRP A CA 1
ATOM 4975 C C . TRP A 1 602 ? -9.875 18.438 -4.105 1 97.81 602 TRP A C 1
ATOM 4977 O O . TRP A 1 602 ? -10.5 19.5 -3.959 1 97.81 602 TRP A O 1
ATOM 4987 N N . LEU A 1 603 ? -8.844 18.406 -4.977 1 96.81 603 LEU A N 1
ATOM 4988 C CA . LEU A 1 603 ? -8.203 19.562 -5.59 1 96.81 603 LEU A CA 1
ATOM 4989 C C . LEU A 1 603 ? -9.078 20.156 -6.684 1 96.81 603 LEU A C 1
ATOM 4991 O O . LEU A 1 603 ? -9.133 21.375 -6.852 1 96.81 603 LEU A O 1
ATOM 4995 N N . LEU A 1 604 ? -9.75 19.266 -7.379 1 97 604 LEU A N 1
ATOM 4996 C CA . LEU A 1 604 ? -10.414 19.719 -8.594 1 97 604 LEU A CA 1
ATOM 4997 C C . LEU A 1 604 ? -11.898 19.969 -8.336 1 97 604 LEU A C 1
ATOM 4999 O O . LEU A 1 604 ? -12.555 20.688 -9.094 1 97 604 LEU A O 1
ATOM 5003 N N . VAL A 1 605 ? -12.422 19.359 -7.285 1 97.5 605 VAL A N 1
ATOM 5004 C CA . VAL A 1 605 ? -13.875 19.422 -7.141 1 97.5 605 VAL A CA 1
ATOM 5005 C C . VAL A 1 605 ? -14.234 19.969 -5.762 1 97.5 605 VAL A C 1
ATOM 5007 O O . VAL A 1 605 ? -14.805 21.062 -5.652 1 97.5 605 VAL A O 1
ATOM 5010 N N . GLU A 1 606 ? -13.812 19.328 -4.723 1 97.19 606 GLU A N 1
ATOM 5011 C CA . GLU A 1 606 ? -14.305 19.656 -3.383 1 97.19 606 GLU A CA 1
ATOM 5012 C C . GLU A 1 606 ? -13.891 21.062 -2.967 1 97.19 606 GLU A C 1
ATOM 5014 O O . GLU A 1 606 ? -14.734 21.875 -2.59 1 97.19 606 GLU A O 1
ATOM 5019 N N . GLU A 1 607 ? -12.609 21.359 -3.039 1 95.5 607 GLU A N 1
ATOM 5020 C CA . GLU A 1 607 ? -12.109 22.641 -2.549 1 95.5 607 GLU A CA 1
ATOM 5021 C C . GLU A 1 607 ? -12.609 23.797 -3.414 1 95.5 607 GLU A C 1
ATOM 5023 O O . GLU A 1 607 ? -13.102 24.797 -2.895 1 95.5 607 GLU A O 1
ATOM 5028 N N . PRO A 1 608 ? -12.547 23.703 -4.75 1 94.5 608 PRO A N 1
ATOM 5029 C CA . PRO A 1 608 ? -13.047 24.812 -5.57 1 94.5 608 PRO A CA 1
ATOM 5030 C C . PRO A 1 608 ? -14.531 25.078 -5.348 1 94.5 608 PRO A C 1
ATOM 5032 O O . PRO A 1 608 ? -14.945 26.234 -5.234 1 94.5 608 PRO A O 1
ATOM 5035 N N . MET A 1 609 ? -15.344 24.047 -5.301 1 94.06 609 MET A N 1
ATOM 5036 C CA . MET A 1 609 ? -16.781 24.234 -5.121 1 94.06 609 MET A CA 1
ATOM 5037 C C . MET A 1 609 ? -17.094 24.828 -3.746 1 94.06 609 MET A C 1
ATOM 5039 O O . MET A 1 609 ? -17.984 25.641 -3.605 1 94.06 609 MET A O 1
ATOM 5043 N N . ASN A 1 610 ? -16.391 24.344 -2.797 1 91.81 610 ASN A N 1
ATOM 5044 C CA . ASN A 1 610 ? -16.578 24.906 -1.458 1 91.81 610 ASN A CA 1
ATOM 5045 C C . ASN A 1 610 ? -16.281 26.391 -1.422 1 91.81 610 ASN A C 1
ATOM 5047 O O . ASN A 1 610 ? -16.984 27.156 -0.757 1 91.81 610 ASN A O 1
ATOM 5051 N N . ARG A 1 611 ? -15.352 26.828 -2.131 1 89.62 611 ARG A N 1
ATOM 5052 C CA . ARG A 1 611 ? -14.977 28.234 -2.164 1 89.62 611 ARG A CA 1
ATOM 5053 C C . ARG A 1 611 ? -15.992 29.047 -2.959 1 89.62 611 ARG A C 1
ATOM 5055 O O . ARG A 1 611 ? -16.328 30.172 -2.58 1 89.62 611 ARG A O 1
ATOM 5062 N N . VAL A 1 612 ? -16.406 28.5 -4.008 1 88.19 612 VAL A N 1
ATOM 5063 C CA . VAL A 1 612 ? -17.406 29.188 -4.832 1 88.19 612 VAL A CA 1
ATOM 5064 C C . VAL A 1 612 ? -18.688 29.391 -4.035 1 88.19 612 VAL A C 1
ATOM 5066 O O . VAL A 1 612 ? -19.266 30.484 -4.047 1 88.19 612 VAL A O 1
ATOM 5069 N N . TRP A 1 613 ? -19.078 28.359 -3.316 1 87 613 TRP A N 1
ATOM 5070 C CA . TRP A 1 613 ? -20.312 28.422 -2.557 1 87 613 TRP A CA 1
ATOM 5071 C C . TRP A 1 613 ? -20.188 29.406 -1.395 1 87 613 TRP A C 1
ATOM 5073 O O . TRP A 1 613 ? -21.156 30.094 -1.046 1 87 613 TRP A O 1
ATOM 5083 N N . LYS A 1 614 ? -19.062 29.438 -0.836 1 82.06 614 LYS A N 1
ATOM 5084 C CA . LYS A 1 614 ? -18.859 30.375 0.263 1 82.06 614 LYS A CA 1
ATOM 5085 C C . LYS A 1 614 ? -18.938 31.812 -0.222 1 82.06 614 LYS A C 1
ATOM 5087 O O . LYS A 1 614 ? -19.438 32.688 0.49 1 82.06 614 LYS A O 1
ATOM 5092 N N . LEU A 1 615 ? -18.5 32.031 -1.366 1 79.56 615 LEU A N 1
ATOM 5093 C CA . LEU A 1 615 ? -18.562 33.375 -1.94 1 79.56 615 LEU A CA 1
ATOM 5094 C C . LEU A 1 615 ? -20 33.75 -2.242 1 79.56 615 LEU A C 1
ATOM 5096 O O . LEU A 1 615 ? -20.391 34.906 -2.01 1 79.56 615 LEU A O 1
ATOM 5100 N N . TYR A 1 616 ? -20.672 32.812 -2.725 1 78.88 616 TYR A N 1
ATOM 5101 C CA . TYR A 1 616 ? -22.016 33.125 -3.172 1 78.88 616 TYR A CA 1
ATOM 5102 C C . TYR A 1 616 ? -22.969 33.25 -1.988 1 78.88 616 TYR A C 1
ATOM 5104 O O . TYR A 1 616 ? -23.906 34.031 -2.012 1 78.88 616 TYR A O 1
ATOM 5112 N N . LEU A 1 617 ? -22.719 32.406 -1.005 1 75.31 617 LEU A N 1
ATOM 5113 C CA . LEU A 1 617 ? -23.656 32.406 0.117 1 75.31 617 LEU A CA 1
ATOM 5114 C C . LEU A 1 617 ? -23.203 33.344 1.219 1 75.31 617 LEU A C 1
ATOM 5116 O O . LEU A 1 617 ? -23.922 33.562 2.188 1 75.31 617 LEU A O 1
ATOM 5120 N N . ARG A 1 618 ? -21.859 33.781 1.229 1 60.38 618 ARG A N 1
ATOM 5121 C CA . ARG A 1 618 ? -21.391 34.781 2.197 1 60.38 618 ARG A CA 1
ATOM 5122 C C . ARG A 1 618 ? -22.25 36.031 2.137 1 60.38 618 ARG A C 1
ATOM 5124 O O . ARG A 1 618 ? -22.438 36.625 1.065 1 60.38 618 ARG A O 1
ATOM 5131 N N . SER A 1 619 ? -23.203 36 2.992 1 52.66 619 SER A N 1
ATOM 5132 C CA . SER A 1 619 ? -23.812 37.312 3.281 1 52.66 619 SER A CA 1
ATOM 5133 C C . SER A 1 619 ? -22.75 38.312 3.686 1 52.66 619 SER A C 1
ATOM 5135 O O . SER A 1 619 ? -21.656 37.938 4.117 1 52.66 619 SER A O 1
ATOM 5137 N N . SER A 1 620 ? -22.906 39.75 3.533 1 43.16 620 SER A N 1
ATOM 5138 C CA . SER A 1 620 ? -22.188 41 3.709 1 43.16 620 SER A CA 1
ATOM 5139 C C . SER A 1 620 ? -21.406 41 5.023 1 43.16 620 SER A C 1
ATOM 5141 O O . SER A 1 620 ? -20.766 42 5.363 1 43.16 620 SER A O 1
ATOM 5143 N N . SER A 1 621 ? -21.547 40.094 6.066 1 43.88 621 SER A N 1
ATOM 5144 C CA . SER A 1 621 ? -20.953 40.562 7.312 1 43.88 621 SER A CA 1
ATOM 5145 C C . SER A 1 621 ? -19.5 40.062 7.441 1 43.88 621 SER A C 1
ATOM 5147 O O . SER A 1 621 ? -19.172 38.969 7.012 1 43.88 621 SER A O 1
ATOM 5149 N N . LYS A 1 622 ? -18.406 40.812 7.809 1 43.81 622 LYS A N 1
ATOM 5150 C CA . LYS A 1 622 ? -16.969 40.875 7.992 1 43.81 622 LYS A CA 1
ATOM 5151 C C . LYS A 1 622 ? -16.453 39.656 8.742 1 43.81 622 LYS A C 1
ATOM 5153 O O . LYS A 1 622 ? -15.281 39.281 8.602 1 43.81 622 LYS A O 1
ATOM 5158 N N . THR A 1 623 ? -17.078 39.062 9.75 1 40.03 623 THR A N 1
ATOM 5159 C CA . THR A 1 623 ? -16.531 38.156 10.766 1 40.03 623 THR A CA 1
ATOM 5160 C C . THR A 1 623 ? -16.344 36.75 10.203 1 40.03 623 THR A C 1
ATOM 5162 O O . THR A 1 623 ? -15.812 35.875 10.875 1 40.03 623 THR A O 1
ATOM 5165 N N . THR A 1 624 ? -16.766 36.312 9.062 1 43.03 624 THR A N 1
ATOM 5166 C CA . THR A 1 624 ? -16.844 34.906 8.594 1 43.03 624 THR A CA 1
ATOM 5167 C C . THR A 1 624 ? -15.477 34.438 8.109 1 43.03 624 THR A C 1
ATOM 5169 O O . THR A 1 624 ? -15.328 33.281 7.715 1 43.03 624 THR A O 1
ATOM 5172 N N . GLN A 1 625 ? -14.539 35.188 7.938 1 41.44 625 GLN A N 1
ATOM 5173 C CA . GLN A 1 625 ? -13.234 34.781 7.426 1 41.44 625 GLN A CA 1
ATOM 5174 C C . GLN A 1 625 ? -12.539 33.844 8.398 1 41.44 625 GLN A C 1
ATOM 5176 O O . GLN A 1 625 ? -11.695 33.031 7.988 1 41.44 625 GLN A O 1
ATOM 5181 N N . VAL A 1 626 ? -12.688 33.969 9.68 1 39.69 626 VAL A N 1
ATOM 5182 C CA . VAL A 1 626 ? -11.961 33.188 10.68 1 39.69 626 VAL A CA 1
ATOM 5183 C C . VAL A 1 626 ? -12.383 31.734 10.633 1 39.69 626 VAL A C 1
ATOM 5185 O O . VAL A 1 626 ? -11.578 30.828 10.883 1 39.69 626 VAL A O 1
ATOM 5188 N N . GLN A 1 627 ? -13.602 31.438 10.352 1 42 627 GLN A N 1
ATOM 5189 C CA . GLN A 1 627 ? -14.164 30.094 10.438 1 42 627 GLN A CA 1
ATOM 5190 C C . GLN A 1 627 ? -13.625 29.203 9.328 1 42 627 GLN A C 1
ATOM 5192 O O . GLN A 1 627 ? -13.859 27.984 9.328 1 42 627 GLN A O 1
ATOM 5197 N N . GLU A 1 628 ? -13.039 29.766 8.352 1 44.06 628 GLU A N 1
ATOM 5198 C CA . GLU A 1 628 ? -12.672 29.031 7.141 1 44.06 628 GLU A CA 1
ATOM 5199 C C . GLU A 1 628 ? -11.547 28.047 7.41 1 44.06 628 GLU A C 1
ATOM 5201 O O . GLU A 1 628 ? -11.359 27.078 6.66 1 44.06 628 GLU A O 1
ATOM 5206 N N . LYS A 1 629 ? -10.711 28.391 8.312 1 40.97 629 LYS A N 1
ATOM 5207 C CA . LYS A 1 629 ? -9.453 27.656 8.422 1 40.97 629 LYS A CA 1
ATOM 5208 C C . LYS A 1 629 ? -9.672 26.281 9.039 1 40.97 629 LYS A C 1
ATOM 5210 O O . LYS A 1 629 ? -8.789 25.422 8.969 1 40.97 629 LYS A O 1
ATOM 5215 N N . ILE A 1 630 ? -10.781 26.031 9.867 1 43.12 630 ILE A N 1
ATOM 5216 C CA . ILE A 1 630 ? -10.969 24.688 10.43 1 43.12 630 ILE A CA 1
ATOM 5217 C C . ILE A 1 630 ? -11.977 23.922 9.578 1 43.12 630 ILE A C 1
ATOM 5219 O O . ILE A 1 630 ? -13.188 24.141 9.688 1 43.12 630 ILE A O 1
ATOM 5223 N N . LYS A 1 631 ? -11.648 23.609 8.359 1 45.06 631 LYS A N 1
ATOM 5224 C CA . LYS A 1 631 ? -12.555 22.781 7.574 1 45.06 631 LYS A CA 1
ATOM 5225 C C . LYS A 1 631 ? -12.883 21.484 8.297 1 45.06 631 LYS A C 1
ATOM 5227 O O . LYS A 1 631 ? -12.203 20.469 8.102 1 45.06 631 LYS A O 1
ATOM 5232 N N . LEU A 1 632 ? -13.625 21.578 9.5 1 41.53 632 LEU A N 1
ATOM 5233 C CA . LEU A 1 632 ? -14.141 20.422 10.219 1 41.53 632 LEU A CA 1
ATOM 5234 C C . LEU A 1 632 ? -15.375 19.859 9.523 1 41.53 632 LEU A C 1
ATOM 5236 O O . LEU A 1 632 ? -16.422 20.516 9.461 1 41.53 632 LEU A O 1
ATOM 5240 N N . LYS A 1 633 ? -15.195 18.969 8.406 1 44.47 633 LYS A N 1
ATOM 5241 C CA . LYS A 1 633 ? -16.328 18.297 7.777 1 44.47 633 LYS A CA 1
ATOM 5242 C C . LYS A 1 633 ? -16.922 17.25 8.703 1 44.47 633 LYS A C 1
ATOM 5244 O O . LYS A 1 633 ? -16.188 16.531 9.391 1 44.47 633 LYS A O 1
ATOM 5249 N N . MET B 1 1 ? 39.281 -49.062 -44.625 1 29.78 1 MET B N 1
ATOM 5250 C CA . MET B 1 1 ? 37.969 -49.031 -44 1 29.78 1 MET B CA 1
ATOM 5251 C C . MET B 1 1 ? 37.906 -47.875 -42.969 1 29.78 1 MET B C 1
ATOM 5253 O O . MET B 1 1 ? 36.844 -47.562 -42.469 1 29.78 1 MET B O 1
ATOM 5257 N N . SER B 1 2 ? 39.125 -47.438 -42.438 1 37.16 2 SER B N 1
ATOM 5258 C CA . SER B 1 2 ? 39.219 -46.562 -41.281 1 37.16 2 SER B CA 1
ATOM 5259 C C . SER B 1 2 ? 38.875 -45.125 -41.656 1 37.16 2 SER B C 1
ATOM 5261 O O . SER B 1 2 ? 38.344 -44.375 -40.844 1 37.16 2 SER B O 1
ATOM 5263 N N . SER B 1 3 ? 39.219 -44.625 -42.844 1 45.59 3 SER B N 1
ATOM 5264 C CA . SER B 1 3 ? 39 -43.219 -43.156 1 45.59 3 SER B CA 1
ATOM 5265 C C . SER B 1 3 ? 37.531 -42.875 -43.375 1 45.59 3 SER B C 1
ATOM 5267 O O . SER B 1 3 ? 37.094 -41.75 -43.156 1 45.59 3 SER B O 1
ATOM 5269 N N . LYS B 1 4 ? 36.719 -43.75 -44 1 51.47 4 LYS B N 1
ATOM 5270 C CA . LYS B 1 4 ? 35.312 -43.5 -44.25 1 51.47 4 LYS B CA 1
ATOM 5271 C C . LYS B 1 4 ? 34.531 -43.438 -42.938 1 51.47 4 LYS B C 1
ATOM 5273 O O . LYS B 1 4 ? 33.531 -42.75 -42.844 1 51.47 4 LYS B O 1
ATOM 5278 N N . MET B 1 5 ? 34.969 -44.25 -41.938 1 46.44 5 MET B N 1
ATOM 5279 C CA . MET B 1 5 ? 34.25 -44.156 -40.688 1 46.44 5 MET B CA 1
ATOM 5280 C C . MET B 1 5 ? 34.531 -42.844 -40 1 46.44 5 MET B C 1
ATOM 5282 O O . MET B 1 5 ? 33.656 -42.312 -39.312 1 46.44 5 MET B O 1
ATOM 5286 N N . LEU B 1 6 ? 35.781 -42.281 -40.281 1 45.28 6 LEU B N 1
ATOM 5287 C CA . LEU B 1 6 ? 36.062 -41 -39.656 1 45.28 6 LEU B CA 1
ATOM 5288 C C . LEU B 1 6 ? 35.25 -39.906 -40.312 1 45.28 6 LEU B C 1
ATOM 5290 O O . LEU B 1 6 ? 34.719 -39.031 -39.594 1 45.28 6 LEU B O 1
ATOM 5294 N N . ASN B 1 7 ? 35.031 -40.031 -41.688 1 45.62 7 ASN B N 1
ATOM 5295 C CA . ASN B 1 7 ? 34.219 -39 -42.312 1 45.62 7 ASN B CA 1
ATOM 5296 C C . ASN B 1 7 ? 32.75 -39.125 -41.906 1 45.62 7 ASN B C 1
ATOM 5298 O O . ASN B 1 7 ? 32.062 -38.094 -41.781 1 45.62 7 ASN B O 1
ATOM 5302 N N . ILE B 1 8 ? 32.25 -40.406 -41.719 1 44.41 8 ILE B N 1
ATOM 5303 C CA . ILE B 1 8 ? 30.859 -40.531 -41.281 1 44.41 8 ILE B CA 1
ATOM 5304 C C . ILE B 1 8 ? 30.75 -40.031 -39.844 1 44.41 8 ILE B C 1
ATOM 5306 O O . ILE B 1 8 ? 29.797 -39.344 -39.469 1 44.41 8 ILE B O 1
ATOM 5310 N N . PHE B 1 9 ? 31.828 -40.281 -38.969 1 42.56 9 PHE B N 1
ATOM 5311 C CA . PHE B 1 9 ? 31.781 -39.75 -37.594 1 42.56 9 PHE B CA 1
ATOM 5312 C C . PHE B 1 9 ? 31.859 -38.25 -37.594 1 42.56 9 PHE B C 1
ATOM 5314 O O . PHE B 1 9 ? 31.172 -37.562 -36.812 1 42.56 9 PHE B O 1
ATOM 5321 N N . LEU B 1 10 ? 32.719 -37.656 -38.5 1 39.41 10 LEU B N 1
ATOM 5322 C CA . LEU B 1 10 ? 32.75 -36.219 -38.594 1 39.41 10 LEU B CA 1
ATOM 5323 C C . LEU B 1 10 ? 31.453 -35.656 -39.156 1 39.41 10 LEU B C 1
ATOM 5325 O O . LEU B 1 10 ? 30.953 -34.625 -38.688 1 39.41 10 LEU B O 1
ATOM 5329 N N . LEU B 1 11 ? 30.859 -36.344 -40.188 1 40.19 11 LEU B N 1
ATOM 5330 C CA . LEU B 1 11 ? 29.562 -35.875 -40.688 1 40.19 11 LEU B CA 1
ATOM 5331 C C . LEU B 1 11 ? 28.484 -36.062 -39.625 1 40.19 11 LEU B C 1
ATOM 5333 O O . LEU B 1 11 ? 27.594 -35.188 -39.469 1 40.19 11 LEU B O 1
ATOM 5337 N N . LEU B 1 12 ? 28.406 -37.188 -38.906 1 39.78 12 LEU B N 1
ATOM 5338 C CA . LEU B 1 12 ? 27.453 -37.281 -37.812 1 39.78 12 LEU B CA 1
ATOM 5339 C C . LEU B 1 12 ? 27.75 -36.281 -36.719 1 39.78 12 LEU B C 1
ATOM 5341 O O . LEU B 1 12 ? 26.844 -35.812 -36.031 1 39.78 12 LEU B O 1
ATOM 5345 N N . PHE B 1 13 ? 29.016 -35.969 -36.344 1 39.72 13 PHE B N 1
ATOM 5346 C CA . PHE B 1 13 ? 29.312 -34.906 -35.375 1 39.72 13 PHE B CA 1
ATOM 5347 C C . PHE B 1 13 ? 28.922 -33.531 -35.969 1 39.72 13 PHE B C 1
ATOM 5349 O O . PHE B 1 13 ? 28.719 -32.594 -35.219 1 39.72 13 PHE B O 1
ATOM 5356 N N . ILE B 1 14 ? 29.156 -33.281 -37.25 1 39.69 14 ILE B N 1
ATOM 5357 C CA . ILE B 1 14 ? 28.719 -32 -37.812 1 39.69 14 ILE B CA 1
ATOM 5358 C C . ILE B 1 14 ? 27.188 -31.922 -37.812 1 39.69 14 ILE B C 1
ATOM 5360 O O . ILE B 1 14 ? 26.625 -30.828 -37.688 1 39.69 14 ILE B O 1
ATOM 5364 N N . PHE B 1 15 ? 26.469 -33 -38.094 1 38.38 15 PHE B N 1
ATOM 5365 C CA . PHE B 1 15 ? 25.016 -32.906 -38 1 38.38 15 PHE B CA 1
ATOM 5366 C C . PHE B 1 15 ? 24.547 -33 -36.531 1 38.38 15 PHE B C 1
ATOM 5368 O O . PHE B 1 15 ? 24.094 -34.031 -36.094 1 38.38 15 PHE B O 1
ATOM 5375 N N . GLY B 1 16 ? 25.281 -32.594 -35.562 1 38.06 16 GLY B N 1
ATOM 5376 C CA . GLY B 1 16 ? 24.594 -32.375 -34.312 1 38.06 16 GLY B CA 1
ATOM 5377 C C . GLY B 1 16 ? 23.219 -31.781 -34.469 1 38.06 16 GLY B C 1
ATOM 5378 O O . GLY B 1 16 ? 22.922 -31.156 -35.5 1 38.06 16 GLY B O 1
ATOM 5379 N N . GLU B 1 17 ? 22.172 -32.406 -34 1 43.31 17 GLU B N 1
ATOM 5380 C CA . GLU B 1 17 ? 20.812 -31.906 -34.031 1 43.31 17 GLU B CA 1
ATOM 5381 C C . GLU B 1 17 ? 20.781 -30.391 -33.969 1 43.31 17 GLU B C 1
ATOM 5383 O O . GLU B 1 17 ? 21.188 -29.797 -32.969 1 43.31 17 GLU B O 1
ATOM 5388 N N . SER B 1 18 ? 21.125 -29.703 -34.938 1 49.88 18 SER B N 1
ATOM 5389 C CA . SER B 1 18 ? 20.969 -28.25 -35.031 1 49.88 18 SER B CA 1
ATOM 5390 C C . SER B 1 18 ? 19.578 -27.812 -34.594 1 49.88 18 SER B C 1
ATOM 5392 O O . SER B 1 18 ? 18.594 -28.031 -35.312 1 49.88 18 SER B O 1
ATOM 5394 N N . TYR B 1 19 ? 19.312 -27.953 -33.438 1 59.53 19 TYR B N 1
ATOM 5395 C CA . TYR B 1 19 ? 18.031 -27.422 -32.969 1 59.53 19 TYR B CA 1
ATOM 5396 C C . TYR B 1 19 ? 17.859 -25.969 -33.375 1 59.53 19 TYR B C 1
ATOM 5398 O O . TYR B 1 19 ? 18.797 -25.172 -33.312 1 59.53 19 TYR B O 1
ATOM 5406 N N . GLY B 1 20 ? 16.812 -25.75 -34.219 1 77.06 20 GLY B N 1
ATOM 5407 C CA . GLY B 1 20 ? 16.391 -24.391 -34.5 1 77.06 20 GLY B CA 1
ATOM 5408 C C . GLY B 1 20 ? 15.891 -23.656 -33.281 1 77.06 20 GLY B C 1
ATOM 5409 O O . GLY B 1 20 ? 15.797 -24.234 -32.188 1 77.06 20 GLY B O 1
ATOM 5410 N N . VAL B 1 21 ? 15.984 -22.406 -33.312 1 86.25 21 VAL B N 1
ATOM 5411 C CA . VAL B 1 21 ? 15.469 -21.594 -32.219 1 86.25 21 VAL B CA 1
ATOM 5412 C C . VAL B 1 21 ? 14.031 -21.172 -32.5 1 86.25 21 VAL B C 1
ATOM 5414 O O . VAL B 1 21 ? 13.742 -20.656 -33.594 1 86.25 21 VAL B O 1
ATOM 5417 N N . ILE B 1 22 ? 13.117 -21.562 -31.688 1 90.69 22 ILE B N 1
ATOM 5418 C CA . ILE B 1 22 ? 11.734 -21.125 -31.781 1 90.69 22 ILE B CA 1
ATOM 5419 C C . ILE B 1 22 ? 11.539 -19.844 -30.953 1 90.69 22 ILE B C 1
ATOM 5421 O O . ILE B 1 22 ? 11.703 -19.859 -29.734 1 90.69 22 ILE B O 1
ATOM 5425 N N . TYR B 1 23 ? 11.164 -18.828 -31.531 1 91.88 23 TYR B N 1
ATOM 5426 C CA . TYR B 1 23 ? 11.039 -17.547 -30.844 1 91.88 23 TYR B CA 1
ATOM 5427 C C . TYR B 1 23 ? 9.633 -17.375 -30.266 1 91.88 23 TYR B C 1
ATOM 5429 O O . TYR B 1 23 ? 9.461 -16.703 -29.25 1 91.88 23 TYR B O 1
ATOM 5437 N N . LYS B 1 24 ? 8.648 -17.969 -30.953 1 90.88 24 LYS B N 1
ATOM 5438 C CA . LYS B 1 24 ? 7.27 -17.812 -30.484 1 90.88 24 LYS B CA 1
ATOM 5439 C C . LYS B 1 24 ? 6.48 -19.109 -30.703 1 90.88 24 LYS B C 1
ATOM 5441 O O . LYS B 1 24 ? 6.676 -19.797 -31.719 1 90.88 24 LYS B O 1
ATOM 5446 N N . LEU B 1 25 ? 5.742 -19.391 -29.719 1 91.5 25 LEU B N 1
ATOM 5447 C CA . LEU B 1 25 ? 4.828 -20.516 -29.812 1 91.5 25 LEU B CA 1
ATOM 5448 C C . LEU B 1 25 ? 3.381 -20.062 -29.688 1 91.5 25 LEU B C 1
ATOM 5450 O O . LEU B 1 25 ? 3.078 -19.141 -28.922 1 91.5 25 LEU B O 1
ATOM 5454 N N . ASN B 1 26 ? 2.574 -20.688 -30.453 1 86.62 26 ASN B N 1
ATOM 5455 C CA . ASN B 1 26 ? 1.148 -20.438 -30.266 1 86.62 26 ASN B CA 1
ATOM 5456 C C . ASN B 1 26 ? 0.645 -21.047 -28.953 1 86.62 26 ASN B C 1
ATOM 5458 O O . ASN B 1 26 ? 1.351 -21.828 -28.312 1 86.62 26 ASN B O 1
ATOM 5462 N N . GLU B 1 27 ? -0.462 -20.672 -28.578 1 85 27 GLU B N 1
ATOM 5463 C CA . GLU B 1 27 ? -0.997 -21.078 -27.281 1 85 27 GLU B CA 1
ATOM 5464 C C . GLU B 1 27 ? -1.188 -22.578 -27.188 1 85 27 GLU B C 1
ATOM 5466 O O . GLU B 1 27 ? -0.893 -23.188 -26.172 1 85 27 GLU B O 1
ATOM 5471 N N . THR B 1 28 ? -1.661 -23.203 -28.234 1 82.88 28 THR B N 1
ATOM 5472 C CA . THR B 1 28 ? -1.915 -24.641 -28.234 1 82.88 28 THR B CA 1
ATOM 5473 C C . THR B 1 28 ? -0.612 -25.422 -28.078 1 82.88 28 THR B C 1
ATOM 5475 O O . THR B 1 28 ? -0.541 -26.375 -27.297 1 82.88 28 THR B O 1
ATOM 5478 N N . ASP B 1 29 ? 0.375 -24.969 -28.797 1 89.38 29 ASP B N 1
ATOM 5479 C CA . ASP B 1 29 ? 1.669 -25.641 -28.703 1 89.38 29 ASP B CA 1
ATOM 5480 C C . ASP B 1 29 ? 2.316 -25.406 -27.344 1 89.38 29 ASP B C 1
ATOM 5482 O O . ASP B 1 29 ? 2.982 -26.297 -26.812 1 89.38 29 ASP B O 1
ATOM 5486 N N . TYR B 1 30 ? 2.107 -24.25 -26.828 1 92.56 30 TYR B N 1
ATOM 5487 C CA . TYR B 1 30 ? 2.66 -23.938 -25.516 1 92.56 30 TYR B CA 1
ATOM 5488 C C . TYR B 1 30 ? 2.07 -24.844 -24.453 1 92.56 30 TYR B C 1
ATOM 5490 O O . TYR B 1 30 ? 2.783 -25.297 -23.547 1 92.56 30 TYR B O 1
ATOM 5498 N N . GLN B 1 31 ? 0.813 -25.203 -24.594 1 87.56 31 GLN B N 1
ATOM 5499 C CA . GLN B 1 31 ? 0.12 -26 -23.578 1 87.56 31 GLN B CA 1
ATOM 5500 C C . GLN B 1 31 ? 0.488 -27.469 -23.688 1 87.56 31 GLN B C 1
ATOM 5502 O O . GLN B 1 31 ? 0.227 -28.25 -22.766 1 87.56 31 GLN B O 1
ATOM 5507 N N . ARG B 1 32 ? 1.099 -27.797 -24.781 1 90.44 32 ARG B N 1
ATOM 5508 C CA . ARG B 1 32 ? 1.538 -29.188 -24.938 1 90.44 32 ARG B CA 1
ATOM 5509 C C . ARG B 1 32 ? 2.758 -29.469 -24.062 1 90.44 32 ARG B C 1
ATOM 5511 O O . ARG B 1 32 ? 3.053 -30.625 -23.766 1 90.44 32 ARG B O 1
ATOM 5518 N N . MET B 1 33 ? 3.457 -28.453 -23.75 1 94.31 33 MET B N 1
ATOM 5519 C CA . MET B 1 33 ? 4.605 -28.625 -22.859 1 94.31 33 MET B CA 1
ATOM 5520 C C . MET B 1 33 ? 4.152 -28.844 -21.422 1 94.31 33 MET B C 1
ATOM 5522 O O . MET B 1 33 ? 3.109 -28.344 -21.016 1 94.31 33 MET B O 1
ATOM 5526 N N . PRO B 1 34 ? 4.949 -29.609 -20.719 1 94.12 34 PRO B N 1
ATOM 5527 C CA . PRO B 1 34 ? 4.609 -29.719 -19.297 1 94.12 34 PRO B CA 1
ATOM 5528 C C . PRO B 1 34 ? 4.641 -28.375 -18.562 1 94.12 34 PRO B C 1
ATOM 5530 O O . PRO B 1 34 ? 5.406 -27.484 -18.938 1 94.12 34 PRO B O 1
ATOM 5533 N N . ALA B 1 35 ? 3.855 -28.344 -17.516 1 92.81 35 ALA B N 1
ATOM 5534 C CA . ALA B 1 35 ? 3.803 -27.094 -16.75 1 92.81 35 ALA B CA 1
ATOM 5535 C C . ALA B 1 35 ? 5.133 -26.828 -16.062 1 92.81 35 ALA B C 1
ATOM 5537 O O . ALA B 1 35 ? 5.723 -27.734 -15.461 1 92.81 35 ALA B O 1
ATOM 5538 N N . LEU B 1 36 ? 5.59 -25.625 -16.172 1 94 36 LEU B N 1
ATOM 5539 C CA . LEU B 1 36 ? 6.855 -25.234 -15.562 1 94 36 LEU B CA 1
ATOM 5540 C C . LEU B 1 36 ? 6.77 -25.312 -14.039 1 94 36 LEU B C 1
ATOM 5542 O O . LEU B 1 36 ? 7.73 -25.719 -13.375 1 94 36 LEU B O 1
ATOM 5546 N N . PHE B 1 37 ? 5.602 -24.859 -13.547 1 92.31 37 PHE B N 1
ATOM 5547 C CA . PHE B 1 37 ? 5.34 -24.812 -12.117 1 92.31 37 PHE B CA 1
ATOM 5548 C C . PHE B 1 37 ? 4.035 -25.516 -11.781 1 92.31 37 PHE B C 1
ATOM 5550 O O . PHE B 1 37 ? 3.01 -25.281 -12.422 1 92.31 37 PHE B O 1
ATOM 5557 N N . LYS B 1 38 ? 4.086 -26.406 -10.898 1 92 38 LYS B N 1
ATOM 5558 C CA . LYS B 1 38 ? 2.904 -27.125 -10.414 1 92 38 LYS B CA 1
ATOM 5559 C C . LYS B 1 38 ? 3.033 -27.469 -8.93 1 92 38 LYS B C 1
ATOM 5561 O O . LYS B 1 38 ? 4.016 -28.078 -8.516 1 92 38 LYS B O 1
ATOM 5566 N N . PHE B 1 39 ? 2.098 -27.047 -8.227 1 90.69 39 PHE B N 1
ATOM 5567 C CA . PHE B 1 39 ? 2.178 -27.25 -6.785 1 90.69 39 PHE B CA 1
ATOM 5568 C C . PHE B 1 39 ? 0.877 -27.844 -6.25 1 90.69 39 PHE B C 1
ATOM 5570 O O . PHE B 1 39 ? -0.206 -27.328 -6.535 1 90.69 39 PHE B O 1
ATOM 5577 N N . ASP B 1 40 ? 1.065 -28.906 -5.516 1 89.94 40 ASP B N 1
ATOM 5578 C CA . ASP B 1 40 ? -0.08 -29.453 -4.789 1 89.94 40 ASP B CA 1
ATOM 5579 C C . ASP B 1 40 ? -0.483 -28.531 -3.637 1 89.94 40 ASP B C 1
ATOM 5581 O O . ASP B 1 40 ? 0.258 -27.609 -3.275 1 89.94 40 ASP B O 1
ATOM 5585 N N . ASN B 1 41 ? -1.691 -28.781 -3.184 1 83.62 41 ASN B N 1
ATOM 5586 C CA . ASN B 1 41 ? -2.168 -27.953 -2.084 1 83.62 41 ASN B CA 1
ATOM 5587 C C . ASN B 1 41 ? -1.357 -28.188 -0.812 1 83.62 41 ASN B C 1
ATOM 5589 O O . ASN B 1 41 ? -1.439 -29.266 -0.207 1 83.62 41 ASN B O 1
ATOM 5593 N N . TYR B 1 42 ? -0.705 -27.188 -0.389 1 86.62 42 TYR B N 1
ATOM 5594 C CA . TYR B 1 42 ? 0.225 -27.266 0.731 1 86.62 42 TYR B CA 1
ATOM 5595 C C . TYR B 1 42 ? -0.521 -27.469 2.045 1 86.62 42 TYR B C 1
ATOM 5597 O O . TYR B 1 42 ? -0.179 -28.344 2.834 1 86.62 42 TYR B O 1
ATOM 5605 N N . GLU B 1 43 ? -1.524 -26.688 2.297 1 78.19 43 GLU B N 1
ATOM 5606 C CA . GLU B 1 43 ? -2.262 -26.734 3.555 1 78.19 43 GLU B CA 1
ATOM 5607 C C . GLU B 1 43 ? -3.014 -28.047 3.709 1 78.19 43 GLU B C 1
ATOM 5609 O O . GLU B 1 43 ? -3.064 -28.609 4.805 1 78.19 43 GLU B O 1
ATOM 5614 N N . GLU B 1 44 ? -3.551 -28.516 2.645 1 78.5 44 GLU B N 1
ATOM 5615 C CA . GLU B 1 44 ? -4.25 -29.797 2.67 1 78.5 44 GLU B CA 1
ATOM 5616 C C . GLU B 1 44 ? -3.289 -30.953 2.949 1 78.5 44 GLU B C 1
ATOM 5618 O O . GLU B 1 44 ? -3.637 -31.906 3.65 1 78.5 44 GLU B O 1
ATOM 5623 N N . CYS B 1 45 ? -2.156 -30.781 2.41 1 84.94 45 CYS B N 1
ATOM 5624 C CA . CYS B 1 45 ? -1.155 -31.828 2.586 1 84.94 45 CYS B CA 1
ATOM 5625 C C . CYS B 1 45 ? -0.72 -31.938 4.043 1 84.94 45 CYS B C 1
ATOM 5627 O O . CYS B 1 45 ? -0.633 -33.031 4.598 1 84.94 45 CYS B O 1
ATOM 5629 N N . LEU B 1 46 ? -0.548 -30.828 4.629 1 83.06 46 LEU B N 1
ATOM 5630 C CA . LEU B 1 46 ? -0.019 -30.828 5.988 1 83.06 46 LEU B CA 1
ATOM 5631 C C . LEU B 1 46 ? -1.116 -31.141 7 1 83.06 46 LEU B C 1
ATOM 5633 O O . LEU B 1 46 ? -0.827 -31.516 8.141 1 83.06 46 LEU B O 1
ATOM 5637 N N . SER B 1 47 ? -2.359 -30.922 6.605 1 76.69 47 SER B N 1
ATOM 5638 C CA . SER B 1 47 ? -3.467 -31.25 7.5 1 76.69 47 SER B CA 1
ATOM 5639 C C . SER B 1 47 ? -3.68 -32.75 7.605 1 76.69 47 SER B C 1
ATOM 5641 O O . SER B 1 47 ? -4.281 -33.25 8.562 1 76.69 47 SER B O 1
ATOM 5643 N N . LYS B 1 48 ? -3.197 -33.5 6.656 1 76 48 LYS B N 1
ATOM 5644 C CA . LYS B 1 48 ? -3.287 -34.938 6.707 1 76 48 LYS B CA 1
ATOM 5645 C C . LYS B 1 48 ? -2.275 -35.531 7.691 1 76 48 LYS B C 1
ATOM 5647 O O . LYS B 1 48 ? -1.161 -35 7.82 1 76 48 LYS B O 1
ATOM 5652 N N . PRO B 1 49 ? -2.889 -36.5 8.391 1 76.06 49 PRO B N 1
ATOM 5653 C CA . PRO B 1 49 ? -1.936 -37.125 9.312 1 76.06 49 PRO B CA 1
ATOM 5654 C C . PRO B 1 49 ? -0.698 -37.688 8.609 1 76.06 49 PRO B C 1
ATOM 5656 O O . PRO B 1 49 ? -0.817 -38.375 7.594 1 76.06 49 PRO B O 1
ATOM 5659 N N . GLU B 1 50 ? 0.47 -37.312 8.844 1 76.38 50 GLU B N 1
ATOM 5660 C CA . GLU B 1 50 ? 1.775 -37.75 8.367 1 76.38 50 GLU B CA 1
ATOM 5661 C C . GLU B 1 50 ? 2.066 -37.219 6.969 1 76.38 50 GLU B C 1
ATOM 5663 O O . GLU B 1 50 ? 2.775 -37.844 6.191 1 76.38 50 GLU B O 1
ATOM 5668 N N . GLY B 1 51 ? 1.324 -36.25 6.566 1 83.12 51 GLY B N 1
ATOM 5669 C CA . GLY B 1 51 ? 1.58 -35.656 5.273 1 83.12 51 GLY B CA 1
ATOM 5670 C C . GLY B 1 51 ? 2.918 -34.938 5.199 1 83.12 51 GLY B C 1
ATOM 5671 O O . GLY B 1 51 ? 3.311 -34.25 6.145 1 83.12 51 GLY B O 1
ATOM 5672 N N . ILE B 1 52 ? 3.73 -35.312 4.098 1 87.69 52 ILE B N 1
ATOM 5673 C CA . ILE B 1 52 ? 5.004 -34.656 3.842 1 87.69 52 ILE B CA 1
ATOM 5674 C C . ILE B 1 52 ? 4.934 -33.875 2.521 1 87.69 52 ILE B C 1
ATOM 5676 O O . ILE B 1 52 ? 4.508 -34.438 1.502 1 87.69 52 ILE B O 1
ATOM 5680 N N . TYR B 1 53 ? 5.199 -32.688 2.645 1 90.5 53 TYR B N 1
ATOM 5681 C CA . TYR B 1 53 ? 5.215 -31.859 1.443 1 90.5 53 TYR B CA 1
ATOM 5682 C C . TYR B 1 53 ? 6.641 -31.625 0.953 1 90.5 53 TYR B C 1
ATOM 5684 O O . TYR B 1 53 ? 7.488 -31.141 1.7 1 90.5 53 TYR B O 1
ATOM 5692 N N . CYS B 1 54 ? 6.914 -31.984 -0.291 1 92 54 CYS B N 1
ATOM 5693 C CA . CYS B 1 54 ? 8.258 -31.859 -0.843 1 92 54 CYS B CA 1
ATOM 5694 C C . CYS B 1 54 ? 8.258 -30.938 -2.059 1 92 54 CYS B C 1
ATOM 5696 O O . CYS B 1 54 ? 7.426 -31.078 -2.957 1 92 54 CYS B O 1
ATOM 5698 N N . THR B 1 55 ? 9.086 -29.984 -2.051 1 92.06 55 THR B N 1
ATOM 5699 C CA . THR B 1 55 ? 9.352 -29.172 -3.229 1 92.06 55 THR B CA 1
ATOM 5700 C C . THR B 1 55 ? 10.602 -29.656 -3.953 1 92.06 55 THR B C 1
ATOM 5702 O O . THR B 1 55 ? 11.617 -29.953 -3.32 1 92.06 55 THR B O 1
ATOM 5705 N N . THR B 1 56 ? 10.5 -29.781 -5.297 1 92.88 56 THR B N 1
ATOM 5706 C CA . THR B 1 56 ? 11.609 -30.391 -6.02 1 92.88 56 THR B CA 1
ATOM 5707 C C . THR B 1 56 ? 11.859 -29.656 -7.336 1 92.88 56 THR B C 1
ATOM 5709 O O . THR B 1 56 ? 10.914 -29.219 -7.992 1 92.88 56 THR B O 1
ATOM 5712 N N . LYS B 1 57 ? 13.062 -29.453 -7.629 1 93.19 57 LYS B N 1
ATOM 5713 C CA . LYS B 1 57 ? 13.531 -29.062 -8.953 1 93.19 57 LYS B CA 1
ATOM 5714 C C . LYS B 1 57 ? 14.047 -30.266 -9.734 1 93.19 57 LYS B C 1
ATOM 5716 O O . LYS B 1 57 ? 14.781 -31.094 -9.188 1 93.19 57 LYS B O 1
ATOM 5721 N N . PHE B 1 58 ? 13.562 -30.391 -10.93 1 94.75 58 PHE B N 1
ATOM 5722 C CA . PHE B 1 58 ? 13.992 -31.547 -11.711 1 94.75 58 PHE B CA 1
ATOM 5723 C C . PHE B 1 58 ? 14.07 -31.203 -13.188 1 94.75 58 PHE B C 1
ATOM 5725 O O . PHE B 1 58 ? 13.586 -30.141 -13.617 1 94.75 58 PHE B O 1
ATOM 5732 N N . GLU B 1 59 ? 14.75 -32 -13.914 1 96 59 GLU B N 1
ATOM 5733 C CA . GLU B 1 59 ? 14.938 -31.844 -15.359 1 96 59 GLU B CA 1
ATOM 5734 C C . GLU B 1 59 ? 14.289 -33 -16.125 1 96 59 GLU B C 1
ATOM 5736 O O . GLU B 1 59 ? 14.211 -34.125 -15.617 1 96 59 GLU B O 1
ATOM 5741 N N . ILE B 1 60 ? 13.812 -32.562 -17.297 1 95.31 60 ILE B N 1
ATOM 5742 C CA . ILE B 1 60 ? 13.227 -33.562 -18.172 1 95.31 60 ILE B CA 1
ATOM 5743 C C . ILE B 1 60 ? 14.305 -34.156 -19.078 1 95.31 60 ILE B C 1
ATOM 5745 O O . ILE B 1 60 ? 15.148 -33.406 -19.609 1 95.31 60 ILE B O 1
ATOM 5749 N N . ILE B 1 61 ? 14.281 -35.469 -19.188 1 91.19 61 ILE B N 1
ATOM 5750 C CA . ILE B 1 61 ? 15.273 -36.156 -20 1 91.19 61 ILE B CA 1
ATOM 5751 C C . ILE B 1 61 ? 14.57 -36.938 -21.109 1 91.19 61 ILE B C 1
ATOM 5753 O O . ILE B 1 61 ? 13.477 -37.469 -20.906 1 91.19 61 ILE B O 1
ATOM 5757 N N . LYS B 1 62 ? 15.266 -36.844 -22.25 1 86.06 62 LYS B N 1
ATOM 5758 C CA . LYS B 1 62 ? 14.742 -37.562 -23.406 1 86.06 62 LYS B CA 1
ATOM 5759 C C . LYS B 1 62 ? 15.352 -38.969 -23.5 1 86.06 62 LYS B C 1
ATOM 5761 O O . LYS B 1 62 ? 16.578 -39.125 -23.469 1 86.06 62 LYS B O 1
ATOM 5766 N N . THR B 1 63 ? 14.469 -40.062 -23.516 1 84.56 63 THR B N 1
ATOM 5767 C CA . THR B 1 63 ? 14.953 -41.438 -23.688 1 84.56 63 THR B CA 1
ATOM 5768 C C . THR B 1 63 ? 14.57 -41.969 -25.078 1 84.56 63 THR B C 1
ATOM 5770 O O . THR B 1 63 ? 15.266 -42.812 -25.625 1 84.56 63 THR B O 1
ATOM 5773 N N . THR B 1 64 ? 13.438 -41.5 -25.656 1 86.62 64 THR B N 1
ATOM 5774 C CA . THR B 1 64 ? 12.938 -41.844 -27 1 86.62 64 THR B CA 1
ATOM 5775 C C . THR B 1 64 ? 12.68 -40.594 -27.812 1 86.62 64 THR B C 1
ATOM 5777 O O . THR B 1 64 ? 12.531 -39.5 -27.25 1 86.62 64 THR B O 1
ATOM 5780 N N . PRO B 1 65 ? 12.836 -40.812 -29.094 1 88.5 65 PRO B N 1
ATOM 5781 C CA . PRO B 1 65 ? 12.492 -39.625 -29.891 1 88.5 65 PRO B CA 1
ATOM 5782 C C . PRO B 1 65 ? 11.109 -39.062 -29.562 1 88.5 65 PRO B C 1
ATOM 5784 O O . PRO B 1 65 ? 10.133 -39.812 -29.516 1 88.5 65 PRO B O 1
ATOM 5787 N N . ASN B 1 66 ? 11.078 -37.844 -29.172 1 91.81 66 ASN B N 1
ATOM 5788 C CA . ASN B 1 66 ? 9.867 -37.188 -28.734 1 91.81 66 ASN B CA 1
ATOM 5789 C C . ASN B 1 66 ? 9.773 -35.75 -29.297 1 91.81 66 ASN B C 1
ATOM 5791 O O . ASN B 1 66 ? 10.578 -34.906 -28.938 1 91.81 66 ASN B O 1
ATOM 5795 N N . PRO B 1 67 ? 8.82 -35.5 -30.062 1 92 67 PRO B N 1
ATOM 5796 C CA . PRO B 1 67 ? 8.688 -34.188 -30.688 1 92 67 PRO B CA 1
ATOM 5797 C C . PRO B 1 67 ? 8.438 -33.094 -29.656 1 92 67 PRO B C 1
ATOM 5799 O O . PRO B 1 67 ? 8.844 -31.938 -29.859 1 92 67 PRO B O 1
ATOM 5802 N N . VAL B 1 68 ? 7.781 -33.438 -28.641 1 92.88 68 VAL B N 1
ATOM 5803 C CA . VAL B 1 68 ? 7.508 -32.438 -27.609 1 92.88 68 VAL B CA 1
ATOM 5804 C C . VAL B 1 68 ? 8.812 -32 -26.938 1 92.88 68 VAL B C 1
ATOM 5806 O O . VAL B 1 68 ? 9.023 -30.828 -26.672 1 92.88 68 VAL B O 1
ATOM 5809 N N . TYR B 1 69 ? 9.641 -32.938 -26.672 1 94.44 69 TYR B N 1
ATOM 5810 C CA . TYR B 1 69 ? 10.93 -32.625 -26.062 1 94.44 69 TYR B CA 1
ATOM 5811 C C . TYR B 1 69 ? 11.766 -31.734 -26.984 1 94.44 69 TYR B C 1
ATOM 5813 O O . TYR B 1 69 ? 12.422 -30.797 -26.516 1 94.44 69 TYR B O 1
ATOM 5821 N N . ASP B 1 70 ? 11.773 -32.031 -28.25 1 93.69 70 ASP B N 1
ATOM 5822 C CA . ASP B 1 70 ? 12.516 -31.203 -29.203 1 93.69 70 ASP B CA 1
ATOM 5823 C C . ASP B 1 70 ? 11.984 -29.766 -29.234 1 93.69 70 ASP B C 1
ATOM 5825 O O . ASP B 1 70 ? 12.766 -28.812 -29.328 1 93.69 70 ASP B O 1
ATOM 5829 N N . MET B 1 71 ? 10.711 -29.703 -29.172 1 94.19 71 MET B N 1
ATOM 5830 C CA . MET B 1 71 ? 10.102 -28.375 -29.125 1 94.19 71 MET B CA 1
ATOM 5831 C C . MET B 1 71 ? 10.523 -27.625 -27.859 1 94.19 71 MET B C 1
ATOM 5833 O O . MET B 1 71 ? 10.812 -26.438 -27.906 1 94.19 71 MET B O 1
ATOM 5837 N N . ILE B 1 72 ? 10.555 -28.359 -26.781 1 95.44 72 ILE B N 1
ATOM 5838 C CA . ILE B 1 72 ? 10.945 -27.766 -25.5 1 95.44 72 ILE B CA 1
ATOM 5839 C C . ILE B 1 72 ? 12.375 -27.234 -25.609 1 95.44 72 ILE B C 1
ATOM 5841 O O . ILE B 1 72 ? 12.648 -26.109 -25.203 1 95.44 72 ILE B O 1
ATOM 5845 N N . VAL B 1 73 ? 13.234 -27.969 -26.141 1 94.38 73 VAL B N 1
ATOM 5846 C CA . VAL B 1 73 ? 14.641 -27.609 -26.234 1 94.38 73 VAL B CA 1
ATOM 5847 C C . VAL B 1 73 ? 14.812 -26.422 -27.172 1 94.38 73 VAL B C 1
ATOM 5849 O O . VAL B 1 73 ? 15.523 -25.469 -26.859 1 94.38 73 VAL B O 1
ATOM 5852 N N . GLU B 1 74 ? 14.117 -26.438 -28.266 1 94.88 74 GLU B N 1
ATOM 5853 C CA . GLU B 1 74 ? 14.227 -25.359 -29.25 1 94.88 74 GLU B CA 1
ATOM 5854 C C . GLU B 1 74 ? 13.625 -24.062 -28.719 1 94.88 74 GLU B C 1
ATOM 5856 O O . GLU B 1 74 ? 14.148 -22.969 -28.984 1 94.88 74 GLU B O 1
ATOM 5861 N N . PHE B 1 75 ? 12.57 -24.219 -28.047 1 95.5 75 PHE B N 1
ATOM 5862 C CA . PHE B 1 75 ? 11.922 -23.047 -27.469 1 95.5 75 PHE B CA 1
ATOM 5863 C C . PHE B 1 75 ? 12.766 -22.469 -26.328 1 95.5 75 PHE B C 1
ATOM 5865 O O . PHE B 1 75 ? 12.906 -21.25 -26.219 1 95.5 75 PHE B O 1
ATOM 5872 N N . SER B 1 76 ? 13.398 -23.328 -25.531 1 95.19 76 SER B N 1
ATOM 5873 C CA . SER B 1 76 ? 14.18 -22.922 -24.375 1 95.19 76 SER B CA 1
ATOM 5874 C C . SER B 1 76 ? 15.531 -22.359 -24.781 1 95.19 76 SER B C 1
ATOM 5876 O O . SER B 1 76 ? 16.234 -21.734 -23.969 1 95.19 76 SER B O 1
ATOM 5878 N N . LYS B 1 77 ? 15.906 -22.531 -26 1 93.06 77 LYS B N 1
ATOM 5879 C CA . LYS B 1 77 ? 17.188 -22.031 -26.5 1 93.06 77 LYS B CA 1
ATOM 5880 C C . LYS B 1 77 ? 17.188 -20.5 -26.562 1 93.06 77 LYS B C 1
ATOM 5882 O O . LYS B 1 77 ? 18.25 -19.875 -26.531 1 93.06 77 LYS B O 1
ATOM 5887 N N . HIS B 1 78 ? 16 -19.969 -26.703 1 93.69 78 HIS B N 1
ATOM 5888 C CA . HIS B 1 78 ? 15.891 -18.516 -26.609 1 93.69 78 HIS B CA 1
ATOM 5889 C C . HIS B 1 78 ? 15.883 -18.062 -25.156 1 93.69 78 HIS B C 1
ATOM 5891 O O . HIS B 1 78 ? 14.844 -17.641 -24.641 1 93.69 78 HIS B O 1
ATOM 5897 N N . THR B 1 79 ? 17 -17.938 -24.578 1 91.94 79 THR B N 1
ATOM 5898 C CA . THR B 1 79 ? 17.172 -17.766 -23.141 1 91.94 79 THR B CA 1
ATOM 5899 C C . THR B 1 79 ? 16.844 -16.328 -22.734 1 91.94 79 THR B C 1
ATOM 5901 O O . THR B 1 79 ? 16.594 -16.062 -21.562 1 91.94 79 THR B O 1
ATOM 5904 N N . VAL B 1 80 ? 16.797 -15.469 -23.656 1 92.75 80 VAL B N 1
ATOM 5905 C CA . VAL B 1 80 ? 16.609 -14.055 -23.344 1 92.75 80 VAL B CA 1
ATOM 5906 C C . VAL B 1 80 ? 15.164 -13.812 -22.922 1 92.75 80 VAL B C 1
ATOM 5908 O O . VAL B 1 80 ? 14.898 -13 -22.016 1 92.75 80 VAL B O 1
ATOM 5911 N N . LYS B 1 81 ? 14.219 -14.594 -23.516 1 93.69 81 LYS B N 1
ATOM 5912 C CA . LYS B 1 81 ? 12.812 -14.281 -23.281 1 93.69 81 LYS B CA 1
ATOM 5913 C C . LYS B 1 81 ? 12.086 -15.445 -22.625 1 93.69 81 LYS B C 1
ATOM 5915 O O . LYS B 1 81 ? 11.023 -15.258 -22.031 1 93.69 81 LYS B O 1
ATOM 5920 N N . HIS B 1 82 ? 12.68 -16.625 -22.75 1 95.5 82 HIS B N 1
ATOM 5921 C CA . HIS B 1 82 ? 11.93 -17.797 -22.312 1 95.5 82 HIS B CA 1
ATOM 5922 C C . HIS B 1 82 ? 12.586 -18.453 -21.109 1 95.5 82 HIS B C 1
ATOM 5924 O O . HIS B 1 82 ? 13.805 -18.375 -20.938 1 95.5 82 HIS B O 1
ATOM 5930 N N . TYR B 1 83 ? 11.703 -19.078 -20.344 1 95.56 83 TYR B N 1
ATOM 5931 C CA . TYR B 1 83 ? 12.195 -19.984 -19.328 1 95.56 83 TYR B CA 1
ATOM 5932 C C . TYR B 1 83 ? 12.844 -21.219 -19.953 1 95.56 83 TYR B C 1
ATOM 5934 O O . TYR B 1 83 ? 12.648 -21.484 -21.141 1 95.56 83 TYR B O 1
ATOM 5942 N N . ASN B 1 84 ? 13.688 -21.766 -19.188 1 95.38 84 ASN B N 1
ATOM 5943 C CA . ASN B 1 84 ? 14.086 -23.125 -19.547 1 95.38 84 ASN B CA 1
ATOM 5944 C C . ASN B 1 84 ? 13 -24.141 -19.203 1 95.38 84 ASN B C 1
ATOM 5946 O O . ASN B 1 84 ? 12.906 -24.578 -18.047 1 95.38 84 ASN B O 1
ATOM 5950 N N . HIS B 1 85 ? 12.258 -24.562 -20.203 1 96.06 85 HIS B N 1
ATOM 5951 C CA . HIS B 1 85 ? 11.094 -25.422 -19.984 1 96.06 85 HIS B CA 1
ATOM 5952 C C . HIS B 1 85 ? 11.508 -26.875 -19.766 1 96.06 85 HIS B C 1
ATOM 5954 O O . HIS B 1 85 ? 10.656 -27.734 -19.516 1 96.06 85 HIS B O 1
ATOM 5960 N N . SER B 1 86 ? 12.805 -27.141 -19.812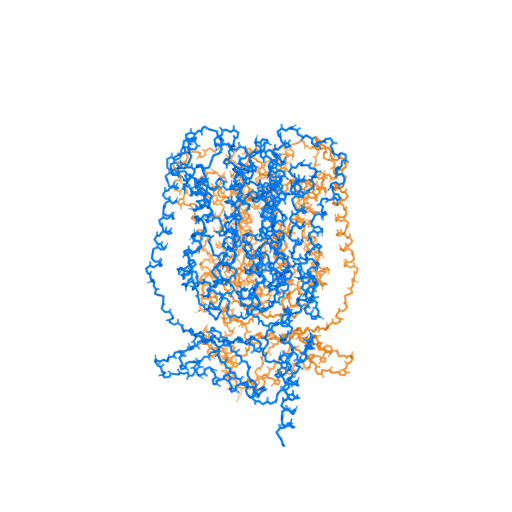 1 95.06 86 SER B N 1
ATOM 5961 C CA . SER B 1 86 ? 13.297 -28.469 -19.469 1 95.06 86 SER B CA 1
ATOM 5962 C C . SER B 1 86 ? 13.562 -28.578 -17.969 1 95.06 86 SER B C 1
ATOM 5964 O O . SER B 1 86 ? 13.719 -29.688 -17.453 1 95.06 86 SER B O 1
ATOM 5966 N N . LYS B 1 87 ? 13.672 -27.484 -17.312 1 94.69 87 LYS B N 1
ATOM 5967 C CA . LYS B 1 87 ? 13.875 -27.453 -15.875 1 94.69 87 LYS B CA 1
ATOM 5968 C C . LYS B 1 87 ? 12.594 -27.047 -15.156 1 94.69 87 LYS B C 1
ATOM 5970 O O . LYS B 1 87 ? 12.188 -25.875 -15.219 1 94.69 87 LYS B O 1
ATOM 5975 N N . LEU B 1 88 ? 12.062 -27.891 -14.414 1 95.12 88 LEU B N 1
ATOM 5976 C CA . LEU B 1 88 ? 10.75 -27.672 -13.82 1 95.12 88 LEU B CA 1
ATOM 5977 C C . LEU B 1 88 ? 10.852 -27.578 -12.297 1 95.12 88 LEU B C 1
ATOM 5979 O O . LEU B 1 88 ? 11.859 -27.984 -11.719 1 95.12 88 LEU B O 1
ATOM 5983 N N . PHE B 1 89 ? 9.898 -26.953 -11.672 1 93.31 89 PHE B N 1
ATOM 5984 C CA . PHE B 1 89 ? 9.797 -26.766 -10.227 1 93.31 89 PHE B CA 1
ATOM 5985 C C . PHE B 1 89 ? 8.406 -27.141 -9.727 1 93.31 89 PHE B C 1
ATOM 5987 O O . PHE B 1 89 ? 7.43 -26.453 -10.023 1 93.31 89 PHE B O 1
ATOM 5994 N N . TYR B 1 90 ? 8.289 -28.234 -8.961 1 94.06 90 TYR B N 1
ATOM 5995 C CA . TYR B 1 90 ? 6.996 -28.766 -8.531 1 94.06 90 TYR B CA 1
ATOM 5996 C C . TYR B 1 90 ? 6.941 -28.906 -7.02 1 94.06 90 TYR B C 1
ATOM 5998 O O . TYR B 1 90 ? 7.98 -28.953 -6.355 1 94.06 90 TYR B O 1
ATOM 6006 N N . GLY B 1 91 ? 5.777 -28.75 -6.441 1 92.88 91 GLY B N 1
ATOM 6007 C CA . GLY B 1 91 ? 5.457 -29.125 -5.074 1 92.88 91 GLY B CA 1
ATOM 6008 C C . GLY B 1 91 ? 4.547 -30.344 -4.984 1 92.88 91 GLY B C 1
ATOM 6009 O O . GLY B 1 91 ? 3.432 -30.328 -5.508 1 92.88 91 GLY B O 1
ATOM 6010 N N . VAL B 1 92 ? 5.027 -31.422 -4.277 1 92.69 92 VAL B N 1
ATOM 6011 C CA . VAL B 1 92 ? 4.301 -32.688 -4.262 1 92.69 92 VAL B CA 1
ATOM 6012 C C . VAL B 1 92 ? 3.965 -33.062 -2.822 1 92.69 92 VAL B C 1
ATOM 6014 O O . VAL B 1 92 ? 4.812 -32.969 -1.934 1 92.69 92 VAL B O 1
ATOM 6017 N N . CYS B 1 93 ? 2.691 -33.438 -2.664 1 91.31 93 CYS B N 1
ATOM 6018 C CA . CYS B 1 93 ? 2.248 -33.938 -1.374 1 91.31 93 CYS B CA 1
ATOM 6019 C C . CYS B 1 93 ? 2.404 -35.469 -1.312 1 91.31 93 CYS B C 1
ATOM 6021 O O . CYS B 1 93 ? 1.868 -36.188 -2.158 1 91.31 93 CYS B O 1
ATOM 6023 N N . LEU B 1 94 ? 3.148 -35.938 -0.341 1 86.88 94 LEU B N 1
ATOM 6024 C CA . LEU B 1 94 ? 3.322 -37.375 -0.142 1 86.88 94 LEU B CA 1
ATOM 6025 C C . LEU B 1 94 ? 2.463 -37.875 1.015 1 86.88 94 LEU B C 1
ATOM 6027 O O . LEU B 1 94 ? 2.652 -37.469 2.16 1 86.88 94 LEU B O 1
ATOM 6031 N N . SER B 1 95 ? 1.136 -38.219 0.906 1 73.12 95 SER B N 1
ATOM 6032 C CA . SER B 1 95 ? 0.258 -38.688 1.976 1 73.12 95 SER B CA 1
ATOM 6033 C C . SER B 1 95 ? 0.455 -40.156 2.242 1 73.12 95 SER B C 1
ATOM 6035 O O . SER B 1 95 ? 0.118 -40.656 3.32 1 73.12 95 SER B O 1
ATOM 6037 N N . ASP B 1 96 ? 0.62 -41.031 1.378 1 58.47 96 ASP B N 1
ATOM 6038 C CA . ASP B 1 96 ? 0.421 -42.469 1.541 1 58.47 96 ASP B CA 1
ATOM 6039 C C . ASP B 1 96 ? 1.587 -43.094 2.295 1 58.47 96 ASP B C 1
ATOM 6041 O O . ASP B 1 96 ? 1.669 -44.344 2.406 1 58.47 96 ASP B O 1
ATOM 6045 N N . ASN B 1 97 ? 2.514 -42.25 2.658 1 54.59 97 ASN B N 1
ATOM 6046 C CA . ASN B 1 97 ? 3.582 -43.094 3.154 1 54.59 97 ASN B CA 1
ATOM 6047 C C . ASN B 1 97 ? 3.447 -43.344 4.652 1 54.59 97 ASN B C 1
ATOM 6049 O O . ASN B 1 97 ? 4.043 -42.656 5.465 1 54.59 97 ASN B O 1
ATOM 6053 N N . ARG B 1 98 ? 2.33 -43.906 5.074 1 51.25 98 ARG B N 1
ATOM 6054 C CA . ARG B 1 98 ? 1.857 -44.312 6.395 1 51.25 98 ARG B CA 1
ATOM 6055 C C . ARG B 1 98 ? 3.021 -44.719 7.293 1 51.25 98 ARG B C 1
ATOM 6057 O O . ARG B 1 98 ? 3.029 -44.406 8.484 1 51.25 98 ARG B O 1
ATOM 6064 N N . ASN B 1 99 ? 3.555 -45.812 7.043 1 43.97 99 ASN B N 1
ATOM 6065 C CA . ASN B 1 99 ? 4.121 -46.594 8.141 1 43.97 99 ASN B CA 1
ATOM 6066 C C . ASN B 1 99 ? 5.527 -46.125 8.492 1 43.97 99 ASN B C 1
ATOM 6068 O O . ASN B 1 99 ? 6.246 -46.781 9.234 1 43.97 99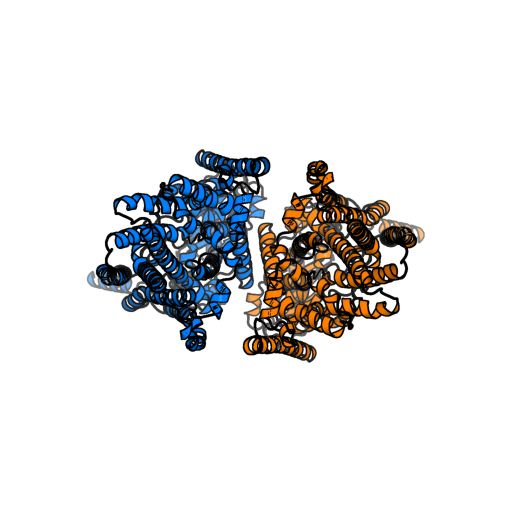 ASN B O 1
ATOM 6072 N N . GLN B 1 100 ? 6.324 -45.25 7.695 1 47.47 100 GLN B N 1
ATOM 6073 C CA . GLN B 1 100 ? 7.711 -45.469 8.102 1 47.47 100 GLN B CA 1
ATOM 6074 C C . GLN B 1 100 ? 8.227 -44.281 8.938 1 47.47 100 GLN B C 1
ATOM 6076 O O . GLN B 1 100 ? 8.25 -43.156 8.477 1 47.47 100 GLN B O 1
ATOM 6081 N N . THR B 1 101 ? 8.133 -44.25 10.18 1 51.16 101 THR B N 1
ATOM 6082 C CA . THR B 1 101 ? 8.664 -43.438 11.281 1 51.16 101 THR B CA 1
ATOM 6083 C C . THR B 1 101 ? 9.961 -42.75 10.867 1 51.16 101 THR B C 1
ATOM 6085 O O . THR B 1 101 ? 10.305 -41.688 11.398 1 51.16 101 THR B O 1
ATOM 6088 N N . ASN B 1 102 ? 10.852 -43.469 10.023 1 57.56 102 ASN B N 1
ATOM 6089 C CA . ASN B 1 102 ? 12.211 -43.031 9.75 1 57.56 102 ASN B CA 1
ATOM 6090 C C . ASN B 1 102 ? 12.469 -42.906 8.25 1 57.56 102 ASN B C 1
ATOM 6092 O O . ASN B 1 102 ? 13.219 -43.688 7.672 1 57.56 102 ASN B O 1
ATOM 6096 N N . ILE B 1 103 ? 11.594 -41.969 7.645 1 67.44 103 ILE B N 1
ATOM 6097 C CA . ILE B 1 103 ? 11.812 -41.906 6.203 1 67.44 103 ILE B CA 1
ATOM 6098 C C . ILE B 1 103 ? 12.984 -40.969 5.902 1 67.44 103 ILE B C 1
ATOM 6100 O O . ILE B 1 103 ? 12.977 -39.812 6.312 1 67.44 103 ILE B O 1
ATOM 6104 N N . SER B 1 104 ? 14.125 -41.5 5.422 1 76.06 104 SER B N 1
ATOM 6105 C CA . SER B 1 104 ? 15.297 -40.75 5.004 1 76.06 104 SER B CA 1
ATOM 6106 C C . SER B 1 104 ? 14.977 -39.844 3.809 1 76.06 104 SER B C 1
ATOM 6108 O O . SER B 1 104 ? 13.992 -40.062 3.107 1 76.06 104 SER B O 1
ATOM 6110 N N . THR B 1 105 ? 15.68 -38.75 3.67 1 78.25 105 THR B N 1
ATOM 6111 C CA . THR B 1 105 ? 15.562 -37.844 2.531 1 78.25 105 THR B CA 1
ATOM 6112 C C . THR B 1 105 ? 15.734 -38.625 1.219 1 78.25 105 THR B C 1
ATOM 6114 O O . THR B 1 105 ? 15.125 -38.25 0.207 1 78.25 105 THR B O 1
ATOM 6117 N N . TRP B 1 106 ? 16.578 -39.625 1.285 1 79.56 106 TRP B N 1
ATOM 6118 C CA . TRP B 1 106 ? 16.812 -40.438 0.092 1 79.56 106 TRP B CA 1
ATOM 6119 C C . TRP B 1 106 ? 15.555 -41.188 -0.312 1 79.56 106 TRP B C 1
ATOM 6121 O O . TRP B 1 106 ? 15.227 -41.281 -1.498 1 79.56 106 TRP B O 1
ATOM 6131 N N . ASP B 1 107 ? 14.906 -41.656 0.631 1 83.06 107 ASP B N 1
ATOM 6132 C CA . ASP B 1 107 ? 13.672 -42.375 0.36 1 83.06 107 ASP B CA 1
ATOM 6133 C C . ASP B 1 107 ? 12.594 -41.469 -0.199 1 83.06 107 ASP B C 1
ATOM 6135 O O . ASP B 1 107 ? 11.844 -41.844 -1.096 1 83.06 107 ASP B O 1
ATOM 6139 N N . LEU B 1 108 ? 12.656 -40.344 0.339 1 87.38 108 LEU B N 1
ATOM 6140 C CA . LEU B 1 108 ? 11.672 -39.344 -0.126 1 87.38 108 LEU B CA 1
ATOM 6141 C C . LEU B 1 108 ? 11.961 -38.938 -1.562 1 87.38 108 LEU B C 1
ATOM 6143 O O . LEU B 1 108 ? 11.039 -38.781 -2.369 1 87.38 108 LEU B O 1
ATOM 6147 N N . LYS B 1 109 ? 13.219 -38.781 -1.87 1 90.81 109 LYS B N 1
ATOM 6148 C CA . LYS B 1 109 ? 13.625 -38.438 -3.223 1 90.81 109 LYS B CA 1
ATOM 6149 C C . LYS B 1 109 ? 13.219 -39.5 -4.23 1 90.81 109 LYS B C 1
ATOM 6151 O O . LYS B 1 109 ? 12.695 -39.188 -5.301 1 90.81 109 LYS B O 1
ATOM 6156 N N . GLN B 1 110 ? 13.391 -40.719 -3.846 1 89.31 110 GLN B N 1
ATOM 6157 C CA . GLN B 1 110 ? 13.062 -41.812 -4.738 1 89.31 110 GLN B CA 1
ATOM 6158 C C . GLN B 1 110 ? 11.555 -41.938 -4.941 1 89.31 110 GLN B C 1
ATOM 6160 O O . GLN B 1 110 ? 11.086 -42.188 -6.047 1 89.31 110 GLN B O 1
ATOM 6165 N N . SER B 1 111 ? 10.914 -41.688 -3.883 1 89.94 111 SER B N 1
ATOM 6166 C CA . SER B 1 111 ? 9.461 -41.781 -3.967 1 89.94 111 SER B CA 1
ATOM 6167 C C . SER B 1 111 ? 8.898 -40.688 -4.863 1 89.94 111 SER B C 1
ATOM 6169 O O . SER B 1 111 ? 8 -40.938 -5.676 1 89.94 111 SER B O 1
ATOM 6171 N N . VAL B 1 112 ? 9.438 -39.5 -4.695 1 93.06 112 VAL B N 1
ATOM 6172 C CA . VAL B 1 112 ? 8.961 -38.375 -5.488 1 93.06 112 VAL B CA 1
ATOM 6173 C C . VAL B 1 112 ? 9.359 -38.562 -6.949 1 93.06 112 VAL B C 1
ATOM 6175 O O . VAL B 1 112 ? 8.562 -38.281 -7.855 1 93.06 112 VAL B O 1
ATOM 6178 N N . GLU B 1 113 ? 10.562 -39 -7.148 1 93.31 113 GLU B N 1
ATOM 6179 C CA . GLU B 1 113 ? 11.039 -39.25 -8.508 1 93.31 113 GLU B CA 1
ATOM 6180 C C . GLU B 1 113 ? 10.203 -40.312 -9.211 1 93.31 113 GLU B C 1
ATOM 6182 O O . GLU B 1 113 ? 9.898 -40.188 -10.398 1 93.31 113 GLU B O 1
ATOM 6187 N N . ALA B 1 114 ? 9.867 -41.312 -8.516 1 91.88 114 ALA B N 1
ATOM 6188 C CA . ALA B 1 114 ? 9.039 -42.375 -9.078 1 91.88 114 ALA B CA 1
ATOM 6189 C C . ALA B 1 114 ? 7.66 -41.875 -9.461 1 91.88 114 ALA B C 1
ATOM 6191 O O . ALA B 1 114 ? 7.137 -42.188 -10.531 1 91.88 114 ALA B O 1
ATOM 6192 N N . ARG B 1 115 ? 7.109 -41.125 -8.641 1 91.81 115 ARG B N 1
ATOM 6193 C CA . ARG B 1 115 ? 5.789 -40.562 -8.898 1 91.81 115 ARG B CA 1
ATOM 6194 C C . ARG B 1 115 ? 5.82 -39.625 -10.102 1 91.81 115 ARG B C 1
ATOM 6196 O O . ARG B 1 115 ? 4.91 -39.656 -10.938 1 91.81 115 ARG B O 1
ATOM 6203 N N . LEU B 1 116 ? 6.832 -38.812 -10.125 1 94.62 116 LEU B N 1
ATOM 6204 C CA . LEU B 1 116 ? 6.957 -37.875 -11.234 1 94.62 116 LEU B CA 1
ATOM 6205 C C . LEU B 1 116 ? 7.207 -38.625 -12.539 1 94.62 116 LEU B C 1
ATOM 6207 O O . LEU B 1 116 ? 6.633 -38.25 -13.578 1 94.62 116 LEU B O 1
ATOM 6211 N N . ASN B 1 117 ? 8.031 -39.625 -12.469 1 93.94 117 ASN B N 1
ATOM 6212 C CA . ASN B 1 117 ? 8.32 -40.406 -13.672 1 93.94 117 ASN B CA 1
ATOM 6213 C C . ASN B 1 117 ? 7.07 -41.094 -14.195 1 93.94 117 ASN B C 1
ATOM 6215 O O . ASN B 1 117 ? 6.867 -41.188 -15.406 1 93.94 117 ASN B O 1
ATOM 6219 N N . GLU B 1 118 ? 6.27 -41.562 -13.312 1 93.5 118 GLU B N 1
ATOM 6220 C CA . GLU B 1 118 ? 5.023 -42.188 -13.719 1 93.5 118 GLU B CA 1
ATOM 6221 C C . GLU B 1 118 ? 4.09 -41.219 -14.406 1 93.5 118 GLU B C 1
ATOM 6223 O O . GLU B 1 118 ? 3.533 -41.5 -15.469 1 93.5 118 GLU B O 1
ATOM 6228 N N . SER B 1 119 ? 3.953 -40.125 -13.781 1 92.88 119 SER B N 1
ATOM 6229 C CA . SER B 1 119 ? 3.061 -39.094 -14.336 1 92.88 119 SER B CA 1
ATOM 6230 C C . SER B 1 119 ? 3.582 -38.562 -15.672 1 92.88 119 SER B C 1
ATOM 6232 O O . SER B 1 119 ? 2.818 -38.438 -16.625 1 92.88 119 SER B O 1
ATOM 6234 N N . PHE B 1 120 ? 4.859 -38.312 -15.82 1 94.19 120 PHE B N 1
ATOM 6235 C CA . PHE B 1 120 ? 5.441 -37.719 -17.031 1 94.19 120 PHE B CA 1
ATOM 6236 C C . PHE B 1 120 ? 5.516 -38.75 -18.156 1 94.19 120 PHE B C 1
ATOM 6238 O O . PHE B 1 120 ? 5.371 -38.406 -19.328 1 94.19 120 PHE B O 1
ATOM 6245 N N . TRP B 1 121 ? 5.699 -39.969 -17.766 1 91.94 121 TRP B N 1
ATOM 6246 C CA . TRP B 1 121 ? 5.715 -41 -18.781 1 91.94 121 TRP B CA 1
ATOM 6247 C C . TRP B 1 121 ? 4.324 -41.219 -19.375 1 91.94 121 TRP B C 1
ATOM 6249 O O . TRP B 1 121 ? 4.172 -41.344 -20.594 1 91.94 121 TRP B O 1
ATOM 6259 N N . SER B 1 122 ? 3.346 -41.219 -18.484 1 91.94 122 SER B N 1
ATOM 6260 C CA . SER B 1 122 ? 1.972 -41.438 -18.922 1 91.94 122 SER B CA 1
ATOM 6261 C C . SER B 1 122 ? 1.459 -40.281 -19.766 1 91.94 122 SER B C 1
ATOM 6263 O O . SER B 1 122 ? 0.752 -40.469 -20.75 1 91.94 122 SER B O 1
ATOM 6265 N N . GLU B 1 123 ? 1.862 -39.125 -19.406 1 90.88 123 GLU B N 1
ATOM 6266 C CA . GLU B 1 123 ? 1.285 -37.938 -20.047 1 90.88 123 GLU B CA 1
ATOM 6267 C C . GLU B 1 123 ? 2.119 -37.5 -21.25 1 90.88 123 GLU B C 1
ATOM 6269 O O . GLU B 1 123 ? 1.571 -37.094 -22.266 1 90.88 123 GLU B O 1
ATOM 6274 N N . HIS B 1 124 ? 3.469 -37.594 -21.172 1 91.31 124 HIS B N 1
ATOM 6275 C CA . HIS B 1 124 ? 4.309 -36.969 -22.203 1 91.31 124 HIS B CA 1
ATOM 6276 C C . HIS B 1 124 ? 5.34 -37.969 -22.734 1 91.31 124 HIS B C 1
ATOM 6278 O O . HIS B 1 124 ? 6.078 -37.656 -23.672 1 91.31 124 HIS B O 1
ATOM 6284 N N . ARG B 1 125 ? 5.477 -39.125 -22.188 1 91.31 125 ARG B N 1
ATOM 6285 C CA . ARG B 1 125 ? 6.477 -40.125 -22.547 1 91.31 125 ARG B CA 1
ATOM 6286 C C . ARG B 1 125 ? 7.887 -39.594 -22.344 1 91.31 125 ARG B C 1
ATOM 6288 O O . ARG B 1 125 ? 8.742 -39.719 -23.234 1 91.31 125 ARG B O 1
ATOM 6295 N N . LEU B 1 126 ? 8.023 -38.938 -21.25 1 94.25 126 LEU B N 1
ATOM 6296 C CA . LEU B 1 126 ? 9.305 -38.375 -20.844 1 94.25 126 LEU B CA 1
ATOM 6297 C C . LEU B 1 126 ? 9.727 -38.906 -19.484 1 94.25 126 LEU B C 1
ATOM 6299 O O . LEU B 1 126 ? 8.906 -39.438 -18.75 1 94.25 126 LEU B O 1
ATOM 6303 N N . ARG B 1 127 ? 11 -38.781 -19.172 1 93.81 127 ARG B N 1
ATOM 6304 C CA . ARG B 1 127 ? 11.531 -39.156 -17.875 1 93.81 127 ARG B CA 1
ATOM 6305 C C . ARG B 1 127 ? 12.031 -37.938 -17.109 1 93.81 127 ARG B C 1
ATOM 6307 O O . ARG B 1 127 ? 12.242 -36.875 -17.719 1 93.81 127 ARG B O 1
ATOM 6314 N N . THR B 1 128 ? 12.109 -38.125 -15.812 1 94.75 128 THR B N 1
ATOM 6315 C CA . THR B 1 128 ? 12.5 -36.969 -14.977 1 94.75 128 THR B CA 1
ATOM 6316 C C . THR B 1 128 ? 13.711 -37.344 -14.117 1 94.75 128 THR B C 1
ATOM 6318 O O . THR B 1 128 ? 13.922 -38.5 -13.797 1 94.75 128 THR B O 1
ATOM 6321 N N . LYS B 1 129 ? 14.555 -36.375 -13.883 1 94.19 129 LYS B N 1
ATOM 6322 C CA . LYS B 1 129 ? 15.68 -36.5 -12.969 1 94.19 129 LYS B CA 1
ATOM 6323 C C . LYS B 1 129 ? 15.68 -35.375 -11.945 1 94.19 129 LYS B C 1
ATOM 6325 O O . LYS B 1 129 ? 15.781 -34.188 -12.312 1 94.19 129 LYS B O 1
ATOM 6330 N N . ILE B 1 130 ? 15.586 -35.75 -10.719 1 95.19 130 ILE B N 1
ATOM 6331 C CA . ILE B 1 130 ? 15.5 -34.75 -9.656 1 95.19 130 ILE B CA 1
ATOM 6332 C C . ILE B 1 130 ? 16.891 -34.188 -9.383 1 95.19 130 ILE B C 1
ATOM 6334 O O . ILE B 1 130 ? 17.859 -34.906 -9.234 1 95.19 130 ILE B O 1
ATOM 6338 N N . THR B 1 131 ? 17.016 -32.875 -9.352 1 91.81 131 THR B N 1
ATOM 6339 C CA . THR B 1 131 ? 18.266 -32.188 -9.078 1 91.81 131 THR B CA 1
ATOM 6340 C C . THR B 1 131 ? 18.328 -31.703 -7.629 1 91.81 131 THR B C 1
ATOM 6342 O O . THR B 1 131 ? 19.391 -31.719 -7.008 1 91.81 131 THR B O 1
ATOM 6345 N N . ASP B 1 132 ? 17.234 -31.219 -7.141 1 90.56 132 ASP B N 1
ATOM 6346 C CA . ASP B 1 132 ? 17.156 -30.719 -5.773 1 90.56 132 ASP B CA 1
ATOM 6347 C C . ASP B 1 132 ? 15.789 -31 -5.16 1 90.56 132 ASP B C 1
ATOM 6349 O O . ASP B 1 132 ? 14.773 -30.953 -5.855 1 90.56 132 ASP B O 1
ATOM 6353 N N . ILE B 1 133 ? 15.773 -31.359 -3.869 1 91.69 133 ILE B N 1
ATOM 6354 C CA . ILE B 1 133 ? 14.516 -31.656 -3.189 1 91.69 133 ILE B CA 1
ATOM 6355 C C . ILE B 1 133 ? 14.57 -31.125 -1.758 1 91.69 133 ILE B C 1
ATOM 6357 O O . ILE B 1 133 ? 15.617 -31.172 -1.106 1 91.69 133 ILE B O 1
ATOM 6361 N N . SER B 1 134 ? 13.578 -30.453 -1.366 1 89.44 134 SER B N 1
ATOM 6362 C CA . SER B 1 134 ? 13.391 -30 0.01 1 89.44 134 SER B CA 1
ATOM 6363 C C . SER B 1 134 ? 12.023 -30.406 0.541 1 89.44 134 SER B C 1
ATOM 6365 O O . SER B 1 134 ? 10.992 -30.078 -0.055 1 89.44 134 SER B O 1
ATOM 6367 N N . CYS B 1 135 ? 12.039 -31.125 1.607 1 88 135 CYS B N 1
ATOM 6368 C CA . CYS B 1 135 ? 10.773 -31.609 2.145 1 88 135 CYS B CA 1
ATOM 6369 C C . CYS B 1 135 ? 10.508 -31.047 3.533 1 88 135 CYS B C 1
ATOM 6371 O O . CYS B 1 135 ? 11.445 -30.797 4.297 1 88 135 CYS B O 1
ATOM 6373 N N . SER B 1 136 ? 9.328 -30.641 3.738 1 81 136 SER B N 1
ATOM 6374 C CA . SER B 1 136 ? 8.914 -30.094 5.027 1 81 136 SER B CA 1
ATOM 6375 C C . SER B 1 136 ? 7.781 -30.906 5.633 1 81 136 SER B C 1
ATOM 6377 O O . SER B 1 136 ? 6.98 -31.516 4.91 1 81 136 SER B O 1
ATOM 6379 N N . ASN B 1 137 ? 7.855 -31.156 6.891 1 75.62 137 ASN B N 1
ATOM 6380 C CA . ASN B 1 137 ? 6.777 -31.766 7.648 1 75.62 137 ASN B CA 1
ATOM 6381 C C . ASN B 1 137 ? 6.191 -30.812 8.688 1 75.62 137 ASN B C 1
ATOM 6383 O O . ASN B 1 137 ? 6.734 -29.734 8.914 1 75.62 137 ASN B O 1
ATOM 6387 N N . GLU B 1 138 ? 4.902 -31.109 9.125 1 64.62 138 GLU B N 1
ATOM 6388 C CA . GLU B 1 138 ? 4.207 -30.25 10.078 1 64.62 138 GLU B CA 1
ATOM 6389 C C . GLU B 1 138 ? 5.086 -29.953 11.289 1 64.62 138 GLU B C 1
ATOM 6391 O O . GLU B 1 138 ? 5.043 -28.844 11.836 1 64.62 138 GLU B O 1
ATOM 6396 N N . LYS B 1 139 ? 5.922 -30.875 11.828 1 62.06 139 LYS B N 1
ATOM 6397 C CA . LYS B 1 139 ? 6.559 -30.781 13.141 1 62.06 139 LYS B CA 1
ATOM 6398 C C . LYS B 1 139 ? 7.965 -30.203 13.023 1 62.06 139 LYS B C 1
ATOM 6400 O O . LYS B 1 139 ? 8.914 -30.766 13.586 1 62.06 139 LYS B O 1
ATOM 6405 N N . GLU B 1 140 ? 8.188 -29.344 12.008 1 61.69 140 GLU B N 1
ATOM 6406 C CA . GLU B 1 140 ? 9.57 -28.859 11.992 1 61.69 140 GLU B CA 1
ATOM 6407 C C . GLU B 1 140 ? 9.891 -28.078 13.266 1 61.69 140 GLU B C 1
ATOM 6409 O O . GLU B 1 140 ? 9.164 -27.156 13.633 1 61.69 140 GLU B O 1
ATOM 6414 N N . ASP B 1 141 ? 10.789 -28.75 14.156 1 63.88 141 ASP B N 1
ATOM 6415 C CA . ASP B 1 141 ? 11.172 -28.234 15.477 1 63.88 141 ASP B CA 1
ATOM 6416 C C . ASP B 1 141 ? 11.977 -26.953 15.352 1 63.88 141 ASP B C 1
ATOM 6418 O O . ASP B 1 141 ? 12.875 -26.844 14.508 1 63.88 141 ASP B O 1
ATOM 6422 N N . PHE B 1 142 ? 11.477 -25.938 15.93 1 72.06 142 PHE B N 1
ATOM 6423 C CA . PHE B 1 142 ? 12.156 -24.672 16.141 1 72.06 142 PHE B CA 1
ATOM 6424 C C . PHE B 1 142 ? 13.352 -24.844 17.062 1 72.06 142 PHE B C 1
ATOM 6426 O O . PHE B 1 142 ? 13.18 -25.047 18.281 1 72.06 142 PHE B O 1
ATOM 6433 N N . LYS B 1 143 ? 14.609 -25.125 16.578 1 84.06 143 LYS B N 1
ATOM 6434 C CA . LYS B 1 143 ? 15.773 -25.203 17.453 1 84.06 143 LYS B CA 1
ATOM 6435 C C . LYS B 1 143 ? 16.594 -23.922 17.406 1 84.06 143 LYS B C 1
ATOM 6437 O O . LYS B 1 143 ? 17.047 -23.516 16.328 1 84.06 143 LYS B O 1
ATOM 6442 N N . LEU B 1 144 ? 16.703 -23.266 18.438 1 89.69 144 LEU B N 1
ATOM 6443 C CA . LEU B 1 144 ? 17.5 -22.047 18.562 1 89.69 144 LEU B CA 1
ATOM 6444 C C . LEU B 1 144 ? 18.984 -22.391 18.75 1 89.69 144 LEU B C 1
ATOM 6446 O O . LEU B 1 144 ? 19.328 -23.281 19.531 1 89.69 144 LEU B O 1
ATOM 6450 N N . ASP B 1 145 ? 19.891 -21.844 17.969 1 92.06 145 ASP B N 1
ATOM 6451 C CA . ASP B 1 145 ? 21.328 -22.031 18.109 1 92.06 145 ASP B CA 1
ATOM 6452 C C . ASP B 1 145 ? 21.984 -20.844 18.797 1 92.06 145 ASP B C 1
ATOM 6454 O O . ASP B 1 145 ? 21.297 -19.859 19.141 1 92.06 145 ASP B O 1
ATOM 6458 N N . ILE B 1 146 ? 23.312 -20.906 19.016 1 93.94 146 ILE B N 1
ATOM 6459 C CA . ILE B 1 146 ? 24.062 -19.891 19.734 1 93.94 146 ILE B CA 1
ATOM 6460 C C . ILE B 1 146 ? 24.047 -18.578 18.969 1 93.94 146 ILE B C 1
ATOM 6462 O O . ILE B 1 146 ? 23.953 -17.5 19.547 1 93.94 146 ILE B O 1
ATOM 6466 N N . GLY B 1 147 ? 24.172 -18.703 17.672 1 94.38 147 GLY B N 1
ATOM 6467 C CA . GLY B 1 147 ? 24.094 -17.5 16.859 1 94.38 147 GLY B CA 1
ATOM 6468 C C . GLY B 1 147 ? 22.781 -16.75 16.984 1 94.38 147 GLY B C 1
ATOM 6469 O O . GLY B 1 147 ? 22.766 -15.523 17.047 1 94.38 147 GLY B O 1
ATOM 6470 N N . ASP B 1 148 ? 21.703 -17.453 17.062 1 95.56 148 ASP B N 1
ATOM 6471 C CA . ASP B 1 148 ? 20.391 -16.859 17.266 1 95.56 148 ASP B CA 1
ATOM 6472 C C . ASP B 1 148 ? 20.312 -16.125 18.594 1 95.56 148 ASP B C 1
ATOM 6474 O O . ASP B 1 148 ? 19.781 -15.016 18.672 1 95.56 148 ASP B O 1
ATOM 6478 N N . ALA B 1 149 ? 20.859 -16.734 19.641 1 96.19 149 ALA B N 1
ATOM 6479 C CA . ALA B 1 149 ? 20.812 -16.156 20.969 1 96.19 149 ALA B CA 1
ATOM 6480 C C . ALA B 1 149 ? 21.625 -14.875 21.047 1 96.19 149 ALA B C 1
ATOM 6482 O O . ALA B 1 149 ? 21.188 -13.875 21.625 1 96.19 149 ALA B O 1
ATOM 6483 N N . ILE B 1 150 ? 22.781 -14.914 20.453 1 96.81 150 ILE B N 1
ATOM 6484 C CA . ILE B 1 150 ? 23.672 -13.75 20.484 1 96.81 150 ILE B CA 1
ATOM 6485 C C . ILE B 1 150 ? 22.984 -12.57 19.797 1 96.81 150 ILE B C 1
ATOM 6487 O O . ILE B 1 150 ? 22.953 -11.469 20.359 1 96.81 150 ILE B O 1
ATOM 6491 N N . VAL B 1 151 ? 22.469 -12.828 18.625 1 96.81 151 VAL B N 1
ATOM 6492 C CA . VAL B 1 151 ? 21.812 -11.75 17.875 1 96.81 151 VAL B CA 1
ATOM 6493 C C . VAL B 1 151 ? 20.547 -11.32 18.609 1 96.81 151 VAL B C 1
ATOM 6495 O O . VAL B 1 151 ? 20.234 -10.125 18.672 1 96.81 151 VAL B O 1
ATOM 6498 N N . GLY B 1 152 ? 19.797 -12.297 19.141 1 96.56 152 GLY B N 1
ATOM 6499 C CA . GLY B 1 152 ? 18.625 -11.969 19.922 1 96.56 152 GLY B CA 1
ATOM 6500 C C . GLY B 1 152 ? 18.922 -11.086 21.125 1 96.56 152 GLY B C 1
ATOM 6501 O O . GLY B 1 152 ? 18.234 -10.086 21.359 1 96.56 152 GLY B O 1
ATOM 6502 N N . ILE B 1 153 ? 19.969 -11.367 21.844 1 96.88 153 ILE B N 1
ATOM 6503 C CA . ILE B 1 153 ? 20.375 -10.602 23.016 1 96.88 153 ILE B CA 1
ATOM 6504 C C . ILE B 1 153 ? 20.844 -9.211 22.594 1 96.88 153 ILE B C 1
ATOM 6506 O O . ILE B 1 153 ? 20.516 -8.211 23.234 1 96.88 153 ILE B O 1
ATOM 6510 N N . ALA B 1 154 ? 21.625 -9.195 21.531 1 96.62 154 ALA B N 1
ATOM 6511 C CA . ALA B 1 154 ? 22.094 -7.906 21.031 1 96.62 154 ALA B CA 1
ATOM 6512 C C . ALA B 1 154 ? 20.922 -6.996 20.656 1 96.62 154 ALA B C 1
ATOM 6514 O O . ALA B 1 154 ? 20.938 -5.805 20.969 1 96.62 154 ALA B O 1
ATOM 6515 N N . CYS B 1 155 ? 19.953 -7.527 19.984 1 96.44 155 CYS B N 1
ATOM 6516 C CA . CYS B 1 155 ? 18.781 -6.75 19.594 1 96.44 155 CYS B CA 1
ATOM 6517 C C . CYS B 1 155 ? 18 -6.312 20.828 1 96.44 155 CYS B C 1
ATOM 6519 O O . CYS B 1 155 ? 17.516 -5.18 20.891 1 96.44 155 CYS B O 1
ATOM 6521 N N . LEU B 1 156 ? 17.953 -7.18 21.828 1 96.5 156 LEU B N 1
ATOM 6522 C CA . LEU B 1 156 ? 17.234 -6.844 23.047 1 96.5 156 LEU B CA 1
ATOM 6523 C C . LEU B 1 156 ? 17.953 -5.727 23.797 1 96.5 156 LEU B C 1
ATOM 6525 O O . LEU B 1 156 ? 17.312 -4.852 24.391 1 96.5 156 LEU B O 1
ATOM 6529 N N . ILE B 1 157 ? 19.25 -5.777 23.781 1 96.12 157 ILE B N 1
ATOM 6530 C CA . ILE B 1 157 ? 20.031 -4.734 24.438 1 96.12 157 ILE B CA 1
ATOM 6531 C C . ILE B 1 157 ? 19.797 -3.398 23.719 1 96.12 157 ILE B C 1
ATOM 6533 O O . ILE B 1 157 ? 19.609 -2.369 24.375 1 96.12 157 ILE B O 1
ATOM 6537 N N . LEU B 1 158 ? 19.812 -3.414 22.438 1 95.5 158 LEU B N 1
ATOM 6538 C CA . LEU B 1 158 ? 19.562 -2.197 21.672 1 95.5 158 LEU B CA 1
ATOM 6539 C C . LEU B 1 158 ? 18.188 -1.629 21.969 1 95.5 158 LEU B C 1
ATOM 6541 O O . LEU B 1 158 ? 18.031 -0.42 22.156 1 95.5 158 LEU B O 1
ATOM 6545 N N . ILE B 1 159 ? 17.156 -2.492 22.016 1 96.38 159 ILE B N 1
ATOM 6546 C CA . ILE B 1 159 ? 15.797 -2.061 22.312 1 96.38 159 ILE B CA 1
ATOM 6547 C C . ILE B 1 159 ? 15.719 -1.508 23.734 1 96.38 159 ILE B C 1
ATOM 6549 O O . ILE B 1 159 ? 15.125 -0.453 23.969 1 96.38 159 ILE B O 1
ATOM 6553 N N . LEU B 1 160 ? 16.391 -2.184 24.688 1 95.88 160 LEU B N 1
ATOM 6554 C CA . LEU B 1 160 ? 16.375 -1.759 26.078 1 95.88 160 LEU B CA 1
ATOM 6555 C C . LEU B 1 160 ? 17.078 -0.413 26.25 1 95.88 160 LEU B C 1
ATOM 6557 O O . LEU B 1 160 ? 16.625 0.431 27.031 1 95.88 160 LEU B O 1
ATOM 6561 N N . LEU B 1 161 ? 18.156 -0.221 25.531 1 95.25 161 LEU B N 1
ATOM 6562 C CA . LEU B 1 161 ? 18.859 1.054 25.578 1 95.25 161 LEU B CA 1
ATOM 6563 C C . LEU B 1 161 ? 17.969 2.191 25.094 1 95.25 161 LEU B C 1
ATOM 6565 O O . LEU B 1 161 ? 17.953 3.266 25.703 1 95.25 161 LEU B O 1
ATOM 6569 N N . ASN B 1 162 ? 17.234 1.979 24.047 1 96.06 162 ASN B N 1
ATOM 6570 C CA . ASN B 1 162 ? 16.344 3.002 23.516 1 96.06 162 ASN B CA 1
ATOM 6571 C C . ASN B 1 162 ? 15.172 3.264 24.469 1 96.06 162 ASN B C 1
ATOM 6573 O O . ASN B 1 162 ? 14.75 4.41 24.641 1 96.06 162 ASN B O 1
ATOM 6577 N N . VAL B 1 163 ? 14.688 2.205 25.141 1 94.19 163 VAL B N 1
ATOM 6578 C CA . VAL B 1 163 ? 13.562 2.338 26.062 1 94.19 163 VAL B CA 1
ATOM 6579 C C . VAL B 1 163 ? 14.016 3.088 27.312 1 94.19 163 VAL B C 1
ATOM 6581 O O . VAL B 1 163 ? 13.336 4.016 27.766 1 94.19 163 VAL B O 1
ATOM 6584 N N . VAL B 1 164 ? 15.148 2.709 27.875 1 93.75 164 VAL B N 1
ATOM 6585 C CA . VAL B 1 164 ? 15.68 3.355 29.062 1 93.75 164 VAL B CA 1
ATOM 6586 C C . VAL B 1 164 ? 15.984 4.82 28.766 1 93.75 164 VAL B C 1
ATOM 6588 O O . VAL B 1 164 ? 15.664 5.703 29.562 1 93.75 164 VAL B O 1
ATOM 6591 N N . ALA B 1 165 ? 16.609 5.035 27.625 1 93.75 165 ALA B N 1
ATOM 6592 C CA . ALA B 1 165 ? 16.922 6.41 27.25 1 93.75 165 ALA B CA 1
ATOM 6593 C C . ALA B 1 165 ? 15.641 7.234 27.094 1 93.75 165 ALA B C 1
ATOM 6595 O O . ALA B 1 165 ? 15.617 8.422 27.438 1 93.75 165 ALA B O 1
ATOM 6596 N N . SER B 1 166 ? 14.617 6.652 26.578 1 90.62 166 SER B N 1
ATOM 6597 C CA . SER B 1 166 ? 13.344 7.348 26.422 1 90.62 166 SER B CA 1
ATOM 6598 C C . SER B 1 166 ? 12.727 7.695 27.766 1 90.62 166 SER B C 1
ATOM 6600 O O . SER B 1 166 ? 12.156 8.773 27.922 1 90.62 166 SER B O 1
ATOM 6602 N N . PHE B 1 167 ? 12.891 6.809 28.734 1 86.94 167 PHE B N 1
ATOM 6603 C CA . PHE B 1 167 ? 12.375 7.074 30.078 1 86.94 167 PHE B CA 1
ATOM 6604 C C . PHE B 1 167 ? 13.188 8.164 30.766 1 86.94 167 PHE B C 1
ATOM 6606 O O . PHE B 1 167 ? 12.625 9.031 31.438 1 86.94 167 PHE B O 1
ATOM 6613 N N . CYS B 1 168 ? 14.453 8.117 30.547 1 86.88 168 CYS B N 1
ATOM 6614 C CA . CYS B 1 168 ? 15.312 9.148 31.109 1 86.88 168 CYS B CA 1
ATOM 6615 C C . CYS B 1 168 ? 14.984 10.516 30.5 1 86.88 168 CYS B C 1
ATOM 6617 O O . CYS B 1 168 ? 14.992 11.523 31.203 1 86.88 168 CYS B O 1
ATOM 6619 N N . ASP B 1 169 ? 14.789 10.516 29.234 1 86.38 169 ASP B N 1
ATOM 6620 C CA . ASP B 1 169 ? 14.438 11.758 28.547 1 86.38 169 ASP B CA 1
ATOM 6621 C C . ASP B 1 169 ? 13.125 12.328 29.078 1 86.38 169 ASP B C 1
ATOM 6623 O O . ASP B 1 169 ? 12.992 13.539 29.234 1 86.38 169 ASP B O 1
ATOM 6627 N N . LEU B 1 170 ? 12.141 11.5 29.328 1 76.5 170 LEU B N 1
ATOM 6628 C CA . LEU B 1 170 ? 10.844 11.93 29.828 1 76.5 170 LEU B CA 1
ATOM 6629 C C . LEU B 1 170 ? 10.961 12.461 31.25 1 76.5 170 LEU B C 1
ATOM 6631 O O . LEU B 1 170 ? 10.273 13.414 31.625 1 76.5 170 LEU B O 1
ATOM 6635 N N . TYR B 1 171 ? 11.844 11.82 32 1 78.12 171 TYR B N 1
ATOM 6636 C CA . TYR B 1 171 ? 11.938 12.172 33.438 1 78.12 171 TYR B CA 1
ATOM 6637 C C . TYR B 1 171 ? 12.906 13.328 33.625 1 78.12 171 TYR B C 1
ATOM 6639 O O . TYR B 1 171 ? 12.633 14.242 34.406 1 78.12 171 TYR B O 1
ATOM 6647 N N . PHE B 1 172 ? 14.039 13.211 32.938 1 75.12 172 PHE B N 1
ATOM 6648 C CA . PHE B 1 172 ? 15.078 14.203 33.188 1 75.12 172 PHE B CA 1
ATOM 6649 C C . PHE B 1 172 ? 15.078 15.266 32.094 1 75.12 172 PHE B C 1
ATOM 6651 O O . PHE B 1 172 ? 15.711 16.312 32.25 1 75.12 172 PHE B O 1
ATOM 6658 N N . GLY B 1 173 ? 14.508 14.953 30.938 1 66.25 173 GLY B N 1
ATOM 6659 C CA . GLY B 1 173 ? 14.648 15.805 29.75 1 66.25 173 GLY B CA 1
ATOM 6660 C C . GLY B 1 173 ? 13.961 17.141 29.906 1 66.25 173 GLY B C 1
ATOM 6661 O O . GLY B 1 173 ? 12.781 17.203 30.25 1 66.25 173 GLY B O 1
ATOM 6662 N N . ASP B 1 174 ? 14.711 18.203 30.312 1 59.84 174 ASP B N 1
ATOM 6663 C CA . ASP B 1 174 ? 14.203 19.562 30.266 1 59.84 174 ASP B CA 1
ATOM 6664 C C . ASP B 1 174 ? 14.094 20.062 28.828 1 59.84 174 ASP B C 1
ATOM 6666 O O . ASP B 1 174 ? 15.031 19.922 28.047 1 59.84 174 ASP B O 1
ATOM 6670 N N . GLU B 1 175 ? 12.805 20.141 28.375 1 55.66 175 GLU B N 1
ATOM 6671 C CA . GLU B 1 175 ? 12.562 20.625 27.031 1 55.66 175 GLU B CA 1
ATOM 6672 C C . GLU B 1 175 ? 13.57 21.703 26.641 1 55.66 175 GLU B C 1
ATOM 6674 O O . GLU B 1 175 ? 13.914 21.844 25.453 1 55.66 175 GLU B O 1
ATOM 6679 N N . ASN B 1 176 ? 14.031 22.453 27.656 1 50.59 176 ASN B N 1
ATOM 6680 C CA . ASN B 1 176 ? 14.867 23.625 27.438 1 50.59 176 ASN B CA 1
ATOM 6681 C C . ASN B 1 176 ? 16.344 23.281 27.5 1 50.59 176 ASN B C 1
ATOM 6683 O O . ASN B 1 176 ? 17.203 24.125 27.219 1 50.59 176 ASN B O 1
ATOM 6687 N N . ASN B 1 177 ? 16.688 22.25 28.047 1 55.22 177 ASN B N 1
ATOM 6688 C CA . ASN B 1 177 ? 18.125 22 28.234 1 55.22 177 ASN B CA 1
ATOM 6689 C C . ASN B 1 177 ? 18.766 21.406 26.984 1 55.22 177 ASN B C 1
ATOM 6691 O O . ASN B 1 177 ? 18.375 20.328 26.531 1 55.22 177 ASN B O 1
ATOM 6695 N N . LYS B 1 178 ? 19.391 22.203 26.328 1 52.06 178 LYS B N 1
ATOM 6696 C CA . LYS B 1 178 ? 20.141 22.016 25.094 1 52.06 178 LYS B CA 1
ATOM 6697 C C . LYS B 1 178 ? 21.312 21.062 25.297 1 52.06 178 LYS B C 1
ATOM 6699 O O . LYS B 1 178 ? 22 20.703 24.344 1 52.06 178 LYS B O 1
ATOM 6704 N N . ASN B 1 179 ? 21.688 20.75 26.625 1 56.12 179 ASN B N 1
ATOM 6705 C CA . ASN B 1 179 ? 22.906 19.969 26.797 1 56.12 179 ASN B CA 1
ATOM 6706 C C . ASN B 1 179 ? 22.703 18.516 26.406 1 56.12 179 ASN B C 1
ATOM 6708 O O . ASN B 1 179 ? 21.75 17.875 26.875 1 56.12 179 ASN B O 1
ATOM 6712 N N . THR B 1 180 ? 23.359 18.078 25.359 1 62.91 180 THR B N 1
ATOM 6713 C CA . THR B 1 180 ? 23.25 16.781 24.703 1 62.91 180 THR B CA 1
ATOM 6714 C C . THR B 1 180 ? 23.672 15.672 25.656 1 62.91 180 THR B C 1
ATOM 6716 O O . THR B 1 180 ? 24.859 15.508 25.953 1 62.91 180 THR B O 1
ATOM 6719 N N . GLU B 1 181 ? 22.844 15.305 26.609 1 79.25 181 GLU B N 1
ATOM 6720 C CA . GLU B 1 181 ? 23.062 14.109 27.422 1 79.25 181 GLU B CA 1
ATOM 6721 C C . GLU B 1 181 ? 22.984 12.844 26.578 1 79.25 181 GLU B C 1
ATOM 6723 O O . GLU B 1 181 ? 22.406 12.859 25.484 1 79.25 181 GLU B O 1
ATOM 6728 N N . TRP B 1 182 ? 23.75 11.773 27.094 1 80.69 182 TRP B N 1
ATOM 6729 C CA . TRP B 1 182 ? 23.875 10.531 26.344 1 80.69 182 TRP B CA 1
ATOM 6730 C C . TRP B 1 182 ? 22.5 9.977 25.984 1 80.69 182 TRP B C 1
ATOM 6732 O O . TRP B 1 182 ? 22.344 9.367 24.922 1 80.69 182 TRP B O 1
ATOM 6742 N N . TYR B 1 183 ? 21.516 10.141 26.875 1 87.25 183 TYR B N 1
ATOM 6743 C CA . TYR B 1 183 ? 20.219 9.508 26.656 1 87.25 183 TYR B CA 1
ATOM 6744 C C . TYR B 1 183 ? 19.469 10.195 25.531 1 87.25 183 TYR B C 1
ATOM 6746 O O . TYR B 1 183 ? 18.531 9.625 24.969 1 87.25 183 TYR B O 1
ATOM 6754 N N . HIS B 1 184 ? 19.906 11.422 25.078 1 88.44 184 HIS B N 1
ATOM 6755 C CA . HIS B 1 184 ? 19.266 12.102 23.953 1 88.44 184 HIS B CA 1
ATOM 6756 C C . HIS B 1 184 ? 19.578 11.414 22.641 1 88.44 184 HIS B C 1
ATOM 6758 O O . HIS B 1 184 ? 18.844 11.562 21.656 1 88.44 184 HIS B O 1
ATOM 6764 N N . TYR B 1 185 ? 20.656 10.656 22.703 1 90.75 185 TYR B N 1
ATOM 6765 C CA . TYR B 1 185 ? 21.062 10 21.469 1 90.75 185 TYR B CA 1
ATOM 6766 C C . TYR B 1 185 ? 20.188 8.781 21.188 1 90.75 185 TYR B C 1
ATOM 6768 O O . TYR B 1 185 ? 19.938 8.445 20.031 1 90.75 185 TYR B O 1
ATOM 6776 N N . PHE B 1 186 ? 19.672 8.18 22.281 1 94.12 186 PHE B N 1
ATOM 6777 C CA . PHE B 1 186 ? 18.953 6.93 22.125 1 94.12 186 PHE B CA 1
ATOM 6778 C C . PHE B 1 186 ? 17.453 7.133 22.391 1 94.12 186 PHE B C 1
ATOM 6780 O O . PHE B 1 186 ? 16.656 6.219 22.188 1 94.12 186 PHE B O 1
ATOM 6787 N N . SER B 1 187 ? 17.094 8.336 22.781 1 93.12 187 SER B N 1
ATOM 6788 C CA . SER B 1 187 ? 15.688 8.602 23.078 1 93.12 187 SER B CA 1
ATOM 6789 C C . SER B 1 187 ? 14.844 8.562 21.797 1 93.12 187 SER B C 1
ATOM 6791 O O . SER B 1 187 ? 15.117 9.289 20.844 1 93.12 187 SER B O 1
ATOM 6793 N N . ILE B 1 188 ? 13.797 7.789 21.812 1 92.56 188 ILE B N 1
ATOM 6794 C CA . ILE B 1 188 ? 12.922 7.609 20.656 1 92.56 188 ILE B CA 1
ATOM 6795 C C . ILE B 1 188 ? 12.195 8.922 20.344 1 92.56 188 ILE B C 1
ATOM 6797 O O . ILE B 1 188 ? 12.023 9.281 19.188 1 92.56 188 ILE B O 1
ATOM 6801 N N . ARG B 1 189 ? 11.852 9.672 21.328 1 86.38 189 ARG B N 1
ATOM 6802 C CA . ARG B 1 189 ? 11.172 10.953 21.156 1 86.38 189 ARG B CA 1
ATOM 6803 C C . ARG B 1 189 ? 12.078 11.969 20.469 1 86.38 189 ARG B C 1
ATOM 6805 O O . ARG B 1 189 ? 11.656 12.648 19.531 1 86.38 189 ARG B O 1
ATOM 6812 N N . CYS B 1 190 ? 13.258 12 20.906 1 89.44 190 CYS B N 1
ATOM 6813 C CA . CYS B 1 190 ? 14.211 12.938 20.312 1 89.44 190 CYS B CA 1
ATOM 6814 C C . CYS B 1 190 ? 14.516 12.562 18.875 1 89.44 190 CYS B C 1
ATOM 6816 O O . CYS B 1 190 ? 14.547 13.43 18 1 89.44 190 CYS B O 1
ATOM 6818 N N . ASN B 1 191 ? 14.68 11.281 18.672 1 93.38 191 ASN B N 1
ATOM 6819 C CA . ASN B 1 191 ? 15 10.828 17.328 1 93.38 191 ASN B CA 1
ATOM 6820 C C . ASN B 1 191 ? 13.797 10.977 16.391 1 93.38 191 ASN B C 1
ATOM 6822 O O . ASN B 1 191 ? 13.961 11.219 15.195 1 93.38 191 ASN B O 1
ATOM 6826 N N . TRP B 1 192 ? 12.617 10.836 16.906 1 90.19 192 TRP B N 1
ATOM 6827 C CA . TRP B 1 192 ? 11.422 11.07 16.109 1 90.19 192 TRP B CA 1
ATOM 6828 C C . TRP B 1 192 ? 11.352 12.523 15.656 1 90.19 192 TRP B C 1
ATOM 6830 O O . TRP B 1 192 ? 11.008 12.805 14.5 1 90.19 192 TRP B O 1
ATOM 6840 N N . ARG B 1 193 ? 11.688 13.438 16.516 1 86.88 193 ARG B N 1
ATOM 6841 C CA . ARG B 1 193 ? 11.711 14.859 16.188 1 86.88 193 ARG B CA 1
ATOM 6842 C C . ARG B 1 193 ? 12.734 15.141 15.086 1 86.88 193 ARG B C 1
ATOM 6844 O O . ARG B 1 193 ? 12.477 15.93 14.18 1 86.88 193 ARG B O 1
ATOM 6851 N N . ARG B 1 194 ? 13.758 14.422 15.234 1 90.94 194 ARG B N 1
ATOM 6852 C CA . ARG B 1 194 ? 14.805 14.602 14.234 1 90.94 194 ARG B CA 1
ATOM 6853 C C . ARG B 1 194 ? 14.359 14.055 12.883 1 90.94 194 ARG B C 1
ATOM 6855 O O . ARG B 1 194 ? 14.695 14.625 11.836 1 90.94 194 ARG B O 1
ATOM 6862 N N . LEU B 1 195 ? 13.703 12.953 12.914 1 92.75 195 LEU B N 1
ATOM 6863 C CA . LEU B 1 195 ? 13.211 12.352 11.68 1 92.75 195 LEU B CA 1
ATOM 6864 C C . LEU B 1 195 ? 12.219 13.273 10.984 1 92.75 195 LEU B C 1
ATOM 6866 O O . LEU B 1 195 ? 12.234 13.398 9.758 1 92.75 195 LEU B O 1
ATOM 6870 N N . MET B 1 196 ? 11.414 14.008 11.812 1 87.38 196 MET B N 1
ATOM 6871 C CA . MET B 1 196 ? 10.336 14.828 11.266 1 87.38 196 MET B CA 1
ATOM 6872 C C . MET B 1 196 ? 10.812 16.25 11.008 1 87.38 196 MET B C 1
ATOM 6874 O O . MET B 1 196 ? 10.07 17.062 10.461 1 87.38 196 MET B O 1
ATOM 6878 N N . GLU B 1 197 ? 11.969 16.531 11.352 1 85.81 197 GLU B N 1
ATOM 6879 C CA . GLU B 1 197 ? 12.5 17.875 11.195 1 85.81 197 GLU B CA 1
ATOM 6880 C C . GLU B 1 197 ? 12.586 18.266 9.727 1 85.81 197 GLU B C 1
ATOM 6882 O O . GLU B 1 197 ? 13.078 17.5 8.898 1 85.81 197 GLU B O 1
ATOM 6887 N N . PRO B 1 198 ? 12.023 19.391 9.398 1 82.75 198 PRO B N 1
ATOM 6888 C CA . PRO B 1 198 ? 12.156 19.844 8.016 1 82.75 198 PRO B CA 1
ATOM 6889 C C . PRO B 1 198 ? 13.594 20.203 7.648 1 82.75 198 PRO B C 1
ATOM 6891 O O . PRO B 1 198 ? 14.445 20.312 8.531 1 82.75 198 PRO B O 1
ATOM 6894 N N . PHE B 1 199 ? 13.836 20.266 6.402 1 85.69 199 PHE B N 1
ATOM 6895 C CA . PHE B 1 199 ? 15.156 20.641 5.906 1 85.69 199 PHE B CA 1
ATOM 6896 C C . PHE B 1 199 ? 15.555 22.016 6.426 1 85.69 199 PHE B C 1
ATOM 6898 O O . PHE B 1 199 ? 14.727 22.938 6.492 1 85.69 199 PHE B O 1
ATOM 6905 N N . ASP B 1 200 ? 16.766 22.109 6.934 1 79.44 200 ASP B N 1
ATOM 6906 C CA . ASP B 1 200 ? 17.266 23.375 7.453 1 79.44 200 ASP B CA 1
ATOM 6907 C C . ASP B 1 200 ? 17.5 24.375 6.324 1 79.44 200 ASP B C 1
ATOM 6909 O O . ASP B 1 200 ? 18.5 24.266 5.598 1 79.44 200 ASP B O 1
ATOM 6913 N N . GLU B 1 201 ? 16.719 25.312 6.23 1 79.56 201 GLU B N 1
ATOM 6914 C CA . GLU B 1 201 ? 16.828 26.281 5.152 1 79.56 201 GLU B CA 1
ATOM 6915 C C . GLU B 1 201 ? 17.656 27.484 5.574 1 79.56 201 GLU B C 1
ATOM 6917 O O . GLU B 1 201 ? 17.906 28.391 4.777 1 79.56 201 GLU B O 1
ATOM 6922 N N . THR B 1 202 ? 18.219 27.453 6.77 1 80 202 THR B N 1
ATOM 6923 C CA . THR B 1 202 ? 18.906 28.625 7.297 1 80 202 THR B CA 1
ATOM 6924 C C . THR B 1 202 ? 20.328 28.703 6.746 1 80 202 THR B C 1
ATOM 6926 O O . THR B 1 202 ? 20.891 29.797 6.637 1 80 202 THR B O 1
ATOM 6929 N N . ASN B 1 203 ? 20.859 27.547 6.312 1 83.5 203 ASN B N 1
ATOM 6930 C CA . ASN B 1 203 ? 22.203 27.547 5.742 1 83.5 203 ASN B CA 1
ATOM 6931 C C . ASN B 1 203 ? 22.156 27.781 4.234 1 83.5 203 ASN B C 1
ATOM 6933 O O . ASN B 1 203 ? 21.766 26.891 3.479 1 83.5 203 ASN B O 1
ATOM 6937 N N . PRO B 1 204 ? 22.562 28.891 3.883 1 84.44 204 PRO B N 1
ATOM 6938 C CA . PRO B 1 204 ? 22.469 29.234 2.459 1 84.44 204 PRO B CA 1
ATOM 6939 C C . PRO B 1 204 ? 23.328 28.312 1.587 1 84.44 204 PRO B C 1
ATOM 6941 O O . PRO B 1 204 ? 23.031 28.125 0.403 1 84.44 204 PRO B O 1
ATOM 6944 N N . ARG B 1 205 ? 24.391 27.828 2.094 1 85.31 205 ARG B N 1
ATOM 6945 C CA . ARG B 1 205 ? 25.281 26.969 1.326 1 85.31 205 ARG B CA 1
ATOM 6946 C C . ARG B 1 205 ? 24.641 25.609 1.069 1 85.31 205 ARG B C 1
ATOM 6948 O O . ARG B 1 205 ? 24.859 25.016 0.015 1 85.31 205 ARG B O 1
ATOM 6955 N N . LEU B 1 206 ? 23.812 25.156 1.97 1 87.81 206 LEU B N 1
ATOM 6956 C CA . LEU B 1 206 ? 23.266 23.797 1.878 1 87.81 206 LEU B CA 1
ATOM 6957 C C . LEU B 1 206 ? 21.844 23.828 1.319 1 87.81 206 LEU B C 1
ATOM 6959 O O . LEU B 1 206 ? 21.328 22.797 0.886 1 87.81 206 LEU B O 1
ATOM 6963 N N . ARG B 1 207 ? 21.25 24.906 1.271 1 87.5 207 ARG B N 1
ATOM 6964 C CA . ARG B 1 207 ? 19.859 25.047 0.836 1 87.5 207 ARG B CA 1
ATOM 6965 C C . ARG B 1 207 ? 19.672 24.5 -0.574 1 87.5 207 ARG B C 1
ATOM 6967 O O . ARG B 1 207 ? 18.688 23.828 -0.852 1 87.5 207 ARG B O 1
ATOM 6974 N N . PRO B 1 208 ? 20.656 24.734 -1.427 1 88.19 208 PRO B N 1
ATOM 6975 C CA . PRO B 1 208 ? 20.469 24.234 -2.791 1 88.19 208 PRO B CA 1
ATOM 6976 C C . PRO B 1 208 ? 20.484 22.719 -2.865 1 88.19 208 PRO B C 1
ATOM 6978 O O . PRO B 1 208 ? 20.016 22.141 -3.85 1 88.19 208 PRO B O 1
ATOM 6981 N N . LEU B 1 209 ? 21 22.109 -1.911 1 91.88 209 LEU B N 1
ATOM 6982 C CA . LEU B 1 209 ? 21.125 20.656 -1.937 1 91.88 209 LEU B CA 1
ATOM 6983 C C . LEU B 1 209 ? 19.828 19.984 -1.501 1 91.88 209 LEU B C 1
ATOM 6985 O O . LEU B 1 209 ? 19.703 18.766 -1.538 1 91.88 209 LEU B O 1
ATOM 6989 N N . LYS B 1 210 ? 18.828 20.75 -1.152 1 92.38 210 LYS B N 1
ATOM 6990 C CA . LYS B 1 210 ? 17.531 20.234 -0.698 1 92.38 210 LYS B CA 1
ATOM 6991 C C . LYS B 1 210 ? 16.891 19.359 -1.771 1 92.38 210 LYS B C 1
ATOM 6993 O O . LYS B 1 210 ? 16.203 18.375 -1.459 1 92.38 210 LYS B O 1
ATOM 6998 N N . CYS B 1 211 ? 17.109 19.688 -3.016 1 92.06 211 CYS B N 1
ATOM 6999 C CA . CYS B 1 211 ? 16.5 18.969 -4.129 1 92.06 211 CYS B CA 1
ATOM 7000 C C . CYS B 1 211 ? 17.016 17.531 -4.191 1 92.06 211 CYS B C 1
ATOM 7002 O O . CYS B 1 211 ? 16.344 16.656 -4.738 1 92.06 211 CYS B O 1
ATOM 7004 N N . LEU B 1 212 ? 18.141 17.266 -3.631 1 94.12 212 LEU B N 1
ATOM 7005 C CA . LEU B 1 212 ? 18.703 15.914 -3.654 1 94.12 212 LEU B CA 1
ATOM 7006 C C . LEU B 1 212 ? 17.891 14.969 -2.787 1 94.12 212 LEU B C 1
ATOM 7008 O O . LEU B 1 212 ? 17.844 13.766 -3.043 1 94.12 212 LEU B O 1
ATOM 7012 N N . ASN B 1 213 ? 17.203 15.516 -1.79 1 93.94 213 ASN B N 1
ATOM 7013 C CA . ASN B 1 213 ? 16.328 14.688 -0.969 1 93.94 213 ASN B CA 1
ATOM 7014 C C . ASN B 1 213 ? 15.172 14.125 -1.781 1 93.94 213 ASN B C 1
ATOM 7016 O O . ASN B 1 213 ? 14.844 12.945 -1.67 1 93.94 213 ASN B O 1
ATOM 7020 N N . GLY B 1 214 ? 14.641 15.023 -2.557 1 94.38 214 GLY B N 1
ATOM 7021 C CA . GLY B 1 214 ? 13.57 14.57 -3.424 1 94.38 214 GLY B CA 1
ATOM 7022 C C . GLY B 1 214 ? 14.031 13.57 -4.465 1 94.38 214 GLY B C 1
ATOM 7023 O O . GLY B 1 214 ? 13.367 12.555 -4.695 1 94.38 214 GLY B O 1
ATOM 7024 N N . LEU B 1 215 ? 15.141 13.805 -5.047 1 93.62 215 LEU B N 1
ATOM 7025 C CA . LEU B 1 215 ? 15.68 12.922 -6.082 1 93.62 215 LEU B CA 1
ATOM 7026 C C . LEU B 1 215 ? 15.992 11.547 -5.512 1 93.62 215 LEU B C 1
ATOM 7028 O O . LEU B 1 215 ? 15.578 10.531 -6.07 1 93.62 215 LEU B O 1
ATOM 7032 N N . ARG B 1 216 ? 16.656 11.492 -4.418 1 95.12 216 ARG B N 1
ATOM 7033 C CA . ARG B 1 216 ? 17 10.234 -3.777 1 95.12 216 ARG B CA 1
ATOM 7034 C C . ARG B 1 216 ? 15.758 9.445 -3.391 1 95.12 216 ARG B C 1
ATOM 7036 O O . ARG B 1 216 ? 15.734 8.219 -3.516 1 95.12 216 ARG B O 1
ATOM 7043 N N . SER B 1 217 ? 14.789 10.18 -2.896 1 96.06 217 SER B N 1
ATOM 7044 C CA . SER B 1 217 ? 13.547 9.539 -2.482 1 96.06 217 SER B CA 1
ATOM 7045 C C . SER B 1 217 ? 12.828 8.898 -3.668 1 96.06 217 SER B C 1
ATOM 7047 O O . SER B 1 217 ? 12.422 7.734 -3.598 1 96.06 217 SER B O 1
ATOM 7049 N N . VAL B 1 218 ? 12.734 9.602 -4.754 1 94.88 218 VAL B N 1
ATOM 7050 C CA . VAL B 1 218 ? 12.055 9.094 -5.941 1 94.88 218 VAL B CA 1
ATOM 7051 C C . VAL B 1 218 ? 12.836 7.914 -6.52 1 94.88 218 VAL B C 1
ATOM 7053 O O . VAL B 1 218 ? 12.242 6.906 -6.922 1 94.88 218 VAL B O 1
ATOM 7056 N N . LEU B 1 219 ? 14.102 8.047 -6.516 1 95.38 219 LEU B N 1
ATOM 7057 C CA . LEU B 1 219 ? 14.945 6.98 -7.035 1 95.38 219 LEU B CA 1
ATOM 7058 C C . LEU B 1 219 ? 14.805 5.719 -6.191 1 95.38 219 LEU B C 1
ATOM 7060 O O . LEU B 1 219 ? 14.766 4.609 -6.73 1 95.38 219 LEU B O 1
ATOM 7064 N N . MET B 1 220 ? 14.703 5.875 -4.891 1 96.5 220 MET B N 1
ATOM 7065 C CA . MET B 1 220 ? 14.523 4.719 -4.02 1 96.5 220 MET B CA 1
ATOM 7066 C C . MET B 1 220 ? 13.195 4.023 -4.301 1 96.5 220 MET B C 1
ATOM 7068 O O . MET B 1 220 ? 13.125 2.793 -4.297 1 96.5 220 MET B O 1
ATOM 7072 N N . CYS B 1 221 ? 12.18 4.785 -4.535 1 95.81 221 CYS B N 1
ATOM 7073 C CA . CYS B 1 221 ? 10.891 4.211 -4.895 1 95.81 221 CYS B CA 1
ATOM 7074 C C . CYS B 1 221 ? 10.984 3.414 -6.191 1 95.81 221 CYS B C 1
ATOM 7076 O O . CYS B 1 221 ? 10.391 2.342 -6.312 1 95.81 221 CYS B O 1
ATOM 7078 N N . LEU B 1 222 ? 11.758 3.936 -7.102 1 95.5 222 LEU B N 1
ATOM 7079 C CA . LEU B 1 222 ? 11.914 3.26 -8.383 1 95.5 222 LEU B CA 1
ATOM 7080 C C . LEU B 1 222 ? 12.742 1.987 -8.227 1 95.5 222 LEU B C 1
ATOM 7082 O O . LEU B 1 222 ? 12.484 0.989 -8.906 1 95.5 222 LEU B O 1
ATOM 7086 N N . VAL B 1 223 ? 13.727 2.012 -7.348 1 96.19 223 VAL B N 1
ATOM 7087 C CA . VAL B 1 223 ? 14.523 0.822 -7.07 1 96.19 223 VAL B CA 1
ATOM 7088 C C . VAL B 1 223 ? 13.625 -0.279 -6.504 1 96.19 223 VAL B C 1
ATOM 7090 O O . VAL B 1 223 ? 13.695 -1.431 -6.938 1 96.19 223 VAL B O 1
ATOM 7093 N N . ILE B 1 224 ? 12.766 0.076 -5.621 1 96.62 224 ILE B N 1
ATOM 7094 C CA . ILE B 1 224 ? 11.844 -0.893 -5.031 1 96.62 224 ILE B CA 1
ATOM 7095 C C . ILE B 1 224 ? 10.906 -1.43 -6.105 1 96.62 224 ILE B C 1
ATOM 7097 O O . ILE B 1 224 ? 10.617 -2.629 -6.148 1 96.62 224 ILE B O 1
ATOM 7101 N N . LEU B 1 225 ? 10.5 -0.574 -7 1 94.88 225 LEU B N 1
ATOM 7102 C CA . LEU B 1 225 ? 9.602 -0.969 -8.078 1 94.88 225 LEU B CA 1
ATOM 7103 C C . LEU B 1 225 ? 10.234 -2.041 -8.953 1 94.88 225 LEU B C 1
ATOM 7105 O O . LEU B 1 225 ? 9.602 -3.053 -9.266 1 94.88 225 LEU B O 1
ATOM 7109 N N . MET B 1 226 ? 11.422 -1.854 -9.258 1 91.81 226 MET B N 1
ATOM 7110 C CA . MET B 1 226 ? 12.109 -2.803 -10.133 1 91.81 226 MET B CA 1
ATOM 7111 C C . MET B 1 226 ? 12.234 -4.168 -9.461 1 91.81 226 MET B C 1
ATOM 7113 O O . MET B 1 226 ? 11.969 -5.195 -10.086 1 91.81 226 MET B O 1
ATOM 7117 N N . HIS B 1 227 ? 12.484 -4.207 -8.227 1 93.5 227 HIS B N 1
ATOM 7118 C CA . HIS B 1 227 ? 12.727 -5.461 -7.52 1 93.5 227 HIS B CA 1
ATOM 7119 C C . HIS B 1 227 ? 11.422 -6.184 -7.207 1 93.5 227 HIS B C 1
ATOM 7121 O O . HIS B 1 227 ? 11.414 -7.402 -7.027 1 93.5 227 HIS B O 1
ATOM 7127 N N . THR B 1 228 ? 10.352 -5.535 -7.152 1 91.31 228 THR B N 1
ATOM 7128 C CA . THR B 1 228 ? 9.07 -6.148 -6.82 1 91.31 228 THR B CA 1
ATOM 7129 C C . THR B 1 228 ? 8.586 -7.039 -7.957 1 91.31 228 THR B C 1
ATOM 7131 O O . THR B 1 228 ? 7.707 -7.887 -7.762 1 91.31 228 THR B O 1
ATOM 7134 N N . SER B 1 229 ? 9.125 -6.953 -9.078 1 82.44 229 SER B N 1
ATOM 7135 C CA . SER B 1 229 ? 8.68 -7.738 -10.227 1 82.44 229 SER B CA 1
ATOM 7136 C C . SER B 1 229 ? 9.383 -9.094 -10.273 1 82.44 229 SER B C 1
ATOM 7138 O O . SER B 1 229 ? 8.977 -9.977 -11.023 1 82.44 229 SER B O 1
ATOM 7140 N N . PHE B 1 230 ? 10.289 -9.391 -9.367 1 80.06 230 PHE B N 1
ATOM 7141 C CA . PHE B 1 230 ? 11.172 -10.539 -9.555 1 80.06 230 PHE B CA 1
ATOM 7142 C C . PHE B 1 230 ? 10.562 -11.789 -8.93 1 80.06 230 PHE B C 1
ATOM 7144 O O . PHE B 1 230 ? 10.594 -12.867 -9.539 1 80.06 230 PHE B O 1
ATOM 7151 N N . PRO B 1 231 ? 9.898 -11.695 -7.812 1 74.62 231 PRO B N 1
ATOM 7152 C CA . PRO B 1 231 ? 9.438 -12.93 -7.18 1 74.62 231 PRO B CA 1
ATOM 7153 C C . PRO B 1 231 ? 8.414 -13.68 -8.031 1 74.62 231 PRO B C 1
ATOM 7155 O O . PRO B 1 231 ? 8.344 -14.914 -7.977 1 74.62 231 PRO B O 1
ATOM 7158 N N . VAL B 1 232 ? 7.82 -12.992 -8.844 1 74.88 232 VAL B N 1
ATOM 7159 C CA . VAL B 1 232 ? 6.77 -13.602 -9.648 1 74.88 232 VAL B CA 1
ATOM 7160 C C . VAL B 1 232 ? 7.387 -14.531 -10.68 1 74.88 232 VAL B C 1
ATOM 7162 O O . VAL B 1 232 ? 6.719 -15.445 -11.188 1 74.88 232 VAL B O 1
ATOM 7165 N N . PHE B 1 233 ? 8.672 -14.375 -10.898 1 74.69 233 PHE B N 1
ATOM 7166 C CA . PHE B 1 233 ? 9.32 -15.211 -11.906 1 74.69 233 PHE B CA 1
ATOM 7167 C C . PHE B 1 233 ? 9.781 -16.531 -11.297 1 74.69 233 PHE B C 1
ATOM 7169 O O . PHE B 1 233 ? 10.086 -17.484 -12.023 1 74.69 233 PHE B O 1
ATOM 7176 N N . VAL B 1 234 ? 9.773 -16.609 -9.969 1 77.88 234 VAL B N 1
ATOM 7177 C CA . VAL B 1 234 ? 10.273 -17.812 -9.312 1 77.88 234 VAL B CA 1
ATOM 7178 C C . VAL B 1 234 ? 9.148 -18.828 -9.18 1 77.88 234 VAL B C 1
ATOM 7180 O O . VAL B 1 234 ? 9.375 -20.047 -9.312 1 77.88 234 VAL B O 1
ATOM 7183 N N . CYS B 1 235 ? 7.984 -18.328 -8.953 1 81.38 235 CYS B N 1
ATOM 7184 C CA . CYS B 1 235 ? 6.828 -19.219 -8.836 1 81.38 235 CYS B CA 1
ATOM 7185 C C . CYS B 1 235 ? 5.562 -18.516 -9.328 1 81.38 235 CYS B C 1
ATOM 7187 O O . CYS B 1 235 ? 5.113 -17.547 -8.727 1 81.38 235 CYS B O 1
ATOM 7189 N N . ASN B 1 236 ? 5.133 -19.062 -10.453 1 87 236 ASN B N 1
ATOM 7190 C CA . ASN B 1 236 ? 3.943 -18.453 -11.031 1 87 236 ASN B CA 1
ATOM 7191 C C . ASN B 1 236 ? 3.055 -19.484 -11.711 1 87 236 ASN B C 1
ATOM 7193 O O . ASN B 1 236 ? 3.5 -20.594 -12 1 87 236 ASN B O 1
ATOM 7197 N N . ASP B 1 237 ? 1.86 -19.094 -11.961 1 84.81 237 ASP B N 1
ATOM 7198 C CA . ASP B 1 237 ? 0.87 -19.969 -12.586 1 84.81 237 ASP B CA 1
ATOM 7199 C C . ASP B 1 237 ? 0.693 -19.641 -14.062 1 84.81 237 ASP B C 1
ATOM 7201 O O . ASP B 1 237 ? 0.038 -20.375 -14.797 1 84.81 237 ASP B O 1
ATOM 7205 N N . ASN B 1 238 ? 1.271 -18.594 -14.523 1 88.06 238 ASN B N 1
ATOM 7206 C CA . ASN B 1 238 ? 1.109 -18.203 -15.922 1 88.06 238 ASN B CA 1
ATOM 7207 C C . ASN B 1 238 ? 2.428 -17.734 -16.531 1 88.06 238 ASN B C 1
ATOM 7209 O O . ASN B 1 238 ? 2.535 -16.609 -17 1 88.06 238 ASN B O 1
ATOM 7213 N N . PRO B 1 239 ? 3.334 -18.672 -16.656 1 92.06 239 PRO B N 1
ATOM 7214 C CA . PRO B 1 239 ? 4.656 -18.328 -17.172 1 92.06 239 PRO B CA 1
ATOM 7215 C C . PRO B 1 239 ? 4.602 -17.75 -18.594 1 92.06 239 PRO B C 1
ATOM 7217 O O . PRO B 1 239 ? 5.438 -16.906 -18.953 1 92.06 239 PRO B O 1
ATOM 7220 N N . ARG B 1 240 ? 3.633 -18.125 -19.375 1 91.12 240 ARG B N 1
ATOM 7221 C CA . ARG B 1 240 ? 3.512 -17.594 -20.719 1 91.12 240 ARG B CA 1
ATOM 7222 C C . ARG B 1 240 ? 3.293 -16.094 -20.703 1 91.12 240 ARG B C 1
ATOM 7224 O O . ARG B 1 240 ? 3.883 -15.359 -21.5 1 91.12 240 ARG B O 1
ATOM 7231 N N . TYR B 1 241 ? 2.463 -15.703 -19.812 1 88.81 241 TYR B N 1
ATOM 7232 C CA . TYR B 1 241 ? 2.197 -14.273 -19.656 1 88.81 241 TYR B CA 1
ATOM 7233 C C . TYR B 1 241 ? 3.477 -13.516 -19.328 1 88.81 241 TYR B C 1
ATOM 7235 O O . TYR B 1 241 ? 3.717 -12.43 -19.875 1 88.81 241 TYR B O 1
ATOM 7243 N N . LEU B 1 242 ? 4.293 -14.07 -18.531 1 91.56 242 LEU B N 1
ATOM 7244 C CA . LEU B 1 242 ? 5.543 -13.43 -18.125 1 91.56 242 LEU B CA 1
ATOM 7245 C C . LEU B 1 242 ? 6.531 -13.406 -19.297 1 91.56 242 LEU B C 1
ATOM 7247 O O . LEU B 1 242 ? 7.242 -12.414 -19.484 1 91.56 242 LEU B O 1
ATOM 7251 N N . GLU B 1 243 ? 6.562 -14.469 -20.016 1 93.94 243 GLU B N 1
ATOM 7252 C CA . GLU B 1 243 ? 7.449 -14.523 -21.172 1 93.94 243 GLU B CA 1
ATOM 7253 C C . GLU B 1 243 ? 7.066 -13.477 -22.219 1 93.94 243 GLU B C 1
ATOM 7255 O O . GLU B 1 243 ? 7.93 -12.93 -22.906 1 93.94 243 GLU B O 1
ATOM 7260 N N . GLN B 1 244 ? 5.848 -13.102 -22.25 1 91.5 244 GLN B N 1
ATOM 7261 C CA . GLN B 1 244 ? 5.371 -12.102 -23.188 1 91.5 244 GLN B CA 1
ATOM 7262 C C . GLN B 1 244 ? 5.758 -10.695 -22.75 1 91.5 244 GLN B C 1
ATOM 7264 O O . GLN B 1 244 ? 5.695 -9.75 -23.547 1 91.5 244 GLN B O 1
ATOM 7269 N N . TRP B 1 245 ? 6.117 -10.57 -21.516 1 90.19 245 TRP B N 1
ATOM 7270 C CA . TRP B 1 245 ? 6.609 -9.281 -21.047 1 90.19 245 TRP B CA 1
ATOM 7271 C C . TRP B 1 245 ? 7.816 -8.82 -21.859 1 90.19 245 TRP B C 1
ATOM 7273 O O . TRP B 1 245 ? 7.992 -7.625 -22.094 1 90.19 245 TRP B O 1
ATOM 7283 N N . PHE B 1 246 ? 8.547 -9.742 -22.297 1 92.94 246 PHE B N 1
ATOM 7284 C CA . PHE B 1 246 ? 9.828 -9.453 -22.922 1 92.94 246 PHE B CA 1
ATOM 7285 C C . PHE B 1 246 ? 9.633 -8.977 -24.359 1 92.94 246 PHE B C 1
ATOM 7287 O O . PHE B 1 246 ? 10.57 -8.523 -25.016 1 92.94 246 PHE B O 1
ATOM 7294 N N . ASP B 1 247 ? 8.375 -8.992 -24.828 1 91.25 247 ASP B N 1
ATOM 7295 C CA . ASP B 1 247 ? 8.047 -8.477 -26.156 1 91.25 247 ASP B CA 1
ATOM 7296 C C . ASP B 1 247 ? 7.574 -7.023 -26.062 1 91.25 247 ASP B C 1
ATOM 7298 O O . ASP B 1 247 ? 7.414 -6.359 -27.094 1 91.25 247 ASP B O 1
ATOM 7302 N N . ASN B 1 248 ? 7.41 -6.574 -24.906 1 90.44 248 ASN B N 1
ATOM 7303 C CA . ASN B 1 248 ? 6.84 -5.25 -24.703 1 90.44 248 ASN B CA 1
ATOM 7304 C C . ASN B 1 248 ? 7.902 -4.246 -24.25 1 90.44 248 ASN B C 1
ATOM 7306 O O . ASN B 1 248 ? 8.609 -4.477 -23.266 1 90.44 248 ASN B O 1
ATOM 7310 N N . ILE B 1 249 ? 7.949 -3.098 -24.891 1 89.06 249 ILE B N 1
ATOM 7311 C CA . ILE B 1 249 ? 8.977 -2.082 -24.688 1 89.06 249 ILE B CA 1
ATOM 7312 C C . ILE B 1 249 ? 8.828 -1.475 -23.297 1 89.06 249 ILE B C 1
ATOM 7314 O O . ILE B 1 249 ? 9.812 -1.064 -22.688 1 89.06 249 ILE B O 1
ATOM 7318 N N . TYR B 1 250 ? 7.652 -1.391 -22.797 1 86.94 250 TYR B N 1
ATOM 7319 C CA . TYR B 1 250 ? 7.418 -0.816 -21.469 1 86.94 250 TYR B CA 1
ATOM 7320 C C . TYR B 1 250 ? 8.102 -1.645 -20.391 1 86.94 250 TYR B C 1
ATOM 7322 O O . TYR B 1 250 ? 8.664 -1.095 -19.438 1 86.94 250 TYR B O 1
ATOM 7330 N N . TYR B 1 251 ? 8.086 -2.924 -20.594 1 89.69 251 TYR B N 1
ATOM 7331 C CA . TYR B 1 251 ? 8.727 -3.783 -19.609 1 89.69 251 TYR B CA 1
ATOM 7332 C C . TYR B 1 251 ? 10.242 -3.771 -19.766 1 89.69 251 TYR B C 1
ATOM 7334 O O . TYR B 1 251 ? 10.977 -4.016 -18.812 1 89.69 251 TYR B O 1
ATOM 7342 N N . HIS B 1 252 ? 10.656 -3.436 -20.953 1 91.62 252 HIS B N 1
ATOM 7343 C CA . HIS B 1 252 ? 12.094 -3.268 -21.141 1 91.62 252 HIS B CA 1
ATOM 7344 C C . HIS B 1 252 ? 12.625 -2.104 -20.312 1 91.62 252 HIS B C 1
ATOM 7346 O O . HIS B 1 252 ? 13.742 -2.16 -19.797 1 91.62 252 HIS B O 1
ATOM 7352 N N . LEU B 1 253 ? 11.828 -1.084 -20.219 1 91.12 253 LEU B N 1
ATOM 7353 C CA . LEU B 1 253 ? 12.203 0.042 -19.375 1 91.12 253 LEU B CA 1
ATOM 7354 C C . LEU B 1 253 ? 12.375 -0.399 -17.922 1 91.12 253 LEU B C 1
ATOM 7356 O O . LEU B 1 253 ? 13.305 0.034 -17.234 1 91.12 253 LEU B O 1
ATOM 7360 N N . LEU B 1 254 ? 11.539 -1.269 -17.562 1 90.06 254 LEU B N 1
ATOM 7361 C CA . LEU B 1 254 ? 11.602 -1.791 -16.203 1 90.06 254 LEU B CA 1
ATOM 7362 C C . LEU B 1 254 ? 12.836 -2.668 -16.016 1 90.06 254 LEU B C 1
ATOM 7364 O O . LEU B 1 254 ? 13.547 -2.541 -15.016 1 90.06 254 LEU B O 1
ATOM 7368 N N . PHE B 1 255 ? 13.133 -3.465 -16.984 1 90.75 255 PHE B N 1
ATOM 7369 C CA . PHE B 1 255 ? 14.234 -4.406 -16.906 1 90.75 255 PHE B CA 1
ATOM 7370 C C . PHE B 1 255 ? 15.578 -3.678 -16.969 1 90.75 255 PHE B C 1
ATOM 7372 O O . PHE B 1 255 ? 16.562 -4.145 -16.406 1 90.75 255 PHE B O 1
ATOM 7379 N N . ASN B 1 256 ? 15.539 -2.557 -17.578 1 90.94 256 ASN B N 1
ATOM 7380 C CA . ASN B 1 256 ? 16.781 -1.805 -17.734 1 90.94 256 ASN B CA 1
ATOM 7381 C C . ASN B 1 256 ? 16.891 -0.677 -16.719 1 90.94 256 ASN B C 1
ATOM 7383 O O . ASN B 1 256 ? 17.703 0.234 -16.875 1 90.94 256 ASN B O 1
ATOM 7387 N N . ALA B 1 257 ? 16.125 -0.762 -15.695 1 89.5 257 ALA B N 1
ATOM 7388 C CA . ALA B 1 257 ? 16.125 0.278 -14.672 1 89.5 257 ALA B CA 1
ATOM 7389 C C . ALA B 1 257 ? 17.359 0.148 -13.766 1 89.5 257 ALA B C 1
ATOM 7391 O O . ALA B 1 257 ? 17.5 0.9 -12.805 1 89.5 257 ALA B O 1
ATOM 7392 N N . THR B 1 258 ? 18.281 -0.699 -14.078 1 90.62 258 THR B N 1
ATOM 7393 C CA . THR B 1 258 ? 19.531 -0.85 -13.344 1 90.62 258 THR B CA 1
ATOM 7394 C C . THR B 1 258 ? 20.375 0.42 -13.438 1 90.62 258 THR B C 1
ATOM 7396 O O . THR B 1 258 ? 21.219 0.677 -12.578 1 90.62 258 THR B O 1
ATOM 7399 N N . PHE B 1 259 ? 20.078 1.238 -14.398 1 93.94 259 PHE B N 1
ATOM 7400 C CA . PHE B 1 259 ? 20.828 2.471 -14.625 1 93.94 259 PHE B CA 1
ATOM 7401 C C . PHE B 1 259 ? 20.594 3.465 -13.492 1 93.94 259 PHE B C 1
ATOM 7403 O O . PHE B 1 259 ? 21.391 4.379 -13.281 1 93.94 259 PHE B O 1
ATOM 7410 N N . ILE B 1 260 ? 19.547 3.25 -12.766 1 93.88 260 ILE B N 1
ATOM 7411 C CA . ILE B 1 260 ? 19.172 4.176 -11.695 1 93.88 260 ILE B CA 1
ATOM 7412 C C . ILE B 1 260 ? 20.281 4.23 -10.648 1 93.88 260 ILE B C 1
ATOM 7414 O O . ILE B 1 260 ? 20.531 5.289 -10.07 1 93.88 260 ILE B O 1
ATOM 7418 N N . MET B 1 261 ? 21 3.152 -10.461 1 95.44 261 MET B N 1
ATOM 7419 C CA . MET B 1 261 ? 22.047 3.09 -9.453 1 95.44 261 MET B CA 1
ATOM 7420 C C . MET B 1 261 ? 23.188 4.039 -9.805 1 95.44 261 MET B C 1
ATOM 7422 O O . MET B 1 261 ? 23.906 4.512 -8.922 1 95.44 261 MET B O 1
ATOM 7426 N N . GLN B 1 262 ? 23.328 4.359 -11.102 1 96.56 262 GLN B N 1
ATOM 7427 C CA . GLN B 1 262 ? 24.375 5.285 -11.531 1 96.56 262 GLN B CA 1
ATOM 7428 C C . GLN B 1 262 ? 24.109 6.691 -11 1 96.56 262 GLN B C 1
ATOM 7430 O O . GLN B 1 262 ? 25.047 7.438 -10.727 1 96.56 262 GLN B O 1
ATOM 7435 N N . ILE B 1 263 ? 22.875 7.012 -10.852 1 96.69 263 ILE B N 1
ATOM 7436 C CA . ILE B 1 263 ? 22.531 8.32 -10.297 1 96.69 263 ILE B CA 1
ATOM 7437 C C . ILE B 1 263 ? 22.969 8.398 -8.844 1 96.69 263 ILE B C 1
ATOM 7439 O O . ILE B 1 263 ? 23.531 9.414 -8.406 1 96.69 263 ILE B O 1
ATOM 7443 N N . PHE B 1 264 ? 22.797 7.34 -8.125 1 97.06 264 PHE B N 1
ATOM 7444 C CA . PHE B 1 264 ? 23.219 7.289 -6.73 1 97.06 264 PHE B CA 1
ATOM 7445 C C . PHE B 1 264 ? 24.734 7.422 -6.621 1 97.06 264 PHE B C 1
ATOM 7447 O O . PHE B 1 264 ? 25.25 8.086 -5.715 1 97.06 264 PHE B O 1
ATOM 7454 N N . ILE B 1 265 ? 25.422 6.832 -7.559 1 97.88 265 ILE B N 1
ATOM 7455 C CA . ILE B 1 265 ? 26.875 6.887 -7.551 1 97.88 265 ILE B CA 1
ATOM 7456 C C . ILE B 1 265 ? 27.344 8.312 -7.832 1 97.88 265 ILE B C 1
ATOM 7458 O O . ILE B 1 265 ? 28.266 8.805 -7.188 1 97.88 265 ILE B O 1
ATOM 7462 N N . VAL B 1 266 ? 26.672 8.953 -8.727 1 97.75 266 VAL B N 1
ATOM 7463 C CA . VAL B 1 266 ? 26.969 10.344 -9.039 1 97.75 266 VAL B CA 1
ATOM 7464 C C . VAL B 1 266 ? 26.734 11.211 -7.797 1 97.75 266 VAL B C 1
ATOM 7466 O O . VAL B 1 266 ? 27.594 12.023 -7.434 1 97.75 266 VAL B O 1
ATOM 7469 N N . ILE B 1 267 ? 25.641 10.984 -7.152 1 97 267 ILE B N 1
ATOM 7470 C CA . ILE B 1 267 ? 25.281 11.766 -5.969 1 97 267 ILE B CA 1
ATOM 7471 C C . ILE B 1 267 ? 26.328 11.531 -4.871 1 97 267 ILE B C 1
ATOM 7473 O O . ILE B 1 267 ? 26.75 12.469 -4.191 1 97 267 ILE B O 1
ATOM 7477 N N . SER B 1 268 ? 26.781 10.32 -4.703 1 97 268 SER B N 1
ATOM 7478 C CA . SER B 1 268 ? 27.766 9.961 -3.695 1 97 268 SER B CA 1
ATOM 7479 C C . SER B 1 268 ? 29.094 10.68 -3.934 1 97 268 SER B C 1
ATOM 7481 O O . SER B 1 268 ? 29.656 11.273 -3.012 1 97 268 SER B O 1
ATOM 7483 N N . GLY B 1 269 ? 29.531 10.695 -5.191 1 97.5 269 GLY B N 1
ATOM 7484 C CA . GLY B 1 269 ? 30.75 11.414 -5.52 1 97.5 269 GLY B CA 1
ATOM 7485 C C . GLY B 1 269 ? 30.641 12.914 -5.316 1 97.5 269 GLY B C 1
ATOM 7486 O O . GLY B 1 269 ? 31.547 13.555 -4.797 1 97.5 269 GLY B O 1
ATOM 7487 N N . PHE B 1 270 ? 29.516 13.398 -5.684 1 97.44 270 PHE B N 1
ATOM 7488 C CA . PHE B 1 270 ? 29.25 14.828 -5.559 1 97.44 270 PHE B CA 1
ATOM 7489 C C . PHE B 1 270 ? 29.281 15.266 -4.098 1 97.44 270 PHE B C 1
ATOM 7491 O O . PHE B 1 270 ? 29.984 16.219 -3.744 1 97.44 270 PHE B O 1
ATOM 7498 N N . LEU B 1 271 ? 28.578 14.555 -3.277 1 95.44 271 LEU B N 1
ATOM 7499 C CA . LEU B 1 271 ? 28.453 14.922 -1.87 1 95.44 271 LEU B CA 1
ATOM 7500 C C . LEU B 1 271 ? 29.781 14.742 -1.139 1 95.44 271 LEU B C 1
ATOM 7502 O O . LEU B 1 271 ? 30.109 15.523 -0.244 1 95.44 271 LEU B O 1
ATOM 7506 N N . PHE B 1 272 ? 30.547 13.75 -1.502 1 95.56 272 PHE B N 1
ATOM 7507 C CA . PHE B 1 272 ? 31.844 13.516 -0.89 1 95.56 272 PHE B CA 1
ATOM 7508 C C . PHE B 1 272 ? 32.75 14.711 -1.105 1 95.56 272 PHE B C 1
ATOM 7510 O O . PHE B 1 272 ? 33.281 15.289 -0.144 1 95.56 272 PHE B O 1
ATOM 7517 N N . ILE B 1 273 ? 32.875 15.125 -2.354 1 96.31 273 ILE B N 1
ATOM 7518 C CA . ILE B 1 273 ? 33.812 16.203 -2.689 1 96.31 273 ILE B CA 1
ATOM 7519 C C . ILE B 1 273 ? 33.312 17.516 -2.086 1 96.31 273 ILE B C 1
ATOM 7521 O O . ILE B 1 273 ? 34.094 18.266 -1.496 1 96.31 273 ILE B O 1
ATOM 7525 N N . TYR B 1 274 ? 32.062 17.75 -2.242 1 94.62 274 TYR B N 1
ATOM 7526 C CA . TYR B 1 274 ? 31.516 19 -1.752 1 94.62 274 TYR B CA 1
ATOM 7527 C C . TYR B 1 274 ? 31.688 19.125 -0.243 1 94.62 274 TYR B C 1
ATOM 7529 O O . TYR B 1 274 ? 32.188 20.125 0.248 1 94.62 274 TYR B O 1
ATOM 7537 N N . ASN B 1 275 ? 31.344 18.094 0.475 1 91.88 275 ASN B N 1
ATOM 7538 C CA . ASN B 1 275 ? 31.453 18.109 1.93 1 91.88 275 ASN B CA 1
ATOM 7539 C C . ASN B 1 275 ? 32.906 18.172 2.377 1 91.88 275 ASN B C 1
ATOM 7541 O O . ASN B 1 275 ? 33.219 18.844 3.365 1 91.88 275 ASN B O 1
ATOM 7545 N N . GLN B 1 276 ? 33.719 17.5 1.669 1 92.5 276 GLN B N 1
ATOM 7546 C CA . GLN B 1 276 ? 35.125 17.5 2.027 1 92.5 276 GLN B CA 1
ATOM 7547 C C . GLN B 1 276 ? 35.75 18.891 1.818 1 92.5 276 GLN B C 1
ATOM 7549 O O . GLN B 1 276 ? 36.562 19.344 2.633 1 92.5 276 GLN B O 1
ATOM 7554 N N . GLN B 1 277 ? 35.375 19.531 0.786 1 92.81 277 GLN B N 1
ATOM 7555 C CA . GLN B 1 277 ? 35.875 20.875 0.525 1 92.81 277 GLN B CA 1
ATOM 7556 C C . GLN B 1 277 ? 35.438 21.844 1.6 1 92.81 277 GLN B C 1
ATOM 7558 O O . GLN B 1 277 ? 36.219 22.688 2.053 1 92.81 277 GLN B O 1
ATOM 7563 N N . ILE B 1 278 ? 34.25 21.719 1.937 1 90.38 278 ILE B N 1
ATOM 7564 C CA . ILE B 1 278 ? 33.719 22.578 2.992 1 90.38 278 ILE B CA 1
ATOM 7565 C C . ILE B 1 278 ? 34.469 22.312 4.297 1 90.38 278 ILE B C 1
ATOM 7567 O O . ILE B 1 278 ? 34.844 23.25 4.992 1 90.38 278 ILE B O 1
ATOM 7571 N N . SER B 1 279 ? 34.656 21.078 4.574 1 88.06 279 SER B N 1
ATOM 7572 C CA . SER B 1 279 ? 35.375 20.688 5.789 1 88.06 279 SER B CA 1
ATOM 7573 C C . SER B 1 279 ? 36.812 21.188 5.77 1 88.06 279 SER B C 1
ATOM 7575 O O . SER B 1 279 ? 37.375 21.562 6.809 1 88.06 279 SER B O 1
ATOM 7577 N N . ASP B 1 280 ? 37.406 21.25 4.68 1 90.88 280 ASP B N 1
ATOM 7578 C CA . ASP B 1 280 ? 38.812 21.641 4.512 1 90.88 280 ASP B CA 1
ATOM 7579 C C . ASP B 1 280 ? 39 23.141 4.758 1 90.88 280 ASP B C 1
ATOM 7581 O O . ASP B 1 280 ? 40.125 23.609 4.988 1 90.88 280 ASP B O 1
ATOM 7585 N N . GLU B 1 281 ? 37.938 23.828 4.633 1 89.81 281 GLU B N 1
ATOM 7586 C CA . GLU B 1 281 ? 38.031 25.25 4.934 1 89.81 281 GLU B CA 1
ATOM 7587 C C . GLU B 1 281 ? 38.438 25.484 6.379 1 89.81 281 GLU B C 1
ATOM 7589 O O . GLU B 1 281 ? 39.125 26.484 6.68 1 89.81 281 GLU B O 1
ATOM 7594 N N . SER B 1 282 ? 38.031 24.625 7.215 1 87.19 282 SER B N 1
ATOM 7595 C CA . SER B 1 282 ? 38.375 24.75 8.625 1 87.19 282 SER B CA 1
ATOM 7596 C C . SER B 1 282 ? 39.594 23.906 8.992 1 87.19 282 SER B C 1
ATOM 7598 O O . SER B 1 282 ? 40.469 24.359 9.75 1 87.19 282 SER B O 1
ATOM 7600 N N . ASN B 1 283 ? 39.625 22.641 8.547 1 86.19 283 ASN B N 1
ATOM 7601 C CA . ASN B 1 283 ? 40.688 21.703 8.828 1 86.19 283 ASN B CA 1
ATOM 7602 C C . ASN B 1 283 ? 41.125 20.938 7.578 1 86.19 283 ASN B C 1
ATOM 7604 O O . ASN B 1 283 ? 40.469 19.969 7.18 1 86.19 283 ASN B O 1
ATOM 7608 N N . GLU B 1 284 ? 42.281 21.312 7.219 1 87.56 284 GLU B N 1
ATOM 7609 C CA . GLU B 1 284 ? 42.75 20.656 6.004 1 87.56 284 GLU B CA 1
ATOM 7610 C C . GLU B 1 284 ? 43.062 19.172 6.262 1 87.56 284 GLU B C 1
ATOM 7612 O O . GLU B 1 284 ? 43.719 18.844 7.25 1 87.56 284 GLU B O 1
ATOM 7617 N N . ILE B 1 285 ? 42.625 18.328 5.379 1 89.69 285 ILE B N 1
ATOM 7618 C CA . ILE B 1 285 ? 42.812 16.875 5.512 1 89.69 285 ILE B CA 1
ATOM 7619 C C . ILE B 1 285 ? 44.188 16.484 4.984 1 89.69 285 ILE B C 1
ATOM 7621 O O . ILE B 1 285 ? 44.656 17.062 4.012 1 89.69 285 ILE B O 1
ATOM 7625 N N . THR B 1 286 ? 44.812 15.523 5.715 1 92.12 286 THR B N 1
ATOM 7626 C CA . THR B 1 286 ? 46.094 14.969 5.316 1 92.12 286 THR B CA 1
ATOM 7627 C C . THR B 1 286 ? 46.031 13.453 5.172 1 92.12 286 THR B C 1
ATOM 7629 O O . THR B 1 286 ? 44.969 12.852 5.461 1 92.12 286 THR B O 1
ATOM 7632 N N . TRP B 1 287 ? 47.094 12.828 4.648 1 94.25 287 TRP B N 1
ATOM 7633 C CA . TRP B 1 287 ? 47.156 11.391 4.441 1 94.25 287 TRP B CA 1
ATOM 7634 C C . TRP B 1 287 ? 46.938 10.641 5.758 1 94.25 287 TRP B C 1
ATOM 7636 O O . TRP B 1 287 ? 46.438 9.516 5.77 1 94.25 287 TRP B O 1
ATOM 7646 N N . LYS B 1 288 ? 47.25 11.266 6.844 1 92.25 288 LYS B N 1
ATOM 7647 C CA . LYS B 1 288 ? 47.094 10.664 8.164 1 92.25 288 LYS B CA 1
ATOM 7648 C C . LYS B 1 288 ? 45.625 10.492 8.531 1 92.25 288 LYS B C 1
ATOM 7650 O O . LYS B 1 288 ? 45.281 9.641 9.359 1 92.25 288 LYS B O 1
ATOM 7655 N N . ASN B 1 289 ? 44.781 11.227 7.891 1 92.31 289 ASN B N 1
ATOM 7656 C CA . ASN B 1 289 ? 43.344 11.203 8.188 1 92.31 289 ASN B CA 1
ATOM 7657 C C . ASN B 1 289 ? 42.625 10.125 7.383 1 92.31 289 ASN B C 1
ATOM 7659 O O . ASN B 1 289 ? 41.469 9.844 7.633 1 92.31 289 ASN B O 1
ATOM 7663 N N . LEU B 1 290 ? 43.281 9.492 6.457 1 94.25 290 LEU B N 1
ATOM 7664 C CA . LEU B 1 290 ? 42.656 8.547 5.539 1 94.25 290 LEU B CA 1
ATOM 7665 C C . LEU B 1 290 ? 42 7.402 6.301 1 94.25 290 LEU B C 1
ATOM 7667 O O . LEU B 1 290 ? 40.812 7.113 6.09 1 94.25 290 LEU B O 1
ATOM 7671 N N . PRO B 1 291 ? 42.719 6.727 7.23 1 94.69 291 PRO B N 1
ATOM 7672 C CA . PRO B 1 291 ? 42.062 5.633 7.957 1 94.69 291 PRO B CA 1
ATOM 7673 C C . PRO B 1 291 ? 40.906 6.102 8.805 1 94.69 291 PRO B C 1
ATOM 7675 O O . PRO B 1 291 ? 39.875 5.41 8.898 1 94.69 291 PRO B O 1
ATOM 7678 N N . LYS B 1 292 ? 41.031 7.215 9.375 1 92.06 292 LYS B N 1
ATOM 7679 C CA . LYS B 1 292 ? 39.969 7.75 10.219 1 92.06 292 LYS B CA 1
ATOM 7680 C C . LYS B 1 292 ? 38.719 8.047 9.398 1 92.06 292 LYS B C 1
ATOM 7682 O O . LYS B 1 292 ? 37.594 7.707 9.805 1 92.06 292 LYS B O 1
ATOM 7687 N N . ARG B 1 293 ? 38.906 8.656 8.266 1 92.44 293 ARG B N 1
ATOM 7688 C CA . ARG B 1 293 ? 37.781 9.008 7.414 1 92.44 293 ARG B CA 1
ATOM 7689 C C . ARG B 1 293 ? 37.094 7.762 6.867 1 92.44 293 ARG B C 1
ATOM 7691 O O . ARG B 1 293 ? 35.875 7.734 6.711 1 92.44 293 ARG B O 1
ATOM 7698 N N . THR B 1 294 ? 37.906 6.832 6.539 1 94.75 294 THR B N 1
ATOM 7699 C CA . THR B 1 294 ? 37.344 5.562 6.082 1 94.75 294 THR B CA 1
ATOM 7700 C C . THR B 1 294 ? 36.531 4.895 7.184 1 94.75 294 THR B C 1
ATOM 7702 O O . THR B 1 294 ? 35.438 4.379 6.934 1 94.75 294 THR B O 1
ATOM 7705 N N . LEU B 1 295 ? 37.031 4.945 8.375 1 94.25 295 LEU B N 1
ATOM 7706 C CA . LEU B 1 295 ? 36.312 4.352 9.516 1 94.25 295 LEU B CA 1
ATOM 7707 C C . LEU B 1 295 ? 35.031 5.09 9.797 1 94.25 295 LEU B C 1
ATOM 7709 O O . LEU B 1 295 ? 34.031 4.469 10.156 1 94.25 295 LEU B O 1
ATOM 7713 N N . GLU B 1 296 ? 35.062 6.359 9.648 1 92.25 296 GLU B N 1
ATOM 7714 C CA . GLU B 1 296 ? 33.844 7.156 9.859 1 92.25 296 GLU B CA 1
ATOM 7715 C C . GLU B 1 296 ? 32.75 6.746 8.898 1 92.25 296 GLU B C 1
ATOM 7717 O O . GLU B 1 296 ? 31.594 6.602 9.297 1 92.25 296 GLU B O 1
ATOM 7722 N N . ARG B 1 297 ? 33.094 6.613 7.684 1 93.25 297 ARG B N 1
ATOM 7723 C CA . ARG B 1 297 ? 32.125 6.184 6.691 1 93.25 297 ARG B CA 1
ATOM 7724 C C . ARG B 1 297 ? 31.594 4.785 7.004 1 93.25 297 ARG B C 1
ATOM 7726 O O . ARG B 1 297 ? 30.391 4.523 6.895 1 93.25 297 ARG B O 1
ATOM 7733 N N . TRP B 1 298 ? 32.531 3.867 7.402 1 95.69 298 TRP B N 1
ATOM 7734 C CA . TRP B 1 298 ? 32.156 2.508 7.773 1 95.69 298 TRP B CA 1
ATOM 7735 C C . TRP B 1 298 ? 31.172 2.512 8.945 1 95.69 298 TRP B C 1
ATOM 7737 O O . TRP B 1 298 ? 30.156 1.802 8.93 1 95.69 298 TRP B O 1
ATOM 7747 N N . LEU B 1 299 ? 31.438 3.357 9.898 1 95 299 LEU B N 1
ATOM 7748 C CA . LEU B 1 299 ? 30.625 3.412 11.109 1 95 299 LEU B CA 1
ATOM 7749 C C . LEU B 1 299 ? 29.266 4.031 10.82 1 95 299 LEU B C 1
ATOM 7751 O O . LEU B 1 299 ? 28.281 3.717 11.492 1 95 299 LEU B O 1
ATOM 7755 N N . ARG B 1 300 ? 29.234 4.797 9.836 1 93 300 ARG B N 1
ATOM 7756 C CA . ARG B 1 300 ? 27.984 5.461 9.477 1 93 300 ARG B CA 1
ATOM 7757 C C . ARG B 1 300 ? 27.047 4.508 8.734 1 93 300 ARG B C 1
ATOM 7759 O O . ARG B 1 300 ? 25.828 4.531 8.953 1 93 300 ARG B O 1
ATOM 7766 N N . LEU B 1 301 ? 27.547 3.654 7.965 1 95.12 301 LEU B N 1
ATOM 7767 C CA . LEU B 1 301 ? 26.75 2.818 7.078 1 95.12 301 LEU B CA 1
ATOM 7768 C C . LEU B 1 301 ? 26.438 1.474 7.727 1 95.12 301 LEU B C 1
ATOM 7770 O O . LEU B 1 301 ? 25.391 0.87 7.449 1 95.12 301 LEU B O 1
ATOM 7774 N N . THR B 1 302 ? 27.219 0.988 8.633 1 97.31 302 THR B N 1
ATOM 7775 C CA . THR B 1 302 ? 27.25 -0.422 9 1 97.31 302 THR B CA 1
ATOM 7776 C C . THR B 1 302 ? 26.141 -0.752 10 1 97.31 302 THR B C 1
ATOM 7778 O O . THR B 1 302 ? 25.516 -1.804 9.898 1 97.31 302 THR B O 1
ATOM 7781 N N . PRO B 1 303 ? 25.828 0.088 10.891 1 96.44 303 PRO B N 1
ATOM 7782 C CA . PRO B 1 303 ? 24.938 -0.344 11.961 1 96.44 303 PRO B CA 1
ATOM 7783 C C . PRO B 1 303 ? 23.594 -0.858 11.445 1 96.44 303 PRO B C 1
ATOM 7785 O O . PRO B 1 303 ? 23.234 -2.004 11.719 1 96.44 303 PRO B O 1
ATOM 7788 N N . PRO B 1 304 ? 22.812 -0.08 10.688 1 97.38 304 PRO B N 1
ATOM 7789 C CA . PRO B 1 304 ? 21.547 -0.641 10.203 1 97.38 304 PRO B CA 1
ATOM 7790 C C . PRO B 1 304 ? 21.75 -1.848 9.289 1 97.38 304 PRO B C 1
ATOM 7792 O O . PRO B 1 304 ? 20.969 -2.793 9.32 1 97.38 304 PRO B O 1
ATOM 7795 N N . TYR B 1 305 ? 22.797 -1.834 8.516 1 98 305 TYR B N 1
ATOM 7796 C CA . TYR B 1 305 ? 23.109 -2.949 7.625 1 98 305 TYR B CA 1
ATOM 7797 C C . TYR B 1 305 ? 23.438 -4.203 8.422 1 98 305 TYR B C 1
ATOM 7799 O O . TYR B 1 305 ? 23 -5.301 8.086 1 98 305 TYR B O 1
ATOM 7807 N N . ALA B 1 306 ? 24.188 -4.023 9.492 1 97.81 306 ALA B N 1
ATOM 7808 C CA . ALA B 1 306 ? 24.594 -5.141 10.344 1 97.81 306 ALA B CA 1
ATOM 7809 C C . ALA B 1 306 ? 23.391 -5.781 11.023 1 97.81 306 ALA B C 1
ATOM 7811 O O . ALA B 1 306 ? 23.344 -7 11.195 1 97.81 306 ALA B O 1
ATOM 7812 N N . VAL B 1 307 ? 22.469 -5.004 11.391 1 97.69 307 VAL B N 1
ATOM 7813 C CA . VAL B 1 307 ? 21.281 -5.527 12.062 1 97.69 307 VAL B CA 1
ATOM 7814 C C . VAL B 1 307 ? 20.484 -6.402 11.094 1 97.69 307 VAL B C 1
ATOM 7816 O O . VAL B 1 307 ? 20.078 -7.52 11.445 1 97.69 307 VAL B O 1
ATOM 7819 N N . ILE B 1 308 ? 20.297 -5.93 9.891 1 97.56 308 ILE B N 1
ATOM 7820 C CA . ILE B 1 308 ? 19.531 -6.691 8.906 1 97.56 308 ILE B CA 1
ATOM 7821 C C . ILE B 1 308 ? 20.297 -7.949 8.516 1 97.56 308 ILE B C 1
ATOM 7823 O O . ILE B 1 308 ? 19.719 -9.023 8.375 1 97.56 308 ILE B O 1
ATOM 7827 N N . LEU B 1 309 ? 21.594 -7.789 8.383 1 98.06 309 LEU B N 1
ATOM 7828 C CA . LEU B 1 309 ? 22.453 -8.93 8.07 1 98.06 309 LEU B CA 1
ATOM 7829 C C . LEU B 1 309 ? 22.391 -9.969 9.172 1 98.06 309 LEU B C 1
ATOM 7831 O O . LEU B 1 309 ? 22.266 -11.164 8.898 1 98.06 309 LEU B O 1
ATOM 7835 N N . ALA B 1 310 ? 22.438 -9.547 10.406 1 97.94 310 ALA B N 1
ATOM 7836 C CA . ALA B 1 310 ? 22.406 -10.453 11.547 1 97.94 310 ALA B CA 1
ATOM 7837 C C . ALA B 1 310 ? 21.062 -11.172 11.656 1 97.94 310 ALA B C 1
ATOM 7839 O O . ALA B 1 310 ? 21.016 -12.383 11.883 1 97.94 310 ALA B O 1
ATOM 7840 N N . LEU B 1 311 ? 20.031 -10.445 11.484 1 97 311 LEU B N 1
ATOM 7841 C CA . LEU B 1 311 ? 18.703 -11.047 11.562 1 97 311 LEU B CA 1
ATOM 7842 C C . LEU B 1 311 ? 18.484 -12.047 10.43 1 97 311 LEU B C 1
ATOM 7844 O O . LEU B 1 311 ? 17.906 -13.117 10.641 1 97 311 LEU B O 1
ATOM 7848 N N . THR B 1 312 ? 18.984 -11.703 9.258 1 96.62 312 THR B N 1
ATOM 7849 C CA . THR B 1 312 ? 18.875 -12.594 8.109 1 96.62 312 THR B CA 1
ATOM 7850 C C . THR B 1 312 ? 19.688 -13.867 8.32 1 96.62 312 THR B C 1
ATOM 7852 O O . THR B 1 312 ? 19.234 -14.961 7.969 1 96.62 312 THR B O 1
ATOM 7855 N N . SER B 1 313 ? 20.766 -13.727 8.984 1 96.44 313 SER B N 1
ATOM 7856 C CA . SER B 1 313 ? 21.688 -14.844 9.188 1 96.44 313 SER B CA 1
ATOM 7857 C C . SER B 1 313 ? 21.203 -15.75 10.32 1 96.44 313 SER B C 1
ATOM 7859 O O . SER B 1 313 ? 21.672 -16.891 10.453 1 96.44 313 SER B O 1
ATOM 7861 N N . THR B 1 314 ? 20.188 -15.297 11.133 1 95.5 314 THR B N 1
ATOM 7862 C CA . THR B 1 314 ? 19.891 -16.078 12.328 1 95.5 314 THR B CA 1
ATOM 7863 C C . THR B 1 314 ? 18.391 -16.234 12.508 1 95.5 314 THR B C 1
ATOM 7865 O O . THR B 1 314 ? 17.828 -17.281 12.203 1 95.5 314 THR B O 1
ATOM 7868 N N . TRP B 1 315 ? 17.688 -15.148 12.695 1 94.38 315 TRP B N 1
ATOM 7869 C CA . TRP B 1 315 ? 16.312 -15.211 13.203 1 94.38 315 TRP B CA 1
ATOM 7870 C C . TRP B 1 315 ? 15.32 -15.422 12.062 1 94.38 315 TRP B C 1
ATOM 7872 O O . TRP B 1 315 ? 14.266 -16.031 12.258 1 94.38 315 TRP B O 1
ATOM 7882 N N . PHE B 1 316 ? 15.586 -15.039 10.906 1 93.06 316 PHE B N 1
ATOM 7883 C CA . PHE B 1 316 ? 14.602 -15.086 9.836 1 93.06 316 PHE B CA 1
ATOM 7884 C C . PHE B 1 316 ? 14.359 -16.516 9.383 1 93.06 316 PHE B C 1
ATOM 7886 O O . PHE B 1 316 ? 13.359 -16.812 8.727 1 93.06 316 PHE B O 1
ATOM 7893 N N . ARG B 1 317 ? 15.188 -17.453 9.711 1 89.31 317 ARG B N 1
ATOM 7894 C CA . ARG B 1 317 ? 14.969 -18.859 9.383 1 89.31 317 ARG B CA 1
ATOM 7895 C C . ARG B 1 317 ? 13.812 -19.438 10.188 1 89.31 317 ARG B C 1
ATOM 7897 O O . ARG B 1 317 ? 13.258 -20.469 9.828 1 89.31 317 ARG B O 1
ATOM 7904 N N . HIS B 1 318 ? 13.398 -18.719 11.242 1 88.44 318 HIS B N 1
ATOM 7905 C CA . HIS B 1 318 ? 12.352 -19.219 12.133 1 88.44 318 HIS B CA 1
ATOM 7906 C C . HIS B 1 318 ? 11.023 -18.516 11.875 1 88.44 318 HIS B C 1
ATOM 7908 O O . HIS B 1 318 ? 10.039 -18.766 12.57 1 88.44 318 HIS B O 1
ATOM 7914 N N . VAL B 1 319 ? 10.953 -17.672 10.969 1 84.62 319 VAL B N 1
ATOM 7915 C CA . VAL B 1 319 ? 9.797 -16.797 10.797 1 84.62 319 VAL B CA 1
ATOM 7916 C C . VAL B 1 319 ? 8.672 -17.562 10.117 1 84.62 319 VAL B C 1
ATOM 7918 O O . VAL B 1 319 ? 7.496 -17.391 10.453 1 84.62 319 VAL B O 1
ATOM 7921 N N . ALA B 1 320 ? 9 -18.344 9.125 1 82.38 320 ALA B N 1
ATOM 7922 C CA . ALA B 1 320 ? 7.906 -18.984 8.398 1 82.38 320 ALA B CA 1
ATOM 7923 C C . ALA B 1 320 ? 8.383 -20.266 7.719 1 82.38 320 ALA B C 1
ATOM 7925 O O . ALA B 1 320 ? 9.555 -20.641 7.816 1 82.38 320 ALA B O 1
ATOM 7926 N N . SER B 1 321 ? 7.395 -20.969 7.328 1 81.5 321 SER B N 1
ATOM 7927 C CA . SER B 1 321 ? 7.578 -22.141 6.496 1 81.5 321 SER B CA 1
ATOM 7928 C C . SER B 1 321 ? 6.625 -22.141 5.305 1 81.5 321 SER B C 1
ATOM 7930 O O . SER B 1 321 ? 5.715 -21.312 5.238 1 81.5 321 SER B O 1
ATOM 7932 N N . GLY B 1 322 ? 6.945 -22.859 4.328 1 82.88 322 GLY B N 1
ATOM 7933 C CA . GLY B 1 322 ? 6.113 -22.922 3.137 1 82.88 322 GLY B CA 1
ATOM 7934 C C . GLY B 1 322 ? 6.805 -23.594 1.965 1 82.88 322 GLY B C 1
ATOM 7935 O O . GLY B 1 322 ? 7.996 -23.906 2.035 1 82.88 322 GLY B O 1
ATOM 7936 N N . PRO B 1 323 ? 6.012 -23.828 1.014 1 86.25 323 PRO B N 1
ATOM 7937 C CA . PRO B 1 323 ? 6.574 -24.516 -0.15 1 86.25 323 PRO B CA 1
ATOM 7938 C C . PRO B 1 323 ? 7.68 -23.719 -0.834 1 86.25 323 PRO B C 1
ATOM 7940 O O . PRO B 1 323 ? 8.625 -24.297 -1.376 1 86.25 323 PRO B O 1
ATOM 7943 N N . PHE B 1 324 ? 7.645 -22.453 -0.771 1 87.31 324 PHE B N 1
ATOM 7944 C CA . PHE B 1 324 ? 8.594 -21.609 -1.499 1 87.31 324 PHE B CA 1
ATOM 7945 C C . PHE B 1 324 ? 9.695 -21.109 -0.573 1 87.31 324 PHE B C 1
ATOM 7947 O O . PHE B 1 324 ? 10.672 -20.516 -1.028 1 87.31 324 PHE B O 1
ATOM 7954 N N . TRP B 1 325 ? 9.633 -21.359 0.718 1 87.44 325 TRP B N 1
ATOM 7955 C CA . TRP B 1 325 ? 10.531 -20.781 1.719 1 87.44 325 TRP B CA 1
ATOM 7956 C C . TRP B 1 325 ? 11.953 -21.312 1.533 1 87.44 325 TRP B C 1
ATOM 7958 O O . TRP B 1 325 ? 12.906 -20.531 1.521 1 87.44 325 TRP B O 1
ATOM 7968 N N . PRO B 1 326 ? 12.102 -22.578 1.247 1 83.25 326 PRO B N 1
ATOM 7969 C CA . PRO B 1 326 ? 13.477 -23.078 1.124 1 83.25 326 PRO B CA 1
ATOM 7970 C C . PRO B 1 326 ? 14.195 -22.516 -0.1 1 83.25 326 PRO B C 1
ATOM 7972 O O . PRO B 1 326 ? 15.406 -22.297 -0.057 1 83.25 326 PRO B O 1
ATOM 7975 N N . GLU B 1 327 ? 13.469 -22.25 -1.099 1 82.56 327 GLU B N 1
ATOM 7976 C CA . GLU B 1 327 ? 14.094 -21.828 -2.348 1 82.56 327 GLU B CA 1
ATOM 7977 C C . GLU B 1 327 ? 14.312 -20.312 -2.373 1 82.56 327 GLU B C 1
ATOM 7979 O O . GLU B 1 327 ? 15.367 -19.844 -2.809 1 82.56 327 GLU B O 1
ATOM 7984 N N . VAL B 1 328 ? 13.406 -19.609 -1.92 1 84.88 328 VAL B N 1
ATOM 7985 C CA . VAL B 1 328 ? 13.461 -18.156 -2.111 1 84.88 328 VAL B CA 1
ATOM 7986 C C . VAL B 1 328 ? 14.086 -17.5 -0.888 1 84.88 328 VAL B C 1
ATOM 7988 O O . VAL B 1 328 ? 15.133 -16.844 -0.993 1 84.88 328 VAL B O 1
ATOM 7991 N N . ALA B 1 329 ? 13.578 -17.75 0.278 1 87.88 329 ALA B N 1
ATOM 7992 C CA . ALA B 1 329 ? 14.117 -17.172 1.506 1 87.88 329 ALA B CA 1
ATOM 7993 C C . ALA B 1 329 ? 15.281 -18 2.039 1 87.88 329 ALA B C 1
ATOM 7995 O O . ALA B 1 329 ? 16.281 -17.438 2.508 1 87.88 329 ALA B O 1
ATOM 7996 N N . GLY B 1 330 ? 15.188 -19.297 1.894 1 88.44 330 GLY B N 1
ATOM 7997 C CA . GLY B 1 330 ? 16.172 -20.203 2.465 1 88.44 330 GLY B CA 1
ATOM 7998 C C . GLY B 1 330 ? 17.562 -20.047 1.849 1 88.44 330 GLY B C 1
ATOM 7999 O O . GLY B 1 330 ? 18.562 -20.125 2.549 1 88.44 330 GLY B O 1
ATOM 8000 N N . SER B 1 331 ? 17.609 -19.797 0.594 1 88.44 331 SER B N 1
ATOM 8001 C CA . SER B 1 331 ? 18.891 -19.625 -0.07 1 88.44 331 SER B CA 1
ATOM 8002 C C . SER B 1 331 ? 19.625 -18.406 0.454 1 88.44 331 SER B C 1
ATOM 8004 O O . SER B 1 331 ? 20.828 -18.453 0.701 1 88.44 331 SER B O 1
ATOM 8006 N N . GLU B 1 332 ? 18.953 -17.312 0.627 1 92.38 332 GLU B N 1
ATOM 8007 C CA . GLU B 1 332 ? 19.562 -16.094 1.165 1 92.38 332 GLU B CA 1
ATOM 8008 C C . GLU B 1 332 ? 20.031 -16.312 2.602 1 92.38 332 GLU B C 1
ATOM 8010 O O . GLU B 1 332 ? 21.141 -15.922 2.953 1 92.38 332 GLU B O 1
ATOM 8015 N N . ILE B 1 333 ? 19.203 -16.984 3.373 1 93.81 333 ILE B N 1
ATOM 8016 C CA . ILE B 1 333 ? 19.484 -17.188 4.785 1 93.81 333 ILE B CA 1
ATOM 8017 C C . ILE B 1 333 ? 20.734 -18.062 4.934 1 93.81 333 ILE B C 1
ATOM 8019 O O . ILE B 1 333 ? 21.641 -17.734 5.691 1 93.81 333 ILE B O 1
ATOM 8023 N N . ARG B 1 334 ? 20.812 -19.125 4.184 1 92.94 334 ARG B N 1
ATOM 8024 C CA . ARG B 1 334 ? 21.953 -20.031 4.25 1 92.94 334 ARG B CA 1
ATOM 8025 C C . ARG B 1 334 ? 23.234 -19.344 3.836 1 92.94 334 ARG B C 1
ATOM 8027 O O . ARG B 1 334 ? 24.266 -19.484 4.5 1 92.94 334 ARG B O 1
ATOM 8034 N N . ASP B 1 335 ? 23.172 -18.578 2.799 1 94.69 335 ASP B N 1
ATOM 8035 C CA . ASP B 1 335 ? 24.359 -17.891 2.305 1 94.69 335 ASP B CA 1
ATOM 8036 C C . ASP B 1 335 ? 24.781 -16.766 3.248 1 94.69 335 ASP B C 1
ATOM 8038 O O . ASP B 1 335 ? 25.984 -16.531 3.445 1 94.69 335 ASP B O 1
ATOM 8042 N N . CYS B 1 336 ? 23.859 -16.062 3.793 1 96.44 336 CYS B N 1
ATOM 8043 C CA . CYS B 1 336 ? 24.203 -14.992 4.723 1 96.44 336 CYS B CA 1
ATOM 8044 C C . CYS B 1 336 ? 24.844 -15.547 5.984 1 96.44 336 CYS B C 1
ATOM 8046 O O . CYS B 1 336 ? 25.734 -14.922 6.562 1 96.44 336 CYS B O 1
ATOM 8048 N N . ARG B 1 337 ? 24.406 -16.688 6.395 1 95.06 337 ARG B N 1
ATOM 8049 C CA . ARG B 1 337 ? 24.984 -17.328 7.566 1 95.06 337 ARG B CA 1
ATOM 8050 C C . ARG B 1 337 ? 26.422 -17.781 7.289 1 95.06 337 ARG B C 1
ATOM 8052 O O . ARG B 1 337 ? 27.281 -17.688 8.164 1 95.06 337 ARG B O 1
ATOM 8059 N N . LYS B 1 338 ? 26.672 -18.156 6.098 1 94.88 338 LYS B N 1
ATOM 8060 C CA . LYS B 1 338 ? 28 -18.656 5.719 1 94.88 338 LYS B CA 1
ATOM 8061 C C . LYS B 1 338 ? 28.953 -17.5 5.434 1 94.88 338 LYS B C 1
ATOM 8063 O O . LYS B 1 338 ? 30.125 -17.562 5.805 1 94.88 338 LYS B O 1
ATOM 8068 N N . TYR B 1 339 ? 28.453 -16.391 4.793 1 95.75 339 TYR B N 1
ATOM 8069 C CA . TYR B 1 339 ? 29.359 -15.383 4.234 1 95.75 339 TYR B CA 1
ATOM 8070 C C . TYR B 1 339 ? 29.141 -14.023 4.891 1 95.75 339 TYR B C 1
ATOM 8072 O O . TYR B 1 339 ? 29.5 -12.992 4.328 1 95.75 339 TYR B O 1
ATOM 8080 N N . TRP B 1 340 ? 28.562 -13.953 6.082 1 96.12 340 TRP B N 1
ATOM 8081 C CA . TRP B 1 340 ? 28.219 -12.695 6.734 1 96.12 340 TRP B CA 1
ATOM 8082 C C . TRP B 1 340 ? 29.453 -11.812 6.926 1 96.12 340 TRP B C 1
ATOM 8084 O O . TRP B 1 340 ? 29.359 -10.586 6.828 1 96.12 340 TRP B O 1
ATOM 8094 N N . TRP B 1 341 ? 30.641 -12.375 7.133 1 96.06 341 TRP B N 1
ATOM 8095 C CA . TRP B 1 341 ? 31.859 -11.617 7.441 1 96.06 341 TRP B CA 1
ATOM 8096 C C . TRP B 1 341 ? 32.312 -10.797 6.238 1 96.06 341 TRP B C 1
ATOM 8098 O O . TRP B 1 341 ? 32.875 -9.711 6.391 1 96.06 341 TRP B O 1
ATOM 8108 N N . GLN B 1 342 ? 32.062 -11.227 4.973 1 97.06 342 GLN B N 1
ATOM 8109 C CA . GLN B 1 342 ? 32.406 -10.484 3.77 1 97.06 342 GLN B CA 1
ATOM 8110 C C . GLN B 1 342 ? 31.609 -9.188 3.674 1 97.06 342 GLN B C 1
ATOM 8112 O O . GLN B 1 342 ? 32.094 -8.195 3.113 1 97.06 342 GLN B O 1
ATOM 8117 N N . HIS B 1 343 ? 30.422 -9.258 4.211 1 97.75 343 HIS B N 1
ATOM 8118 C CA . HIS B 1 343 ? 29.531 -8.109 4.145 1 97.75 343 HIS B CA 1
ATOM 8119 C C . HIS B 1 343 ? 29.938 -7.031 5.137 1 97.75 343 HIS B C 1
ATOM 8121 O O . HIS B 1 343 ? 29.844 -5.836 4.84 1 97.75 343 HIS B O 1
ATOM 8127 N N . LEU B 1 344 ? 30.484 -7.414 6.285 1 97.31 344 LEU B N 1
ATOM 8128 C CA . LEU B 1 344 ? 30.953 -6.445 7.27 1 97.31 344 LEU B CA 1
ATOM 8129 C C . LEU B 1 344 ? 32.25 -5.781 6.812 1 97.31 344 LEU B C 1
ATOM 8131 O O . LEU B 1 344 ? 32.5 -4.633 7.176 1 97.31 344 LEU B O 1
ATOM 8135 N N . LEU B 1 345 ? 32.906 -6.484 5.945 1 97.12 345 LEU B N 1
ATOM 8136 C CA . LEU B 1 345 ? 34.156 -5.934 5.398 1 97.12 345 LEU B CA 1
ATOM 8137 C C . LEU B 1 345 ? 33.906 -5.219 4.078 1 97.12 345 LEU B C 1
ATOM 8139 O O . LEU B 1 345 ? 34.781 -4.586 3.52 1 97.12 345 LEU B O 1
ATOM 8143 N N . TYR B 1 346 ? 32.75 -5.32 3.568 1 97.62 346 TYR B N 1
ATOM 8144 C CA . TYR B 1 346 ? 32.312 -4.684 2.33 1 97.62 346 TYR B CA 1
ATOM 8145 C C . TYR B 1 346 ? 33.188 -5.129 1.155 1 97.62 346 TYR B C 1
ATOM 8147 O O . TYR B 1 346 ? 33.656 -4.297 0.365 1 97.62 346 TYR B O 1
ATOM 8155 N N . ILE B 1 347 ? 33.406 -6.469 1.013 1 97.19 347 ILE B N 1
ATOM 8156 C CA . ILE B 1 347 ? 34.156 -7.02 -0.1 1 97.19 347 ILE B CA 1
ATOM 8157 C C . ILE B 1 347 ? 33.312 -8.016 -0.875 1 97.19 347 ILE B C 1
ATOM 8159 O O . ILE B 1 347 ? 33.781 -8.633 -1.835 1 97.19 347 ILE B O 1
ATOM 8163 N N . HIS B 1 348 ? 32.062 -8.141 -0.514 1 96.19 348 HIS B N 1
ATOM 8164 C CA . HIS B 1 348 ? 31.172 -9.18 -1.058 1 96.19 348 HIS B CA 1
ATOM 8165 C C . HIS B 1 348 ? 30.844 -8.906 -2.52 1 96.19 348 HIS B C 1
ATOM 8167 O O . HIS B 1 348 ? 30.406 -9.805 -3.238 1 96.19 348 HIS B O 1
ATOM 8173 N N . ASN B 1 349 ? 31.016 -7.656 -3.051 1 96.12 349 ASN B N 1
ATOM 8174 C CA . ASN B 1 349 ? 30.734 -7.367 -4.453 1 96.12 349 ASN B CA 1
ATOM 8175 C C . ASN B 1 349 ? 31.812 -7.934 -5.371 1 96.12 349 ASN B C 1
ATOM 8177 O O . ASN B 1 349 ? 31.641 -7.953 -6.594 1 96.12 349 ASN B O 1
ATOM 8181 N N . TYR B 1 350 ? 32.906 -8.453 -4.805 1 96 350 TYR B N 1
ATOM 8182 C CA . TYR B 1 350 ? 33.969 -9.07 -5.59 1 96 350 TYR B CA 1
ATOM 8183 C C . TYR B 1 350 ? 33.969 -10.586 -5.422 1 96 350 TYR B C 1
ATOM 8185 O O . TYR B 1 350 ? 34.781 -11.289 -6.039 1 96 350 TYR B O 1
ATOM 8193 N N . ILE B 1 351 ? 33.031 -11.047 -4.648 1 91.38 351 ILE B N 1
ATOM 8194 C CA . ILE B 1 351 ? 32.875 -12.484 -4.441 1 91.38 351 ILE B CA 1
ATOM 8195 C C . ILE B 1 351 ? 31.609 -12.977 -5.121 1 91.38 351 ILE B C 1
ATOM 8197 O O . ILE B 1 351 ? 30.516 -12.469 -4.859 1 91.38 351 ILE B O 1
ATOM 8201 N N . ASN B 1 352 ? 31.609 -14.023 -5.945 1 85.31 352 ASN B N 1
ATOM 8202 C CA . ASN B 1 352 ? 30.531 -14.352 -6.883 1 85.31 352 ASN B CA 1
ATOM 8203 C C . ASN B 1 352 ? 29.688 -15.516 -6.375 1 85.31 352 ASN B C 1
ATOM 8205 O O . ASN B 1 352 ? 28.609 -15.789 -6.922 1 85.31 352 ASN B O 1
ATOM 8209 N N . ASN B 1 353 ? 29.859 -16.125 -5.328 1 84.12 353 ASN B N 1
ATOM 8210 C CA . ASN B 1 353 ? 29.156 -17.375 -5.016 1 84.12 353 ASN B CA 1
ATOM 8211 C C . ASN B 1 353 ? 28.203 -17.203 -3.838 1 84.12 353 ASN B C 1
ATOM 8213 O O . ASN B 1 353 ? 28.078 -18.094 -3.008 1 84.12 353 ASN B O 1
ATOM 8217 N N . SER B 1 354 ? 27.594 -15.992 -3.814 1 90.12 354 SER B N 1
ATOM 8218 C CA . SER B 1 354 ? 26.703 -15.82 -2.664 1 90.12 354 SER B CA 1
ATOM 8219 C C . SER B 1 354 ? 25.438 -15.07 -3.051 1 90.12 354 SER B C 1
ATOM 8221 O O . SER B 1 354 ? 25.484 -14.117 -3.824 1 90.12 354 SER B O 1
ATOM 8223 N N . ASP B 1 355 ? 24.359 -15.562 -2.518 1 89.94 355 ASP B N 1
ATOM 8224 C CA . ASP B 1 355 ? 23.047 -14.953 -2.705 1 89.94 355 ASP B CA 1
ATOM 8225 C C . ASP B 1 355 ? 22.656 -14.094 -1.503 1 89.94 355 ASP B C 1
ATOM 8227 O O . ASP B 1 355 ? 21.5 -13.734 -1.336 1 89.94 355 ASP B O 1
ATOM 8231 N N . CYS B 1 356 ? 23.625 -13.836 -0.678 1 94.56 356 CYS B N 1
ATOM 8232 C CA . CYS B 1 356 ? 23.359 -13.078 0.539 1 94.56 356 CYS B CA 1
ATOM 8233 C C . CYS B 1 356 ? 23.156 -11.602 0.229 1 94.56 356 CYS B C 1
ATOM 8235 O O . CYS B 1 356 ? 24.078 -10.93 -0.229 1 94.56 356 CYS B O 1
ATOM 8237 N N . LEU B 1 357 ? 21.938 -11.078 0.549 1 95.44 357 LEU B N 1
ATOM 8238 C CA . LEU B 1 357 ? 21.641 -9.664 0.365 1 95.44 357 LEU B CA 1
ATOM 8239 C C . LEU B 1 357 ? 22.266 -9.133 -0.925 1 95.44 357 LEU B C 1
ATOM 8241 O O . LEU B 1 357 ? 23.047 -8.188 -0.898 1 95.44 357 LEU B O 1
ATOM 8245 N N . ILE B 1 358 ? 21.844 -9.609 -1.997 1 92.5 358 ILE B N 1
ATOM 8246 C CA . ILE B 1 358 ? 22.422 -9.391 -3.312 1 92.5 358 ILE B CA 1
ATOM 8247 C C . ILE B 1 358 ? 22.375 -7.902 -3.656 1 92.5 358 ILE B C 1
ATOM 8249 O O . ILE B 1 358 ? 23.281 -7.383 -4.312 1 92.5 358 ILE B O 1
ATOM 8253 N N . GLN B 1 359 ? 21.391 -7.16 -3.178 1 92.81 359 GLN B N 1
ATOM 8254 C CA . GLN B 1 359 ? 21.25 -5.742 -3.494 1 92.81 359 GLN B CA 1
ATOM 8255 C C . GLN B 1 359 ? 22.344 -4.918 -2.826 1 92.81 359 GLN B C 1
ATOM 8257 O O . GLN B 1 359 ? 22.609 -3.783 -3.23 1 92.81 359 GLN B O 1
ATOM 8262 N N . SER B 1 360 ? 22.984 -5.5 -1.843 1 96.12 360 SER B N 1
ATOM 8263 C CA . SER B 1 360 ? 23.938 -4.75 -1.025 1 96.12 360 SER B CA 1
ATOM 8264 C C . SER B 1 360 ? 25.266 -4.566 -1.749 1 96.12 360 SER B C 1
ATOM 8266 O O . SER B 1 360 ? 26.203 -3.98 -1.199 1 96.12 360 SER B O 1
ATOM 8268 N N . TRP B 1 361 ? 25.375 -5.02 -3.012 1 95.81 361 TRP B N 1
ATOM 8269 C CA . TRP B 1 361 ? 26.578 -4.754 -3.771 1 95.81 361 TRP B CA 1
ATOM 8270 C C . TRP B 1 361 ? 26.875 -3.258 -3.818 1 95.81 361 TRP B C 1
ATOM 8272 O O . TRP B 1 361 ? 28.047 -2.848 -3.828 1 95.81 361 TRP B O 1
ATOM 8282 N N . TYR B 1 362 ? 25.844 -2.492 -3.871 1 96.69 362 TYR B N 1
ATOM 8283 C CA . TYR B 1 362 ? 25.984 -1.045 -4 1 96.69 362 TYR B CA 1
ATOM 8284 C C . TYR B 1 362 ? 26.703 -0.456 -2.789 1 96.69 362 TYR B C 1
ATOM 8286 O O . TYR B 1 362 ? 27.516 0.457 -2.926 1 96.69 362 TYR B O 1
ATOM 8294 N N . ILE B 1 363 ? 26.391 -0.935 -1.58 1 97 363 ILE B N 1
ATOM 8295 C CA . ILE B 1 363 ? 27 -0.384 -0.376 1 97 363 ILE B CA 1
ATOM 8296 C C . ILE B 1 363 ? 28.5 -0.692 -0.373 1 97 363 ILE B C 1
ATOM 8298 O O . ILE B 1 363 ? 29.312 0.146 0.026 1 97 363 ILE B O 1
ATOM 8302 N N . ALA B 1 364 ? 28.812 -1.874 -0.803 1 97.69 364 ALA B N 1
ATOM 8303 C CA . ALA B 1 364 ? 30.234 -2.234 -0.923 1 97.69 364 ALA B CA 1
ATOM 8304 C C . ALA B 1 364 ? 30.938 -1.358 -1.956 1 97.69 364 ALA B C 1
ATOM 8306 O O . ALA B 1 364 ? 32.031 -0.833 -1.699 1 97.69 364 ALA B O 1
ATOM 8307 N N . ALA B 1 365 ? 30.312 -1.163 -3.033 1 97.62 365 ALA B N 1
ATOM 8308 C CA . ALA B 1 365 ? 30.875 -0.314 -4.078 1 97.62 365 ALA B CA 1
ATOM 8309 C C . ALA B 1 365 ? 31 1.129 -3.602 1 97.62 365 ALA B C 1
ATOM 8311 O O . ALA B 1 365 ? 31.984 1.803 -3.908 1 97.62 365 ALA B O 1
ATOM 8312 N N . ASP B 1 366 ? 30.062 1.569 -2.881 1 96.38 366 ASP B N 1
ATOM 8313 C CA . ASP B 1 366 ? 30.047 2.945 -2.396 1 96.38 366 ASP B CA 1
ATOM 8314 C C . ASP B 1 366 ? 31.219 3.207 -1.455 1 96.38 366 ASP B C 1
ATOM 8316 O O . ASP B 1 366 ? 31.906 4.223 -1.577 1 96.38 366 ASP B O 1
ATOM 8320 N N . ILE B 1 367 ? 31.469 2.322 -0.515 1 97 367 ILE B N 1
ATOM 8321 C CA . ILE B 1 367 ? 32.562 2.5 0.43 1 97 367 ILE B CA 1
ATOM 8322 C C . ILE B 1 367 ? 33.906 2.424 -0.307 1 97 367 ILE B C 1
ATOM 8324 O O . ILE B 1 367 ? 34.812 3.191 -0.017 1 97 367 ILE B O 1
ATOM 8328 N N . GLN B 1 368 ? 34 1.525 -1.211 1 98.06 368 GLN B N 1
ATOM 8329 C CA . GLN B 1 368 ? 35.25 1.369 -1.969 1 98.06 368 GLN B CA 1
ATOM 8330 C C . GLN B 1 368 ? 35.5 2.586 -2.85 1 98.06 368 GLN B C 1
ATOM 8332 O O . GLN B 1 368 ? 36.656 3.074 -2.922 1 98.06 368 GLN B O 1
ATOM 8337 N N . LEU B 1 369 ? 34.5 3.07 -3.479 1 98.19 369 LEU B N 1
ATOM 8338 C CA . LEU B 1 369 ? 34.656 4.266 -4.305 1 98.19 369 LEU B CA 1
ATOM 8339 C C . LEU B 1 369 ? 34.906 5.492 -3.441 1 98.19 369 LEU B C 1
ATOM 8341 O O . LEU B 1 369 ? 35.625 6.402 -3.861 1 98.19 369 LEU B O 1
ATOM 8345 N N . PHE B 1 370 ? 34.344 5.508 -2.289 1 97.62 370 PHE B N 1
ATOM 8346 C CA . PHE B 1 370 ? 34.656 6.582 -1.345 1 97.62 370 PHE B CA 1
ATOM 8347 C C . PHE B 1 370 ? 36.125 6.617 -0.996 1 97.62 370 PHE B C 1
ATOM 8349 O O . PHE B 1 370 ? 36.75 7.68 -1 1 97.62 370 PHE B O 1
ATOM 8356 N N . ILE B 1 371 ? 36.656 5.453 -0.721 1 97.44 371 ILE B N 1
ATOM 8357 C CA . ILE B 1 371 ? 38.094 5.355 -0.41 1 97.44 371 ILE B CA 1
ATOM 8358 C C . ILE B 1 371 ? 38.906 5.777 -1.623 1 97.44 371 ILE B C 1
ATOM 8360 O O . ILE B 1 371 ? 39.875 6.539 -1.493 1 97.44 371 ILE B O 1
ATOM 8364 N N . PHE B 1 372 ? 38.5 5.305 -2.74 1 97.62 372 PHE B N 1
ATOM 8365 C CA . PHE B 1 372 ? 39.125 5.68 -3.992 1 97.62 372 PHE B CA 1
ATOM 8366 C C . PHE B 1 372 ? 39.094 7.191 -4.188 1 97.62 372 PHE B C 1
ATOM 8368 O O . PHE B 1 372 ? 40.094 7.805 -4.516 1 97.62 372 PHE B O 1
ATOM 8375 N N . GLY B 1 373 ? 37.969 7.785 -3.996 1 97.31 373 GLY B N 1
ATOM 8376 C CA . GLY B 1 373 ? 37.812 9.227 -4.109 1 97.31 373 GLY B CA 1
ATOM 8377 C C . GLY B 1 373 ? 38.656 9.992 -3.111 1 97.31 373 GLY B C 1
ATOM 8378 O O . GLY B 1 373 ? 39.219 11.039 -3.443 1 97.31 373 GLY B O 1
ATOM 8379 N N . LEU B 1 374 ? 38.719 9.477 -1.907 1 96.5 374 LEU B N 1
ATOM 8380 C CA . LEU B 1 374 ? 39.531 10.102 -0.864 1 96.5 374 LEU B CA 1
ATOM 8381 C C . LEU B 1 374 ? 41 10.102 -1.241 1 96.5 374 LEU B C 1
ATOM 8383 O O . LEU B 1 374 ? 41.719 11.086 -1.021 1 96.5 374 LEU B O 1
ATOM 8387 N N . ILE B 1 375 ? 41.469 9.055 -1.823 1 97.19 375 ILE B N 1
ATOM 8388 C CA . ILE B 1 375 ? 42.844 8.945 -2.268 1 97.19 375 ILE B CA 1
ATOM 8389 C C . ILE B 1 375 ? 43.094 9.961 -3.373 1 97.19 375 ILE B C 1
ATOM 8391 O O . ILE B 1 375 ? 44.125 10.664 -3.344 1 97.19 375 ILE B O 1
ATOM 8395 N N . ILE B 1 376 ? 42.219 10.078 -4.293 1 96.94 376 ILE B N 1
ATOM 8396 C CA . ILE B 1 376 ? 42.375 11.031 -5.387 1 96.94 376 ILE B CA 1
ATOM 8397 C C . ILE B 1 376 ? 42.344 12.453 -4.828 1 96.94 376 ILE B C 1
ATOM 8399 O O . ILE B 1 376 ? 43.125 13.297 -5.254 1 96.94 376 ILE B O 1
ATOM 8403 N N . TYR B 1 377 ? 41.438 12.703 -3.912 1 95.88 377 TYR B N 1
ATOM 8404 C CA . TYR B 1 377 ? 41.312 14.023 -3.309 1 95.88 377 TYR B CA 1
ATOM 8405 C C . TYR B 1 377 ? 42.625 14.438 -2.627 1 95.88 377 TYR B C 1
ATOM 8407 O O . TYR B 1 377 ? 43.031 15.586 -2.738 1 95.88 377 TYR B O 1
ATOM 8415 N N . LEU B 1 378 ? 43.312 13.508 -1.972 1 94.69 378 LEU B N 1
ATOM 8416 C CA . LEU B 1 378 ? 44.531 13.773 -1.232 1 94.69 378 LEU B CA 1
ATOM 8417 C C . LEU B 1 378 ? 45.719 13.891 -2.178 1 94.69 378 LEU B C 1
ATOM 8419 O O . LEU B 1 378 ? 46.625 14.688 -1.947 1 94.69 378 LEU B O 1
ATOM 8423 N N . ALA B 1 379 ? 45.625 13.133 -3.205 1 94.44 379 ALA B N 1
ATOM 8424 C CA . ALA B 1 379 ? 46.75 13.109 -4.145 1 94.44 379 ALA B CA 1
ATOM 8425 C C . ALA B 1 379 ? 46.719 14.32 -5.074 1 94.44 379 ALA B C 1
ATOM 8427 O O . ALA B 1 379 ? 47.75 14.797 -5.535 1 94.44 379 ALA B O 1
ATOM 8428 N N . CYS B 1 380 ? 45.5 14.758 -5.359 1 92.69 380 CYS B N 1
ATOM 8429 C CA . CYS B 1 380 ? 45.344 15.859 -6.305 1 92.69 380 CYS B CA 1
ATOM 8430 C C . CYS B 1 380 ? 44.844 17.109 -5.602 1 92.69 380 CYS B C 1
ATOM 8432 O O . CYS B 1 380 ? 43.656 17.453 -5.711 1 92.69 380 CYS B O 1
ATOM 8434 N N . ARG B 1 381 ? 45.781 17.938 -5.121 1 87.56 381 ARG B N 1
ATOM 8435 C CA . ARG B 1 381 ? 45.406 19.109 -4.328 1 87.56 381 ARG B CA 1
ATOM 8436 C C . ARG B 1 381 ? 45.344 20.359 -5.188 1 87.56 381 ARG B C 1
ATOM 8438 O O . ARG B 1 381 ? 44.656 21.328 -4.852 1 87.56 381 ARG B O 1
ATOM 8445 N N . THR B 1 382 ? 46.031 20.297 -6.309 1 90.25 382 THR B N 1
ATOM 8446 C CA . THR B 1 382 ? 46.062 21.484 -7.156 1 90.25 382 THR B CA 1
ATOM 8447 C C . THR B 1 382 ? 45 21.406 -8.25 1 90.25 382 THR B C 1
ATOM 8449 O O . THR B 1 382 ? 44.656 20.328 -8.703 1 90.25 382 THR B O 1
ATOM 8452 N N . PRO B 1 383 ? 44.469 22.531 -8.656 1 90.69 383 PRO B N 1
ATOM 8453 C CA . PRO B 1 383 ? 43.469 22.531 -9.734 1 90.69 383 PRO B CA 1
ATOM 8454 C C . PRO B 1 383 ? 44 21.906 -11.023 1 90.69 383 PRO B C 1
ATOM 8456 O O . PRO B 1 383 ? 43.25 21.266 -11.758 1 90.69 383 PRO B O 1
ATOM 8459 N N . ARG B 1 384 ? 45.281 22.094 -11.336 1 93.56 384 ARG B N 1
ATOM 8460 C CA . ARG B 1 384 ? 45.875 21.516 -12.547 1 93.56 384 ARG B CA 1
ATOM 8461 C C . ARG B 1 384 ? 45.875 20 -12.484 1 93.56 384 ARG B C 1
ATOM 8463 O O . ARG B 1 384 ? 45.531 19.328 -13.461 1 93.56 384 ARG B O 1
ATOM 8470 N N . SER B 1 385 ? 46.25 19.422 -11.391 1 94.31 385 SER B N 1
ATOM 8471 C CA . SER B 1 385 ? 46.25 17.984 -11.227 1 94.31 385 SER B CA 1
ATOM 8472 C C . SER B 1 385 ? 44.844 17.406 -11.32 1 94.31 385 SER B C 1
ATOM 8474 O O . SER B 1 385 ? 44.656 16.328 -11.906 1 94.31 385 SER B O 1
ATOM 8476 N N . ARG B 1 386 ? 43.906 18.078 -10.812 1 94.44 386 ARG B N 1
ATOM 8477 C CA . ARG B 1 386 ? 42.5 17.625 -10.836 1 94.44 386 ARG B CA 1
ATOM 8478 C C . ARG B 1 386 ? 41.969 17.594 -12.266 1 94.44 386 ARG B C 1
ATOM 8480 O O . ARG B 1 386 ? 41.25 16.672 -12.641 1 94.44 386 ARG B O 1
ATOM 8487 N N . LYS B 1 387 ? 42.312 18.562 -13.062 1 94.38 387 LYS B N 1
ATOM 8488 C CA . LYS B 1 387 ? 41.844 18.672 -14.438 1 94.38 387 LYS B CA 1
ATOM 8489 C C . LYS B 1 387 ? 42.406 17.547 -15.305 1 94.38 387 LYS B C 1
ATOM 8491 O O . LYS B 1 387 ? 41.844 17.188 -16.328 1 94.38 387 LYS B O 1
ATOM 8496 N N . ILE B 1 388 ? 43.469 16.969 -14.836 1 95.88 388 ILE B N 1
ATOM 8497 C CA . ILE B 1 388 ? 44.125 15.898 -15.609 1 95.88 388 ILE B CA 1
ATOM 8498 C C . ILE B 1 388 ? 43.688 14.539 -15.062 1 95.88 388 ILE B C 1
ATOM 8500 O O . ILE B 1 388 ? 43.281 13.656 -15.828 1 95.88 388 ILE B O 1
ATOM 8504 N N . VAL B 1 389 ? 43.719 14.391 -13.789 1 96.62 389 VAL B N 1
ATOM 8505 C CA . VAL B 1 389 ? 43.531 13.094 -13.156 1 96.62 389 VAL B CA 1
ATOM 8506 C C . VAL B 1 389 ? 42.062 12.656 -13.289 1 96.62 389 VAL B C 1
ATOM 8508 O O . VAL B 1 389 ? 41.781 11.492 -13.57 1 96.62 389 VAL B O 1
ATOM 8511 N N . LEU B 1 390 ? 41.094 13.539 -13.07 1 97.38 390 LEU B N 1
ATOM 8512 C CA . LEU B 1 390 ? 39.688 13.172 -13.086 1 97.38 390 LEU B CA 1
ATOM 8513 C C . LEU B 1 390 ? 39.281 12.672 -14.469 1 97.38 390 LEU B C 1
ATOM 8515 O O . LEU B 1 390 ? 38.75 11.57 -14.594 1 97.38 390 LEU B O 1
ATOM 8519 N N . PRO B 1 391 ? 39.562 13.422 -15.562 1 97.06 391 PRO B N 1
ATOM 8520 C CA . PRO B 1 391 ? 39.219 12.883 -16.875 1 97.06 391 PRO B CA 1
ATOM 8521 C C . PRO B 1 391 ? 39.969 11.609 -17.219 1 97.06 391 PRO B C 1
ATOM 8523 O O . PRO B 1 391 ? 39.469 10.727 -17.891 1 97.06 391 PRO B O 1
ATOM 8526 N N . THR B 1 392 ? 41.219 11.516 -16.781 1 97.38 392 THR B N 1
ATOM 8527 C CA . THR B 1 392 ? 42 10.312 -17.047 1 97.38 392 THR B CA 1
ATOM 8528 C C . THR B 1 392 ? 41.344 9.094 -16.422 1 97.38 392 THR B C 1
ATOM 8530 O O . THR B 1 392 ? 41.156 8.062 -17.078 1 97.38 392 THR B O 1
ATOM 8533 N N . PHE B 1 393 ? 40.938 9.211 -15.188 1 97.56 393 PHE B N 1
ATOM 8534 C CA . PHE B 1 393 ? 40.281 8.086 -14.531 1 97.56 393 PHE B CA 1
ATOM 8535 C C . PHE B 1 393 ? 38.906 7.848 -15.117 1 97.56 393 PHE B C 1
ATOM 8537 O O . PHE B 1 393 ? 38.406 6.715 -15.133 1 97.56 393 PHE B O 1
ATOM 8544 N N . PHE B 1 394 ? 38.219 8.898 -15.625 1 98.12 394 PHE B N 1
ATOM 8545 C CA . PHE B 1 394 ? 36.938 8.75 -16.328 1 98.12 394 PHE B CA 1
ATOM 8546 C C . PHE B 1 394 ? 37.094 7.848 -17.547 1 98.12 394 PHE B C 1
ATOM 8548 O O . PHE B 1 394 ? 36.344 6.887 -17.719 1 98.12 394 PHE B O 1
ATOM 8555 N N . PHE B 1 395 ? 38.156 8.086 -18.312 1 97.81 395 PHE B N 1
ATOM 8556 C CA . PHE B 1 395 ? 38.375 7.324 -19.531 1 97.81 395 PHE B CA 1
ATOM 8557 C C . PHE B 1 395 ? 38.969 5.953 -19.234 1 97.81 395 PHE B C 1
ATOM 8559 O O . PHE B 1 395 ? 38.688 4.977 -19.922 1 97.81 395 PHE B O 1
ATOM 8566 N N . ILE B 1 396 ? 39.75 5.84 -18.188 1 97.88 396 ILE B N 1
ATOM 8567 C CA . ILE B 1 396 ? 40.25 4.531 -17.75 1 97.88 396 ILE B CA 1
ATOM 8568 C C . ILE B 1 396 ? 39.062 3.664 -17.328 1 97.88 396 ILE B C 1
ATOM 8570 O O . ILE B 1 396 ? 39 2.471 -17.625 1 97.88 396 ILE B O 1
ATOM 8574 N N . GLY B 1 397 ? 38.156 4.254 -16.562 1 97.94 397 GLY B N 1
ATOM 8575 C CA . GLY B 1 397 ? 36.938 3.533 -16.172 1 97.94 397 GLY B CA 1
ATOM 8576 C C . GLY B 1 397 ? 36.156 3.006 -17.344 1 97.94 397 GLY B C 1
ATOM 8577 O O . GLY B 1 397 ? 35.688 1.864 -17.328 1 97.94 397 GLY B O 1
ATOM 8578 N N . ILE B 1 398 ? 36 3.836 -18.344 1 98.06 398 ILE B N 1
ATOM 8579 C CA . ILE B 1 398 ? 35.312 3.428 -19.562 1 98.06 398 ILE B CA 1
ATOM 8580 C C . ILE B 1 398 ? 36.062 2.283 -20.234 1 98.06 398 ILE B C 1
ATOM 8582 O O . ILE B 1 398 ? 35.438 1.303 -20.672 1 98.06 398 ILE B O 1
ATOM 8586 N N . ALA B 1 399 ? 37.375 2.389 -20.25 1 98.12 399 ALA B N 1
ATOM 8587 C CA . ALA B 1 399 ? 38.219 1.371 -20.875 1 98.12 399 ALA B CA 1
ATOM 8588 C C . ALA B 1 399 ? 38.125 0.048 -20.125 1 98.12 399 ALA B C 1
ATOM 8590 O O . ALA B 1 399 ? 38.156 -1.024 -20.734 1 98.12 399 ALA B O 1
ATOM 8591 N N . ILE B 1 400 ? 38.031 0.094 -18.875 1 98.12 400 ILE B N 1
ATOM 8592 C CA . ILE B 1 400 ? 37.938 -1.108 -18.047 1 98.12 400 ILE B CA 1
ATOM 8593 C C . ILE B 1 400 ? 36.625 -1.852 -18.391 1 98.12 400 ILE B C 1
ATOM 8595 O O . ILE B 1 400 ? 36.656 -3.072 -18.562 1 98.12 400 ILE B O 1
ATOM 8599 N N . VAL B 1 401 ? 35.562 -1.112 -18.469 1 98.06 401 VAL B N 1
ATOM 8600 C CA . VAL B 1 401 ? 34.25 -1.716 -18.797 1 98.06 401 VAL B CA 1
ATOM 8601 C C . VAL B 1 401 ? 34.312 -2.328 -20.203 1 98.06 401 VAL B C 1
ATOM 8603 O O . VAL B 1 401 ? 33.844 -3.441 -20.406 1 98.06 401 VAL B O 1
ATOM 8606 N N . ALA B 1 402 ? 34.969 -1.584 -21.109 1 98.19 402 ALA B N 1
ATOM 8607 C CA . ALA B 1 402 ? 35.125 -2.084 -22.469 1 98.19 402 ALA B CA 1
ATOM 8608 C C . ALA B 1 402 ? 35.969 -3.352 -22.5 1 98.19 402 ALA B C 1
ATOM 8610 O O . ALA B 1 402 ? 35.656 -4.305 -23.203 1 98.19 402 ALA B O 1
ATOM 8611 N N . ALA B 1 403 ? 36.938 -3.352 -21.75 1 98.12 403 ALA B N 1
ATOM 8612 C CA . ALA B 1 403 ? 37.844 -4.496 -21.703 1 98.12 403 ALA B CA 1
ATOM 8613 C C . ALA B 1 403 ? 37.156 -5.73 -21.141 1 98.12 403 ALA B C 1
ATOM 8615 O O . ALA B 1 403 ? 37.281 -6.82 -21.703 1 98.12 403 ALA B O 1
ATOM 8616 N N . HIS B 1 404 ? 36.469 -5.578 -20.031 1 97.75 404 HIS B N 1
ATOM 8617 C CA . HIS B 1 404 ? 35.719 -6.703 -19.453 1 97.75 404 HIS B CA 1
ATOM 8618 C C . HIS B 1 404 ? 34.719 -7.273 -20.453 1 97.75 404 HIS B C 1
ATOM 8620 O O . HIS B 1 404 ? 34.625 -8.492 -20.625 1 97.75 404 HIS B O 1
ATOM 8626 N N . THR B 1 405 ? 33.969 -6.398 -21.109 1 97.88 405 THR B N 1
ATOM 8627 C CA . THR B 1 405 ? 32.906 -6.824 -22 1 97.88 405 THR B CA 1
ATOM 8628 C C . THR B 1 405 ? 33.5 -7.508 -23.234 1 97.88 405 THR B C 1
ATOM 8630 O O . THR B 1 405 ? 33 -8.562 -23.656 1 97.88 405 THR B O 1
ATOM 8633 N N . TYR B 1 406 ? 34.594 -6.953 -23.781 1 97.38 406 TYR B N 1
ATOM 8634 C CA . TYR B 1 406 ? 35.188 -7.477 -25.016 1 97.38 406 TYR B CA 1
ATOM 8635 C C . TYR B 1 406 ? 35.969 -8.758 -24.734 1 97.38 406 TYR B C 1
ATOM 8637 O O . TYR B 1 406 ? 35.781 -9.766 -25.422 1 97.38 406 TYR B O 1
ATOM 8645 N N . LEU B 1 407 ? 36.781 -8.805 -23.75 1 97.56 407 LEU B N 1
ATOM 8646 C CA . LEU B 1 407 ? 37.688 -9.914 -23.484 1 97.56 407 LEU B CA 1
ATOM 8647 C C . LEU B 1 407 ? 36.938 -11.102 -22.891 1 97.56 407 LEU B C 1
ATOM 8649 O O . LEU B 1 407 ? 37.312 -12.258 -23.141 1 97.56 407 LEU B O 1
ATOM 8653 N N . GLU B 1 408 ? 35.938 -10.852 -22.188 1 96.88 408 GLU B N 1
ATOM 8654 C CA . GLU B 1 408 ? 35.188 -11.93 -21.531 1 96.88 408 GLU B CA 1
ATOM 8655 C C . GLU B 1 408 ? 33.906 -12.227 -22.266 1 96.88 408 GLU B C 1
ATOM 8657 O O . GLU B 1 408 ? 33.094 -13.039 -21.797 1 96.88 408 GLU B O 1
ATOM 8662 N N . ASN B 1 409 ? 33.625 -11.633 -23.297 1 96.62 409 ASN B N 1
ATOM 8663 C CA . ASN B 1 409 ? 32.438 -11.852 -24.141 1 96.62 409 ASN B CA 1
ATOM 8664 C C . ASN B 1 409 ? 31.156 -11.695 -23.344 1 96.62 409 ASN B C 1
ATOM 8666 O O . ASN B 1 409 ? 30.297 -12.578 -23.375 1 96.62 409 ASN B O 1
ATOM 8670 N N . LEU B 1 410 ? 31.062 -10.602 -22.656 1 97.19 410 LEU B N 1
ATOM 8671 C CA . LEU B 1 410 ? 29.891 -10.336 -21.828 1 97.19 410 LEU B CA 1
ATOM 8672 C C . LEU B 1 410 ? 28.812 -9.602 -22.609 1 97.19 410 LEU B C 1
ATOM 8674 O O . LEU B 1 410 ? 29.016 -9.273 -23.781 1 97.19 410 LEU B O 1
ATOM 8678 N N . ASP B 1 411 ? 27.641 -9.445 -22.031 1 95.69 411 ASP B N 1
ATOM 8679 C CA . ASP B 1 411 ? 26.547 -8.703 -22.656 1 95.69 411 ASP B CA 1
ATOM 8680 C C . ASP B 1 411 ? 26.75 -7.195 -22.516 1 95.69 411 ASP B C 1
ATOM 8682 O O . ASP B 1 411 ? 27.609 -6.75 -21.75 1 95.69 411 ASP B O 1
ATOM 8686 N N . GLY B 1 412 ? 26 -6.465 -23.297 1 94.62 412 GLY B N 1
ATOM 8687 C CA . GLY B 1 412 ? 26.125 -5.016 -23.281 1 94.62 412 GLY B CA 1
ATOM 8688 C C . GLY B 1 412 ? 25.594 -4.387 -22.016 1 94.62 412 GLY B C 1
ATOM 8689 O O . GLY B 1 412 ? 25.984 -3.283 -21.641 1 94.62 412 GLY B O 1
ATOM 8690 N N . THR B 1 413 ? 24.656 -4.984 -21.438 1 94.5 413 THR B N 1
ATOM 8691 C CA . THR B 1 413 ? 24.047 -4.617 -20.172 1 94.5 413 THR B CA 1
ATOM 8692 C C . THR B 1 413 ? 23.531 -5.855 -19.438 1 94.5 413 THR B C 1
ATOM 8694 O O . THR B 1 413 ? 23.625 -6.969 -19.969 1 94.5 413 THR B O 1
ATOM 8697 N N . VAL B 1 414 ? 23.188 -5.68 -18.25 1 94 414 VAL B N 1
ATOM 8698 C CA . VAL B 1 414 ? 22.562 -6.801 -17.547 1 94 414 VAL B CA 1
ATOM 8699 C C . VAL B 1 414 ? 21.234 -7.152 -18.203 1 94 414 VAL B C 1
ATOM 8701 O O . VAL B 1 414 ? 20.281 -6.371 -18.141 1 94 414 VAL B O 1
ATOM 8704 N N . ILE B 1 415 ? 21.203 -8.234 -18.828 1 93.38 415 ILE B N 1
ATOM 8705 C CA . ILE B 1 415 ? 19.969 -8.703 -19.453 1 93.38 415 ILE B CA 1
ATOM 8706 C C . ILE B 1 415 ? 19.141 -9.5 -18.453 1 93.38 415 ILE B C 1
ATOM 8708 O O . ILE B 1 415 ? 19.562 -10.57 -18 1 93.38 415 ILE B O 1
ATOM 8712 N N . VAL B 1 416 ? 18.031 -8.992 -18.125 1 93 416 VAL B N 1
ATOM 8713 C CA . VAL B 1 416 ? 17.125 -9.672 -17.203 1 93 416 VAL B CA 1
ATOM 8714 C C . VAL B 1 416 ? 16.344 -10.766 -17.938 1 93 416 VAL B C 1
ATOM 8716 O O . VAL B 1 416 ? 15.516 -10.469 -18.797 1 93 416 VAL B O 1
ATOM 8719 N N . THR B 1 417 ? 16.719 -11.945 -17.719 1 93.19 417 THR B N 1
ATOM 8720 C CA . THR B 1 417 ? 16.031 -13.094 -18.312 1 93.19 417 THR B CA 1
ATOM 8721 C C . THR B 1 417 ? 15.227 -13.836 -17.234 1 93.19 417 THR B C 1
ATOM 8723 O O . THR B 1 417 ? 15.484 -13.688 -16.047 1 93.19 417 THR B O 1
ATOM 8726 N N . PRO B 1 418 ? 14.211 -14.578 -17.656 1 92.56 418 PRO B N 1
ATOM 8727 C CA . PRO B 1 418 ? 13.461 -15.359 -16.656 1 92.56 418 PRO B CA 1
ATOM 8728 C C . PRO B 1 418 ? 14.352 -16.281 -15.836 1 92.56 418 PRO B C 1
ATOM 8730 O O . PRO B 1 418 ? 14.172 -16.391 -14.625 1 92.56 418 PRO B O 1
ATOM 8733 N N . GLU B 1 419 ? 15.359 -16.828 -16.469 1 91.25 419 GLU B N 1
ATOM 8734 C CA . GLU B 1 419 ? 16.234 -17.766 -15.773 1 91.25 419 GLU B CA 1
ATOM 8735 C C . GLU B 1 419 ? 17.156 -17.031 -14.805 1 91.25 419 GLU B C 1
ATOM 8737 O O . GLU B 1 419 ? 17.453 -17.531 -13.719 1 91.25 419 GLU B O 1
ATOM 8742 N N . HIS B 1 420 ? 17.609 -15.875 -15.242 1 90.19 420 HIS B N 1
ATOM 8743 C CA . HIS B 1 420 ? 18.453 -15.094 -14.352 1 90.19 420 HIS B CA 1
ATOM 8744 C C . HIS B 1 420 ? 17.703 -14.648 -13.109 1 90.19 420 HIS B C 1
ATOM 8746 O O . HIS B 1 420 ? 18.266 -14.602 -12.016 1 90.19 420 HIS B O 1
ATOM 8752 N N . ILE B 1 421 ? 16.469 -14.375 -13.273 1 89 421 ILE B N 1
ATOM 8753 C CA . ILE B 1 421 ? 15.648 -13.984 -12.141 1 89 421 ILE B CA 1
ATOM 8754 C C . ILE B 1 421 ? 15.406 -15.195 -11.234 1 89 421 ILE B C 1
ATOM 8756 O O . ILE B 1 421 ? 15.555 -15.102 -10.016 1 89 421 ILE B O 1
ATOM 8760 N N . ARG B 1 422 ? 15.094 -16.297 -11.859 1 87.44 422 ARG B N 1
ATOM 8761 C CA . ARG B 1 422 ? 14.805 -17.516 -11.117 1 87.44 422 ARG B CA 1
ATOM 8762 C C . ARG B 1 422 ? 16 -17.938 -10.266 1 87.44 422 ARG B C 1
ATOM 8764 O O . ARG B 1 422 ? 15.828 -18.469 -9.164 1 87.44 422 ARG B O 1
ATOM 8771 N N . ASN B 1 423 ? 17.156 -17.641 -10.789 1 84.56 423 ASN B N 1
ATOM 8772 C CA . ASN B 1 423 ? 18.375 -18.016 -10.07 1 84.56 423 ASN B CA 1
ATOM 8773 C C . ASN B 1 423 ? 18.969 -16.844 -9.312 1 84.56 423 ASN B C 1
ATOM 8775 O O . ASN B 1 423 ? 20.156 -16.844 -8.984 1 84.56 423 ASN B O 1
ATOM 8779 N N . GLN B 1 424 ? 18.266 -15.805 -9.109 1 82.69 424 GLN B N 1
ATOM 8780 C CA . GLN B 1 424 ? 18.641 -14.625 -8.344 1 82.69 424 GLN B CA 1
ATOM 8781 C C . GLN B 1 424 ? 19.938 -14.016 -8.883 1 82.69 424 GLN B C 1
ATOM 8783 O O . GLN B 1 424 ? 20.797 -13.594 -8.117 1 82.69 424 GLN B O 1
ATOM 8788 N N . PHE B 1 425 ? 20.219 -14.172 -10.18 1 82.94 425 PHE B N 1
ATOM 8789 C CA . PHE B 1 425 ? 21.312 -13.562 -10.922 1 82.94 425 PHE B CA 1
ATOM 8790 C C . PHE B 1 425 ? 22.656 -14.164 -10.5 1 82.94 425 PHE B C 1
ATOM 8792 O O . PHE B 1 425 ? 23.703 -13.617 -10.812 1 82.94 425 PHE B O 1
ATOM 8799 N N . MET B 1 426 ? 22.734 -15.211 -9.734 1 82.31 426 MET B N 1
ATOM 8800 C CA . MET B 1 426 ? 23.969 -15.844 -9.273 1 82.31 426 MET B CA 1
ATOM 8801 C C . MET B 1 426 ? 24.781 -16.359 -10.453 1 82.31 426 MET B C 1
ATOM 8803 O O . MET B 1 426 ? 26.016 -16.391 -10.383 1 82.31 426 MET B O 1
ATOM 8807 N N . GLY B 1 427 ? 24.25 -16.516 -11.562 1 82.81 427 GLY B N 1
ATOM 8808 C CA . GLY B 1 427 ? 25 -17.094 -12.672 1 82.81 427 GLY B CA 1
ATOM 8809 C C . GLY B 1 427 ? 25.141 -16.141 -13.844 1 82.81 427 GLY B C 1
ATOM 8810 O O . GLY B 1 427 ? 25.719 -16.5 -14.875 1 82.81 427 GLY B O 1
ATOM 8811 N N . ASP B 1 428 ? 24.891 -14.961 -13.609 1 91.69 428 ASP B N 1
ATOM 8812 C CA . ASP B 1 428 ? 25 -14 -14.711 1 91.69 428 ASP B CA 1
ATOM 8813 C C . ASP B 1 428 ? 26.344 -13.289 -14.688 1 91.69 428 ASP B C 1
ATOM 8815 O O . ASP B 1 428 ? 26.578 -12.422 -13.844 1 91.69 428 ASP B O 1
ATOM 8819 N N . PRO B 1 429 ? 27.203 -13.523 -15.625 1 94.06 429 PRO B N 1
ATOM 8820 C CA . PRO B 1 429 ? 28.562 -12.953 -15.602 1 94.06 429 PRO B CA 1
ATOM 8821 C C . PRO B 1 429 ? 28.562 -11.438 -15.758 1 94.06 429 PRO B C 1
ATOM 8823 O O . PRO B 1 429 ? 29.406 -10.75 -15.172 1 94.06 429 PRO B O 1
ATOM 8826 N N . THR B 1 430 ? 27.703 -10.906 -16.562 1 95.62 430 THR B N 1
ATOM 8827 C CA . THR B 1 430 ? 27.641 -9.461 -16.75 1 95.62 430 THR B CA 1
ATOM 8828 C C . THR B 1 430 ? 27.281 -8.766 -15.438 1 95.62 430 THR B C 1
ATOM 8830 O O . THR B 1 430 ? 27.875 -7.742 -15.094 1 95.62 430 THR B O 1
ATOM 8833 N N . PHE B 1 431 ? 26.391 -9.328 -14.711 1 95.25 431 PHE B N 1
ATOM 8834 C CA . PHE B 1 431 ? 26 -8.781 -13.414 1 95.25 431 PHE B CA 1
ATOM 8835 C C . PHE B 1 431 ? 27.156 -8.883 -12.43 1 95.25 431 PHE B C 1
ATOM 8837 O O . PHE B 1 431 ? 27.453 -7.918 -11.711 1 95.25 431 PHE B O 1
ATOM 8844 N N . LEU B 1 432 ? 27.875 -9.93 -12.445 1 95.19 432 LEU B N 1
ATOM 8845 C CA . LEU B 1 432 ? 28.906 -10.227 -11.453 1 95.19 432 LEU B CA 1
ATOM 8846 C C . LEU B 1 432 ? 30.188 -9.461 -11.758 1 95.19 432 LEU B C 1
ATOM 8848 O O . LEU B 1 432 ? 30.828 -8.938 -10.844 1 95.19 432 LEU B O 1
ATOM 8852 N N . LYS B 1 433 ? 30.5 -9.242 -13.023 1 95 433 LYS B N 1
ATOM 8853 C CA . LYS B 1 433 ? 31.828 -8.742 -13.352 1 95 433 LYS B CA 1
ATOM 8854 C C . LYS B 1 433 ? 31.781 -7.273 -13.758 1 95 433 LYS B C 1
ATOM 8856 O O . LYS B 1 433 ? 32.781 -6.559 -13.633 1 95 433 LYS B O 1
ATOM 8861 N N . VAL B 1 434 ? 30.672 -6.871 -14.219 1 95.62 434 VAL B N 1
ATOM 8862 C CA . VAL B 1 434 ? 30.656 -5.512 -14.742 1 95.62 434 VAL B CA 1
ATOM 8863 C C . VAL B 1 434 ? 29.672 -4.66 -13.945 1 95.62 434 VAL B C 1
ATOM 8865 O O . VAL B 1 434 ? 29.969 -3.502 -13.633 1 95.62 434 VAL B O 1
ATOM 8868 N N . TYR B 1 435 ? 28.594 -5.156 -13.562 1 95.44 435 TYR B N 1
ATOM 8869 C CA . TYR B 1 435 ? 27.547 -4.352 -12.953 1 95.44 435 TYR B CA 1
ATOM 8870 C C . TYR B 1 435 ? 27.875 -4.039 -11.5 1 95.44 435 TYR B C 1
ATOM 8872 O O . TYR B 1 435 ? 27.766 -2.887 -11.07 1 95.44 435 TYR B O 1
ATOM 8880 N N . ARG B 1 436 ? 28.281 -5.012 -10.711 1 94.88 436 ARG B N 1
ATOM 8881 C CA . ARG B 1 436 ? 28.328 -4.84 -9.258 1 94.88 436 ARG B CA 1
ATOM 8882 C C . ARG B 1 436 ? 29.719 -4.43 -8.805 1 94.88 436 ARG B C 1
ATOM 8884 O O . ARG B 1 436 ? 29.922 -4.008 -7.664 1 94.88 436 ARG B O 1
ATOM 8891 N N . ARG B 1 437 ? 30.734 -4.48 -9.656 1 96.75 437 ARG B N 1
ATOM 8892 C CA . ARG B 1 437 ? 32.094 -4.191 -9.258 1 96.75 437 ARG B CA 1
ATOM 8893 C C . ARG B 1 437 ? 32.344 -2.688 -9.164 1 96.75 437 ARG B C 1
ATOM 8895 O O . ARG B 1 437 ? 31.844 -1.923 -9.992 1 96.75 437 ARG B O 1
ATOM 8902 N N . SER B 1 438 ? 33.156 -2.271 -8.219 1 97.75 438 SER B N 1
ATOM 8903 C CA . SER B 1 438 ? 33.406 -0.858 -7.957 1 97.75 438 SER B CA 1
ATOM 8904 C C . SER B 1 438 ? 34.188 -0.215 -9.094 1 97.75 438 SER B C 1
ATOM 8906 O O . SER B 1 438 ? 33.906 0.913 -9.5 1 97.75 438 SER B O 1
ATOM 8908 N N . HIS B 1 439 ? 35.219 -0.972 -9.609 1 97.19 439 HIS B N 1
ATOM 8909 C CA . HIS B 1 439 ? 36.094 -0.387 -10.609 1 97.19 439 HIS B CA 1
ATOM 8910 C C . HIS B 1 439 ? 35.375 -0.15 -11.93 1 97.19 439 HIS B C 1
ATOM 8912 O O . HIS B 1 439 ? 35.844 0.645 -12.758 1 97.19 439 HIS B O 1
ATOM 8918 N N . THR B 1 440 ? 34.25 -0.8 -12.156 1 97.25 440 THR B N 1
ATOM 8919 C CA . THR B 1 440 ? 33.469 -0.607 -13.383 1 97.25 440 THR B CA 1
ATOM 8920 C C . THR B 1 440 ? 32.469 0.542 -13.219 1 97.25 440 THR B C 1
ATOM 8922 O O . THR B 1 440 ? 31.781 0.904 -14.172 1 97.25 440 THR B O 1
ATOM 8925 N N . ASN B 1 441 ? 32.344 1.113 -12.07 1 97.88 441 ASN B N 1
ATOM 8926 C CA . ASN B 1 441 ? 31.422 2.217 -11.805 1 97.88 441 ASN B CA 1
ATOM 8927 C C . ASN B 1 441 ? 32.156 3.516 -11.523 1 97.88 441 ASN B C 1
ATOM 8929 O O . ASN B 1 441 ? 31.578 4.496 -11.07 1 97.88 441 ASN B O 1
ATOM 8933 N N . ILE B 1 442 ? 33.469 3.525 -11.828 1 98.12 442 ILE B N 1
ATOM 8934 C CA . ILE B 1 442 ? 34.344 4.656 -11.57 1 98.12 442 ILE B CA 1
ATOM 8935 C C . ILE B 1 442 ? 33.906 5.855 -12.406 1 98.12 442 ILE B C 1
ATOM 8937 O O . ILE B 1 442 ? 33.875 6.984 -11.914 1 98.12 442 ILE B O 1
ATOM 8941 N N . PRO B 1 443 ? 33.469 5.68 -13.656 1 98.06 443 PRO B N 1
ATOM 8942 C CA . PRO B 1 443 ? 33.125 6.84 -14.484 1 98.06 443 PRO B CA 1
ATOM 8943 C C . PRO B 1 443 ? 32.031 7.699 -13.867 1 98.06 443 PRO B C 1
ATOM 8945 O O . PRO B 1 443 ? 32.156 8.922 -13.781 1 98.06 443 PRO B O 1
ATOM 8948 N N . SER B 1 444 ? 30.984 7.082 -13.43 1 97.94 444 SER B N 1
ATOM 8949 C CA . SER B 1 444 ? 29.891 7.848 -12.836 1 97.94 444 SER B CA 1
ATOM 8950 C C . SER B 1 444 ? 30.328 8.516 -11.539 1 97.94 444 SER B C 1
ATOM 8952 O O . SER B 1 444 ? 29.891 9.633 -11.234 1 97.94 444 SER B O 1
ATOM 8954 N N . TYR B 1 445 ? 31.141 7.855 -10.75 1 98.44 445 TYR B N 1
ATOM 8955 C CA . TYR B 1 445 ? 31.641 8.43 -9.508 1 98.44 445 TYR B CA 1
ATOM 8956 C C . TYR B 1 445 ? 32.5 9.664 -9.781 1 98.44 445 TYR B C 1
ATOM 8958 O O . TYR B 1 445 ? 32.375 10.68 -9.086 1 98.44 445 TYR B O 1
ATOM 8966 N N . ILE B 1 446 ? 33.312 9.578 -10.836 1 98.38 446 ILE B N 1
ATOM 8967 C CA . ILE B 1 446 ? 34.188 10.68 -11.219 1 98.38 446 ILE B CA 1
ATOM 8968 C C . ILE B 1 446 ? 33.375 11.867 -11.695 1 98.38 446 ILE B C 1
ATOM 8970 O O . ILE B 1 446 ? 33.688 13.023 -11.422 1 98.38 446 ILE B O 1
ATOM 8974 N N . LEU B 1 447 ? 32.312 11.562 -12.414 1 98.19 447 LEU B N 1
ATOM 8975 C CA . LEU B 1 447 ? 31.406 12.625 -12.82 1 98.19 447 LEU B CA 1
ATOM 8976 C C . LEU B 1 447 ? 30.844 13.352 -11.594 1 98.19 447 LEU B C 1
ATOM 8978 O O . LEU B 1 447 ? 30.781 14.586 -11.578 1 98.19 447 LEU B O 1
ATOM 8982 N N . GLY B 1 448 ? 30.484 12.602 -10.602 1 98.12 448 GLY B N 1
ATOM 8983 C CA . GLY B 1 448 ? 30.016 13.195 -9.367 1 98.12 448 GLY B CA 1
ATOM 8984 C C . GLY B 1 448 ? 31.062 14.039 -8.664 1 98.12 448 GLY B C 1
ATOM 8985 O O . GLY B 1 448 ? 30.766 15.148 -8.227 1 98.12 448 GLY B O 1
ATOM 8986 N N . MET B 1 449 ? 32.281 13.531 -8.617 1 97.81 449 MET B N 1
ATOM 8987 C CA . MET B 1 449 ? 33.375 14.281 -8 1 97.81 449 MET B CA 1
ATOM 8988 C C . MET B 1 449 ? 33.594 15.609 -8.719 1 97.81 449 MET B C 1
ATOM 8990 O O . MET B 1 449 ? 33.688 16.656 -8.07 1 97.81 449 MET B O 1
ATOM 8994 N N . GLY B 1 450 ? 33.594 15.484 -10.039 1 97.12 450 GLY B N 1
ATOM 8995 C CA . GLY B 1 450 ? 33.781 16.703 -10.82 1 97.12 450 GLY B CA 1
ATOM 8996 C C . GLY B 1 450 ? 32.688 17.734 -10.562 1 97.12 450 GLY B C 1
ATOM 8997 O O . GLY B 1 450 ? 32.969 18.922 -10.406 1 97.12 450 GLY B O 1
ATOM 8998 N N . ALA B 1 451 ? 31.516 17.281 -10.508 1 96.75 451 ALA B N 1
ATOM 8999 C CA . ALA B 1 451 ? 30.406 18.188 -10.242 1 96.75 451 ALA B CA 1
ATOM 9000 C C . ALA B 1 451 ? 30.516 18.797 -8.852 1 96.75 451 ALA B C 1
ATOM 9002 O O . ALA B 1 451 ? 30.141 19.953 -8.641 1 96.75 451 ALA B O 1
ATOM 9003 N N . GLY B 1 452 ? 30.984 18.016 -7.883 1 96.31 452 GLY B N 1
ATOM 9004 C CA . GLY B 1 452 ? 31.203 18.547 -6.543 1 96.31 452 GLY B CA 1
ATOM 9005 C C . GLY B 1 452 ? 32.219 19.656 -6.496 1 96.31 452 GLY B C 1
ATOM 9006 O O . GLY B 1 452 ? 32 20.688 -5.844 1 96.31 452 GLY B O 1
ATOM 9007 N N . TYR B 1 453 ? 33.344 19.5 -7.246 1 96 453 TYR B N 1
ATOM 9008 C CA . TYR B 1 453 ? 34.344 20.547 -7.336 1 96 453 TYR B CA 1
ATOM 9009 C C . TYR B 1 453 ? 33.781 21.797 -7.984 1 96 453 TYR B C 1
ATOM 9011 O O . TYR B 1 453 ? 34.031 22.906 -7.5 1 96 453 TYR B O 1
ATOM 9019 N N . LEU B 1 454 ? 33.062 21.578 -9.008 1 94 454 LEU B N 1
ATOM 9020 C CA . LEU B 1 454 ? 32.5 22.703 -9.766 1 94 454 LEU B CA 1
ATOM 9021 C C . LEU B 1 454 ? 31.5 23.484 -8.93 1 94 454 LEU B C 1
ATOM 9023 O O . LEU B 1 454 ? 31.516 24.703 -8.922 1 94 454 LEU B O 1
ATOM 9027 N N . PHE B 1 455 ? 30.672 22.812 -8.281 1 93 455 PHE B N 1
ATOM 9028 C CA . PHE B 1 455 ? 29.656 23.453 -7.473 1 93 455 PHE B CA 1
ATOM 9029 C C . PHE B 1 455 ? 30.281 24.266 -6.34 1 93 455 PHE B C 1
ATOM 9031 O O . PHE B 1 455 ? 29.859 25.391 -6.066 1 93 455 PHE B O 1
ATOM 9038 N N . TYR B 1 456 ? 31.219 23.656 -5.691 1 93.75 456 TYR B N 1
ATOM 9039 C CA . TYR B 1 456 ? 31.938 24.375 -4.645 1 93.75 456 TYR B CA 1
ATOM 9040 C C . TYR B 1 456 ? 32.594 25.641 -5.191 1 93.75 456 TYR B C 1
ATOM 9042 O O . TYR B 1 456 ? 32.5 26.703 -4.574 1 93.75 456 TYR B O 1
ATOM 9050 N N . TYR B 1 457 ? 33.156 25.547 -6.32 1 92.25 457 TYR B N 1
ATOM 9051 C CA . TYR B 1 457 ? 33.781 26.688 -6.965 1 92.25 457 TYR B CA 1
ATOM 9052 C C . TYR B 1 457 ? 32.781 27.766 -7.32 1 92.25 457 TYR B C 1
ATOM 9054 O O . TYR B 1 457 ? 33 28.953 -7.105 1 92.25 457 TYR B O 1
ATOM 9062 N N . TRP B 1 458 ? 31.688 27.312 -7.832 1 90.75 458 TRP B N 1
ATOM 9063 C CA . TRP B 1 458 ? 30.641 28.25 -8.227 1 90.75 458 TRP B CA 1
ATOM 9064 C C . TRP B 1 458 ? 30.094 29 -7.02 1 90.75 458 TRP B C 1
ATOM 9066 O O . TRP B 1 458 ? 29.734 30.172 -7.125 1 90.75 458 TRP B O 1
ATOM 9076 N N . GLN B 1 459 ? 30.031 28.406 -5.91 1 89.5 459 GLN B N 1
ATOM 9077 C CA . GLN B 1 459 ? 29.578 29.047 -4.688 1 89.5 459 GLN B CA 1
ATOM 9078 C C . GLN B 1 459 ? 30.609 30.047 -4.164 1 89.5 459 GLN B C 1
ATOM 9080 O O . GLN B 1 459 ? 30.25 31.109 -3.67 1 89.5 459 GLN B O 1
ATOM 9085 N N . LYS B 1 460 ? 31.844 29.672 -4.281 1 89.56 460 LYS B N 1
ATOM 9086 C CA . LYS B 1 460 ? 32.938 30.531 -3.807 1 89.56 460 LYS B CA 1
ATOM 9087 C C . LYS B 1 460 ? 32.969 31.828 -4.602 1 89.56 460 LYS B C 1
ATOM 9089 O O . LYS B 1 460 ? 33.219 32.906 -4.035 1 89.56 460 LYS B O 1
ATOM 9094 N N . ILE B 1 461 ? 32.688 31.688 -5.891 1 90 461 ILE B N 1
ATOM 9095 C CA . ILE B 1 461 ? 32.75 32.875 -6.727 1 90 461 ILE B CA 1
ATOM 9096 C C . ILE B 1 461 ? 31.375 33.562 -6.73 1 90 461 ILE B C 1
ATOM 9098 O O . ILE B 1 461 ? 31.172 34.562 -7.434 1 90 461 ILE B O 1
ATOM 9102 N N . ASN B 1 462 ? 30.375 33.156 -6.055 1 83.81 462 ASN B N 1
ATOM 9103 C CA . ASN B 1 462 ? 29.031 33.688 -5.949 1 83.81 462 ASN B CA 1
ATOM 9104 C C . ASN B 1 462 ? 28.375 33.844 -7.32 1 83.81 462 ASN B C 1
ATOM 9106 O O . ASN B 1 462 ? 27.844 34.906 -7.656 1 83.81 462 ASN B O 1
ATOM 9110 N N . LEU B 1 463 ? 28.531 32.75 -8.039 1 81.62 463 LEU B N 1
ATOM 9111 C CA . LEU B 1 463 ? 27.906 32.75 -9.359 1 81.62 463 LEU B CA 1
ATOM 9112 C C . LEU B 1 463 ? 26.391 32.812 -9.25 1 81.62 463 LEU B C 1
ATOM 9114 O O . LEU B 1 463 ? 25.766 31.969 -8.602 1 81.62 463 LEU B O 1
ATOM 9118 N N . ASN B 1 464 ? 25.75 33.938 -9.492 1 71.31 464 ASN B N 1
ATOM 9119 C CA . ASN B 1 464 ? 24.297 34.125 -9.484 1 71.31 464 ASN B CA 1
ATOM 9120 C C . ASN B 1 464 ? 23.719 34 -10.891 1 71.31 464 ASN B C 1
ATOM 9122 O O . ASN B 1 464 ? 23.984 34.812 -11.766 1 71.31 464 ASN B O 1
ATOM 9126 N N . LEU B 1 465 ? 23.219 32.844 -11.125 1 70.12 465 LEU B N 1
ATOM 9127 C CA . LEU B 1 465 ? 22.656 32.656 -12.453 1 70.12 465 LEU B CA 1
ATOM 9128 C C . LEU B 1 465 ? 21.234 33.188 -12.531 1 70.12 465 LEU B C 1
ATOM 9130 O O . LEU B 1 465 ? 20.438 32.75 -13.359 1 70.12 465 LEU B O 1
ATOM 9134 N N . ASP B 1 466 ? 20.828 34.031 -11.578 1 61.56 466 ASP B N 1
ATOM 9135 C CA . ASP B 1 466 ? 19.5 34.625 -11.562 1 61.56 466 ASP B CA 1
ATOM 9136 C C . ASP B 1 466 ? 19.219 35.344 -12.867 1 61.56 466 ASP B C 1
ATOM 9138 O O . ASP B 1 466 ? 18.078 35.375 -13.336 1 61.56 466 ASP B O 1
ATOM 9142 N N . LYS B 1 467 ? 20.281 36 -13.422 1 59.12 467 LYS B N 1
ATOM 9143 C CA . LYS B 1 467 ? 20.125 36.75 -14.664 1 59.12 467 LYS B CA 1
ATOM 9144 C C . LYS B 1 467 ? 19.781 35.812 -15.828 1 59.12 467 LYS B C 1
ATOM 9146 O O . LYS B 1 467 ? 19.25 36.25 -16.844 1 59.12 467 LYS B O 1
ATOM 9151 N N . SER B 1 468 ? 20.109 34.656 -15.672 1 60.28 468 SER B N 1
ATOM 9152 C CA . SER B 1 468 ? 19.875 33.688 -16.75 1 60.28 468 SER B CA 1
ATOM 9153 C C . SER B 1 468 ? 18.422 33.188 -16.734 1 60.28 468 SER B C 1
ATOM 9155 O O . SER B 1 468 ? 18.078 32.25 -17.469 1 60.28 468 SER B O 1
ATOM 9157 N N . LYS B 1 469 ? 17.672 33.812 -15.883 1 59.78 469 LYS B N 1
ATOM 9158 C CA . LYS B 1 469 ? 16.234 33.594 -15.859 1 59.78 469 LYS B CA 1
ATOM 9159 C C . LYS B 1 469 ? 15.625 33.719 -17.25 1 59.78 469 LYS B C 1
ATOM 9161 O O . LYS B 1 469 ? 14.586 33.125 -17.562 1 59.78 469 LYS B O 1
ATOM 9166 N N . LYS B 1 470 ? 16.391 34.562 -18.047 1 59.47 470 LYS B N 1
ATOM 9167 C CA . LYS B 1 470 ? 15.891 34.656 -19.422 1 59.47 470 LYS B CA 1
ATOM 9168 C C . LYS B 1 470 ? 15.852 33.281 -20.078 1 59.47 470 LYS B C 1
ATOM 9170 O O . LYS B 1 470 ? 15.039 33 -20.969 1 59.47 470 LYS B O 1
ATOM 9175 N N . TYR B 1 471 ? 16.625 32.375 -19.516 1 61.31 471 TYR B N 1
ATOM 9176 C CA . TYR B 1 471 ? 16.719 31.047 -20.125 1 61.31 471 TYR B CA 1
ATOM 9177 C C . TYR B 1 471 ? 15.836 30.031 -19.375 1 61.31 471 TYR B C 1
ATOM 9179 O O . TYR B 1 471 ? 16.031 28.828 -19.484 1 61.31 471 TYR B O 1
ATOM 9187 N N . LYS B 1 472 ? 14.969 30.609 -18.641 1 62.25 472 LYS B N 1
ATOM 9188 C CA . LYS B 1 472 ? 14.062 29.766 -17.891 1 62.25 472 LYS B CA 1
ATOM 9189 C C . LYS B 1 472 ? 13.25 28.859 -18.797 1 62.25 472 LYS B C 1
ATOM 9191 O O . LYS B 1 472 ? 13.062 27.672 -18.5 1 62.25 472 LYS B O 1
ATOM 9196 N N . MET B 1 473 ? 12.859 29.484 -19.891 1 62.12 473 MET B N 1
ATOM 9197 C CA . MET B 1 473 ? 12.055 28.703 -20.812 1 62.12 473 MET B CA 1
ATOM 9198 C C . MET B 1 473 ? 12.859 27.562 -21.406 1 62.12 473 MET B C 1
ATOM 9200 O O . MET B 1 473 ? 12.344 26.453 -21.594 1 62.12 473 MET B O 1
ATOM 9204 N N . LEU B 1 474 ? 14.039 27.844 -21.688 1 63.31 474 LEU B N 1
ATOM 9205 C CA . LEU B 1 474 ? 14.914 26.797 -22.219 1 63.31 474 LEU B CA 1
ATOM 9206 C C . LEU B 1 474 ? 15.164 25.719 -21.188 1 63.31 474 LEU B C 1
ATOM 9208 O O . LEU B 1 474 ? 15.188 24.531 -21.516 1 63.31 474 LEU B O 1
ATOM 9212 N N . CYS B 1 475 ? 15.172 26.109 -20 1 63.53 475 CYS B N 1
ATOM 9213 C CA . CYS B 1 475 ? 15.406 25.156 -18.938 1 63.53 475 CYS B CA 1
ATOM 9214 C C . CYS B 1 475 ? 14.172 24.281 -18.703 1 63.53 475 CYS B C 1
ATOM 9216 O O . CYS B 1 475 ? 14.289 23.094 -18.422 1 63.53 475 CYS B O 1
ATOM 9218 N N . TRP B 1 476 ? 13.086 24.938 -18.922 1 64.12 476 TRP B N 1
ATOM 9219 C CA . TRP B 1 476 ? 11.852 24.172 -18.781 1 64.12 476 TRP B CA 1
ATOM 9220 C C . TRP B 1 476 ? 11.719 23.125 -19.891 1 64.12 476 TRP B C 1
ATOM 9222 O O . TRP B 1 476 ? 11.266 22.016 -19.641 1 64.12 476 TRP B O 1
ATOM 9232 N N . MET B 1 477 ? 12.18 23.531 -21 1 61.91 477 MET B N 1
ATOM 9233 C CA . MET B 1 477 ? 12.102 22.594 -22.125 1 61.91 477 MET B CA 1
ATOM 9234 C C . MET B 1 477 ? 13.188 21.531 -22.031 1 61.91 477 MET B C 1
ATOM 9236 O O . MET B 1 477 ? 12.961 20.375 -22.391 1 61.91 477 MET B O 1
ATOM 9240 N N . LEU B 1 478 ? 14.211 21.938 -21.406 1 64 478 LEU B N 1
ATOM 9241 C CA . LEU B 1 478 ? 15.352 21.031 -21.375 1 64 478 LEU B CA 1
ATOM 9242 C C . LEU B 1 478 ? 15.375 20.219 -20.078 1 64 478 LEU B C 1
ATOM 9244 O O . LEU B 1 478 ? 16.078 19.219 -19.984 1 64 478 LEU B O 1
ATOM 9248 N N . GLY B 1 479 ? 14.516 20.688 -19.188 1 66.75 479 GLY B N 1
ATOM 9249 C CA . GLY B 1 479 ? 14.492 20.031 -17.891 1 66.75 479 GLY B CA 1
ATOM 9250 C C . GLY B 1 479 ? 14.188 18.562 -17.969 1 66.75 479 GLY B C 1
ATOM 9251 O O . GLY B 1 479 ? 14.961 17.734 -17.484 1 66.75 479 GLY B O 1
ATOM 9252 N N . PRO B 1 480 ? 13.211 18.266 -18.734 1 75.56 480 PRO B N 1
ATOM 9253 C CA . PRO B 1 480 ? 12.875 16.844 -18.828 1 75.56 480 PRO B CA 1
ATOM 9254 C C . PRO B 1 480 ? 13.781 16.078 -19.781 1 75.56 480 PRO B C 1
ATOM 9256 O O . PRO B 1 480 ? 13.688 14.852 -19.875 1 75.56 480 PRO B O 1
ATOM 9259 N N . LEU B 1 481 ? 14.672 16.781 -20.422 1 78.56 481 LEU B N 1
ATOM 9260 C CA . LEU B 1 481 ? 15.461 16.188 -21.484 1 78.56 481 LEU B CA 1
ATOM 9261 C C . LEU B 1 481 ? 16.359 15.086 -20.938 1 78.56 481 LEU B C 1
ATOM 9263 O O . LEU B 1 481 ? 16.453 14 -21.531 1 78.56 481 LEU B O 1
ATOM 9267 N N . PRO B 1 482 ? 17.047 15.328 -19.797 1 82.06 482 PRO B N 1
ATOM 9268 C CA . PRO B 1 482 ? 17.875 14.234 -19.281 1 82.06 482 PRO B CA 1
ATOM 9269 C C . PRO B 1 482 ? 17.062 12.984 -18.969 1 82.06 482 PRO B C 1
ATOM 9271 O O . PRO B 1 482 ? 17.547 11.867 -19.188 1 82.06 482 PRO B O 1
ATOM 9274 N N . VAL B 1 483 ? 15.906 13.164 -18.5 1 85.75 483 VAL B N 1
ATOM 9275 C CA . VAL B 1 483 ? 15.062 12.016 -18.188 1 85.75 483 VAL B CA 1
ATOM 9276 C C . VAL B 1 483 ? 14.633 11.312 -19.469 1 85.75 483 VAL B C 1
ATOM 9278 O O . VAL B 1 483 ? 14.656 10.086 -19.547 1 85.75 483 VAL B O 1
ATOM 9281 N N . VAL B 1 484 ? 14.336 12.094 -20.5 1 88.38 484 VAL B N 1
ATOM 9282 C CA . VAL B 1 484 ? 13.914 11.531 -21.766 1 88.38 484 VAL B CA 1
ATOM 9283 C C . VAL B 1 484 ? 15.086 10.828 -22.453 1 88.38 484 VAL B C 1
ATOM 9285 O O . VAL B 1 484 ? 14.961 9.68 -22.891 1 88.38 484 VAL B O 1
ATOM 9288 N N . LEU B 1 485 ? 16.156 11.5 -22.422 1 89.38 485 LEU B N 1
ATOM 9289 C CA . LEU B 1 485 ? 17.344 10.914 -23.047 1 89.38 485 LEU B CA 1
ATOM 9290 C C . LEU B 1 485 ? 17.828 9.703 -22.25 1 89.38 485 LEU B C 1
ATOM 9292 O O . LEU B 1 485 ? 18.266 8.711 -22.828 1 89.38 485 LEU B O 1
ATOM 9296 N N . GLY B 1 486 ? 17.828 9.852 -20.922 1 91.5 486 GLY B N 1
ATOM 9297 C CA . GLY B 1 486 ? 18.172 8.711 -20.094 1 91.5 486 GLY B CA 1
ATOM 9298 C C . GLY B 1 486 ? 17.266 7.512 -20.344 1 91.5 486 GLY B C 1
ATOM 9299 O O . GLY B 1 486 ? 17.75 6.379 -20.438 1 91.5 486 GLY B O 1
ATOM 9300 N N . SER B 1 487 ? 15.969 7.762 -20.469 1 91.44 487 SER B N 1
ATOM 9301 C CA . SER B 1 487 ? 15.031 6.695 -20.797 1 91.44 487 SER B CA 1
ATOM 9302 C C . SER B 1 487 ? 15.305 6.133 -22.188 1 91.44 487 SER B C 1
ATOM 9304 O O . SER B 1 487 ? 15.133 4.938 -22.438 1 91.44 487 SER B O 1
ATOM 9306 N N . GLY B 1 488 ? 15.703 7.059 -23.062 1 91.88 488 GLY B N 1
ATOM 9307 C CA . GLY B 1 488 ? 16.078 6.613 -24.391 1 91.88 488 GLY B CA 1
ATOM 9308 C C . GLY B 1 488 ? 17.234 5.641 -24.391 1 91.88 488 GLY B C 1
ATOM 9309 O O . GLY B 1 488 ? 17.219 4.648 -25.125 1 91.88 488 GLY B O 1
ATOM 9310 N N . ILE B 1 489 ? 18.203 5.863 -23.562 1 93.56 489 ILE B N 1
ATOM 9311 C CA . ILE B 1 489 ? 19.344 4.965 -23.422 1 93.56 489 ILE B CA 1
ATOM 9312 C C . ILE B 1 489 ? 18.875 3.604 -22.922 1 93.56 489 ILE B C 1
ATOM 9314 O O . ILE B 1 489 ? 19.328 2.564 -23.422 1 93.56 489 ILE B O 1
ATOM 9318 N N . MET B 1 490 ? 18 3.611 -22.016 1 93.31 490 MET B N 1
ATOM 9319 C CA . MET B 1 490 ? 17.453 2.369 -21.469 1 93.31 490 MET B CA 1
ATOM 9320 C C . MET B 1 490 ? 16.656 1.616 -22.547 1 93.31 490 MET B C 1
ATOM 9322 O O . MET B 1 490 ? 16.75 0.391 -22.641 1 93.31 490 MET B O 1
ATOM 9326 N N . VAL B 1 491 ? 15.93 2.383 -23.359 1 91.5 491 VAL B N 1
ATOM 9327 C CA . VAL B 1 491 ? 15.125 1.782 -24.406 1 91.5 491 VAL B CA 1
ATOM 9328 C C . VAL B 1 491 ? 16.031 1.222 -25.5 1 91.5 491 VAL B C 1
ATOM 9330 O O . VAL B 1 491 ? 15.711 0.203 -26.125 1 91.5 491 VAL B O 1
ATOM 9333 N N . MET B 1 492 ? 17.125 1.823 -25.703 1 92.75 492 MET B N 1
ATOM 9334 C CA . MET B 1 492 ? 18.078 1.323 -26.688 1 92.75 492 MET B CA 1
ATOM 9335 C C . MET B 1 492 ? 18.547 -0.085 -26.344 1 92.75 492 MET B C 1
ATOM 9337 O O . MET B 1 492 ? 18.844 -0.886 -27.234 1 92.75 492 MET B O 1
ATOM 9341 N N . ALA B 1 493 ? 18.578 -0.372 -25.125 1 93.38 493 ALA B N 1
ATOM 9342 C CA . ALA B 1 493 ? 18.969 -1.701 -24.672 1 93.38 493 ALA B CA 1
ATOM 9343 C C . ALA B 1 493 ? 17.938 -2.748 -25.062 1 93.38 493 ALA B C 1
ATOM 9345 O O . ALA B 1 493 ? 18.203 -3.951 -25 1 93.38 493 ALA B O 1
ATOM 9346 N N . SER B 1 494 ? 16.75 -2.342 -25.5 1 91.44 494 SER B N 1
ATOM 9347 C CA . SER B 1 494 ? 15.727 -3.262 -25.984 1 91.44 494 SER B CA 1
ATOM 9348 C C . SER B 1 494 ? 16.234 -4.059 -27.188 1 91.44 494 SER B C 1
ATOM 9350 O O . SER B 1 494 ? 15.719 -5.141 -27.484 1 91.44 494 SER B O 1
ATOM 9352 N N . TYR B 1 495 ? 17.188 -3.484 -27.781 1 92 495 TYR B N 1
ATOM 9353 C CA . TYR B 1 495 ? 17.797 -4.152 -28.922 1 92 495 TYR B CA 1
ATOM 9354 C C . TYR B 1 495 ? 18.344 -5.523 -28.531 1 92 495 TYR B C 1
ATOM 9356 O O . TYR B 1 495 ? 18.297 -6.461 -29.344 1 92 495 TYR B O 1
ATOM 9364 N N . PHE B 1 496 ? 18.75 -5.703 -27.391 1 93.19 496 PHE B N 1
ATOM 9365 C CA . PHE B 1 496 ? 19.359 -6.949 -26.938 1 93.19 496 PHE B CA 1
ATOM 9366 C C . PHE B 1 496 ? 18.281 -7.984 -26.609 1 93.19 496 PHE B C 1
ATOM 9368 O O . PHE B 1 496 ? 18.609 -9.148 -26.344 1 93.19 496 PHE B O 1
ATOM 9375 N N . TYR B 1 497 ? 17 -7.586 -26.562 1 91.5 497 TYR B N 1
ATOM 9376 C CA . TYR B 1 497 ? 15.898 -8.5 -26.297 1 91.5 497 TYR B CA 1
ATOM 9377 C C . TYR B 1 497 ? 15.219 -8.922 -27.578 1 91.5 497 TYR B C 1
ATOM 9379 O O . TYR B 1 497 ? 14.227 -9.656 -27.547 1 91.5 497 TYR B O 1
ATOM 9387 N N . MET B 1 498 ? 15.688 -8.539 -28.672 1 89.81 498 MET B N 1
ATOM 9388 C CA . MET B 1 498 ? 15.047 -8.836 -29.953 1 89.81 498 MET B CA 1
ATOM 9389 C C . MET B 1 498 ? 15.195 -10.312 -30.297 1 89.81 498 MET B C 1
ATOM 9391 O O . MET B 1 498 ? 16.109 -10.984 -29.812 1 89.81 498 MET B O 1
ATOM 9395 N N . ASP B 1 499 ? 14.211 -10.773 -31.094 1 90.31 499 ASP B N 1
ATOM 9396 C CA . ASP B 1 499 ? 14.242 -12.156 -31.562 1 90.31 499 ASP B CA 1
ATOM 9397 C C . ASP B 1 499 ? 15.312 -12.352 -32.625 1 90.31 499 ASP B C 1
ATOM 9399 O O . ASP B 1 499 ? 14.992 -12.453 -33.812 1 90.31 499 ASP B O 1
ATOM 9403 N N . ALA B 1 500 ? 16.547 -12.336 -32.219 1 87.56 500 ALA B N 1
ATOM 9404 C CA . ALA B 1 500 ? 17.688 -12.469 -33.094 1 87.56 500 ALA B CA 1
ATOM 9405 C C . ALA B 1 500 ? 18.875 -13.117 -32.375 1 87.56 500 ALA B C 1
ATOM 9407 O O . ALA B 1 500 ? 18.859 -13.25 -31.156 1 87.56 500 ALA B O 1
ATOM 9408 N N . PRO B 1 501 ? 19.734 -13.664 -33.188 1 87.25 501 PRO B N 1
ATOM 9409 C CA . PRO B 1 501 ? 20.938 -14.18 -32.531 1 87.25 501 PRO B CA 1
ATOM 9410 C C . PRO B 1 501 ? 21.688 -13.109 -31.75 1 87.25 501 PRO B C 1
ATOM 9412 O O . PRO B 1 501 ? 21.453 -11.914 -31.969 1 87.25 501 PRO B O 1
ATOM 9415 N N . ARG B 1 502 ? 22.516 -13.586 -30.922 1 90.5 502 ARG B N 1
ATOM 9416 C CA . ARG B 1 502 ? 23.266 -12.688 -30.047 1 90.5 502 ARG B CA 1
ATOM 9417 C C . ARG B 1 502 ? 24.016 -11.633 -30.859 1 90.5 502 ARG B C 1
ATOM 9419 O O . ARG B 1 502 ? 24.594 -11.93 -31.891 1 90.5 502 ARG B O 1
ATOM 9426 N N . SER B 1 503 ? 23.953 -10.391 -30.406 1 91.69 503 SER B N 1
ATOM 9427 C CA . SER B 1 503 ? 24.562 -9.273 -31.109 1 91.69 503 SER B CA 1
ATOM 9428 C C . SER B 1 503 ? 26.078 -9.398 -31.125 1 91.69 503 SER B C 1
ATOM 9430 O O . SER B 1 503 ? 26.656 -10.172 -30.344 1 91.69 503 SER B O 1
ATOM 9432 N N . SER B 1 504 ? 26.703 -8.625 -31.984 1 94.31 504 SER B N 1
ATOM 9433 C CA . SER B 1 504 ? 28.156 -8.641 -32.125 1 94.31 504 SER B CA 1
ATOM 9434 C C . SER B 1 504 ? 28.828 -8.117 -30.859 1 94.31 504 SER B C 1
ATOM 9436 O O . SER B 1 504 ? 28.281 -7.273 -30.156 1 94.31 504 SER B O 1
ATOM 9438 N N . VAL B 1 505 ? 29.984 -8.641 -30.562 1 95.94 505 VAL B N 1
ATOM 9439 C CA . VAL B 1 505 ? 30.734 -8.273 -29.359 1 95.94 505 VAL B CA 1
ATOM 9440 C C . VAL B 1 505 ? 31.094 -6.789 -29.406 1 95.94 505 VAL B C 1
ATOM 9442 O O . VAL B 1 505 ? 31.094 -6.113 -28.375 1 95.94 505 VAL B O 1
ATOM 9445 N N . MET B 1 506 ? 31.328 -6.25 -30.594 1 95.94 506 MET B N 1
ATOM 9446 C CA . MET B 1 506 ? 31.672 -4.844 -30.75 1 95.94 506 MET B CA 1
ATOM 9447 C C . MET B 1 506 ? 30.516 -3.943 -30.359 1 95.94 506 MET B C 1
ATOM 9449 O O . MET B 1 506 ? 30.703 -2.953 -29.641 1 95.94 506 MET B O 1
ATOM 9453 N N . LEU B 1 507 ? 29.375 -4.336 -30.812 1 95.81 507 LEU B N 1
ATOM 9454 C CA . LEU B 1 507 ? 28.188 -3.545 -30.484 1 95.81 507 LEU B CA 1
ATOM 9455 C C . LEU B 1 507 ? 27.906 -3.598 -28.984 1 95.81 507 LEU B C 1
ATOM 9457 O O . LEU B 1 507 ? 27.594 -2.576 -28.375 1 95.81 507 LEU B O 1
ATOM 9461 N N . ARG B 1 508 ? 28 -4.738 -28.406 1 97.44 508 ARG B N 1
ATOM 9462 C CA . ARG B 1 508 ? 27.781 -4.898 -26.984 1 97.44 508 ARG B CA 1
ATOM 9463 C C . ARG B 1 508 ? 28.812 -4.098 -26.188 1 97.44 508 ARG B C 1
ATOM 9465 O O . ARG B 1 508 ? 28.469 -3.441 -25.203 1 97.44 508 ARG B O 1
ATOM 9472 N N . THR B 1 509 ? 30.016 -4.133 -26.656 1 97.94 509 THR B N 1
ATOM 9473 C CA . THR B 1 509 ? 31.094 -3.418 -25.984 1 97.94 509 THR B CA 1
ATOM 9474 C C . THR B 1 509 ? 30.875 -1.909 -26.078 1 97.94 509 THR B C 1
ATOM 9476 O O . THR B 1 509 ? 31.078 -1.192 -25.094 1 97.94 509 THR B O 1
ATOM 9479 N N . MET B 1 510 ? 30.5 -1.441 -27.172 1 97.06 510 MET B N 1
ATOM 9480 C CA . MET B 1 510 ? 30.25 -0.014 -27.344 1 97.06 510 MET B CA 1
ATOM 9481 C C . MET B 1 510 ? 29.125 0.456 -26.422 1 97.06 510 MET B C 1
ATOM 9483 O O . MET B 1 510 ? 29.25 1.497 -25.781 1 97.06 510 MET B O 1
ATOM 9487 N N . TYR B 1 511 ? 28.094 -0.32 -26.422 1 97 511 TYR B N 1
ATOM 9488 C CA . TYR B 1 511 ? 26.969 0.046 -25.562 1 97 511 TYR B CA 1
ATOM 9489 C C . TYR B 1 511 ? 27.391 -0.012 -24.094 1 97 511 TYR B C 1
ATOM 9491 O O . TYR B 1 511 ? 27.094 0.905 -23.328 1 97 511 TYR B O 1
ATOM 9499 N N . ALA B 1 512 ? 28.062 -1.042 -23.672 1 97.38 512 ALA B N 1
ATOM 9500 C CA . ALA B 1 512 ? 28.469 -1.225 -22.281 1 97.38 512 ALA B CA 1
ATOM 9501 C C . ALA B 1 512 ? 29.375 -0.092 -21.828 1 97.38 512 ALA B C 1
ATOM 9503 O O . ALA B 1 512 ? 29.281 0.38 -20.688 1 97.38 512 ALA B O 1
ATOM 9504 N N . ALA B 1 513 ? 30.234 0.366 -22.672 1 97.5 513 ALA B N 1
ATOM 9505 C CA . ALA B 1 513 ? 31.25 1.352 -22.328 1 97.5 513 ALA B CA 1
ATOM 9506 C C . ALA B 1 513 ? 30.672 2.76 -22.297 1 97.5 513 ALA B C 1
ATOM 9508 O O . ALA B 1 513 ? 31.156 3.621 -21.562 1 97.5 513 ALA B O 1
ATOM 9509 N N . THR B 1 514 ? 29.594 2.967 -23.016 1 96.56 514 THR B N 1
ATOM 9510 C CA . THR B 1 514 ? 29.156 4.352 -23.172 1 96.56 514 THR B CA 1
ATOM 9511 C C . THR B 1 514 ? 27.828 4.586 -22.453 1 96.56 514 THR B C 1
ATOM 9513 O O . THR B 1 514 ? 27.531 5.707 -22.031 1 96.56 514 THR B O 1
ATOM 9516 N N . ALA B 1 515 ? 27.031 3.602 -22.344 1 96.25 515 ALA B N 1
ATOM 9517 C CA . ALA B 1 515 ? 25.672 3.793 -21.859 1 96.25 515 ALA B CA 1
ATOM 9518 C C . ALA B 1 515 ? 25.672 4.344 -20.438 1 96.25 515 ALA B C 1
ATOM 9520 O O . ALA B 1 515 ? 25.047 5.371 -20.156 1 96.25 515 ALA B O 1
ATOM 9521 N N . LYS B 1 516 ? 26.406 3.717 -19.5 1 96.06 516 LYS B N 1
ATOM 9522 C CA . LYS B 1 516 ? 26.422 4.125 -18.094 1 96.06 516 LYS B CA 1
ATOM 9523 C C . LYS B 1 516 ? 27.031 5.516 -17.938 1 96.06 516 LYS B C 1
ATOM 9525 O O . LYS B 1 516 ? 26.438 6.379 -17.281 1 96.06 516 LYS B O 1
ATOM 9530 N N . PRO B 1 517 ? 28.172 5.809 -18.594 1 96.75 517 PRO B N 1
ATOM 9531 C CA . PRO B 1 517 ? 28.766 7.137 -18.453 1 96.75 517 PRO B CA 1
ATOM 9532 C C . PRO B 1 517 ? 27.891 8.242 -19.031 1 96.75 517 PRO B C 1
ATOM 9534 O O . PRO B 1 517 ? 27.781 9.32 -18.438 1 96.75 517 PRO B O 1
ATOM 9537 N N . VAL B 1 518 ? 27.297 7.945 -20.141 1 96.38 518 VAL B N 1
ATOM 9538 C CA . VAL B 1 518 ? 26.438 8.953 -20.75 1 96.38 518 VAL B CA 1
ATOM 9539 C C . VAL B 1 518 ? 25.203 9.172 -19.875 1 96.38 518 VAL B C 1
ATOM 9541 O O . VAL B 1 518 ? 24.781 10.312 -19.672 1 96.38 518 VAL B O 1
ATOM 9544 N N . PHE B 1 519 ? 24.641 8.117 -19.438 1 96.44 519 PHE B N 1
ATOM 9545 C CA . PHE B 1 519 ? 23.516 8.211 -18.516 1 96.44 519 PHE B CA 1
ATOM 9546 C C . PHE B 1 519 ? 23.906 9.008 -17.266 1 96.44 519 PHE B C 1
ATOM 9548 O O . PHE B 1 519 ? 23.172 9.914 -16.859 1 96.44 519 PHE B O 1
ATOM 9555 N N . GLY B 1 520 ? 25.047 8.719 -16.672 1 96.19 520 GLY B N 1
ATOM 9556 C CA . GLY B 1 520 ? 25.547 9.461 -15.523 1 96.19 520 GLY B CA 1
ATOM 9557 C C . GLY B 1 520 ? 25.766 10.938 -15.805 1 96.19 520 GLY B C 1
ATOM 9558 O O . GLY B 1 520 ? 25.453 11.781 -14.961 1 96.19 520 GLY B O 1
ATOM 9559 N N . LEU B 1 521 ? 26.234 11.195 -16.953 1 96 521 LEU B N 1
ATOM 9560 C CA . LEU B 1 521 ? 26.469 12.578 -17.344 1 96 521 LEU B CA 1
ATOM 9561 C C . LEU B 1 521 ? 25.156 13.352 -17.453 1 96 521 LEU B C 1
ATOM 9563 O O . LEU B 1 521 ? 25.078 14.492 -17 1 96 521 LEU B O 1
ATOM 9567 N N . LEU B 1 522 ? 24.203 12.734 -18.016 1 94.06 522 LEU B N 1
ATOM 9568 C CA . LEU B 1 522 ? 22.906 13.375 -18.172 1 94.06 522 LEU B CA 1
ATOM 9569 C C . LEU B 1 522 ? 22.328 13.734 -16.812 1 94.06 522 LEU B C 1
ATOM 9571 O O . LEU B 1 522 ? 21.828 14.852 -16.625 1 94.06 522 LEU B O 1
ATOM 9575 N N . PHE B 1 523 ? 22.5 12.898 -15.898 1 93.19 523 PHE B N 1
ATOM 9576 C CA . PHE B 1 523 ? 21.891 13.156 -14.602 1 93.19 523 PHE B CA 1
ATOM 9577 C C . PHE B 1 523 ? 22.781 14.055 -13.75 1 93.19 523 PHE B C 1
ATOM 9579 O O . PHE B 1 523 ? 22.312 14.711 -12.828 1 93.19 523 PHE B O 1
ATOM 9586 N N . THR B 1 524 ? 24.078 14.039 -14.039 1 95.06 524 THR B N 1
ATOM 9587 C CA . THR B 1 524 ? 24.938 15.039 -13.422 1 95.06 524 THR B CA 1
ATOM 9588 C C . THR B 1 524 ? 24.516 16.453 -13.836 1 95.06 524 THR B C 1
ATOM 9590 O O . THR B 1 524 ? 24.438 17.359 -13.008 1 95.06 524 THR B O 1
ATOM 9593 N N . VAL B 1 525 ? 24.203 16.547 -15.109 1 90.25 525 VAL B N 1
ATOM 9594 C CA . VAL B 1 525 ? 23.75 17.844 -15.633 1 90.25 525 VAL B CA 1
ATOM 9595 C C . VAL B 1 525 ? 22.422 18.219 -15.008 1 90.25 525 VAL B C 1
ATOM 9597 O O . VAL B 1 525 ? 22.203 19.391 -14.648 1 90.25 525 VAL B O 1
ATOM 9600 N N . LEU B 1 526 ? 21.562 17.266 -14.852 1 88.81 526 LEU B N 1
ATOM 9601 C CA . LEU B 1 526 ? 20.281 17.531 -14.227 1 88.81 526 LEU B CA 1
ATOM 9602 C C . LEU B 1 526 ? 20.453 18 -12.781 1 88.81 526 LEU B C 1
ATOM 9604 O O . LEU B 1 526 ? 19.812 18.953 -12.352 1 88.81 526 LEU B O 1
ATOM 9608 N N . ILE B 1 527 ? 21.312 17.359 -12.047 1 90.69 527 ILE B N 1
ATOM 9609 C CA . ILE B 1 527 ? 21.578 17.703 -10.656 1 90.69 527 ILE B CA 1
ATOM 9610 C C . ILE B 1 527 ? 22.156 19.109 -10.555 1 90.69 527 ILE B C 1
ATOM 9612 O O . ILE B 1 527 ? 21.719 19.906 -9.734 1 90.69 527 ILE B O 1
ATOM 9616 N N . CYS B 1 528 ? 23.047 19.406 -11.453 1 88.06 528 CYS B N 1
ATOM 9617 C CA . CYS B 1 528 ? 23.641 20.734 -11.469 1 88.06 528 CYS B CA 1
ATOM 9618 C C . CYS B 1 528 ? 22.609 21.797 -11.805 1 88.06 528 CYS B C 1
ATOM 9620 O O . CYS B 1 528 ? 22.609 22.875 -11.211 1 88.06 528 CYS B O 1
ATOM 9622 N N . ALA B 1 529 ? 21.766 21.438 -12.727 1 84.12 529 ALA B N 1
ATOM 9623 C CA . ALA B 1 529 ? 20.734 22.391 -13.125 1 84.12 529 ALA B CA 1
ATOM 9624 C C . ALA B 1 529 ? 19.766 22.672 -11.969 1 84.12 529 ALA B C 1
ATOM 9626 O O . ALA B 1 529 ? 19.312 23.797 -11.797 1 84.12 529 ALA B O 1
ATOM 9627 N N . MET B 1 530 ? 19.5 21.703 -11.18 1 85.31 530 MET B N 1
ATOM 9628 C CA . MET B 1 530 ? 18.594 21.875 -10.047 1 85.31 530 MET B CA 1
ATOM 9629 C C . MET B 1 530 ? 19.266 22.656 -8.922 1 85.31 530 MET B C 1
ATOM 9631 O O . MET B 1 530 ? 18.672 23.578 -8.352 1 85.31 530 MET B O 1
ATOM 9635 N N . ILE B 1 531 ? 20.469 22.344 -8.68 1 86.75 531 ILE B N 1
ATOM 9636 C CA . ILE B 1 531 ? 21.188 22.953 -7.562 1 86.75 531 ILE B CA 1
ATOM 9637 C C . ILE B 1 531 ? 21.469 24.438 -7.867 1 86.75 531 ILE B C 1
ATOM 9639 O O . ILE B 1 531 ? 21.422 25.281 -6.969 1 86.75 531 ILE B O 1
ATOM 9643 N N . MET B 1 532 ? 21.641 24.719 -9.148 1 83.62 532 MET B N 1
ATOM 9644 C CA . MET B 1 532 ? 21.922 26.094 -9.547 1 83.62 532 MET B CA 1
ATOM 9645 C C . MET B 1 532 ? 20.641 26.875 -9.797 1 83.62 532 MET B C 1
ATOM 9647 O O . MET B 1 532 ? 20.672 28.016 -10.242 1 83.62 532 MET B O 1
ATOM 9651 N N . LYS B 1 533 ? 19.438 26.266 -9.578 1 81 533 LYS B N 1
ATOM 9652 C CA . LYS B 1 533 ? 18.125 26.891 -9.688 1 81 533 LYS B CA 1
ATOM 9653 C C . LYS B 1 533 ? 17.875 27.391 -11.102 1 81 533 LYS B C 1
ATOM 9655 O O . LYS B 1 533 ? 17.375 28.5 -11.297 1 81 533 LYS B O 1
ATOM 9660 N N . LEU B 1 534 ? 18.391 26.656 -12.016 1 75.75 534 LEU B N 1
ATOM 9661 C CA . LEU B 1 534 ? 18.188 27.016 -13.406 1 75.75 534 LEU B CA 1
ATOM 9662 C C . LEU B 1 534 ? 16.766 26.672 -13.852 1 75.75 534 LEU B C 1
ATOM 9664 O O . LEU B 1 534 ? 16.234 27.281 -14.781 1 75.75 534 LEU B O 1
ATOM 9668 N N . GLU B 1 535 ? 16.156 25.719 -13.234 1 71.12 535 GLU B N 1
ATOM 9669 C CA . GLU B 1 535 ? 14.797 25.281 -13.539 1 71.12 535 GLU B CA 1
ATOM 9670 C C . GLU B 1 535 ? 13.93 25.25 -12.281 1 71.12 535 GLU B C 1
ATOM 9672 O O . GLU B 1 535 ? 14.438 25.016 -11.18 1 71.12 535 GLU B O 1
ATOM 9677 N N . ASN B 1 536 ? 12.656 25.641 -12.453 1 70.06 536 ASN B N 1
ATOM 9678 C CA . ASN B 1 536 ? 11.828 25.766 -11.258 1 70.06 536 ASN B CA 1
ATOM 9679 C C . ASN B 1 536 ? 10.758 24.688 -11.203 1 70.06 536 ASN B C 1
ATOM 9681 O O . ASN B 1 536 ? 10.055 24.547 -10.203 1 70.06 536 ASN B O 1
ATOM 9685 N N . VAL B 1 537 ? 10.648 23.953 -12.203 1 71.19 537 VAL B N 1
ATOM 9686 C CA . VAL B 1 537 ? 9.578 22.953 -12.195 1 71.19 537 VAL B CA 1
ATOM 9687 C C . VAL B 1 537 ? 10.008 21.734 -11.383 1 71.19 537 VAL B C 1
ATOM 9689 O O . VAL B 1 537 ? 9.43 21.453 -10.328 1 71.19 537 VAL B O 1
ATOM 9692 N N . PHE B 1 538 ? 11.086 21.094 -11.797 1 74.5 538 PHE B N 1
ATOM 9693 C CA . PHE B 1 538 ? 11.547 19.891 -11.094 1 74.5 538 PHE B CA 1
ATOM 9694 C C . PHE B 1 538 ? 12.078 20.25 -9.711 1 74.5 538 PHE B C 1
ATOM 9696 O O . PHE B 1 538 ? 11.867 19.516 -8.742 1 74.5 538 PHE B O 1
ATOM 9703 N N . ARG B 1 539 ? 12.703 21.344 -9.711 1 81.56 539 ARG B N 1
ATOM 9704 C CA . ARG B 1 539 ? 13.273 21.781 -8.438 1 81.56 539 ARG B CA 1
ATOM 9705 C C . ARG B 1 539 ? 12.195 21.922 -7.371 1 81.56 539 ARG B C 1
ATOM 9707 O O . ARG B 1 539 ? 12.352 21.438 -6.254 1 81.56 539 ARG B O 1
ATOM 9714 N N . THR B 1 540 ? 11.141 22.531 -7.809 1 78.31 540 THR B N 1
ATOM 9715 C CA . THR B 1 540 ? 10.07 22.766 -6.848 1 78.31 540 THR B CA 1
ATOM 9716 C C . THR B 1 540 ? 9.453 21.453 -6.375 1 78.31 540 THR B C 1
ATOM 9718 O O . THR B 1 540 ? 9.094 21.312 -5.207 1 78.31 540 THR B O 1
ATOM 9721 N N . ILE B 1 541 ? 9.414 20.547 -7.203 1 82.31 541 ILE B N 1
ATOM 9722 C CA . ILE B 1 541 ? 8.852 19.234 -6.863 1 82.31 541 ILE B CA 1
ATOM 9723 C C . ILE B 1 541 ? 9.789 18.5 -5.914 1 82.31 541 ILE B C 1
ATOM 9725 O O . ILE B 1 541 ? 9.352 17.938 -4.906 1 82.31 541 ILE B O 1
ATOM 9729 N N . PHE B 1 542 ? 11.047 18.562 -6.168 1 89.19 542 PHE B N 1
ATOM 9730 C CA . PHE B 1 542 ? 12.016 17.766 -5.426 1 89.19 542 PHE B CA 1
ATOM 9731 C C . PHE B 1 542 ? 12.414 18.469 -4.129 1 89.19 542 PHE B C 1
ATOM 9733 O O . PHE B 1 542 ? 13.023 17.859 -3.25 1 89.19 542 PHE B O 1
ATOM 9740 N N . GLU B 1 543 ? 12.023 19.688 -3.992 1 89.62 543 GLU B N 1
ATOM 9741 C CA . GLU B 1 543 ? 12.367 20.438 -2.781 1 89.62 543 GLU B CA 1
ATOM 9742 C C . GLU B 1 543 ? 11.219 20.391 -1.774 1 89.62 543 GLU B C 1
ATOM 9744 O O . GLU B 1 543 ? 11.266 21.078 -0.751 1 89.62 543 GLU B O 1
ATOM 9749 N N . TRP B 1 544 ? 10.289 19.594 -2.059 1 85.06 544 TRP B N 1
ATOM 9750 C CA . TRP B 1 544 ? 9.18 19.469 -1.119 1 85.06 544 TRP B CA 1
ATOM 9751 C C . TRP B 1 544 ? 9.664 18.953 0.234 1 85.06 544 TRP B C 1
ATOM 9753 O O . TRP B 1 544 ? 10.508 18.047 0.301 1 85.06 544 TRP B O 1
ATOM 9763 N N . ASP B 1 545 ? 9.148 19.438 1.272 1 83.62 545 ASP B N 1
ATOM 9764 C CA . ASP B 1 545 ? 9.633 19.172 2.623 1 83.62 545 ASP B CA 1
ATOM 9765 C C . ASP B 1 545 ? 9.375 17.719 3.012 1 83.62 545 ASP B C 1
ATOM 9767 O O . ASP B 1 545 ? 10.141 17.125 3.783 1 83.62 545 ASP B O 1
ATOM 9771 N N . CYS B 1 546 ? 8.406 17.141 2.494 1 83.44 546 CYS B N 1
ATOM 9772 C CA . CYS B 1 546 ? 8.047 15.781 2.883 1 83.44 546 CYS B CA 1
ATOM 9773 C C . CYS B 1 546 ? 9.078 14.781 2.395 1 83.44 546 CYS B C 1
ATOM 9775 O O . CYS B 1 546 ? 9.188 13.68 2.936 1 83.44 546 CYS B O 1
ATOM 9777 N N . TRP B 1 547 ? 9.898 15.234 1.432 1 91.12 547 TRP B N 1
ATOM 9778 C CA . TRP B 1 547 ? 10.898 14.32 0.895 1 91.12 547 TRP B CA 1
ATOM 9779 C C . TRP B 1 547 ? 12.023 14.094 1.898 1 91.12 547 TRP B C 1
ATOM 9781 O O . TRP B 1 547 ? 12.742 13.086 1.825 1 91.12 547 TRP B O 1
ATOM 9791 N N . SER B 1 548 ? 12.141 15.016 2.824 1 91.88 548 SER B N 1
ATOM 9792 C CA . SER B 1 548 ? 13.227 14.898 3.787 1 91.88 548 SER B CA 1
ATOM 9793 C C . SER B 1 548 ? 13.055 13.672 4.672 1 91.88 548 SER B C 1
ATOM 9795 O O . SER B 1 548 ? 14.031 13 5.012 1 91.88 548 SER B O 1
ATOM 9797 N N . ILE B 1 549 ? 11.859 13.367 4.977 1 92.75 549 ILE B N 1
ATOM 9798 C CA . ILE B 1 549 ? 11.578 12.203 5.805 1 92.75 549 ILE B CA 1
ATOM 9799 C C . ILE B 1 549 ? 11.914 10.93 5.035 1 92.75 549 ILE B C 1
ATOM 9801 O O . ILE B 1 549 ? 12.625 10.055 5.551 1 92.75 549 ILE B O 1
ATOM 9805 N N . VAL B 1 550 ? 11.508 10.852 3.797 1 94.81 550 VAL B N 1
ATOM 9806 C CA . VAL B 1 550 ? 11.734 9.664 2.977 1 94.81 550 VAL B CA 1
ATOM 9807 C C . VAL B 1 550 ? 13.219 9.523 2.672 1 94.81 550 VAL B C 1
ATOM 9809 O O . VAL B 1 550 ? 13.75 8.406 2.637 1 94.81 550 VAL B O 1
ATOM 9812 N N . ALA B 1 551 ? 13.805 10.625 2.486 1 95.75 551 ALA B N 1
ATOM 9813 C CA . ALA B 1 551 ? 15.242 10.602 2.195 1 95.75 551 ALA B CA 1
ATOM 9814 C C . ALA B 1 551 ? 16.031 10.039 3.373 1 95.75 551 ALA B C 1
ATOM 9816 O O . ALA B 1 551 ? 16.953 9.25 3.186 1 95.75 551 ALA B O 1
ATOM 9817 N N . ARG B 1 552 ? 15.617 10.398 4.551 1 95.69 552 ARG B N 1
ATOM 9818 C CA . ARG B 1 552 ? 16.297 9.898 5.742 1 95.69 552 ARG B CA 1
ATOM 9819 C C . ARG B 1 552 ? 16.062 8.398 5.914 1 95.69 552 ARG B C 1
ATOM 9821 O O . ARG B 1 552 ? 16.938 7.684 6.414 1 95.69 552 ARG B O 1
ATOM 9828 N N . LEU B 1 553 ? 14.969 7.961 5.43 1 97.06 553 LEU B N 1
ATOM 9829 C CA . LEU B 1 553 ? 14.609 6.551 5.582 1 97.06 553 LEU B CA 1
ATOM 9830 C C . LEU B 1 553 ? 15.117 5.734 4.395 1 97.06 553 LEU B C 1
ATOM 9832 O O . LEU B 1 553 ? 15.07 4.504 4.418 1 97.06 553 LEU B O 1
ATOM 9836 N N . SER B 1 554 ? 15.594 6.383 3.393 1 96.44 554 SER B N 1
ATOM 9837 C CA . SER B 1 554 ? 15.906 5.734 2.123 1 96.44 554 SER B CA 1
ATOM 9838 C C . SER B 1 554 ? 16.969 4.66 2.301 1 96.44 554 SER B C 1
ATOM 9840 O O . SER B 1 554 ? 16.875 3.58 1.715 1 96.44 554 SER B O 1
ATOM 9842 N N . TYR B 1 555 ? 17.984 4.914 3.111 1 96.69 555 TYR B N 1
ATOM 9843 C CA . TYR B 1 555 ? 19.062 3.941 3.299 1 96.69 555 TYR B CA 1
ATOM 9844 C C . TYR B 1 555 ? 18.547 2.699 4.016 1 96.69 555 TYR B C 1
ATOM 9846 O O . TYR B 1 555 ? 18.859 1.573 3.621 1 96.69 555 TYR B O 1
ATOM 9854 N N . CYS B 1 556 ? 17.781 2.898 5.051 1 98.06 556 CYS B N 1
ATOM 9855 C CA . CYS B 1 556 ? 17.203 1.763 5.754 1 98.06 556 CYS B CA 1
ATOM 9856 C C . CYS B 1 556 ? 16.25 0.989 4.852 1 98.06 556 CYS B C 1
ATOM 9858 O O . CYS B 1 556 ? 16.219 -0.243 4.875 1 98.06 556 CYS B O 1
ATOM 9860 N N . ALA B 1 557 ? 15.484 1.716 4.098 1 97.81 557 ALA B N 1
ATOM 9861 C CA . ALA B 1 557 ? 14.578 1.067 3.156 1 97.81 557 ALA B CA 1
ATOM 9862 C C . ALA B 1 557 ? 15.352 0.252 2.123 1 97.81 557 ALA B C 1
ATOM 9864 O O . ALA B 1 557 ? 14.93 -0.846 1.748 1 97.81 557 ALA B O 1
ATOM 9865 N N . TYR B 1 558 ? 16.422 0.789 1.657 1 97.19 558 TYR B N 1
ATOM 9866 C CA . TYR B 1 558 ? 17.281 0.085 0.706 1 97.19 558 TYR B CA 1
ATOM 9867 C C . TYR B 1 558 ? 17.781 -1.223 1.296 1 97.19 558 TYR B C 1
ATOM 9869 O O . TYR B 1 558 ? 17.797 -2.254 0.618 1 97.19 558 TYR B O 1
ATOM 9877 N N . ASN B 1 559 ? 18.094 -1.194 2.523 1 97.19 559 ASN B N 1
ATOM 9878 C CA . ASN B 1 559 ? 18.688 -2.357 3.18 1 97.19 559 ASN B CA 1
ATOM 9879 C C . ASN B 1 559 ? 17.656 -3.459 3.4 1 97.19 559 ASN B C 1
ATOM 9881 O O . ASN B 1 559 ? 17.984 -4.645 3.398 1 97.19 559 ASN B O 1
ATOM 9885 N N . ILE B 1 560 ? 16.438 -3.1 3.494 1 96.69 560 ILE B N 1
ATOM 9886 C CA . ILE B 1 560 ? 15.508 -4.121 3.967 1 96.69 560 ILE B CA 1
ATOM 9887 C C . ILE B 1 560 ? 14.57 -4.531 2.836 1 96.69 560 ILE B C 1
ATOM 9889 O O . ILE B 1 560 ? 13.922 -5.578 2.904 1 96.69 560 ILE B O 1
ATOM 9893 N N . HIS B 1 561 ? 14.406 -3.787 1.742 1 97.06 561 HIS B N 1
ATOM 9894 C CA . HIS B 1 561 ? 13.297 -3.945 0.808 1 97.06 561 HIS B CA 1
ATOM 9895 C C . HIS B 1 561 ? 13.359 -5.289 0.094 1 97.06 561 HIS B C 1
ATOM 9897 O O . HIS B 1 561 ? 12.336 -5.957 -0.084 1 97.06 561 HIS B O 1
ATOM 9903 N N . VAL B 1 562 ? 14.555 -5.75 -0.257 1 95.44 562 VAL B N 1
ATOM 9904 C CA . VAL B 1 562 ? 14.648 -7.008 -0.991 1 95.44 562 VAL B CA 1
ATOM 9905 C C . VAL B 1 562 ? 14.297 -8.172 -0.067 1 95.44 562 VAL B C 1
ATOM 9907 O O . VAL B 1 562 ? 13.664 -9.141 -0.489 1 95.44 562 VAL B O 1
ATOM 9910 N N . THR B 1 563 ? 14.703 -8.055 1.168 1 94.12 563 THR B N 1
ATOM 9911 C CA . THR B 1 563 ? 14.359 -9.078 2.15 1 94.12 563 THR B CA 1
ATOM 9912 C C . THR B 1 563 ? 12.844 -9.172 2.33 1 94.12 563 THR B C 1
ATOM 9914 O O . THR B 1 563 ? 12.289 -10.266 2.377 1 94.12 563 THR B O 1
ATOM 9917 N N . ILE B 1 564 ? 12.219 -8.07 2.354 1 93.88 564 ILE B N 1
ATOM 9918 C CA . ILE B 1 564 ? 10.766 -8.047 2.506 1 93.88 564 ILE B CA 1
ATOM 9919 C C . ILE B 1 564 ? 10.109 -8.664 1.274 1 93.88 564 ILE B C 1
ATOM 9921 O O . ILE B 1 564 ? 9.156 -9.445 1.394 1 93.88 564 ILE B O 1
ATOM 9925 N N . ILE B 1 565 ? 10.625 -8.328 0.122 1 94.12 565 ILE B N 1
ATOM 9926 C CA . ILE B 1 565 ? 10.094 -8.867 -1.124 1 94.12 565 ILE B CA 1
ATOM 9927 C C . ILE B 1 565 ? 10.211 -10.391 -1.125 1 94.12 565 ILE B C 1
ATOM 9929 O O . ILE B 1 565 ? 9.227 -11.094 -1.375 1 94.12 565 ILE B O 1
ATOM 9933 N N . ARG B 1 566 ? 11.344 -10.938 -0.768 1 91.25 566 ARG B N 1
ATOM 9934 C CA . ARG B 1 566 ? 11.602 -12.375 -0.783 1 91.25 566 ARG B CA 1
ATOM 9935 C C . ARG B 1 566 ? 10.766 -13.094 0.267 1 91.25 566 ARG B C 1
ATOM 9937 O O . ARG B 1 566 ? 10.18 -14.141 -0.011 1 91.25 566 ARG B O 1
ATOM 9944 N N . TYR B 1 567 ? 10.656 -12.539 1.368 1 91 567 TYR B N 1
ATOM 9945 C CA . TYR B 1 567 ? 9.969 -13.211 2.467 1 91 567 TYR B CA 1
ATOM 9946 C C . TYR B 1 567 ? 8.461 -13.18 2.268 1 91 567 TYR B C 1
ATOM 9948 O O . TYR B 1 567 ? 7.77 -14.156 2.559 1 91 567 TYR B O 1
ATOM 9956 N N . THR B 1 568 ? 7.984 -12.07 1.772 1 89.94 568 THR B N 1
ATOM 9957 C CA . THR B 1 568 ? 6.555 -12.016 1.487 1 89.94 568 THR B CA 1
ATOM 9958 C C . THR B 1 568 ? 6.184 -13 0.388 1 89.94 568 THR B C 1
ATOM 9960 O O . THR B 1 568 ? 5.145 -13.664 0.464 1 89.94 568 THR B O 1
ATOM 9963 N N . ALA B 1 569 ? 7 -13.102 -0.576 1 88.5 569 ALA B N 1
ATOM 9964 C CA . ALA B 1 569 ? 6.754 -14.062 -1.649 1 88.5 569 ALA B CA 1
ATOM 9965 C C . ALA B 1 569 ? 6.824 -15.492 -1.129 1 88.5 569 ALA B C 1
ATOM 9967 O O . ALA B 1 569 ? 6.062 -16.359 -1.57 1 88.5 569 ALA B O 1
ATOM 9968 N N . SER B 1 570 ? 7.688 -15.742 -0.172 1 89.56 570 SER B N 1
ATOM 9969 C CA . SER B 1 570 ? 7.898 -17.078 0.354 1 89.56 570 SER B CA 1
ATOM 9970 C C . SER B 1 570 ? 6.773 -17.484 1.301 1 89.56 570 SER B C 1
ATOM 9972 O O . SER B 1 570 ? 6.598 -18.672 1.595 1 89.56 570 SER B O 1
ATOM 9974 N N . LEU B 1 571 ? 6.035 -16.562 1.735 1 87.31 571 LEU B N 1
ATOM 9975 C CA . LEU B 1 571 ? 4.938 -16.828 2.654 1 87.31 571 LEU B CA 1
ATOM 9976 C C . LEU B 1 571 ? 3.713 -17.344 1.898 1 87.31 571 LEU B C 1
ATOM 9978 O O . LEU B 1 571 ? 2.799 -17.906 2.498 1 87.31 571 LEU B O 1
ATOM 9982 N N . SER B 1 572 ? 3.725 -17.203 0.586 1 83.88 572 SER B N 1
ATOM 9983 C CA . SER B 1 572 ? 2.605 -17.688 -0.214 1 83.88 572 SER B CA 1
ATOM 9984 C C . SER B 1 572 ? 2.619 -19.203 -0.318 1 83.88 572 SER B C 1
ATOM 9986 O O . SER B 1 572 ? 3.686 -19.828 -0.399 1 83.88 572 SER B O 1
ATOM 9988 N N . THR B 1 573 ? 1.439 -19.797 -0.333 1 84 573 THR B N 1
ATOM 9989 C CA . THR B 1 573 ? 1.337 -21.25 -0.447 1 84 573 THR B CA 1
ATOM 9990 C C . THR B 1 573 ? 0.824 -21.641 -1.828 1 84 573 THR B C 1
ATOM 9992 O O . THR B 1 573 ? 0.734 -22.844 -2.143 1 84 573 THR B O 1
ATOM 9995 N N . VAL B 1 574 ? 0.471 -20.656 -2.582 1 81.5 574 VAL B N 1
ATOM 9996 C CA . VAL B 1 574 ? 0.008 -20.891 -3.945 1 81.5 574 VAL B CA 1
ATOM 9997 C C . VAL B 1 574 ? 0.854 -20.078 -4.926 1 81.5 574 VAL B C 1
ATOM 9999 O O . VAL B 1 574 ? 1.389 -19.031 -4.57 1 81.5 574 VAL B O 1
ATOM 10002 N N . PRO B 1 575 ? 0.973 -20.625 -6.102 1 86 575 PRO B N 1
ATOM 10003 C CA . PRO B 1 575 ? 1.73 -19.844 -7.09 1 86 575 PRO B CA 1
ATOM 10004 C C . PRO B 1 575 ? 1.071 -18.516 -7.426 1 86 575 PRO B C 1
ATOM 10006 O O . PRO B 1 575 ? -0.152 -18.391 -7.34 1 86 575 PRO B O 1
ATOM 10009 N N . PHE B 1 576 ? 1.886 -17.625 -7.84 1 82.19 576 PHE B N 1
ATOM 10010 C CA . PHE B 1 576 ? 1.416 -16.281 -8.141 1 82.19 576 PHE B CA 1
ATOM 10011 C C . PHE B 1 576 ? 0.792 -16.219 -9.531 1 82.19 576 PHE B C 1
ATOM 10013 O O . PHE B 1 576 ? 1.316 -16.812 -10.477 1 82.19 576 PHE B O 1
ATOM 10020 N N . GLN B 1 577 ? -0.355 -15.695 -9.586 1 81.38 577 GLN B N 1
ATOM 10021 C CA . GLN B 1 577 ? -0.9 -15.344 -10.891 1 81.38 577 GLN B CA 1
ATOM 10022 C C . GLN B 1 577 ? -0.594 -13.883 -11.234 1 81.38 577 GLN B C 1
ATOM 10024 O O . GLN B 1 577 ? -1.072 -12.969 -10.57 1 81.38 577 GLN B O 1
ATOM 10029 N N . GLN B 1 578 ? 0.16 -13.742 -12.266 1 83.94 578 GLN B N 1
ATOM 10030 C CA . GLN B 1 578 ? 0.648 -12.398 -12.578 1 83.94 578 GLN B CA 1
ATOM 10031 C C . GLN B 1 578 ? -0.349 -11.641 -13.445 1 83.94 578 GLN B C 1
ATOM 10033 O O . GLN B 1 578 ? -0.952 -12.211 -14.359 1 83.94 578 GLN B O 1
ATOM 10038 N N . SER B 1 579 ? -0.627 -10.461 -13.047 1 84.69 579 SER B N 1
ATOM 10039 C CA . SER B 1 579 ? -1.389 -9.445 -13.773 1 84.69 579 SER B CA 1
ATOM 10040 C C . SER B 1 579 ? -0.877 -8.047 -13.461 1 84.69 579 SER B C 1
ATOM 10042 O O . SER B 1 579 ? -0.09 -7.855 -12.531 1 84.69 579 SER B O 1
ATOM 10044 N N . ILE B 1 580 ? -1.197 -7.117 -14.25 1 85.38 580 ILE B N 1
ATOM 10045 C CA . ILE B 1 580 ? -0.765 -5.746 -14.008 1 85.38 580 ILE B CA 1
ATOM 10046 C C . ILE B 1 580 ? -1.287 -5.273 -12.648 1 85.38 580 ILE B C 1
ATOM 10048 O O . ILE B 1 580 ? -0.558 -4.641 -11.883 1 85.38 580 ILE B O 1
ATOM 10052 N N . MET B 1 581 ? -2.5 -5.668 -12.328 1 85 581 MET B N 1
ATOM 10053 C CA . MET B 1 581 ? -3.1 -5.266 -11.062 1 85 581 MET B CA 1
ATOM 10054 C C . MET B 1 581 ? -2.391 -5.93 -9.891 1 85 581 MET B C 1
ATOM 10056 O O . MET B 1 581 ? -2.133 -5.285 -8.867 1 85 581 MET B O 1
ATOM 10060 N N . ALA B 1 582 ? -2.105 -7.184 -10.078 1 86.69 582 ALA B N 1
ATOM 10061 C CA . ALA B 1 582 ? -1.394 -7.891 -9.023 1 86.69 582 ALA B CA 1
ATOM 10062 C C . ALA B 1 582 ? -0.02 -7.27 -8.773 1 86.69 582 ALA B C 1
ATOM 10064 O O . ALA B 1 582 ? 0.418 -7.148 -7.629 1 86.69 582 ALA B O 1
ATOM 10065 N N . MET B 1 583 ? 0.6 -6.824 -9.844 1 89.19 583 MET B N 1
ATOM 10066 C CA . MET B 1 583 ? 1.923 -6.215 -9.742 1 89.19 583 MET B CA 1
ATOM 10067 C C . MET B 1 583 ? 1.85 -4.875 -9.016 1 89.19 583 MET B C 1
ATOM 10069 O O . MET B 1 583 ? 2.676 -4.59 -8.148 1 89.19 583 MET B O 1
ATOM 10073 N N . VAL B 1 584 ? 0.897 -4.094 -9.359 1 91.69 584 VAL B N 1
ATOM 10074 C CA . VAL B 1 584 ? 0.745 -2.779 -8.742 1 91.69 584 VAL B CA 1
ATOM 10075 C C . VAL B 1 584 ? 0.415 -2.938 -7.258 1 91.69 584 VAL B C 1
ATOM 10077 O O . VAL B 1 584 ? 0.957 -2.219 -6.418 1 91.69 584 VAL B O 1
ATOM 10080 N N . GLN B 1 585 ? -0.445 -3.865 -6.961 1 90.94 585 GLN B N 1
ATOM 10081 C CA . GLN B 1 585 ? -0.801 -4.129 -5.57 1 90.94 585 GLN B CA 1
ATOM 10082 C C . GLN B 1 585 ? 0.423 -4.547 -4.762 1 90.94 585 GLN B C 1
ATOM 10084 O O . GLN B 1 585 ? 0.643 -4.043 -3.656 1 90.94 585 GLN B O 1
ATOM 10089 N N . TYR B 1 586 ? 1.171 -5.426 -5.301 1 92.5 586 TYR B N 1
ATOM 10090 C CA . TYR B 1 586 ? 2.363 -5.91 -4.61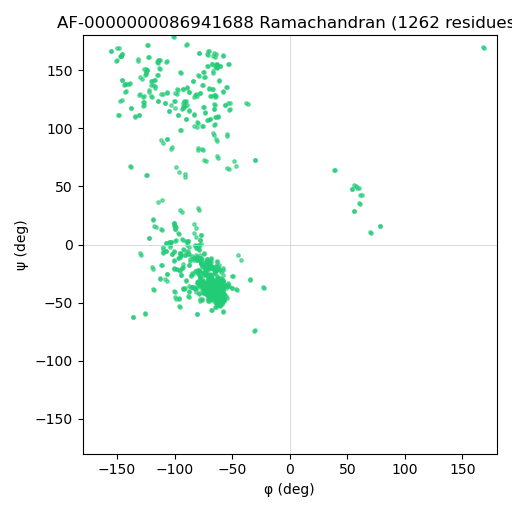7 1 92.5 586 TYR B CA 1
ATOM 10091 C C . TYR B 1 586 ? 3.383 -4.793 -4.434 1 92.5 586 TYR B C 1
ATOM 10093 O O . TYR B 1 586 ? 4.004 -4.676 -3.377 1 92.5 586 TYR B O 1
ATOM 10101 N N . TYR B 1 587 ? 3.5 -3.936 -5.434 1 94.94 587 TYR B N 1
ATOM 10102 C CA . TYR B 1 587 ? 4.441 -2.822 -5.371 1 94.94 587 TYR B CA 1
ATOM 10103 C C . TYR B 1 587 ? 4.07 -1.858 -4.25 1 94.94 587 TYR B C 1
ATOM 10105 O O . TYR B 1 587 ? 4.918 -1.494 -3.432 1 94.94 587 TYR B O 1
ATOM 10113 N N . ILE B 1 588 ? 2.854 -1.482 -4.234 1 96.81 588 ILE B N 1
ATOM 10114 C CA . ILE B 1 588 ? 2.406 -0.522 -3.23 1 96.81 588 ILE B CA 1
ATOM 10115 C C . ILE B 1 588 ? 2.574 -1.119 -1.836 1 96.81 588 ILE B C 1
ATOM 10117 O O . ILE B 1 588 ? 3.014 -0.434 -0.91 1 96.81 588 ILE B O 1
ATOM 10121 N N . PHE B 1 589 ? 2.277 -2.346 -1.725 1 95.19 589 PHE B N 1
ATOM 10122 C CA . PHE B 1 589 ? 2.43 -3.025 -0.444 1 95.19 589 PHE B CA 1
ATOM 10123 C C . PHE B 1 589 ? 3.885 -3.016 0.005 1 95.19 589 PHE B C 1
ATOM 10125 O O . PHE B 1 589 ? 4.188 -2.629 1.135 1 95.19 589 PHE B O 1
ATOM 10132 N N . ILE B 1 590 ? 4.824 -3.398 -0.874 1 97.12 590 ILE B N 1
ATOM 10133 C CA . ILE B 1 590 ? 6.242 -3.482 -0.543 1 97.12 590 ILE B CA 1
ATOM 10134 C C . ILE B 1 590 ? 6.785 -2.088 -0.236 1 97.12 590 ILE B C 1
ATOM 10136 O O . ILE B 1 590 ? 7.578 -1.915 0.693 1 97.12 590 ILE B O 1
ATOM 10140 N N . LEU B 1 591 ? 6.359 -1.154 -1.031 1 97.5 591 LEU B N 1
ATOM 10141 C CA . LEU B 1 591 ? 6.82 0.216 -0.833 1 97.5 591 LEU B CA 1
ATOM 10142 C C . LEU B 1 591 ? 6.445 0.72 0.556 1 97.5 591 LEU B C 1
ATOM 10144 O O . LEU B 1 591 ? 7.301 1.206 1.298 1 97.5 591 LEU B O 1
ATOM 10148 N N . VAL B 1 592 ? 5.215 0.487 0.983 1 96.75 592 VAL B N 1
ATOM 10149 C CA . VAL B 1 592 ? 4.715 0.997 2.256 1 96.75 592 VAL B CA 1
ATOM 10150 C C . VAL B 1 592 ? 5.355 0.23 3.408 1 96.75 592 VAL B C 1
ATOM 10152 O O . VAL B 1 592 ? 5.836 0.833 4.371 1 96.75 592 VAL B O 1
ATOM 10155 N N . VAL B 1 593 ? 5.453 -1.028 3.264 1 96.69 593 VAL B N 1
ATOM 10156 C CA . VAL B 1 593 ? 5.984 -1.843 4.352 1 96.69 593 VAL B CA 1
ATOM 10157 C C . VAL B 1 593 ? 7.48 -1.576 4.516 1 96.69 593 VAL B C 1
ATOM 10159 O O . VAL B 1 593 ? 7.988 -1.528 5.637 1 96.69 593 VAL B O 1
ATOM 10162 N N . SER B 1 594 ? 8.141 -1.404 3.371 1 97.62 594 SER B N 1
ATOM 10163 C CA . SER B 1 594 ? 9.57 -1.091 3.447 1 97.62 594 SER B CA 1
ATOM 10164 C C . SER B 1 594 ? 9.805 0.244 4.148 1 97.62 594 SER B C 1
ATOM 10166 O O . SER B 1 594 ? 10.695 0.36 4.992 1 97.62 594 SER B O 1
ATOM 10168 N N . LEU B 1 595 ? 9.008 1.195 3.877 1 97 595 LEU B N 1
ATOM 10169 C CA . LEU B 1 595 ? 9.156 2.502 4.512 1 97 595 LEU B CA 1
ATOM 10170 C C . LEU B 1 595 ? 8.758 2.438 5.984 1 97 595 LEU B C 1
ATOM 10172 O O . LEU B 1 595 ? 9.438 3.021 6.836 1 97 595 LEU B O 1
ATOM 10176 N N . LEU B 1 596 ? 7.734 1.679 6.312 1 96.12 596 LEU B N 1
ATOM 10177 C CA . LEU B 1 596 ? 7.273 1.569 7.691 1 96.12 596 LEU B CA 1
ATOM 10178 C C . LEU B 1 596 ? 8.305 0.854 8.555 1 96.12 596 LEU B C 1
ATOM 10180 O O . LEU B 1 596 ? 8.578 1.274 9.68 1 96.12 596 LEU B O 1
ATOM 10184 N N . LEU B 1 597 ? 8.859 -0.168 8.023 1 96.88 597 LEU B N 1
ATOM 10185 C CA . LEU B 1 597 ? 9.836 -0.931 8.797 1 96.88 597 LEU B CA 1
ATOM 10186 C C . LEU B 1 597 ? 11.172 -0.194 8.867 1 96.88 597 LEU B C 1
ATOM 10188 O O . LEU B 1 597 ? 12.008 -0.492 9.719 1 96.88 597 LEU B O 1
ATOM 10192 N N . SER B 1 598 ? 11.359 0.728 7.977 1 98 598 SER B N 1
ATOM 10193 C CA . SER B 1 598 ? 12.578 1.533 8.008 1 98 598 SER B CA 1
ATOM 10194 C C . SER B 1 598 ? 12.539 2.537 9.156 1 98 598 SER B C 1
ATOM 10196 O O . SER B 1 598 ? 13.594 2.998 9.617 1 98 598 SER B O 1
ATOM 10198 N N . ILE B 1 599 ? 11.398 2.838 9.688 1 96.94 599 ILE B N 1
ATOM 10199 C CA . ILE B 1 599 ? 11.258 3.826 10.75 1 96.94 599 ILE B CA 1
ATOM 10200 C C . ILE B 1 599 ? 11.898 3.301 12.031 1 96.94 599 ILE B C 1
ATOM 10202 O O . ILE B 1 599 ? 12.82 3.924 12.57 1 96.94 599 ILE B O 1
ATOM 10206 N N . PRO B 1 600 ? 11.5 2.146 12.523 1 96.5 600 PRO B N 1
ATOM 10207 C CA . PRO B 1 600 ? 12.164 1.672 13.742 1 96.5 600 PRO B CA 1
ATOM 10208 C C . PRO B 1 600 ? 13.656 1.426 13.531 1 96.5 600 PRO B C 1
ATOM 10210 O O . PRO B 1 600 ? 14.461 1.646 14.445 1 96.5 600 PRO B O 1
ATOM 10213 N N . LEU B 1 601 ? 14.047 0.989 12.367 1 97.62 601 LEU B N 1
ATOM 10214 C CA . LEU B 1 601 ? 15.453 0.767 12.078 1 97.62 601 LEU B CA 1
ATOM 10215 C C . LEU B 1 601 ? 16.234 2.078 12.133 1 97.62 601 LEU B C 1
ATOM 10217 O O . LEU B 1 601 ? 17.359 2.119 12.648 1 97.62 601 LEU B O 1
ATOM 10221 N N . TRP B 1 602 ? 15.664 3.098 11.602 1 97.81 602 TRP B N 1
ATOM 10222 C CA . TRP B 1 602 ? 16.297 4.41 11.617 1 97.81 602 TRP B CA 1
ATOM 10223 C C . TRP B 1 602 ? 16.312 4.996 13.023 1 97.81 602 TRP B C 1
ATOM 10225 O O . TRP B 1 602 ? 17.328 5.5 13.492 1 97.81 602 TRP B O 1
ATOM 10235 N N . LEU B 1 603 ? 15.219 4.84 13.812 1 96.81 603 LEU B N 1
ATOM 10236 C CA . LEU B 1 603 ? 15.031 5.457 15.117 1 96.81 603 LEU B CA 1
ATOM 10237 C C . LEU B 1 603 ? 15.883 4.766 16.172 1 96.81 603 LEU B C 1
ATOM 10239 O O . LEU B 1 603 ? 16.422 5.418 17.078 1 96.81 603 LEU B O 1
ATOM 10243 N N . LEU B 1 604 ? 15.984 3.473 16.031 1 97 604 LEU B N 1
ATOM 10244 C CA . LEU B 1 604 ? 16.578 2.705 17.109 1 97 604 LEU B CA 1
ATOM 10245 C C . LEU B 1 604 ? 18.031 2.398 16.844 1 97 604 LEU B C 1
ATOM 10247 O O . LEU B 1 604 ? 18.797 2.098 17.766 1 97 604 LEU B O 1
ATOM 10251 N N . VAL B 1 605 ? 18.438 2.461 15.57 1 97.44 605 VAL B N 1
ATOM 10252 C CA . VAL B 1 605 ? 19.781 1.98 15.266 1 97.44 605 VAL B CA 1
ATOM 10253 C C . VAL B 1 605 ? 20.562 3.068 14.531 1 97.44 605 VAL B C 1
ATOM 10255 O O . VAL B 1 605 ? 21.547 3.588 15.047 1 97.44 605 VAL B O 1
ATOM 10258 N N . GLU B 1 606 ? 20.094 3.504 13.406 1 97.19 606 GLU B N 1
ATOM 10259 C CA . GLU B 1 606 ? 20.875 4.363 12.531 1 97.19 606 GLU B CA 1
ATOM 10260 C C . GLU B 1 606 ? 21.172 5.707 13.195 1 97.19 606 GLU B C 1
ATOM 10262 O O . GLU B 1 606 ? 22.328 6.109 13.297 1 97.19 606 GLU B O 1
ATOM 10267 N N . GLU B 1 607 ? 20.156 6.379 13.656 1 95.5 607 GLU B N 1
ATOM 10268 C CA . GLU B 1 607 ? 20.328 7.727 14.195 1 95.5 607 GLU B CA 1
ATOM 10269 C C . GLU B 1 607 ? 21.109 7.699 15.5 1 95.5 607 GLU B C 1
ATOM 10271 O O . GLU B 1 607 ? 22.062 8.469 15.68 1 95.5 607 GLU B O 1
ATOM 10276 N N . PRO B 1 608 ? 20.797 6.82 16.453 1 94.5 608 PRO B N 1
ATOM 10277 C CA . PRO B 1 608 ? 21.578 6.789 17.688 1 94.5 608 PRO B CA 1
ATOM 10278 C C . PRO B 1 608 ? 23.047 6.484 17.453 1 94.5 608 PRO B C 1
ATOM 10280 O O . PRO B 1 608 ? 23.922 7.129 18.047 1 94.5 608 PRO B O 1
ATOM 10283 N N . MET B 1 609 ? 23.344 5.512 16.625 1 94.06 609 MET B N 1
ATOM 10284 C CA . MET B 1 609 ? 24.734 5.137 16.375 1 94.06 609 MET B CA 1
ATOM 10285 C C . MET B 1 609 ? 25.484 6.262 15.672 1 94.06 609 MET B C 1
ATOM 10287 O O . MET B 1 609 ? 26.656 6.504 15.945 1 94.06 609 MET B O 1
ATOM 10291 N N . ASN B 1 610 ? 24.828 6.867 14.773 1 91.81 610 ASN B N 1
ATOM 10292 C CA . ASN B 1 610 ? 25.438 8 14.094 1 91.81 610 ASN B CA 1
ATOM 10293 C C . ASN B 1 610 ? 25.812 9.109 15.078 1 91.81 610 ASN B C 1
ATOM 10295 O O . ASN B 1 610 ? 26.875 9.727 14.953 1 91.81 610 ASN B O 1
ATOM 10299 N N . ARG B 1 611 ? 25.047 9.312 16.031 1 89.62 611 ARG B N 1
ATOM 10300 C CA . ARG B 1 611 ? 25.297 10.352 17.031 1 89.62 611 ARG B CA 1
ATOM 10301 C C . ARG B 1 611 ? 26.422 9.938 17.984 1 89.62 611 ARG B C 1
ATOM 10303 O O . ARG B 1 611 ? 27.25 10.758 18.359 1 89.62 611 ARG B O 1
ATOM 10310 N N . VAL B 1 612 ? 26.391 8.742 18.344 1 88.25 612 VAL B N 1
ATOM 10311 C CA . VAL B 1 612 ? 27.422 8.227 19.234 1 88.25 612 VAL B CA 1
ATOM 10312 C C . VAL B 1 612 ? 28.781 8.336 18.562 1 88.25 612 VAL B C 1
ATOM 10314 O O . VAL B 1 612 ? 29.766 8.781 19.188 1 88.25 612 VAL B O 1
ATOM 10317 N N . TRP B 1 613 ? 28.812 7.965 17.297 1 87 613 TRP B N 1
ATOM 10318 C CA . TRP B 1 613 ? 30.078 7.973 16.578 1 87 613 TRP B CA 1
ATOM 10319 C C . TRP B 1 613 ? 30.562 9.398 16.359 1 87 613 TRP B C 1
ATOM 10321 O O . TRP B 1 613 ? 31.766 9.664 16.375 1 87 613 TRP B O 1
ATOM 10331 N N . LYS B 1 614 ? 29.672 10.258 16.125 1 82.06 614 LYS B N 1
ATOM 10332 C CA . LYS B 1 614 ? 30.047 11.656 15.945 1 82.06 614 LYS B CA 1
ATOM 10333 C C . LYS B 1 614 ? 30.641 12.234 17.219 1 82.06 614 LYS B C 1
ATOM 10335 O O . LYS B 1 614 ? 31.578 13.047 17.172 1 82.06 614 LYS B O 1
ATOM 10340 N N . LEU B 1 615 ? 30.156 11.836 18.297 1 79.75 615 LEU B N 1
ATOM 10341 C CA . LEU B 1 615 ? 30.688 12.297 19.578 1 79.75 615 LEU B CA 1
ATOM 10342 C C . LEU B 1 615 ? 32.094 11.75 19.812 1 79.75 615 LEU B C 1
ATOM 10344 O O . LEU B 1 615 ? 32.969 12.469 20.312 1 79.75 615 LEU B O 1
ATOM 10348 N N . TYR B 1 616 ? 32.188 10.539 19.453 1 79.06 616 TYR B N 1
ATOM 10349 C CA . TYR B 1 616 ? 33.469 9.883 19.766 1 79.06 616 TYR B CA 1
ATOM 10350 C C . TYR B 1 616 ? 34.562 10.32 18.812 1 79.06 616 TYR B C 1
ATOM 10352 O O . TYR B 1 616 ? 35.719 10.422 19.188 1 79.06 616 TYR B O 1
ATOM 10360 N N . LEU B 1 617 ? 34.156 10.547 17.578 1 75.31 617 LEU B N 1
ATOM 10361 C CA . LEU B 1 617 ? 35.156 10.852 16.578 1 75.31 617 LEU B CA 1
ATOM 10362 C C . LEU B 1 617 ? 35.344 12.359 16.438 1 75.31 617 LEU B C 1
ATOM 10364 O O . LEU B 1 617 ? 36.25 12.82 15.734 1 75.31 617 LEU B O 1
ATOM 10368 N N . ARG B 1 618 ? 34.312 13.211 16.906 1 60.62 618 ARG B N 1
ATOM 10369 C CA . ARG B 1 618 ? 34.469 14.656 16.875 1 60.62 618 ARG B CA 1
ATOM 10370 C C . ARG B 1 618 ? 35.75 15.086 17.609 1 60.62 618 ARG B C 1
ATOM 10372 O O . ARG B 1 618 ? 35.969 14.695 18.766 1 60.62 618 ARG B O 1
ATOM 10379 N N . SER B 1 619 ? 36.719 15.227 16.812 1 53.06 619 SER B N 1
ATOM 10380 C CA . SER B 1 619 ? 37.844 16 17.328 1 53.06 619 SER B CA 1
ATOM 10381 C C . SER B 1 619 ? 37.375 17.359 17.859 1 53.06 619 SER B C 1
ATOM 10383 O O . SER B 1 619 ? 36.312 17.844 17.469 1 53.06 619 SER B O 1
ATOM 10385 N N . SER B 1 620 ? 38.094 18.094 18.859 1 43.31 620 SER B N 1
ATOM 10386 C CA . SER B 1 620 ? 37.969 19.312 19.641 1 43.31 620 SER B CA 1
ATOM 10387 C C . SER B 1 620 ? 37.531 20.484 18.781 1 43.31 620 SER B C 1
ATOM 10389 O O . SER B 1 620 ? 37.438 21.625 19.266 1 43.31 620 SER B O 1
ATOM 10391 N N . SER B 1 621 ? 37.438 20.5 17.406 1 43.59 621 SER B N 1
ATOM 10392 C CA . SER B 1 621 ? 37.312 21.859 16.875 1 43.59 621 SER B CA 1
ATOM 10393 C C . SER B 1 621 ? 35.844 22.234 16.703 1 43.59 621 SER B C 1
ATOM 10395 O O . SER B 1 621 ? 35 21.391 16.344 1 43.59 621 SER B O 1
ATOM 10397 N N . LYS B 1 622 ? 35.25 23.406 17.094 1 41.62 622 LYS B N 1
ATOM 10398 C CA . LYS B 1 622 ? 34 24.172 17.234 1 41.62 622 LYS B CA 1
ATOM 10399 C C . LYS B 1 622 ? 33.156 24.078 15.969 1 41.62 622 LYS B C 1
ATOM 10401 O O . LYS B 1 622 ? 31.953 24.219 16.016 1 41.62 622 LYS B O 1
ATOM 10406 N N . THR B 1 623 ? 33.625 24.094 14.711 1 40.03 623 THR B N 1
ATOM 10407 C CA . THR B 1 623 ? 32.938 24.375 13.461 1 40.03 623 THR B CA 1
ATOM 10408 C C . THR B 1 623 ? 32.094 23.188 13.016 1 40.03 623 THR B C 1
ATOM 10410 O O . THR B 1 623 ? 31.359 23.266 12.039 1 40.03 623 THR B O 1
ATOM 10413 N N . THR B 1 624 ? 32.125 22 13.508 1 42.91 624 THR B N 1
ATOM 10414 C CA . THR B 1 624 ? 31.531 20.766 12.969 1 42.91 624 THR B CA 1
ATOM 10415 C C . THR B 1 624 ? 30.031 20.719 13.234 1 42.91 624 THR B C 1
ATOM 10417 O O . THR B 1 624 ? 29.359 19.781 12.797 1 42.91 624 THR B O 1
ATOM 10420 N N . GLN B 1 625 ? 29.484 21.5 13.992 1 41.28 625 GLN B N 1
ATOM 10421 C CA . GLN B 1 625 ? 28.062 21.453 14.32 1 41.28 625 GLN B CA 1
ATOM 10422 C C . GLN B 1 625 ? 27.203 21.75 13.094 1 41.28 625 GLN B C 1
ATOM 10424 O O . GLN B 1 625 ? 26.047 21.328 13.016 1 41.28 625 GLN B O 1
ATOM 10429 N N . VAL B 1 626 ? 27.625 22.609 12.203 1 39.53 626 VAL B N 1
ATOM 10430 C CA . VAL B 1 626 ? 26.812 23.062 11.07 1 39.53 626 VAL B CA 1
ATOM 10431 C C . VAL B 1 626 ? 26.594 21.891 10.102 1 39.53 626 VAL B C 1
ATOM 10433 O O . VAL B 1 626 ? 25.547 21.812 9.461 1 39.53 626 VAL B O 1
ATOM 10436 N N . GLN B 1 627 ? 27.516 21.031 9.969 1 41.94 627 GLN B N 1
ATOM 10437 C CA . GLN B 1 627 ? 27.484 19.984 8.961 1 41.94 627 GLN B CA 1
ATOM 10438 C C . GLN B 1 627 ? 26.453 18.922 9.305 1 41.94 627 GLN B C 1
ATOM 10440 O O . GLN B 1 627 ? 26.141 18.062 8.484 1 41.94 627 GLN B O 1
ATOM 10445 N N . GLU B 1 628 ? 26 18.906 10.484 1 42.88 628 GLU B N 1
ATOM 10446 C CA . GLU B 1 628 ? 25.172 17.828 10.984 1 42.88 628 GLU B CA 1
ATOM 10447 C C . GLU B 1 628 ? 23.781 17.844 10.336 1 42.88 628 GLU B C 1
ATOM 10449 O O . GLU B 1 628 ? 23.109 16.812 10.281 1 42.88 628 GLU B O 1
ATOM 10454 N N . LYS B 1 629 ? 23.375 18.984 10.008 1 40.03 629 LYS B N 1
ATOM 10455 C CA . LYS B 1 629 ? 21.953 19.094 9.656 1 40.03 629 LYS B CA 1
ATOM 10456 C C . LYS B 1 629 ? 21.688 18.516 8.273 1 40.03 629 LYS B C 1
ATOM 10458 O O . LYS B 1 629 ? 20.531 18.281 7.902 1 40.03 629 LYS B O 1
ATOM 10463 N N . ILE B 1 630 ? 22.703 18.453 7.336 1 42.78 630 ILE B N 1
ATOM 10464 C CA . ILE B 1 630 ? 22.406 17.875 6.027 1 42.78 630 ILE B CA 1
ATOM 10465 C C . ILE B 1 630 ? 22.812 16.406 6.004 1 42.78 630 ILE B C 1
ATOM 10467 O O . ILE B 1 630 ? 24 16.094 5.871 1 42.78 630 ILE B O 1
ATOM 10471 N N . LYS B 1 631 ? 22.234 15.578 6.801 1 43.78 631 LYS B N 1
ATOM 10472 C CA . LYS B 1 631 ? 22.547 14.156 6.695 1 43.78 631 LYS B CA 1
ATOM 10473 C C . LYS B 1 631 ? 22.375 13.656 5.266 1 43.78 631 LYS B C 1
ATOM 10475 O O . LYS B 1 631 ? 21.297 13.18 4.891 1 43.78 631 LYS B O 1
ATOM 10480 N N . LEU B 1 632 ? 23.219 14.172 4.32 1 41.31 632 LEU B N 1
ATOM 10481 C CA . LEU B 1 632 ? 23.266 13.656 2.955 1 41.31 632 LEU B CA 1
ATOM 10482 C C . LEU B 1 632 ? 24 12.32 2.906 1 41.31 632 LEU B C 1
ATOM 10484 O O . LEU B 1 632 ? 25.219 12.266 3.148 1 41.31 632 LEU B O 1
ATOM 10488 N N . LYS B 1 633 ? 23.328 11.133 3.254 1 44.38 633 LYS B N 1
ATOM 10489 C CA . LYS B 1 633 ? 23.938 9.812 3.107 1 44.38 633 LYS B CA 1
ATOM 10490 C C . LYS B 1 633 ? 24.156 9.469 1.638 1 44.38 633 LYS B C 1
ATOM 10492 O O . LYS B 1 633 ? 23.328 9.781 0.787 1 44.38 633 LYS B O 1
#

Secondary structure (DSSP, 8-state):
-HHHHHHHHHHHHHS----PPP----HHHHHHSPPSEEE--HHHHHHSTT-EEEEEEEEEE-SS--HHHHHHHHHHT-TTTS--TTEEEEEEEE---TT-TT--HHHHHHHHHHHHHHHHHHHHS-EEEEEEEEEEETT------HHHHHHHHHHHHHHHHHHHHHHHHHHH--TT-----THHHH-HHHHHHHHHPPP-TT-TTTGGGGHHHHHHHHHHHHHHHHHHTSHHHHSBS-HHHHHGGGG-HHHHHHHTGGGHHHHHHHHHHHHHHHHHHHHHHHS---GGGHHHHHHHHHHHHHHHHHHHHHHHHTGGGGT---TTIIIIIHHHHHHHHHHHHHHHTT-GGG--S--TTGGGHHHHHHHHHHHHHHHHHHH--SHHHHHHHHHHHHHHHHHHHHHHHHHTT--SS----HHHHHTTTTT-HHIIIIIS-SGGGHHHHHHHHHHHHHHHHHHHTT--GGGGGGGHHHHHHHTTHHHHHHHHHHHHGGGGGSSSSPPPHHHHHHHHHHHHHHHHHHHHHHHHHHHTT--SHHHHHHT-THHHHHHHHHHHHHHHHHHHHHHHHHT-SSPBPP-HHHHHHHHHHHHHHHHHHHHHHIIIIIHHHHHHHHHHH--S-GGGGGGGG----/-HHHHHHHHHHHHHS---PPPP----HHHHHHSPPSEEE--HHHHHHSTT-EEEEEEEEEE-SS--HHHHHHHHHHT-TTTS--TTEEEEEEEE----S-TT--HHHHHHHHHHHHHHHHHHHHS-EEEEEEEEEEETT------HHHHHHHHHHHHHHHHHHHHHHHHHHH--TT-----THHHH-HHHHHHHHHPPP-TT-TTTGGGGHHHHHHHHHHHHHHHHHHTSHHHHSBS-HHHHHGGGG-HHHHHHHTGGGHHHHHHHHHHHHHHHHHHHHHTTS---GGGHHHHHHHHHHHHHHHHHHHHHHHHTGGGGT---TTIIIIIHHHHHHHHHHHHHHHTT-GGG--S--TTGGGHHHHHHHHHHHHHHHHHHH--SHHHHHHHHHHHHHHHHHHHHHHHHHTT--SS----HHHHHTTTTT-HHIIIIIS-GGGGHHHHHHHHHHHHHHHHHHHTT--GGGGGGGHHHHHHHTTHHHHHHHHHHHHGGGGGSSSSPPPHHHHHHHHHHHHHHHHHHHHHHHHHHHTT--SHHHHHHT-THHHHHHHHHHHHHHHHHHHHHHHHHT-SSPBPP-HHHHHHHHHHHHHHHHHHHHHHIIIIIHHHHHHHHHHH--S-GGGGGGGG----

Radius of gyration: 34.48 Å; Cα contacts (8 Å, |Δi|>4): 1671; chains: 2; bounding box: 108×90×83 Å

Nearest PDB structures (foldseek):
  4m2t-assembly2_B  TM=1.393E-01  e=5.002E+00  Mus musculus
  9cpc-assembly1_3K  TM=1.086E-01  e=6.391E+00  Sus scrofa
  7p54-assembly1_B  TM=1.266E-01  e=4.470E-01  Homo sapiens
  8pmd-assembly1_A  TM=1.540E-01  e=4.989E+00  Homo sapiens
  8iab-assembly1_B  TM=1.225E-01  e=5.875E+00  Arabidopsis thaliana